Protein 4IB5 (pdb70)

Nearest PDB structures (foldseek):
  4ib5-assembly3_F  TM=1.083E+00  e=2.123E+00  unclassified
  6l22-assembly1_A  TM=9.918E-01  e=4.023E-59  Homo sapiens
  6l23-assembly1_A  TM=9.890E-01  e=5.253E-59  Homo sapiens
  6yzh-assembly1_A  TM=9.953E-01  e=3.400E-58  Homo sapiens
  3u87-assembly1_A  TM=9.968E-01  e=3.586E-58  Homo sapiens

Foldseek 3Di:
DDWAFDAAPPLRCLPVPDDPLLAVLVVDDDDADDPVQKDFDAWDPAPVAQTKGWIARVVVRFIKIKGWGPPDDPSLVSNLVSLLVLCAPAQQAWHFDGKHADPVVRTIMTITHDADPDFQVNVQVVDALVLLLLVLLSVLSVLVSSVNSQKAQQADDRSQWGAPVVVRGIHGDDSSQMHGDHRRDFAQLPTYDLLLRALCSLQVPGNDGNLSNLSSSLQRLLCRLLVPVRQQDAPDSLRSVLSLCQAQWVVQVVVQCVVGVGDGDCVNVVPNDGHDHHQSCVSDDDSRPSNDDPQSSVLSVQRNHNNSNSHDRSVSSSVGPSCVVVVVVVD/DWAFDAAPPLRCVPVPPDPQLAVLQPDDDDADDPVQKDFDAFDPLPDPWTKTWIARNVVRAIKIKTWCPPDDPSLVSNLVSLLVLCAPFQQAWHFDGKHADPPPRTIMTITHDDDADACVPPLLPDALVLLLLVLLSVLSSLVSSVNSQKAQQADDRSQWGAPVVVGGIHGDDSSQMHGDHRRDFAQLPTYDLLQAALCSLQVPGNDGNLSNLSSSLQRLLCRLLVNVRQQDAPDSLRSVLSLCQAQWVVQVVVLCVVGVGDGDCVNVVRNDGHDHHQSCVSDDDSRPSNDDPQSSVLSVQSNHNNSNSHDRSVRSSVGPSCVVVVVVD/DDWAFDAAPPLRCLVVPPDCQLAVLVPDDDDADDPVQKDFDAWDDDPDQKTKTWIARNVVRAIKIKIWHPDPDPSLVSNLVSLLVLCAPFQQAWHFDGKHADPPVRTIMTITHDDDADADVVPLLVDALVLLLQVLLSVLSSLVSSVNNQKAQQADDRVQWGAPPVVGGIHGDDSSQMHGDHRRDFAQLPTYDLLLAAVCSLQVPGNDGNLSNLSSSLQRLLCRLLVNVRQQDAPDSLRSVLSLCQAQWCVQVVVQCVVGVGDGDCVNVVPNDGHDHDQSVVSDDDSRPSNDDPQSSVLSVQRNGNNSNSHQRSVSSSVGPSCVVVVVVVVD/DQADPRDGNPPDD/DLDDPRDGNPPDD/DQDDPRDGDPDDD/DVVVPPDPDPPRD

GO terms:
  GO:0004674 protein serine/threonine kinase activity (F, IDA)
  GO:0016605 PML body (C, IDA)
  GO:0017148 negative regulation of translation (P, IDA)
  GO:0050821 protein stabilization (P, IDA)
  GO:0006974 DNA damage response (P, IDA)
  GO:0075342 symbiont-mediated disruption of host cell PML body (P, IDA)
  GO:0004674 protein serine/threonine kinase activity (F, IMP)
  GO:0004674 protein serine/threonine kinase activity (F, IGI)
  GO:2001234 negative regulation of apoptotic signaling pathway (P, TAS)
  GO:0032435 negative regulation of proteasomal ubiquitin-dependent protein catabolic process (P, IGI)
  GO:0005515 protein binding (F, IPI)
  GO:0016301 kinase activity (F, IDA)
  GO:1901797 negative regulation of signal transduction by p53 class mediator (P, IDA)
  GO:0005634 nucleus (C, IDA)
  GO:0045732 positive regulation of protein catabolic process (P, IDA)
  GO:0031519 PcG protein complex (C, IDA)
  GO:1905337 positive regulation of aggrephagy (P, IDA)
  GO:2000042 negative regulation of double-strand break repair via homologous recombination (P, IDA)
  GO:0030307 positive regulation of cell growth (P, IDA)
  GO:0006302 double-strand break repair (P, IDA)

InterPro domains:
  IPR000719 Protein kinase domain [PF00069] (39-324)
  IPR000719 Protein kinase domain [PS50011] (39-324)
  IPR000719 Protein kinase domain [SM00220] (39-324)
  IPR008271 Serine/threonine-protein kinase, active site [PS00108] (152-164)
  IPR011009 Protein kinase-like domain superfamily [SSF56112] (5-328)
  IPR017441 Protein kinase, ATP binding site [PS00107] (45-68)
  IPR045216 Casein Kinase 2, subunit alpha [PTHR24054] (7-331)
  IPR045216 Casein Kinase 2, subunit alpha [cd14132] (20-325)

Secondary structure (DSSP, 8-state):
--PPP---SSSTTTTTTS-HHHH-GGGPPPPP--GGGEEEEEEEE-BTTBEEEEEEETTTTEEEEEEE--S--HHHHHHHHHHHHHHTTSTTBPPEEEEEE-TTT--EEEEEE-----BHHHHGGG--HHHHHHHHHHHHHHHHHHHHTTEE----SGGGEEEETTTTEEEE---TT-EE--TT----S--S-GGG--HHHHTT-----THHHHHHHHHHHHHHHTT-SSSS--SSHHHHHHHHHHHH-HHHHHHHHHHTT----GGGHHHH---PPPPGGGG--TTTGGG--HHHHHHHHTTS-SSGGGSPPHHHHHTSGGGHHHHHHH-/-PPP---SSSTTTTTTS-HHHH-GGGPPP----GGGEEEEEE---SSS--EEEEEETTTTEEEEEEE--S--HHHHHHHHHHHHHHTTSTTBPPEEEEEE-TTT--EEEEEE--PPPPHHHHGGG--HHHHHHHHHHHHHHHHHHHHTTEE-S--SGGGEEEETTTTEEEE---TT-EE--TT----S--S-GGG--HHHHTT-----THHHHHHHHHHHHHHHHT-SSSS--SSHHHHHHHHHHHH-HHHHHHHHHHTT----GGGTTTS---PPPPGGGG--TTTGGG--HHHHHHHHTTS-S-GGGSPPHHHHHTSGGGHHHHH--/--PPP---SSSTTTTTTS-HHHH-GGGPPP----GGGEEEEEEEE-SSSEEEEEEEETTTTEEEEEEEE--S-HHHHHHHHHHHHHHTTSTTBPPEEEEEE-TTT--EEEEEE------HHHHGGG--HHHHHHHHHHHHHHHHHHHHTTEE----SGGGEEEETTTTEEEE---TT-EE--TT----S--S-GGG--HHHHTT-----THHHHHHHHHHHHHHHHT-SSSS--SSHHHHHHHHHHHH-HHHHHHHHHHTT----GGGTTTS---PPPPGGGG--TTTGGG--HHHHHHHHTTS-S-TTTSPPHHHHHTSGGGHHHHHHHH-/--EETTEEETT--/--EETTEEETT--/--EETTEEESS--/-GGGTT-S-TT--

Radius of gyration: 36.63 Å; Cα contacts (8 Å, |Δi|>4): 1909; chains: 7; bounding box: 92×90×101 Å

Organism: Homo sapiens (NCBI:txid9606)

Structure (mmCIF, N/CA/C/O backbone):
data_4IB5
#
_entry.id   4IB5
#
_cell.length_a   77.380
_cell.length_b   105.420
_cell.length_c   152.110
_cell.angle_alpha   90.00
_cell.angle_beta   90.00
_cell.angle_gamma   90.00
#
_symmetry.space_group_name_H-M   'P 21 21 21'
#
loop_
_entity.id
_entity.type
_entity.pdbx_description
1 polymer 'Casein kinase II subunit alpha'
2 polymer 'CK2beta-derived cyclic peptide'
3 non-polymer GLYCEROL
4 non-polymer 'CHLORIDE ION'
5 water water
#
loop_
_atom_site.group_PDB
_atom_site.id
_atom_site.type_symbol
_atom_site.label_atom_id
_atom_site.label_alt_id
_atom_site.label_comp_id
_atom_site.label_asym_id
_atom_site.label_entity_id
_atom_site.label_seq_id
_atom_site.pdbx_PDB_ins_code
_atom_site.Cartn_x
_atom_site.Cartn_y
_atom_site.Cartn_z
_atom_site.occupancy
_atom_site.B_iso_or_equiv
_atom_site.auth_seq_id
_atom_site.auth_comp_id
_atom_site.auth_asym_id
_atom_site.auth_atom_id
_atom_site.pdbx_PDB_model_num
ATOM 1 N N . SER A 1 2 ? 34.009 -48.997 -18.917 1.00 100.91 2 SER A N 1
ATOM 2 C CA . SER A 1 2 ? 33.357 -48.061 -19.824 1.00 65.09 2 SER A CA 1
ATOM 3 C C . SER A 1 2 ? 32.309 -47.248 -19.071 1.00 68.03 2 SER A C 1
ATOM 4 O O . SER A 1 2 ? 31.141 -47.635 -19.004 1.00 75.13 2 SER A O 1
ATOM 7 N N . GLY A 1 3 ? 32.732 -46.116 -18.514 1.00 60.83 3 GLY A N 1
ATOM 8 C CA . GLY A 1 3 ? 31.847 -45.280 -17.724 1.00 54.82 3 GLY A CA 1
ATOM 9 C C . GLY A 1 3 ? 31.116 -44.245 -18.555 1.00 52.61 3 GLY A C 1
ATOM 10 O O . GLY A 1 3 ? 31.282 -44.193 -19.773 1.00 59.46 3 GLY A O 1
ATOM 11 N N . PRO A 1 4 ? 30.304 -43.407 -17.893 1.00 49.38 4 PRO A N 1
ATOM 12 C CA . PRO A 1 4 ? 29.532 -42.364 -18.576 1.00 50.58 4 PRO A CA 1
ATOM 13 C C . PRO A 1 4 ? 30.366 -41.193 -19.084 1.00 58.22 4 PRO A C 1
ATOM 14 O O . PRO A 1 4 ? 31.397 -40.843 -18.512 1.00 54.04 4 PRO A O 1
ATOM 18 N N . VAL A 1 5 ? 29.892 -40.600 -20.176 1.00 60.19 5 VAL A N 1
ATOM 19 C CA . VAL A 1 5 ? 30.507 -39.427 -20.779 1.00 57.31 5 VAL A CA 1
ATOM 20 C C . VAL A 1 5 ? 30.252 -38.200 -19.911 1.00 53.88 5 VAL A C 1
ATOM 21 O O . VAL A 1 5 ? 29.125 -37.975 -19.467 1.00 48.84 5 VAL A O 1
ATOM 25 N N . PRO A 1 6 ? 31.300 -37.400 -19.654 1.00 45.84 6 PRO A N 1
ATOM 26 C CA . PRO A 1 6 ? 31.129 -36.193 -18.837 1.00 43.50 6 PRO A CA 1
ATOM 27 C C . PRO A 1 6 ? 30.214 -35.170 -19.507 1.00 39.65 6 PRO A C 1
ATOM 28 O O . PRO A 1 6 ? 30.037 -35.199 -20.728 1.00 43.17 6 PRO A O 1
ATOM 32 N N . SER A 1 7 ? 29.638 -34.277 -18.708 1.00 37.35 7 SER A N 1
ATOM 33 C CA . SER A 1 7 ? 28.750 -33.242 -19.226 1.00 37.91 7 SER A CA 1
ATOM 34 C C . SER A 1 7 ? 28.951 -31.939 -18.463 1.00 36.71 7 SER A C 1
ATOM 35 O O . SER A 1 7 ? 29.354 -31.951 -17.302 1.00 36.60 7 SER A O 1
ATOM 38 N N . ARG A 1 8 ? 28.656 -30.822 -19.117 1.00 41.73 8 ARG A N 1
ATOM 39 C CA . ARG A 1 8 ? 28.767 -29.512 -18.489 1.00 43.60 8 ARG A CA 1
ATOM 40 C C . ARG A 1 8 ? 27.534 -28.683 -18.810 1.00 43.35 8 ARG A C 1
ATOM 41 O O . ARG A 1 8 ? 26.927 -28.859 -19.863 1.00 43.50 8 ARG A O 1
ATOM 49 N N . ALA A 1 9 ? 27.165 -27.789 -17.897 1.00 40.70 9 ALA A N 1
ATOM 50 C CA . ALA A 1 9 ? 26.098 -26.832 -18.153 1.00 38.93 9 ALA A CA 1
ATOM 51 C C . ALA A 1 9 ? 26.503 -25.890 -19.284 1.00 44.36 9 ALA A C 1
ATOM 52 O O . ALA A 1 9 ? 27.656 -25.467 -19.358 1.00 40.86 9 ALA A O 1
ATOM 54 N N . ARG A 1 10 ? 25.558 -25.560 -20.160 1.00 40.45 10 ARG A N 1
ATOM 55 C CA . ARG A 1 10 ? 25.822 -24.645 -21.267 1.00 42.35 10 ARG A CA 1
ATOM 56 C C . ARG A 1 10 ? 25.899 -23.197 -20.790 1.00 41.69 10 ARG A C 1
ATOM 57 O O . ARG A 1 10 ? 26.431 -22.333 -21.489 1.00 49.82 10 ARG A O 1
ATOM 65 N N . VAL A 1 11 ? 25.360 -22.931 -19.604 1.00 39.14 11 VAL A N 1
ATOM 66 C CA . VAL A 1 11 ? 25.344 -21.575 -19.065 1.00 46.05 11 VAL A CA 1
ATOM 67 C C . VAL A 1 11 ? 25.805 -21.574 -17.605 1.00 37.59 11 VAL A C 1
ATOM 68 O O . VAL A 1 11 ? 25.643 -22.572 -16.904 1.00 38.46 11 VAL A O 1
ATOM 72 N N . TYR A 1 12 ? 26.388 -20.459 -17.161 1.00 35.36 12 TYR A N 1
ATOM 73 C CA . TYR A 1 12 ? 26.800 -20.277 -15.765 1.00 42.88 12 TYR A CA 1
ATOM 74 C C . TYR A 1 12 ? 27.690 -21.409 -15.258 1.00 41.96 12 TYR A C 1
ATOM 75 O O . TYR A 1 12 ? 27.632 -21.769 -14.083 1.00 35.64 12 TYR A O 1
ATOM 84 N N . THR A 1 13 ? 28.502 -21.969 -16.146 1.00 43.26 13 THR A N 1
ATOM 85 C CA . THR A 1 13 ? 29.287 -23.155 -15.824 1.00 42.61 13 THR A CA 1
ATOM 86 C C . THR A 1 13 ? 30.278 -22.916 -14.681 1.00 40.37 13 THR A C 1
ATOM 87 O O . THR A 1 13 ? 30.489 -23.799 -13.850 1.00 41.50 13 THR A O 1
ATOM 91 N N . ASP A 1 14 ? 30.870 -21.724 -14.624 1.00 44.20 14 ASP A N 1
ATOM 92 C CA . ASP A 1 14 ? 31.968 -21.472 -13.689 1.00 44.12 14 ASP A CA 1
ATOM 93 C C . ASP A 1 14 ? 31.691 -20.358 -12.678 1.00 38.99 14 ASP A C 1
ATOM 94 O O . ASP A 1 14 ? 32.621 -19.741 -12.161 1.00 42.54 14 ASP A O 1
ATOM 99 N N . VAL A 1 15 ? 30.418 -20.102 -12.396 1.00 36.82 15 VAL A N 1
ATOM 100 C CA . VAL A 1 15 ? 30.043 -19.032 -11.475 1.00 42.81 15 VAL A CA 1
ATOM 101 C C . VAL A 1 15 ? 30.542 -19.291 -10.044 1.00 43.80 15 VAL A C 1
ATOM 102 O O . VAL A 1 15 ? 30.911 -18.359 -9.333 1.00 47.20 15 VAL A O 1
ATOM 106 N N . ASN A 1 16 ? 30.535 -20.550 -9.619 1.00 35.37 16 ASN A N 1
ATOM 107 C CA . ASN A 1 16 ? 30.977 -20.898 -8.268 1.00 37.78 16 ASN A CA 1
ATOM 108 C C . ASN A 1 16 ? 32.492 -21.046 -8.125 1.00 41.86 16 ASN A C 1
ATOM 109 O O . ASN A 1 16 ? 33.034 -20.853 -7.039 1.00 42.01 16 ASN A O 1
ATOM 114 N N . THR A 1 17 ? 33.172 -21.396 -9.210 1.00 49.37 17 THR A N 1
ATOM 115 C CA . THR A 1 17 ? 34.627 -21.543 -9.168 1.00 55.25 17 THR A CA 1
ATOM 116 C C . THR A 1 17 ? 35.397 -20.253 -8.858 1.00 51.00 17 THR A C 1
ATOM 117 O O . THR A 1 17 ? 36.447 -20.283 -8.214 1.00 49.24 17 THR A O 1
ATOM 121 N N . HIS A 1 18 ? 34.858 -19.131 -9.317 1.00 50.75 18 HIS A N 1
ATOM 122 C CA . HIS A 1 18 ? 35.443 -17.794 -9.144 1.00 54.02 18 HIS A CA 1
ATOM 123 C C . HIS A 1 18 ? 34.861 -17.035 -7.953 1.00 55.36 18 HIS A C 1
ATOM 124 O O . HIS A 1 18 ? 35.077 -15.832 -7.816 1.00 58.10 18 HIS A O 1
ATOM 131 N N . ARG A 1 19 ? 34.123 -17.729 -7.097 1.00 52.00 19 ARG A N 1
ATOM 132 C CA . ARG A 1 19 ? 33.512 -17.095 -5.937 1.00 46.60 19 ARG A CA 1
ATOM 133 C C . ARG A 1 19 ? 34.292 -17.523 -4.706 1.00 47.82 19 ARG A C 1
ATOM 134 O O . ARG A 1 19 ? 34.967 -18.553 -4.729 1.00 43.40 19 ARG A O 1
ATOM 142 N N . PRO A 1 20 ? 34.236 -16.713 -3.635 1.00 52.09 20 PRO A N 1
ATOM 143 C CA . PRO A 1 20 ? 35.008 -17.182 -2.488 1.00 53.03 20 PRO A CA 1
ATOM 144 C C . PRO A 1 20 ? 34.424 -18.469 -1.949 1.00 47.42 20 PRO A C 1
ATOM 145 O O . PRO A 1 20 ? 33.251 -18.760 -2.170 1.00 44.36 20 PRO A O 1
ATOM 149 N N . ARG A 1 21 ? 35.263 -19.227 -1.257 1.00 45.26 21 ARG A N 1
ATOM 150 C CA . ARG A 1 21 ? 34.892 -20.524 -0.717 1.00 49.45 21 ARG A CA 1
ATOM 151 C C . ARG A 1 21 ? 33.686 -20.464 0.204 1.00 40.64 21 ARG A C 1
ATOM 152 O O . ARG A 1 21 ? 32.831 -21.347 0.178 1.00 42.65 21 ARG A O 1
ATOM 160 N N . GLU A 1 22 ? 33.628 -19.406 1.002 1.00 42.15 22 GLU A N 1
ATOM 161 C CA . GLU A 1 22 ? 32.555 -19.181 1.964 1.00 41.74 22 GLU A CA 1
ATOM 162 C C . GLU A 1 22 ? 31.167 -19.213 1.330 1.00 43.52 22 GLU A C 1
ATOM 163 O O . GLU A 1 22 ? 30.192 -19.544 1.994 1.00 44.10 22 GLU A O 1
ATOM 169 N N . TYR A 1 23 ? 31.089 -18.892 0.043 1.00 39.91 23 TYR A N 1
ATOM 170 C CA . TYR A 1 23 ? 29.816 -18.859 -0.675 1.00 35.63 23 TYR A CA 1
ATOM 171 C C . TYR A 1 23 ? 29.181 -20.239 -0.851 1.00 31.19 23 TYR A C 1
ATOM 172 O O . TYR A 1 23 ? 27.991 -20.413 -0.589 1.00 31.06 23 TYR A O 1
ATOM 181 N N . TRP A 1 24 ? 29.963 -21.216 -1.292 1.00 30.86 24 TRP A N 1
ATOM 182 C CA . TRP A 1 24 ? 29.393 -22.519 -1.632 1.00 28.77 24 TRP A CA 1
ATOM 183 C C . TRP A 1 24 ? 29.715 -23.614 -0.615 1.00 33.66 24 TRP A C 1
ATOM 184 O O . TRP A 1 24 ? 29.084 -24.672 -0.611 1.00 28.61 24 TRP A O 1
ATOM 195 N N . ASP A 1 25 ? 30.696 -23.357 0.245 1.00 29.80 25 ASP A N 1
ATOM 196 C CA . ASP A 1 25 ? 31.112 -24.331 1.249 1.00 29.60 25 ASP A CA 1
ATOM 197 C C . ASP A 1 25 ? 30.220 -24.313 2.491 1.00 36.94 25 ASP A C 1
ATOM 198 O O . ASP A 1 25 ? 30.621 -23.828 3.550 1.00 35.40 25 ASP A O 1
ATOM 203 N N . TYR A 1 26 ? 29.004 -24.832 2.342 1.00 29.48 26 TYR A N 1
ATOM 204 C CA . TYR A 1 26 ? 27.995 -24.744 3.394 1.00 30.52 26 TYR A CA 1
ATOM 205 C C . TYR A 1 26 ? 28.346 -25.534 4.657 1.00 31.16 26 TYR A C 1
ATOM 206 O O . TYR A 1 26 ? 27.848 -25.225 5.740 1.00 32.77 26 TYR A O 1
ATOM 215 N N . GLU A 1 27 ? 29.182 -26.559 4.518 1.00 33.42 27 GLU A N 1
ATOM 216 C CA . GLU A 1 27 ? 29.557 -27.378 5.671 1.00 40.52 27 GLU A CA 1
ATOM 217 C C . GLU A 1 27 ? 30.408 -26.632 6.685 1.00 41.93 27 GLU A C 1
ATOM 218 O O . GLU A 1 27 ? 30.463 -27.019 7.852 1.00 40.27 27 GLU A O 1
ATOM 224 N N . SER A 1 28 ? 31.060 -25.557 6.250 1.00 35.94 28 SER A N 1
ATOM 225 C CA . SER A 1 28 ? 31.898 -24.780 7.155 1.00 33.09 28 SER A CA 1
ATOM 226 C C . SER A 1 28 ? 31.131 -23.584 7.693 1.00 33.39 28 SER A C 1
ATOM 227 O O . SER A 1 28 ? 31.633 -22.841 8.537 1.00 39.02 28 SER A O 1
ATOM 230 N N . HIS A 1 29 ? 29.910 -23.410 7.197 1.00 36.21 29 HIS A N 1
ATOM 231 C CA . HIS A 1 29 ? 29.069 -22.292 7.603 1.00 37.94 29 HIS A CA 1
ATOM 232 C C . HIS A 1 29 ? 28.684 -22.430 9.076 1.00 34.31 29 HIS A C 1
ATOM 233 O O . HIS A 1 29 ? 28.260 -23.501 9.516 1.00 35.73 29 HIS A O 1
ATOM 240 N N . VAL A 1 30 ? 28.835 -21.351 9.835 1.00 39.24 30 VAL A N 1
ATOM 241 C CA . VAL A 1 30 ? 28.403 -21.328 11.229 1.00 39.49 30 VAL A CA 1
ATOM 242 C C . VAL A 1 30 ? 27.029 -20.680 11.376 1.00 37.59 30 VAL A C 1
ATOM 243 O O . VAL A 1 30 ? 26.859 -19.505 11.044 1.00 37.78 30 VAL A O 1
ATOM 247 N N . VAL A 1 31 ? 26.046 -21.429 11.868 1.00 31.55 31 VAL A N 1
ATOM 248 C CA . VAL A 1 31 ? 24.705 -20.864 11.992 1.00 39.68 31 VAL A CA 1
ATOM 249 C C . VAL A 1 31 ? 24.632 -19.929 13.202 1.00 40.16 31 VAL A C 1
ATOM 250 O O . VAL A 1 31 ? 25.086 -20.267 14.297 1.00 48.59 31 VAL A O 1
ATOM 254 N N . GLU A 1 32 ? 24.052 -18.754 12.979 1.00 44.48 32 GLU A N 1
ATOM 255 C CA . GLU A 1 32 ? 23.760 -17.744 14.000 1.00 46.51 32 GLU A CA 1
ATOM 256 C C . GLU A 1 32 ? 22.277 -17.708 14.408 1.00 50.12 32 GLU A C 1
ATOM 257 O O . GLU A 1 32 ? 21.411 -17.414 13.580 1.00 49.69 32 GLU A O 1
ATOM 263 N N . TRP A 1 33 ? 21.984 -18.000 15.674 1.00 46.93 33 TRP A N 1
ATOM 264 C CA . TRP A 1 33 ? 20.598 -18.154 16.125 1.00 42.98 33 TRP A CA 1
ATOM 265 C C . TRP A 1 33 ? 19.917 -16.870 16.594 1.00 41.75 33 TRP A C 1
ATOM 266 O O . TRP A 1 33 ? 20.509 -16.055 17.299 1.00 46.76 33 TRP A O 1
ATOM 277 N N . GLY A 1 34 ? 18.662 -16.700 16.189 1.00 42.93 34 GLY A N 1
ATOM 278 C CA . GLY A 1 34 ? 17.856 -15.582 16.643 1.00 36.37 34 GLY A CA 1
ATOM 279 C C . GLY A 1 34 ? 17.091 -15.933 17.910 1.00 47.27 34 GLY A C 1
ATOM 280 O O . GLY A 1 34 ? 17.406 -16.917 18.579 1.00 40.61 34 GLY A O 1
ATOM 281 N N . ASN A 1 35 ? 16.079 -15.136 18.239 1.00 44.40 35 ASN A N 1
ATOM 282 C CA . ASN A 1 35 ? 15.308 -15.370 19.456 1.00 41.26 35 ASN A CA 1
ATOM 283 C C . ASN A 1 35 ? 13.992 -16.074 19.121 1.00 46.18 35 ASN A C 1
ATOM 284 O O . ASN A 1 35 ? 13.123 -15.500 18.463 1.00 47.42 35 ASN A O 1
ATOM 289 N N . GLN A 1 36 ? 13.850 -17.315 19.579 1.00 48.82 36 GLN A N 1
ATOM 290 C CA . GLN A 1 36 ? 12.664 -18.117 19.274 1.00 51.13 36 GLN A CA 1
ATOM 291 C C . GLN A 1 36 ? 11.398 -17.506 19.874 1.00 50.87 36 GLN A C 1
ATOM 292 O O . GLN A 1 36 ? 10.297 -17.692 19.356 1.00 51.69 36 GLN A O 1
ATOM 298 N N . ASP A 1 37 ? 11.565 -16.768 20.967 1.00 46.94 37 ASP A N 1
ATOM 299 C CA . ASP A 1 37 ? 10.434 -16.133 21.636 1.00 57.66 37 ASP A CA 1
ATOM 300 C C . ASP A 1 37 ? 9.797 -15.031 20.792 1.00 53.45 37 ASP A C 1
ATOM 301 O O . ASP A 1 37 ? 8.713 -14.548 21.116 1.00 51.07 37 ASP A O 1
ATOM 306 N N . ASP A 1 38 ? 10.465 -14.632 19.713 1.00 52.91 38 ASP A N 1
ATOM 307 C CA . ASP A 1 38 ? 9.898 -13.645 18.803 1.00 54.29 38 ASP A CA 1
ATOM 308 C C . ASP A 1 38 ? 8.679 -14.204 18.084 1.00 56.26 38 ASP A C 1
ATOM 309 O O . ASP A 1 38 ? 7.794 -13.459 17.658 1.00 54.79 38 ASP A O 1
ATOM 314 N N . TYR A 1 39 ? 8.641 -15.524 17.947 1.00 56.48 39 TYR A N 1
ATOM 315 C CA . TYR A 1 39 ? 7.661 -16.148 17.072 1.00 52.17 39 TYR A CA 1
ATOM 316 C C . TYR A 1 39 ? 6.713 -17.102 17.783 1.00 56.41 39 TYR A C 1
ATOM 317 O O . TYR A 1 39 ? 7.110 -17.854 18.674 1.00 59.54 39 TYR A O 1
ATOM 326 N N . GLN A 1 40 ? 5.455 -17.062 17.367 1.00 51.95 40 GLN A N 1
ATOM 327 C CA . GLN A 1 40 ? 4.423 -17.941 17.898 1.00 56.61 40 GLN A CA 1
ATOM 328 C C . GLN A 1 40 ? 3.623 -18.509 16.740 1.00 54.67 40 GLN A C 1
ATOM 329 O O . GLN A 1 40 ? 3.270 -17.795 15.802 1.00 54.28 40 GLN A O 1
ATOM 335 N N . LEU A 1 41 ? 3.339 -19.801 16.815 1.00 48.93 41 LEU A N 1
ATOM 336 C CA . LEU A 1 41 ? 2.668 -20.497 15.734 1.00 51.87 41 LEU A CA 1
ATOM 337 C C . LEU A 1 41 ? 1.193 -20.119 15.740 1.00 63.13 41 LEU A C 1
ATOM 338 O O . LEU A 1 41 ? 0.560 -20.049 16.792 1.00 65.34 41 LEU A O 1
ATOM 343 N N . VAL A 1 42 ? 0.651 -19.894 14.549 1.00 62.24 42 VAL A N 1
ATOM 344 C CA . VAL A 1 42 ? -0.737 -19.482 14.389 1.00 68.59 42 VAL A CA 1
ATOM 345 C C . VAL A 1 42 ? -1.553 -20.629 13.823 1.00 73.68 42 VAL A C 1
ATOM 346 O O . VAL A 1 42 ? -2.594 -20.986 14.373 1.00 73.46 42 VAL A O 1
ATOM 350 N N A ARG A 1 43 ? -1.074 -21.209 12.730 0.38 75.64 43 ARG A N 1
ATOM 351 N N B ARG A 1 43 ? -1.081 -21.209 12.722 0.62 75.64 43 ARG A N 1
ATOM 352 C CA A ARG A 1 43 ? -1.737 -22.362 12.147 0.38 77.62 43 ARG A CA 1
ATOM 353 C CA B ARG A 1 43 ? -1.773 -22.333 12.095 0.62 77.41 43 ARG A CA 1
ATOM 354 C C A ARG A 1 43 ? -0.781 -23.165 11.280 0.38 76.76 43 ARG A C 1
ATOM 355 C C B ARG A 1 43 ? -0.864 -23.149 11.177 0.62 76.87 43 ARG A C 1
ATOM 356 O O A ARG A 1 43 ? 0.142 -22.617 10.678 0.38 76.10 43 ARG A O 1
ATOM 357 O O B ARG A 1 43 ? -0.052 -22.591 10.438 0.62 75.87 43 ARG A O 1
ATOM 372 N N . LYS A 1 44 ? -1.015 -24.470 11.225 1.00 77.08 44 LYS A N 1
ATOM 373 C CA . LYS A 1 44 ? -0.183 -25.364 10.436 1.00 70.17 44 LYS A CA 1
ATOM 374 C C . LYS A 1 44 ? -0.581 -25.252 8.976 1.00 70.81 44 LYS A C 1
ATOM 375 O O . LYS A 1 44 ? -1.750 -25.048 8.658 1.00 74.63 44 LYS A O 1
ATOM 381 N N A LEU A 1 45 ? 0.396 -25.385 8.083 0.45 66.01 45 LEU A N 1
ATOM 382 N N B LEU A 1 45 ? 0.397 -25.382 8.091 0.55 65.88 45 LEU A N 1
ATOM 383 C CA A LEU A 1 45 ? 0.152 -25.260 6.649 0.45 65.11 45 LEU A CA 1
ATOM 384 C CA B LEU A 1 45 ? 0.146 -25.282 6.662 0.55 65.39 45 LEU A CA 1
ATOM 385 C C A LEU A 1 45 ? 0.372 -26.573 5.899 0.45 66.35 45 LEU A C 1
ATOM 386 C C B LEU A 1 45 ? 0.269 -26.644 5.995 0.55 66.50 45 LEU A C 1
ATOM 387 O O A LEU A 1 45 ? -0.285 -26.843 4.896 0.45 66.89 45 LEU A O 1
ATOM 388 O O B LEU A 1 45 ? 1.130 -27.448 6.353 0.55 65.86 45 LEU A O 1
ATOM 397 N N A GLY A 1 46 ? 1.308 -27.373 6.400 0.45 65.52 46 GLY A N 1
ATOM 398 N N B GLY A 1 46 ? -0.606 -26.901 5.028 0.55 68.05 46 GLY A N 1
ATOM 399 C CA A GLY A 1 46 ? 1.662 -28.641 5.789 0.45 62.75 46 GLY A CA 1
ATOM 400 C CA B GLY A 1 46 ? -0.571 -28.142 4.280 0.55 66.33 46 GLY A CA 1
ATOM 401 C C A GLY A 1 46 ? 3.073 -28.981 6.227 0.45 59.10 46 GLY A C 1
ATOM 402 C C B GLY A 1 46 ? 0.582 -28.150 3.298 0.55 67.13 46 GLY A C 1
ATOM 403 O O A GLY A 1 46 ? 3.707 -28.180 6.916 0.45 51.15 46 GLY A O 1
ATOM 404 O O B GLY A 1 46 ? 0.393 -27.943 2.099 0.55 68.23 46 GLY A O 1
ATOM 405 N N A ARG A 1 47 ? 3.582 -30.152 5.854 0.45 65.38 47 ARG A N 1
ATOM 406 N N B ARG A 1 47 ? 1.784 -28.380 3.815 0.55 65.17 47 ARG A N 1
ATOM 407 C CA A ARG A 1 47 ? 4.929 -30.526 6.283 0.45 78.18 47 ARG A CA 1
ATOM 408 C CA B ARG A 1 47 ? 2.981 -28.408 2.989 0.55 63.34 47 ARG A CA 1
ATOM 409 C C A ARG A 1 47 ? 5.946 -30.795 5.153 0.45 86.95 47 ARG A C 1
ATOM 410 C C B ARG A 1 47 ? 3.482 -29.836 2.827 0.55 69.78 47 ARG A C 1
ATOM 411 O O A ARG A 1 47 ? 7.137 -30.660 5.360 0.45 89.70 47 ARG A O 1
ATOM 412 O O B ARG A 1 47 ? 2.710 -30.746 2.520 0.55 68.31 47 ARG A O 1
ATOM 427 N N A GLY A 1 48 ? 5.482 -31.055 3.943 0.45 90.34 48 GLY A N 1
ATOM 428 N N B GLY A 1 48 ? 4.779 -30.026 3.045 0.55 83.14 48 GLY A N 1
ATOM 429 C CA A GLY A 1 48 ? 6.412 -31.287 2.858 0.45 88.52 48 GLY A CA 1
ATOM 430 C CA B GLY A 1 48 ? 5.395 -31.333 2.915 0.55 89.91 48 GLY A CA 1
ATOM 431 C C A GLY A 1 48 ? 7.315 -32.520 2.939 0.45 89.05 48 GLY A C 1
ATOM 432 C C B GLY A 1 48 ? 4.793 -32.398 3.813 0.55 96.65 48 GLY A C 1
ATOM 433 O O A GLY A 1 48 ? 7.309 -33.300 1.980 0.45 89.75 48 GLY A O 1
ATOM 434 O O B GLY A 1 48 ? 4.940 -33.590 3.538 0.55 101.46 48 GLY A O 1
ATOM 435 N N A LYS A 1 49 ? 8.043 -32.689 4.058 0.45 88.67 49 LYS A N 1
ATOM 436 N N B LYS A 1 49 ? 4.104 -31.966 4.870 0.55 98.16 49 LYS A N 1
ATOM 437 C CA A LYS A 1 49 ? 9.010 -33.778 4.388 0.45 86.52 49 LYS A CA 1
ATOM 438 C CA B LYS A 1 49 ? 3.565 -32.873 5.884 0.55 98.55 49 LYS A CA 1
ATOM 439 C C A LYS A 1 49 ? 10.315 -33.253 5.016 0.45 78.67 49 LYS A C 1
ATOM 440 C C B LYS A 1 49 ? 4.651 -33.827 6.361 0.55 97.71 49 LYS A C 1
ATOM 441 O O A LYS A 1 49 ? 10.840 -32.227 4.593 0.45 74.18 49 LYS A O 1
ATOM 442 O O B LYS A 1 49 ? 4.490 -35.047 6.328 0.55 101.06 49 LYS A O 1
ATOM 453 N N A TYR A 1 50 ? 10.799 -33.959 6.047 0.45 75.81 50 TYR A N 1
ATOM 454 N N B TYR A 1 50 ? 5.758 -33.244 6.803 0.55 92.91 50 TYR A N 1
ATOM 455 C CA A TYR A 1 50 ? 12.001 -33.584 6.805 0.45 72.38 50 TYR A CA 1
ATOM 456 C CA B TYR A 1 50 ? 6.977 -33.979 7.092 0.55 89.28 50 TYR A CA 1
ATOM 457 C C A TYR A 1 50 ? 11.793 -32.278 7.583 0.45 68.15 50 TYR A C 1
ATOM 458 C C B TYR A 1 50 ? 7.811 -33.076 7.991 0.55 88.29 50 TYR A C 1
ATOM 459 O O A TYR A 1 50 ? 12.668 -31.840 8.330 0.45 64.49 50 TYR A O 1
ATOM 460 O O B TYR A 1 50 ? 7.540 -32.962 9.187 0.55 91.35 50 TYR A O 1
ATOM 477 N N A SER A 1 51 ? 10.620 -31.680 7.399 0.45 69.92 51 SER A N 1
ATOM 478 N N B SER A 1 51 ? 8.826 -32.436 7.417 0.55 82.29 51 SER A N 1
ATOM 479 C CA A SER A 1 51 ? 10.259 -30.405 7.996 0.45 71.88 51 SER A CA 1
ATOM 480 C CA B SER A 1 51 ? 9.499 -31.343 8.100 0.55 75.33 51 SER A CA 1
ATOM 481 C C A SER A 1 51 ? 8.734 -30.284 8.120 0.45 77.09 51 SER A C 1
ATOM 482 C C B SER A 1 51 ? 8.500 -30.199 8.084 0.55 77.92 51 SER A C 1
ATOM 483 O O A SER A 1 51 ? 8.017 -31.072 7.540 0.45 78.42 51 SER A O 1
ATOM 484 O O B SER A 1 51 ? 8.414 -29.449 7.111 0.55 80.72 51 SER A O 1
ATOM 489 N N A GLU A 1 52 ? 8.258 -29.434 9.023 0.45 76.51 52 GLU A N 1
ATOM 490 N N B GLU A 1 52 ? 7.738 -30.076 9.165 0.55 77.16 52 GLU A N 1
ATOM 491 C CA A GLU A 1 52 ? 6.819 -29.219 9.261 0.45 73.78 52 GLU A CA 1
ATOM 492 C CA B GLU A 1 52 ? 6.499 -29.307 9.132 0.55 73.79 52 GLU A CA 1
ATOM 493 C C A GLU A 1 52 ? 6.512 -27.701 9.300 0.45 68.96 52 GLU A C 1
ATOM 494 C C B GLU A 1 52 ? 6.609 -27.782 9.144 0.55 69.49 52 GLU A C 1
ATOM 495 O O A GLU A 1 52 ? 7.037 -26.993 10.159 0.45 69.23 52 GLU A O 1
ATOM 496 O O B GLU A 1 52 ? 7.425 -27.187 9.849 0.55 68.67 52 GLU A O 1
ATOM 507 N N . VAL A 1 53 ? 5.752 -27.185 8.329 1.00 61.97 53 VAL A N 1
ATOM 508 C CA . VAL A 1 53 ? 5.599 -25.740 8.151 1.00 47.67 53 VAL A CA 1
ATOM 509 C C . VAL A 1 53 ? 4.308 -25.097 8.685 1.00 46.29 53 VAL A C 1
ATOM 510 O O . VAL A 1 53 ? 3.209 -25.624 8.513 1.00 54.00 53 VAL A O 1
ATOM 514 N N . PHE A 1 54 ? 4.474 -23.954 9.359 1.00 42.02 54 PHE A N 1
ATOM 515 C CA . PHE A 1 54 ? 3.383 -23.250 10.036 1.00 48.64 54 PHE A CA 1
ATOM 516 C C . PHE A 1 54 ? 3.277 -21.781 9.632 1.00 48.83 54 PHE A C 1
ATOM 517 O O . PHE A 1 54 ? 4.285 -21.134 9.356 1.00 48.93 54 PHE A O 1
ATOM 525 N N . GLU A 1 55 ? 2.050 -21.258 9.603 1.00 47.97 55 GLU A N 1
ATOM 526 C CA . GLU A 1 55 ? 1.853 -19.812 9.572 1.00 53.18 55 GLU A CA 1
ATOM 527 C C . GLU A 1 55 ? 2.092 -19.340 10.997 1.00 47.30 55 GLU A C 1
ATOM 528 O O . GLU A 1 55 ? 1.659 -19.979 11.955 1.00 46.29 55 GLU A O 1
ATOM 534 N N . ALA A 1 56 ? 2.793 -18.225 11.139 1.00 51.42 56 ALA A N 1
ATOM 535 C CA . ALA A 1 56 ? 3.178 -17.752 12.456 1.00 56.53 56 ALA A CA 1
ATOM 536 C C . ALA A 1 56 ? 3.151 -16.235 12.521 1.00 51.20 56 ALA A C 1
ATOM 537 O O . ALA A 1 56 ? 2.960 -15.561 11.508 1.00 46.40 56 ALA A O 1
ATOM 539 N N . ILE A 1 57 ? 3.323 -15.710 13.727 1.00 50.75 57 ILE A N 1
ATOM 540 C CA . ILE A 1 57 ? 3.351 -14.273 13.924 1.00 53.08 57 ILE A CA 1
ATOM 541 C C . ILE A 1 57 ? 4.602 -13.844 14.693 1.00 51.95 57 ILE A C 1
ATOM 542 O O . ILE A 1 57 ? 4.993 -14.473 15.677 1.00 50.34 57 ILE A O 1
ATOM 547 N N . ASN A 1 58 ? 5.251 -12.789 14.212 1.00 48.24 58 ASN A N 1
ATOM 548 C CA . ASN A 1 58 ? 6.314 -12.153 14.973 1.00 52.27 58 ASN A CA 1
ATOM 549 C C . ASN A 1 58 ? 5.654 -11.211 15.970 1.00 56.09 58 ASN A C 1
ATOM 550 O O . ASN A 1 58 ? 5.237 -10.114 15.607 1.00 59.48 58 ASN A O 1
ATOM 555 N N . ILE A 1 59 ? 5.568 -11.630 17.228 1.00 60.45 59 ILE A N 1
ATOM 556 C CA . ILE A 1 59 ? 4.846 -10.858 18.238 1.00 62.57 59 ILE A CA 1
ATOM 557 C C . ILE A 1 59 ? 5.553 -9.572 18.673 1.00 65.92 59 ILE A C 1
ATOM 558 O O . ILE A 1 59 ? 4.985 -8.773 19.418 1.00 77.11 59 ILE A O 1
ATOM 563 N N . THR A 1 60 ? 6.783 -9.368 18.214 1.00 57.94 60 THR A N 1
ATOM 564 C CA . THR A 1 60 ? 7.510 -8.142 18.537 1.00 56.99 60 THR A CA 1
ATOM 565 C C . THR A 1 60 ? 7.098 -6.973 17.641 1.00 58.51 60 THR A C 1
ATOM 566 O O . THR A 1 60 ? 7.325 -5.810 17.982 1.00 61.04 60 THR A O 1
ATOM 570 N N . ASN A 1 61 ? 6.493 -7.281 16.498 1.00 60.34 61 ASN A N 1
ATOM 571 C CA . ASN A 1 61 ? 6.056 -6.246 15.565 1.00 63.91 61 ASN A CA 1
ATOM 572 C C . ASN A 1 61 ? 4.760 -6.608 14.848 1.00 66.22 61 ASN A C 1
ATOM 573 O O . ASN A 1 61 ? 4.327 -5.905 13.935 1.00 71.23 61 ASN A O 1
ATOM 578 N N . ASN A 1 62 ? 4.154 -7.712 15.276 1.00 65.62 62 ASN A N 1
ATOM 579 C CA . ASN A 1 62 ? 2.906 -8.214 14.699 1.00 68.57 62 ASN A CA 1
ATOM 580 C C . ASN A 1 62 ? 2.925 -8.416 13.185 1.00 71.22 62 ASN A C 1
ATOM 581 O O . ASN A 1 62 ? 1.914 -8.217 12.511 1.00 73.52 62 ASN A O 1
ATOM 586 N N . GLU A 1 63 ? 4.077 -8.811 12.657 1.00 67.29 63 GLU A N 1
ATOM 587 C CA . GLU A 1 63 ? 4.177 -9.145 11.246 1.00 68.91 63 GLU A CA 1
ATOM 588 C C . GLU A 1 63 ? 3.945 -10.640 11.093 1.00 64.07 63 GLU A C 1
ATOM 589 O O . GLU A 1 63 ? 4.422 -11.433 11.902 1.00 60.30 63 GLU A O 1
ATOM 595 N N . LYS A 1 64 ? 3.224 -11.021 10.047 1.00 63.80 64 LYS A N 1
ATOM 596 C CA . LYS A 1 64 ? 3.011 -12.430 9.744 1.00 54.39 64 LYS A CA 1
ATOM 597 C C . LYS A 1 64 ? 4.268 -13.037 9.139 1.00 57.24 64 LYS A C 1
ATOM 598 O O . LYS A 1 64 ? 4.937 -12.411 8.320 1.00 59.62 64 LYS A O 1
ATOM 604 N N . VAL A 1 65 ? 4.626 -14.229 9.605 1.00 54.92 65 VAL A N 1
ATOM 605 C CA . VAL A 1 65 ? 5.766 -14.952 9.057 1.00 50.89 65 VAL A CA 1
ATOM 606 C C . VAL A 1 65 ? 5.403 -16.413 8.838 1.00 44.88 65 VAL A C 1
ATOM 607 O O . VAL A 1 65 ? 4.350 -16.877 9.279 1.00 45.85 65 VAL A O 1
ATOM 611 N N . VAL A 1 66 ? 6.285 -17.131 8.154 1.00 41.66 66 VAL A N 1
ATOM 612 C CA . VAL A 1 66 ? 6.152 -18.572 7.980 1.00 41.36 66 VAL A CA 1
ATOM 613 C C . VAL A 1 66 ? 7.305 -19.278 8.691 1.00 41.46 66 VAL A C 1
ATOM 614 O O . VAL A 1 66 ? 8.468 -18.923 8.507 1.00 39.89 66 VAL A O 1
ATOM 618 N N . VAL A 1 67 ? 6.978 -20.272 9.512 1.00 44.14 67 VAL A N 1
ATOM 619 C CA . VAL A 1 67 ? 7.996 -21.025 10.240 1.00 45.84 67 VAL A CA 1
ATOM 620 C C . VAL A 1 67 ? 8.133 -22.463 9.750 1.00 43.87 67 VAL A C 1
ATOM 621 O O . VAL A 1 67 ? 7.151 -23.203 9.699 1.00 45.21 67 VAL A O 1
ATOM 625 N N . LYS A 1 68 ? 9.349 -22.858 9.378 1.00 33.54 68 LYS A N 1
ATOM 626 C CA . LYS A 1 68 ? 9.584 -24.238 8.983 1.00 33.80 68 LYS A CA 1
ATOM 627 C C . LYS A 1 68 ? 10.499 -24.929 9.988 1.00 32.80 68 LYS A C 1
ATOM 628 O O . LYS A 1 68 ? 11.699 -24.674 10.028 1.00 36.58 68 LYS A O 1
ATOM 634 N N . ILE A 1 69 ? 9.907 -25.809 10.788 1.00 38.03 69 ILE A N 1
ATOM 635 C CA . ILE A 1 69 ? 10.622 -26.606 11.779 1.00 46.83 69 ILE A CA 1
ATOM 636 C C . ILE A 1 69 ? 11.348 -27.740 11.082 1.00 47.97 69 ILE A C 1
ATOM 637 O O . ILE A 1 69 ? 10.715 -28.509 10.369 1.00 47.57 69 ILE A O 1
ATOM 642 N N . LEU A 1 70 ? 12.655 -27.872 11.270 1.00 52.08 70 LEU A N 1
ATOM 643 C CA . LEU A 1 70 ? 13.318 -28.939 10.541 1.00 48.37 70 LEU A CA 1
ATOM 644 C C . LEU A 1 70 ? 13.563 -30.176 11.400 1.00 55.54 70 LEU A C 1
ATOM 645 O O . LEU A 1 70 ? 14.611 -30.305 12.031 1.00 55.02 70 LEU A O 1
ATOM 650 N N . LYS A 1 71 ? 12.560 -31.055 11.434 1.00 69.13 71 LYS A N 1
ATOM 651 C CA . LYS A 1 71 ? 12.623 -32.364 12.102 1.00 82.59 71 LYS A CA 1
ATOM 652 C C . LYS A 1 71 ? 12.467 -33.486 11.049 1.00 89.98 71 LYS A C 1
ATOM 653 O O . LYS A 1 71 ? 11.491 -33.483 10.298 1.00 88.44 71 LYS A O 1
ATOM 659 N N . PRO A 1 72 ? 13.407 -34.442 10.981 1.00 96.32 72 PRO A N 1
ATOM 660 C CA . PRO A 1 72 ? 14.515 -34.743 11.891 1.00 99.64 72 PRO A CA 1
ATOM 661 C C . PRO A 1 72 ? 15.652 -33.745 11.745 1.00 102.03 72 PRO A C 1
ATOM 662 O O . PRO A 1 72 ? 15.411 -32.642 11.272 1.00 107.69 72 PRO A O 1
ATOM 666 N N . VAL A 1 73 ? 16.886 -34.123 12.014 1.00 98.76 73 VAL A N 1
ATOM 667 C CA . VAL A 1 73 ? 17.926 -33.124 11.839 1.00 95.32 73 VAL A CA 1
ATOM 668 C C . VAL A 1 73 ? 19.243 -33.653 11.296 1.00 92.01 73 VAL A C 1
ATOM 669 O O . VAL A 1 73 ? 20.126 -34.056 12.051 1.00 99.79 73 VAL A O 1
ATOM 673 N N . LYS A 1 74 ? 19.346 -33.707 9.969 1.00 80.75 74 LYS A N 1
ATOM 674 C CA . LYS A 1 74 ? 20.653 -33.956 9.402 1.00 76.59 74 LYS A CA 1
ATOM 675 C C . LYS A 1 74 ? 21.241 -32.549 9.399 1.00 69.51 74 LYS A C 1
ATOM 676 O O . LYS A 1 74 ? 20.636 -31.638 8.835 1.00 66.23 74 LYS A O 1
ATOM 682 N N . LYS A 1 75 ? 22.401 -32.355 10.011 1.00 62.96 75 LYS A N 1
ATOM 683 C CA . LYS A 1 75 ? 22.939 -31.002 10.086 1.00 58.02 75 LYS A CA 1
ATOM 684 C C . LYS A 1 75 ? 23.478 -30.468 8.761 1.00 50.13 75 LYS A C 1
ATOM 685 O O . LYS A 1 75 ? 23.397 -29.271 8.484 1.00 41.25 75 LYS A O 1
ATOM 691 N N . LYS A 1 76 ? 24.028 -31.361 7.947 1.00 52.36 76 LYS A N 1
ATOM 692 C CA . LYS A 1 76 ? 24.603 -30.962 6.670 1.00 54.51 76 LYS A CA 1
ATOM 693 C C . LYS A 1 76 ? 23.542 -30.436 5.699 1.00 44.11 76 LYS A C 1
ATOM 694 O O . LYS A 1 76 ? 23.769 -29.446 5.003 1.00 44.16 76 LYS A O 1
ATOM 700 N N . LYS A 1 77 ? 22.386 -31.094 5.651 1.00 45.99 77 LYS A N 1
ATOM 701 C CA . LYS A 1 77 ? 21.334 -30.675 4.729 1.00 43.83 77 LYS A CA 1
ATOM 702 C C . LYS A 1 77 ? 20.741 -29.327 5.151 1.00 39.89 77 LYS A C 1
ATOM 703 O O . LYS A 1 77 ? 20.356 -28.503 4.318 1.00 34.77 77 LYS A O 1
ATOM 709 N N . ILE A 1 78 ? 20.693 -29.112 6.460 1.00 33.07 78 ILE A N 1
ATOM 710 C CA . ILE A 1 78 ? 20.208 -27.866 7.044 1.00 31.56 78 ILE A CA 1
ATOM 711 C C . ILE A 1 78 ? 21.095 -26.677 6.680 1.00 32.91 78 ILE A C 1
ATOM 712 O O . ILE A 1 78 ? 20.600 -25.627 6.271 1.00 34.80 78 ILE A O 1
ATOM 717 N N . LYS A 1 79 ? 22.406 -26.844 6.831 1.00 30.98 79 LYS A N 1
ATOM 718 C CA . LYS A 1 79 ? 23.345 -25.772 6.508 1.00 38.17 79 LYS A CA 1
ATOM 719 C C . LYS A 1 79 ? 23.305 -25.438 5.022 1.00 27.72 79 LYS A C 1
ATOM 720 O O . LYS A 1 79 ? 23.460 -24.281 4.635 1.00 27.58 79 LYS A O 1
ATOM 726 N N . ARG A 1 80 ? 23.087 -26.456 4.199 1.00 26.33 80 ARG A N 1
ATOM 727 C CA . ARG A 1 80 ? 22.994 -26.267 2.759 1.00 30.75 80 ARG A CA 1
ATOM 728 C C . ARG A 1 80 ? 21.816 -25.365 2.403 1.00 32.15 80 ARG A C 1
ATOM 729 O O . ARG A 1 80 ? 21.967 -24.398 1.659 1.00 30.60 80 ARG A O 1
ATOM 737 N N . GLU A 1 81 ? 20.642 -25.693 2.935 1.00 31.76 81 GLU A N 1
ATOM 738 C CA . GLU A 1 81 ? 19.441 -24.907 2.678 1.00 29.35 81 GLU A CA 1
ATOM 739 C C . GLU A 1 81 ? 19.621 -23.485 3.196 1.00 30.34 81 GLU A C 1
ATOM 740 O O . GLU A 1 81 ? 19.261 -22.516 2.527 1.00 33.10 81 GLU A O 1
ATOM 746 N N . ILE A 1 82 ? 20.178 -23.368 4.397 1.00 29.46 82 ILE A N 1
ATOM 747 C CA . ILE A 1 82 ? 20.403 -22.065 5.005 1.00 29.19 82 ILE A CA 1
ATOM 748 C C . ILE A 1 82 ? 21.329 -21.219 4.144 1.00 30.88 82 ILE A C 1
ATOM 749 O O . ILE A 1 82 ? 21.016 -20.072 3.826 1.00 24.22 82 ILE A O 1
ATOM 754 N N . LYS A 1 83 ? 22.469 -21.793 3.764 1.00 26.93 83 LYS A N 1
ATOM 755 C CA . LYS A 1 83 ? 23.449 -21.079 2.958 1.00 32.87 83 LYS A CA 1
ATOM 756 C C . LYS A 1 83 ? 22.884 -20.631 1.612 1.00 30.53 83 LYS A C 1
ATOM 757 O O . LYS A 1 83 ? 23.136 -19.515 1.161 1.00 32.67 83 LYS A O 1
ATOM 763 N N . ILE A 1 84 ? 22.116 -21.508 0.980 1.00 31.02 84 ILE A N 1
ATOM 764 C CA . ILE A 1 84 ? 21.498 -21.195 -0.302 1.00 31.61 84 ILE A CA 1
ATOM 765 C C . ILE A 1 84 ? 20.456 -20.082 -0.157 1.00 28.94 84 ILE A C 1
ATOM 766 O O . ILE A 1 84 ? 20.398 -19.162 -0.973 1.00 31.94 84 ILE A O 1
ATOM 771 N N . LEU A 1 85 ? 19.639 -20.170 0.886 1.00 33.44 85 LEU A N 1
ATOM 772 C CA . LEU A 1 85 ? 18.641 -19.142 1.173 1.00 35.87 85 LEU A CA 1
ATOM 773 C C . LEU A 1 85 ? 19.280 -17.778 1.422 1.00 37.18 85 LEU A C 1
ATOM 774 O O . LEU A 1 85 ? 18.758 -16.750 0.992 1.00 38.15 85 LEU A O 1
ATOM 779 N N . GLU A 1 86 ? 20.412 -17.773 2.121 1.00 29.77 86 GLU A N 1
ATOM 780 C CA . GLU A 1 86 ? 21.113 -16.529 2.435 1.00 38.41 86 GLU A CA 1
ATOM 781 C C . GLU A 1 86 ? 21.813 -15.961 1.205 1.00 37.11 86 GLU A C 1
ATOM 782 O O . GLU A 1 86 ? 21.841 -14.747 1.003 1.00 39.70 86 GLU A O 1
ATOM 788 N N . ASN A 1 87 ? 22.379 -16.847 0.392 1.00 34.84 87 ASN A N 1
ATOM 789 C CA . ASN A 1 87 ? 22.999 -16.454 -0.868 1.00 36.41 87 ASN A CA 1
ATOM 790 C C . ASN A 1 87 ? 22.011 -15.791 -1.824 1.00 37.34 87 ASN A C 1
ATOM 791 O O . ASN A 1 87 ? 22.349 -14.823 -2.506 1.00 38.59 87 ASN A O 1
ATOM 796 N N . LEU A 1 88 ? 20.791 -16.317 -1.872 1.00 40.54 88 LEU A N 1
ATOM 797 C CA . LEU A 1 88 ? 19.797 -15.870 -2.846 1.00 42.93 88 LEU A CA 1
ATOM 798 C C . LEU A 1 88 ? 18.876 -14.778 -2.321 1.00 41.19 88 LEU A C 1
ATOM 799 O O . LEU A 1 88 ? 18.067 -14.239 -3.074 1.00 37.94 88 LEU A O 1
ATOM 804 N N . ARG A 1 89 ? 18.997 -14.463 -1.036 1.00 44.27 89 ARG A N 1
ATOM 805 C CA . ARG A 1 89 ? 18.104 -13.500 -0.397 1.00 41.88 89 ARG A CA 1
ATOM 806 C C . ARG A 1 89 ? 18.122 -12.139 -1.095 1.00 44.54 89 ARG A C 1
ATOM 807 O O . ARG A 1 89 ? 19.183 -11.560 -1.322 1.00 51.34 89 ARG A O 1
ATOM 815 N N . GLY A 1 90 ? 16.936 -11.640 -1.431 1.00 46.04 90 GLY A N 1
ATOM 816 C CA . GLY A 1 90 ? 16.791 -10.368 -2.117 1.00 44.58 90 GLY A CA 1
ATOM 817 C C . GLY A 1 90 ? 16.709 -10.524 -3.626 1.00 44.36 90 GLY A C 1
ATOM 818 O O . GLY A 1 90 ? 16.473 -9.557 -4.350 1.00 52.19 90 GLY A O 1
ATOM 819 N N . GLY A 1 91 ? 16.904 -11.748 -4.104 1.00 44.80 91 GLY A N 1
ATOM 820 C CA . GLY A 1 91 ? 16.830 -12.032 -5.526 1.00 47.18 91 GLY A CA 1
ATOM 821 C C . GLY A 1 91 ? 15.402 -12.048 -6.036 1.00 54.72 91 GLY A C 1
ATOM 822 O O . GLY A 1 91 ? 14.465 -12.193 -5.250 1.00 51.25 91 GLY A O 1
ATOM 823 N N . PRO A 1 92 ? 15.224 -11.899 -7.359 1.00 53.59 92 PRO A N 1
ATOM 824 C CA . PRO A 1 92 ? 13.888 -11.824 -7.960 1.00 47.73 92 PRO A CA 1
ATOM 825 C C . PRO A 1 92 ? 13.070 -13.102 -7.753 1.00 44.29 92 PRO A C 1
ATOM 826 O O . PRO A 1 92 ? 13.501 -14.187 -8.145 1.00 42.79 92 PRO A O 1
ATOM 830 N N . ASN A 1 93 ? 11.905 -12.950 -7.131 1.00 47.56 93 ASN A N 1
ATOM 831 C CA . ASN A 1 93 ? 10.951 -14.037 -6.908 1.00 41.47 93 ASN A CA 1
ATOM 832 C C . ASN A 1 93 ? 11.459 -15.185 -6.034 1.00 37.62 93 ASN A C 1
ATOM 833 O O . ASN A 1 93 ? 10.922 -16.290 -6.073 1.00 38.99 93 ASN A O 1
ATOM 838 N N . ILE A 1 94 ? 12.491 -14.915 -5.242 1.00 32.79 94 ILE A N 1
ATOM 839 C CA . ILE A 1 94 ? 12.999 -15.889 -4.280 1.00 34.61 94 ILE A CA 1
ATOM 840 C C . ILE A 1 94 ? 12.410 -15.631 -2.898 1.00 40.51 94 ILE A C 1
ATOM 841 O O . ILE A 1 94 ? 12.368 -14.485 -2.448 1.00 40.53 94 ILE A O 1
ATOM 846 N N . ILE A 1 95 ? 11.942 -16.687 -2.236 1.00 40.12 95 ILE A N 1
ATOM 847 C CA . ILE A 1 95 ? 11.412 -16.565 -0.879 1.00 41.61 95 ILE A CA 1
ATOM 848 C C . ILE A 1 95 ? 12.493 -15.978 0.040 1.00 41.79 95 ILE A C 1
ATOM 849 O O . ILE A 1 95 ? 13.677 -16.291 -0.106 1.00 34.33 95 ILE A O 1
ATOM 854 N N . THR A 1 96 ? 12.090 -15.109 0.963 1.00 36.09 96 THR A N 1
ATOM 855 C CA . THR A 1 96 ? 13.037 -14.424 1.839 1.00 34.81 96 THR A CA 1
ATOM 856 C C . THR A 1 96 ? 13.159 -15.065 3.220 1.00 41.52 96 THR A C 1
ATOM 857 O O . THR A 1 96 ? 12.187 -15.120 3.975 1.00 42.41 96 THR A O 1
ATOM 861 N N . LEU A 1 97 ? 14.355 -15.549 3.544 1.00 39.13 97 LEU A N 1
ATOM 862 C CA . LEU A 1 97 ? 14.633 -16.076 4.878 1.00 38.01 97 LEU A CA 1
ATOM 863 C C . LEU A 1 97 ? 14.817 -14.930 5.864 1.00 43.69 97 LEU A C 1
ATOM 864 O O . LEU A 1 97 ? 15.755 -14.144 5.734 1.00 43.77 97 LEU A O 1
ATOM 869 N N . ALA A 1 98 ? 13.928 -14.838 6.852 1.00 38.92 98 ALA A N 1
ATOM 870 C CA . ALA A 1 98 ? 13.958 -13.726 7.800 1.00 40.31 98 ALA A CA 1
ATOM 871 C C . ALA A 1 98 ? 14.796 -13.970 9.054 1.00 43.09 98 ALA A C 1
ATOM 872 O O . ALA A 1 98 ? 15.397 -13.041 9.589 1.00 46.39 98 ALA A O 1
ATOM 874 N N . ASP A 1 99 ? 14.835 -15.215 9.522 1.00 36.90 99 ASP A N 1
ATOM 875 C CA . ASP A 1 99 ? 15.482 -15.533 10.792 1.00 40.27 99 ASP A CA 1
ATOM 876 C C . ASP A 1 99 ? 15.750 -17.025 10.927 1.00 37.24 99 ASP A C 1
ATOM 877 O O . ASP A 1 99 ? 15.157 -17.834 10.222 1.00 34.66 99 ASP A O 1
ATOM 882 N N . ILE A 1 100 ? 16.656 -17.379 11.835 1.00 34.79 100 ILE A N 1
ATOM 883 C CA . ILE A 1 100 ? 16.923 -18.779 12.154 1.00 33.16 100 ILE A CA 1
ATOM 884 C C . ILE A 1 100 ? 16.948 -18.978 13.666 1.00 36.45 100 ILE A C 1
ATOM 885 O O . ILE A 1 100 ? 17.734 -18.348 14.371 1.00 39.04 100 ILE A O 1
ATOM 890 N N . VAL A 1 101 ? 16.082 -19.856 14.158 1.00 36.90 101 VAL A N 1
ATOM 891 C CA . VAL A 1 101 ? 15.975 -20.095 15.593 1.00 36.94 101 VAL A CA 1
ATOM 892 C C . VAL A 1 101 ? 16.030 -21.585 15.911 1.00 39.22 101 VAL A C 1
ATOM 893 O O . VAL A 1 101 ? 15.970 -22.420 15.012 1.00 40.93 101 VAL A O 1
ATOM 897 N N . LYS A 1 102 ? 16.140 -21.907 17.196 1.00 39.91 102 LYS A N 1
ATOM 898 C CA . LYS A 1 102 ? 16.205 -23.295 17.639 1.00 45.22 102 LYS A CA 1
ATOM 899 C C . LYS A 1 102 ? 15.614 -23.455 19.039 1.00 49.68 102 LYS A C 1
ATOM 900 O O . LYS A 1 102 ? 15.727 -22.566 19.883 1.00 55.56 102 LYS A O 1
ATOM 906 N N . ASP A 1 103 ? 14.974 -24.595 19.266 1.00 48.08 103 ASP A N 1
ATOM 907 C CA . ASP A 1 103 ? 14.434 -24.936 20.573 1.00 44.93 103 ASP A CA 1
ATOM 908 C C . ASP A 1 103 ? 15.593 -25.188 21.531 1.00 47.60 103 ASP A C 1
ATOM 909 O O . ASP A 1 103 ? 16.411 -26.070 21.302 1.00 49.04 103 ASP A O 1
ATOM 914 N N . PRO A 1 104 ? 15.673 -24.396 22.610 1.00 55.01 104 PRO A N 1
ATOM 915 C CA . PRO A 1 104 ? 16.758 -24.525 23.589 1.00 64.23 104 PRO A CA 1
ATOM 916 C C . PRO A 1 104 ? 16.826 -25.925 24.194 1.00 73.38 104 PRO A C 1
ATOM 917 O O . PRO A 1 104 ? 17.914 -26.390 24.532 1.00 78.04 104 PRO A O 1
ATOM 921 N N . VAL A 1 105 ? 15.681 -26.586 24.329 1.00 69.81 105 VAL A N 1
ATOM 922 C CA . VAL A 1 105 ? 15.651 -27.921 24.918 1.00 69.68 105 VAL A CA 1
ATOM 923 C C . VAL A 1 105 ? 16.011 -29.011 23.908 1.00 63.08 105 VAL A C 1
ATOM 924 O O . VAL A 1 105 ? 17.030 -29.686 24.057 1.00 65.46 105 VAL A O 1
ATOM 928 N N . SER A 1 106 ? 15.180 -29.179 22.884 1.00 63.30 106 SER A N 1
ATOM 929 C CA . SER A 1 106 ? 15.359 -30.264 21.921 1.00 61.95 106 SER A CA 1
ATOM 930 C C . SER A 1 106 ? 16.450 -29.977 20.890 1.00 63.40 106 SER A C 1
ATOM 931 O O . SER A 1 106 ? 16.874 -30.880 20.167 1.00 65.49 106 SER A O 1
ATOM 934 N N . ARG A 1 107 ? 16.874 -28.716 20.813 1.00 58.65 107 ARG A N 1
ATOM 935 C CA . ARG A 1 107 ? 17.889 -28.263 19.853 1.00 60.86 107 ARG A CA 1
ATOM 936 C C . ARG A 1 107 ? 17.396 -28.323 18.403 1.00 52.81 107 ARG A C 1
ATOM 937 O O . ARG A 1 107 ? 18.176 -28.169 17.465 1.00 49.15 107 ARG A O 1
ATOM 945 N N . THR A 1 108 ? 16.094 -28.543 18.237 1.00 45.73 108 THR A N 1
ATOM 946 C CA . THR A 1 108 ? 15.468 -28.595 16.920 1.00 49.30 108 THR A CA 1
ATOM 947 C C . THR A 1 108 ? 15.438 -27.195 16.313 1.00 45.03 108 THR A C 1
ATOM 948 O O . THR A 1 108 ? 14.829 -26.284 16.874 1.00 46.71 108 THR A O 1
ATOM 952 N N . PRO A 1 109 ? 16.090 -27.026 15.154 1.00 47.41 109 PRO A N 1
ATOM 953 C CA . PRO A 1 109 ? 16.192 -25.753 14.435 1.00 45.35 109 PRO A CA 1
ATOM 954 C C . PRO A 1 109 ? 14.977 -25.466 13.562 1.00 43.88 109 PRO A C 1
ATOM 955 O O . PRO A 1 109 ? 14.263 -26.376 13.144 1.00 36.29 109 PRO A O 1
ATOM 959 N N . ALA A 1 110 ? 14.745 -24.185 13.303 1.00 37.55 110 ALA A N 1
ATOM 960 C CA . ALA A 1 110 ? 13.626 -23.765 12.476 1.00 37.14 110 ALA A CA 1
ATOM 961 C C . ALA A 1 110 ? 14.010 -22.549 11.640 1.00 35.26 110 ALA A C 1
ATOM 962 O O . ALA A 1 110 ? 14.778 -21.693 12.080 1.00 34.49 110 ALA A O 1
ATOM 964 N N . LEU A 1 111 ? 13.477 -22.490 10.425 1.00 31.76 111 LEU A N 1
ATOM 965 C CA . LEU A 1 111 ? 13.674 -21.332 9.568 1.00 35.75 111 LEU A CA 1
ATOM 966 C C . LEU A 1 111 ? 12.435 -20.451 9.632 1.00 36.85 111 LEU A C 1
ATOM 967 O O . LEU A 1 111 ? 11.313 -20.947 9.716 1.00 34.65 111 LEU A O 1
ATOM 972 N N . VAL A 1 112 ? 12.648 -19.141 9.603 1.00 35.30 112 VAL A N 1
ATOM 973 C CA . VAL A 1 112 ? 11.557 -18.179 9.609 1.00 41.68 112 VAL A CA 1
ATOM 974 C C . VAL A 1 112 ? 11.564 -17.374 8.321 1.00 41.02 112 VAL A C 1
ATOM 975 O O . VAL A 1 112 ? 12.551 -16.712 8.005 1.00 42.79 112 VAL A O 1
ATOM 979 N N . PHE A 1 113 ? 10.467 -17.433 7.576 1.00 43.08 113 PHE A N 1
ATOM 980 C CA . PHE A 1 113 ? 10.410 -16.752 6.295 1.00 39.44 113 PHE A CA 1
ATOM 981 C C . PHE A 1 113 ? 9.469 -15.556 6.400 1.00 42.60 113 PHE A C 1
ATOM 982 O O . PHE A 1 113 ? 8.542 -15.549 7.203 1.00 44.85 113 PHE A O 1
ATOM 990 N N . GLU A 1 114 ? 9.727 -14.557 5.567 1.00 39.24 114 GLU A N 1
ATOM 991 C CA . GLU A 1 114 ? 8.849 -13.410 5.376 1.00 53.06 114 GLU A CA 1
ATOM 992 C C . GLU A 1 114 ? 7.523 -13.983 4.894 1.00 52.10 114 GLU A C 1
ATOM 993 O O . GLU A 1 114 ? 7.508 -14.997 4.195 1.00 52.22 114 GLU A O 1
ATOM 999 N N . HIS A 1 115 ? 6.412 -13.337 5.239 1.00 57.68 115 HIS A N 1
ATOM 1000 C CA . HIS A 1 115 ? 5.112 -13.891 4.877 1.00 65.34 115 HIS A CA 1
ATOM 1001 C C . HIS A 1 115 ? 4.877 -13.784 3.387 1.00 60.79 115 HIS A C 1
ATOM 1002 O O . HIS A 1 115 ? 5.200 -12.809 2.708 1.00 64.65 115 HIS A O 1
ATOM 1009 N N . VAL A 1 116 ? 4.279 -14.872 2.938 1.00 53.13 116 VAL A N 1
ATOM 1010 C CA . VAL A 1 116 ? 3.852 -15.156 1.591 1.00 55.13 116 VAL A CA 1
ATOM 1011 C C . VAL A 1 116 ? 2.450 -15.743 1.571 1.00 62.39 116 VAL A C 1
ATOM 1012 O O . VAL A 1 116 ? 2.087 -16.591 2.389 1.00 61.95 116 VAL A O 1
ATOM 1016 N N . ASN A 1 117 ? 1.669 -15.231 0.629 1.00 69.23 117 ASN A N 1
ATOM 1017 C CA . ASN A 1 117 ? 0.303 -15.655 0.382 1.00 80.70 117 ASN A CA 1
ATOM 1018 C C . ASN A 1 117 ? 0.450 -17.109 0.017 1.00 77.57 117 ASN A C 1
ATOM 1019 O O . ASN A 1 117 ? 1.184 -17.496 -0.890 1.00 79.14 117 ASN A O 1
ATOM 1024 N N . ASN A 1 118 ? -0.287 -17.906 0.781 1.00 68.31 118 ASN A N 1
ATOM 1025 C CA . ASN A 1 118 ? -0.250 -19.344 0.694 1.00 64.25 118 ASN A CA 1
ATOM 1026 C C . ASN A 1 118 ? -1.210 -19.983 -0.296 1.00 61.86 118 ASN A C 1
ATOM 1027 O O . ASN A 1 118 ? -1.902 -20.958 -0.013 1.00 66.39 118 ASN A O 1
ATOM 1032 N N . THR A 1 119 ? -1.262 -19.380 -1.482 1.00 56.08 119 THR A N 1
ATOM 1033 C CA . THR A 1 119 ? -1.836 -20.110 -2.584 1.00 57.44 119 THR A CA 1
ATOM 1034 C C . THR A 1 119 ? -0.703 -20.471 -3.556 1.00 51.79 119 THR A C 1
ATOM 1035 O O . THR A 1 119 ? 0.092 -19.620 -3.959 1.00 47.05 119 THR A O 1
ATOM 1039 N N . ASP A 1 120 ? -0.665 -21.750 -3.908 1.00 46.96 120 ASP A N 1
ATOM 1040 C CA . ASP A 1 120 ? 0.352 -22.389 -4.751 1.00 42.63 120 ASP A CA 1
ATOM 1041 C C . ASP A 1 120 ? -0.147 -22.465 -6.195 1.00 41.15 120 ASP A C 1
ATOM 1042 O O . ASP A 1 120 ? -1.349 -22.385 -6.434 1.00 41.74 120 ASP A O 1
ATOM 1047 N N . PHE A 1 121 ? 0.761 -22.598 -7.152 1.00 39.57 121 PHE A N 1
ATOM 1048 C CA . PHE A 1 121 ? 0.445 -22.494 -8.575 1.00 38.07 121 PHE A CA 1
ATOM 1049 C C . PHE A 1 121 ? -0.578 -23.594 -8.962 1.00 42.09 121 PHE A C 1
ATOM 1050 O O . PHE A 1 121 ? -1.383 -23.426 -9.877 1.00 39.79 121 PHE A O 1
ATOM 1058 N N . LYS A 1 122 ? -0.534 -24.713 -8.240 1.00 39.89 122 LYS A N 1
ATOM 1059 C CA . LYS A 1 122 ? -1.462 -25.839 -8.422 1.00 35.45 122 LYS A CA 1
ATOM 1060 C C . LYS A 1 122 ? -2.927 -25.485 -8.110 1.00 42.56 122 LYS A C 1
ATOM 1061 O O . LYS A 1 122 ? -3.852 -26.015 -8.730 1.00 37.28 122 LYS A O 1
ATOM 1067 N N . GLN A 1 123 ? -3.144 -24.606 -7.139 1.00 34.55 123 GLN A N 1
ATOM 1068 C CA . GLN A 1 123 ? -4.495 -24.198 -6.765 1.00 48.42 123 GLN A CA 1
ATOM 1069 C C . GLN A 1 123 ? -4.981 -23.143 -7.747 1.00 41.99 123 GLN A C 1
ATOM 1070 O O . GLN A 1 123 ? -6.163 -23.094 -8.090 1.00 47.45 123 GLN A O 1
ATOM 1076 N N . LEU A 1 124 ? -4.061 -22.295 -8.183 1.00 41.79 124 LEU A N 1
ATOM 1077 C CA . LEU A 1 124 ? -4.338 -21.133 -9.024 1.00 48.41 124 LEU A CA 1
ATOM 1078 C C . LEU A 1 124 ? -4.598 -21.436 -10.509 1.00 49.68 124 LEU A C 1
ATOM 1079 O O . LEU A 1 124 ? -5.504 -20.859 -11.112 1.00 47.49 124 LEU A O 1
ATOM 1084 N N . TYR A 1 125 ? -3.826 -22.355 -11.086 1.00 43.74 125 TYR A N 1
ATOM 1085 C CA . TYR A 1 125 ? -3.784 -22.556 -12.545 1.00 44.80 125 TYR A CA 1
ATOM 1086 C C . TYR A 1 125 ? -5.092 -22.871 -13.293 1.00 47.15 125 TYR A C 1
ATOM 1087 O O . TYR A 1 125 ? -5.239 -22.446 -14.440 1.00 44.97 125 TYR A O 1
ATOM 1096 N N . GLN A 1 126 ? -6.028 -23.606 -12.701 1.00 44.46 126 GLN A N 1
ATOM 1097 C CA . GLN A 1 126 ? -7.236 -23.944 -13.453 1.00 53.05 126 GLN A CA 1
ATOM 1098 C C . GLN A 1 126 ? -8.118 -22.731 -13.731 1.00 51.56 126 GLN A C 1
ATOM 1099 O O . GLN A 1 126 ? -9.013 -22.813 -14.566 1.00 46.67 126 GLN A O 1
ATOM 1105 N N . THR A 1 127 ? -7.874 -21.609 -13.056 1.00 53.56 127 THR A N 1
ATOM 1106 C CA . THR A 1 127 ? -8.724 -20.431 -13.241 1.00 64.54 127 THR A CA 1
ATOM 1107 C C . THR A 1 127 ? -8.038 -19.354 -14.090 1.00 63.13 127 THR A C 1
ATOM 1108 O O . THR A 1 127 ? -8.644 -18.339 -14.438 1.00 62.90 127 THR A O 1
ATOM 1112 N N . LEU A 1 128 ? -6.774 -19.591 -14.424 1.00 58.51 128 LEU A N 1
ATOM 1113 C CA . LEU A 1 128 ? -5.956 -18.645 -15.184 1.00 57.42 128 LEU A CA 1
ATOM 1114 C C . LEU A 1 128 ? -6.237 -18.660 -16.685 1.00 56.30 128 LEU A C 1
ATOM 1115 O O . LEU A 1 128 ? -6.469 -19.714 -17.275 1.00 56.37 128 LEU A O 1
ATOM 1120 N N . THR A 1 129 ? -6.215 -17.479 -17.294 1.00 50.66 129 THR A N 1
ATOM 1121 C CA . THR A 1 129 ? -6.319 -17.364 -18.742 1.00 55.62 129 THR A CA 1
ATOM 1122 C C . THR A 1 129 ? -4.985 -17.754 -19.371 1.00 49.91 129 THR A C 1
ATOM 1123 O O . THR A 1 129 ? -4.003 -18.006 -18.668 1.00 48.93 129 THR A O 1
ATOM 1127 N N . ASP A 1 130 ? -4.961 -17.815 -20.696 1.00 64.75 130 ASP A N 1
ATOM 1128 C CA . ASP A 1 130 ? -3.742 -18.110 -21.438 1.00 63.75 130 ASP A CA 1
ATOM 1129 C C . ASP A 1 130 ? -2.621 -17.127 -21.101 1.00 62.90 130 ASP A C 1
ATOM 1130 O O . ASP A 1 130 ? -1.481 -17.536 -20.890 1.00 63.98 130 ASP A O 1
ATOM 1135 N N . TYR A 1 131 ? -2.940 -15.839 -21.050 1.00 65.93 131 TYR A N 1
ATOM 1136 C CA . TYR A 1 131 ? -1.934 -14.826 -20.746 1.00 67.66 131 TYR A CA 1
ATOM 1137 C C . TYR A 1 131 ? -1.319 -14.968 -19.347 1.00 66.00 131 TYR A C 1
ATOM 1138 O O . TYR A 1 131 ? -0.104 -14.830 -19.184 1.00 62.00 131 TYR A O 1
ATOM 1147 N N . ASP A 1 132 ? -2.158 -15.232 -18.347 1.00 60.01 132 ASP A N 1
ATOM 1148 C CA . ASP A 1 132 ? -1.703 -15.363 -16.961 1.00 56.33 132 ASP A CA 1
ATOM 1149 C C . ASP A 1 132 ? -0.710 -16.502 -1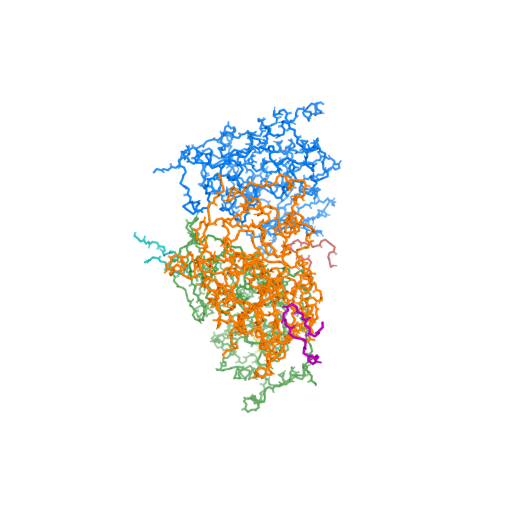6.777 1.00 52.17 132 ASP A C 1
ATOM 1150 O O . ASP A 1 132 ? 0.255 -16.368 -16.025 1.00 51.33 132 ASP A O 1
ATOM 1155 N N . ILE A 1 133 ? -0.948 -17.619 -17.459 1.00 64.46 133 ILE A N 1
ATOM 1156 C CA . ILE A 1 133 ? -0.026 -18.750 -17.411 1.00 53.73 133 ILE A CA 1
ATOM 1157 C C . ILE A 1 133 ? 1.333 -18.316 -17.946 1.00 52.80 133 ILE A C 1
ATOM 1158 O O . ILE A 1 133 ? 2.362 -18.604 -17.338 1.00 53.75 133 ILE A O 1
ATOM 1163 N N . ARG A 1 134 ? 1.330 -17.603 -19.068 1.00 53.51 134 ARG A N 1
ATOM 1164 C CA . ARG A 1 134 ? 2.567 -17.114 -19.668 1.00 57.38 134 ARG A CA 1
ATOM 1165 C C . ARG A 1 134 ? 3.249 -16.129 -18.729 1.00 54.14 134 ARG A C 1
ATOM 1166 O O . ARG A 1 134 ? 4.471 -16.135 -18.589 1.00 55.89 134 ARG A O 1
ATOM 1174 N N . PHE A 1 135 ? 2.451 -15.275 -18.097 1.00 53.52 135 PHE A N 1
ATOM 1175 C CA . PHE A 1 135 ? 2.972 -14.280 -17.167 1.00 53.26 135 PHE A CA 1
ATOM 1176 C C . PHE A 1 135 ? 3.694 -14.951 -16.002 1.00 56.19 135 PHE A C 1
ATOM 1177 O O . PHE A 1 135 ? 4.834 -14.609 -15.687 1.00 53.74 135 PHE A O 1
ATOM 1185 N N . TYR A 1 136 ? 3.024 -15.903 -15.360 1.00 52.05 136 TYR A N 1
ATOM 1186 C CA . TYR A 1 136 ? 3.590 -16.575 -14.196 1.00 53.02 136 TYR A CA 1
ATOM 1187 C C . TYR A 1 136 ? 4.732 -17.523 -14.553 1.00 46.49 136 TYR A C 1
ATOM 1188 O O . TYR A 1 136 ? 5.660 -17.701 -13.766 1.00 47.94 136 TYR A O 1
ATOM 1197 N N . MET A 1 137 ? 4.663 -18.130 -15.735 1.00 44.92 137 MET A N 1
ATOM 1198 C CA . MET A 1 137 ? 5.753 -18.969 -16.222 1.00 46.28 137 MET A CA 1
ATOM 1199 C C . MET A 1 137 ? 6.999 -18.111 -16.417 1.00 45.17 137 MET A C 1
ATOM 1200 O O . MET A 1 137 ? 8.116 -18.537 -16.126 1.00 42.60 137 MET A O 1
ATOM 1205 N N . TYR A 1 138 ? 6.794 -16.898 -16.917 1.00 48.59 138 TYR A N 1
ATOM 1206 C CA . TYR A 1 138 ? 7.882 -15.946 -17.111 1.00 58.09 138 TYR A CA 1
ATOM 1207 C C . TYR A 1 138 ? 8.489 -15.537 -15.770 1.00 56.87 138 TYR A C 1
ATOM 1208 O O . TYR A 1 138 ? 9.707 -15.376 -15.646 1.00 56.08 138 TYR A O 1
ATOM 1217 N N . GLU A 1 139 ? 7.627 -15.359 -14.772 1.00 51.70 139 GLU A N 1
ATOM 1218 C CA . GLU A 1 139 ? 8.059 -14.991 -13.430 1.00 50.01 139 GLU A CA 1
ATOM 1219 C C . GLU A 1 139 ? 8.900 -16.099 -12.809 1.00 46.44 139 GLU A C 1
ATOM 1220 O O . GLU A 1 139 ? 9.885 -15.824 -12.127 1.00 46.00 139 GLU A O 1
ATOM 1226 N N . ILE A 1 140 ? 8.503 -17.349 -13.044 1.00 43.15 140 ILE A N 1
ATOM 1227 C CA . ILE A 1 140 ? 9.265 -18.496 -12.562 1.00 38.44 140 ILE A CA 1
ATOM 1228 C C . ILE A 1 140 ? 10.649 -18.523 -13.207 1.00 44.25 140 ILE A C 1
ATOM 1229 O O . ILE A 1 140 ? 11.650 -18.803 -12.544 1.00 43.93 140 ILE A O 1
ATOM 1234 N N . LEU A 1 141 ? 10.700 -18.211 -14.498 1.00 40.79 141 LEU A N 1
ATOM 1235 C CA . LEU A 1 141 ? 11.966 -18.163 -15.226 1.00 43.58 141 LEU A CA 1
ATOM 1236 C C . LEU A 1 141 ? 12.889 -17.093 -14.653 1.00 45.55 141 LEU A C 1
ATOM 1237 O O . LEU A 1 141 ? 14.108 -17.256 -14.665 1.00 47.92 141 LEU A O 1
ATOM 1242 N N . LYS A 1 142 ? 12.305 -15.995 -14.174 1.00 45.54 142 LYS A N 1
ATOM 1243 C CA . LYS A 1 142 ? 13.076 -14.947 -13.513 1.00 45.90 142 LYS A CA 1
ATOM 1244 C C . LYS A 1 142 ? 13.807 -15.512 -12.303 1.00 44.03 142 LYS A C 1
ATOM 1245 O O . LYS A 1 142 ? 14.989 -15.237 -12.098 1.00 40.93 142 LYS A O 1
ATOM 1251 N N . ALA A 1 143 ? 13.096 -16.307 -11.507 1.00 36.97 143 ALA A N 1
ATOM 1252 C CA . ALA A 1 143 ? 13.670 -16.925 -10.315 1.00 38.77 143 ALA A CA 1
ATOM 1253 C C . ALA A 1 143 ? 14.723 -17.973 -10.654 1.00 44.99 143 ALA A C 1
ATOM 1254 O O . ALA A 1 143 ? 15.755 -18.059 -9.992 1.00 39.67 143 ALA A O 1
ATOM 1256 N N . LEU A 1 144 ? 14.462 -18.766 -11.688 1.00 43.32 144 LEU A N 1
ATOM 1257 C CA . LEU A 1 144 ? 15.379 -19.840 -12.066 1.00 38.23 144 LEU A CA 1
ATOM 1258 C C . LEU A 1 144 ? 16.656 -19.299 -12.687 1.00 45.73 144 LEU A C 1
ATOM 1259 O O . LEU A 1 144 ? 17.749 -19.766 -12.367 1.00 39.67 144 LEU A O 1
ATOM 1264 N N . ASP A 1 145 ? 16.518 -18.319 -13.577 1.00 42.30 145 ASP A N 1
ATOM 1265 C CA . ASP A 1 145 ? 17.681 -17.708 -14.202 1.00 40.67 145 ASP A CA 1
ATOM 1266 C C . ASP A 1 145 ? 18.551 -17.067 -13.132 1.00 42.74 145 ASP A C 1
ATOM 1267 O O . ASP A 1 145 ? 19.777 -17.109 -13.215 1.00 41.86 145 ASP A O 1
ATOM 1272 N N . TYR A 1 146 ? 17.918 -16.469 -12.128 1.00 44.05 146 TYR A N 1
ATOM 1273 C CA . TYR A 1 146 ? 18.672 -15.870 -11.038 1.00 48.28 146 TYR A CA 1
ATOM 1274 C C . TYR A 1 146 ? 19.438 -16.919 -10.233 1.00 43.65 146 TYR A C 1
ATOM 1275 O O . TYR A 1 146 ? 20.648 -16.795 -10.047 1.00 40.72 146 TYR A O 1
ATOM 1284 N N . CYS A 1 147 ? 18.740 -17.949 -9.759 1.00 36.41 147 CYS A N 1
ATOM 1285 C CA . CYS A 1 147 ? 19.383 -18.945 -8.901 1.00 39.09 147 CYS A CA 1
ATOM 1286 C C . CYS A 1 147 ? 20.441 -19.739 -9.661 1.00 41.65 147 CYS A C 1
ATOM 1287 O O . CYS A 1 147 ? 21.479 -20.094 -9.100 1.00 44.62 147 CYS A O 1
ATOM 1290 N N . HIS A 1 148 ? 20.176 -20.013 -10.937 1.00 39.88 148 HIS A N 1
ATOM 1291 C CA . HIS A 1 148 ? 21.173 -20.647 -11.798 1.00 38.24 148 HIS A CA 1
ATOM 1292 C C . HIS A 1 148 ? 22.397 -19.754 -11.965 1.00 38.51 148 HIS A C 1
ATOM 1293 O O . HIS A 1 148 ? 23.528 -20.236 -11.947 1.00 36.39 148 HIS A O 1
ATOM 1300 N N . SER A 1 149 ? 22.170 -18.452 -12.131 1.00 38.36 149 SER A N 1
ATOM 1301 C CA . SER A 1 149 ? 23.272 -17.505 -12.284 1.00 42.41 149 SER A CA 1
ATOM 1302 C C . SER A 1 149 ? 24.050 -17.388 -10.981 1.00 41.12 149 SER A C 1
ATOM 1303 O O . SER A 1 149 ? 25.211 -16.979 -10.968 1.00 34.30 149 SER A O 1
ATOM 1306 N N . MET A 1 150 ? 23.394 -17.753 -9.885 1.00 39.72 150 MET A N 1
ATOM 1307 C CA . MET A 1 150 ? 24.031 -17.755 -8.576 1.00 40.34 150 MET A CA 1
ATOM 1308 C C . MET A 1 150 ? 24.619 -19.130 -8.246 1.00 37.64 150 MET A C 1
ATOM 1309 O O . MET A 1 150 ? 24.935 -19.412 -7.093 1.00 37.09 150 MET A O 1
ATOM 1314 N N . GLY A 1 151 ? 24.745 -19.985 -9.259 1.00 36.14 151 GLY A N 1
ATOM 1315 C CA . GLY A 1 151 ? 25.397 -21.279 -9.114 1.00 27.31 151 GLY A CA 1
ATOM 1316 C C . GLY A 1 151 ? 24.603 -22.308 -8.341 1.00 32.34 151 GLY A C 1
ATOM 1317 O O . GLY A 1 151 ? 25.175 -23.201 -7.715 1.00 29.49 151 GLY A O 1
ATOM 1318 N N . ILE A 1 152 ? 23.283 -22.194 -8.390 1.00 29.06 152 ILE A N 1
ATOM 1319 C CA . ILE A 1 152 ? 22.410 -23.060 -7.607 1.00 26.64 152 ILE A CA 1
ATOM 1320 C C . ILE A 1 152 ? 21.325 -23.708 -8.464 1.00 28.65 152 ILE A C 1
ATOM 1321 O O . ILE A 1 152 ? 20.650 -23.023 -9.234 1.00 34.60 152 ILE A O 1
ATOM 1326 N N . MET A 1 153 ? 21.162 -25.023 -8.342 1.00 31.22 153 MET A N 1
ATOM 1327 C CA . MET A 1 153 ? 20.026 -25.693 -8.966 1.00 28.59 153 MET A CA 1
ATOM 1328 C C . MET A 1 153 ? 18.980 -25.972 -7.897 1.00 28.88 153 MET A C 1
ATOM 1329 O O . MET A 1 153 ? 19.314 -26.403 -6.796 1.00 29.80 153 MET A O 1
ATOM 1334 N N . HIS A 1 154 ? 17.717 -25.721 -8.220 1.00 28.37 154 HIS A N 1
ATOM 1335 C CA . HIS A 1 154 ? 16.640 -25.883 -7.244 1.00 24.46 154 HIS A CA 1
ATOM 1336 C C . HIS A 1 154 ? 16.347 -27.355 -6.969 1.00 25.37 154 HIS A C 1
ATOM 1337 O O . HIS A 1 154 ? 16.200 -27.759 -5.814 1.00 28.25 154 HIS A O 1
ATOM 1344 N N . ARG A 1 155 ? 16.234 -28.139 -8.040 1.00 24.55 155 ARG A N 1
ATOM 1345 C CA . ARG A 1 155 ? 16.038 -29.591 -7.952 1.00 25.87 155 ARG A CA 1
ATOM 1346 C C . ARG A 1 155 ? 14.714 -30.052 -7.330 1.00 30.17 155 ARG A C 1
ATOM 1347 O O . ARG A 1 155 ? 14.582 -31.213 -6.950 1.00 29.66 155 ARG A O 1
ATOM 1355 N N . ASP A 1 156 ? 13.734 -29.162 -7.231 1.00 28.07 156 ASP A N 1
ATOM 1356 C CA . ASP A 1 156 ? 12.426 -29.569 -6.734 1.00 27.97 156 ASP A CA 1
ATOM 1357 C C . ASP A 1 156 ? 11.328 -28.646 -7.263 1.00 28.63 156 ASP A C 1
ATOM 1358 O O . ASP A 1 156 ? 10.401 -28.265 -6.545 1.00 29.88 156 ASP A O 1
ATOM 1363 N N . VAL A 1 157 ? 11.451 -28.297 -8.539 1.00 26.48 157 VAL A N 1
ATOM 1364 C CA . VAL A 1 157 ? 10.483 -27.443 -9.206 1.00 28.41 157 VAL A CA 1
ATOM 1365 C C . VAL A 1 157 ? 9.186 -28.204 -9.456 1.00 32.20 157 VAL A C 1
ATOM 1366 O O . VAL A 1 157 ? 9.184 -29.254 -10.099 1.00 31.27 157 VAL A O 1
ATOM 1370 N N . LYS A 1 158 ? 8.091 -27.656 -8.939 1.00 28.25 158 LYS A N 1
ATOM 1371 C CA . LYS A 1 158 ? 6.762 -28.237 -9.089 1.00 29.93 158 LYS A CA 1
ATOM 1372 C C . LYS A 1 158 ? 5.744 -27.183 -8.649 1.00 34.32 158 LYS A C 1
ATOM 1373 O O . LYS A 1 158 ? 6.114 -26.221 -7.974 1.00 32.73 158 LYS A O 1
ATOM 1379 N N . PRO A 1 159 ? 4.464 -27.342 -9.037 1.00 37.27 159 PRO A N 1
ATOM 1380 C CA . PRO A 1 159 ? 3.441 -26.338 -8.710 1.00 35.18 159 PRO A CA 1
ATOM 1381 C C . PRO A 1 159 ? 3.329 -26.013 -7.217 1.00 36.22 159 PRO A C 1
ATOM 1382 O O . PRO A 1 159 ? 3.057 -24.867 -6.858 1.00 36.83 159 PRO A O 1
ATOM 1386 N N . HIS A 1 160 ? 3.531 -27.012 -6.363 1.00 34.33 160 HIS A N 1
ATOM 1387 C CA . HIS A 1 160 ? 3.451 -26.830 -4.914 1.00 35.94 160 HIS A CA 1
ATOM 1388 C C . HIS A 1 160 ? 4.515 -25.874 -4.380 1.00 31.65 160 HIS A C 1
ATOM 1389 O O . HIS A 1 160 ? 4.338 -25.255 -3.331 1.00 29.49 160 HIS A O 1
ATOM 1396 N N . ASN A 1 161 ? 5.618 -25.753 -5.109 1.00 25.86 161 ASN A N 1
ATOM 1397 C CA . ASN A 1 161 ? 6.726 -24.908 -4.674 1.00 34.03 161 ASN A CA 1
ATOM 1398 C C . ASN A 1 161 ? 6.754 -23.542 -5.343 1.00 31.10 161 ASN A C 1
ATOM 1399 O O . ASN A 1 161 ? 7.763 -22.836 -5.302 1.00 30.60 161 ASN A O 1
ATOM 1404 N N . VAL A 1 162 ? 5.638 -23.175 -5.962 1.00 33.53 162 VAL A N 1
ATOM 1405 C CA . VAL A 1 162 ? 5.505 -21.852 -6.552 1.00 33.03 162 VAL A CA 1
ATOM 1406 C C . VAL A 1 162 ? 4.326 -21.146 -5.893 1.00 41.53 162 VAL A C 1
ATOM 1407 O O . VAL A 1 162 ? 3.166 -21.432 -6.193 1.00 47.14 162 VAL A O 1
ATOM 1411 N N . MET A 1 163 ? 4.637 -20.226 -4.987 1.00 38.66 163 MET A N 1
ATOM 1412 C CA . MET A 1 163 ? 3.616 -19.469 -4.277 1.00 42.11 163 MET A CA 1
ATOM 1413 C C . MET A 1 163 ? 3.225 -18.229 -5.069 1.00 42.37 163 MET A C 1
ATOM 1414 O O . MET A 1 163 ? 4.085 -17.458 -5.488 1.00 43.52 163 MET A O 1
ATOM 1419 N N . ILE A 1 164 ? 1.926 -18.037 -5.266 1.00 40.74 164 ILE A N 1
ATOM 1420 C CA . ILE A 1 164 ? 1.441 -16.908 -6.051 1.00 43.20 164 ILE A CA 1
ATOM 1421 C C . ILE A 1 164 ? 0.365 -16.100 -5.331 1.00 52.19 164 ILE A C 1
ATOM 1422 O O . ILE A 1 164 ? -0.687 -16.629 -4.977 1.00 45.33 164 ILE A O 1
ATOM 1427 N N . ASP A 1 165 ? 0.638 -14.818 -5.109 1.00 59.11 165 ASP A N 1
ATOM 1428 C CA . ASP A 1 165 ? -0.390 -13.889 -4.660 1.00 62.53 165 ASP A CA 1
ATOM 1429 C C . ASP A 1 165 ? -0.994 -13.241 -5.905 1.00 62.00 165 ASP A C 1
ATOM 1430 O O . ASP A 1 165 ? -0.474 -12.247 -6.413 1.00 65.62 165 ASP A O 1
ATOM 1435 N N . HIS A 1 166 ? -2.091 -13.813 -6.393 1.00 54.73 166 HIS A N 1
ATOM 1436 C CA . HIS A 1 166 ? -2.675 -13.419 -7.675 1.00 60.86 166 HIS A CA 1
ATOM 1437 C C . HIS A 1 166 ? -3.238 -12.003 -7.632 1.00 68.92 166 HIS A C 1
ATOM 1438 O O . HIS A 1 166 ? -3.298 -11.315 -8.653 1.00 69.86 166 HIS A O 1
ATOM 1445 N N . GLU A 1 167 ? -3.656 -11.581 -6.445 1.00 71.18 167 GLU A N 1
ATOM 1446 C CA . GLU A 1 167 ? -4.180 -10.238 -6.236 1.00 78.47 167 GLU A CA 1
ATOM 1447 C C . GLU A 1 167 ? -3.126 -9.177 -6.553 1.00 79.03 167 GLU A C 1
ATOM 1448 O O . GLU A 1 167 ? -3.412 -8.183 -7.222 1.00 78.35 167 GLU A O 1
ATOM 1454 N N . HIS A 1 168 ? -1.910 -9.398 -6.067 1.00 75.78 168 HIS A N 1
ATOM 1455 C CA . HIS A 1 168 ? -0.805 -8.469 -6.281 1.00 72.76 168 HIS A CA 1
ATOM 1456 C C . HIS A 1 168 ? 0.120 -8.965 -7.387 1.00 64.99 168 HIS A C 1
ATOM 1457 O O . HIS A 1 168 ? 1.161 -8.361 -7.645 1.00 67.19 168 HIS A O 1
ATOM 1464 N N . ARG A 1 169 ? -0.275 -10.057 -8.038 1.00 61.35 169 ARG A N 1
ATOM 1465 C CA . ARG A 1 169 ? 0.483 -10.628 -9.152 1.00 58.71 169 ARG A CA 1
ATOM 1466 C C . ARG A 1 169 ? 1.941 -10.865 -8.778 1.00 61.37 169 ARG A C 1
ATOM 1467 O O . ARG A 1 169 ? 2.847 -10.626 -9.579 1.00 64.27 169 ARG A O 1
ATOM 1475 N N . LYS A 1 170 ? 2.161 -11.339 -7.555 1.00 58.39 170 LYS A N 1
ATOM 1476 C CA . LYS A 1 170 ? 3.511 -11.615 -7.088 1.00 63.95 170 LYS A CA 1
ATOM 1477 C C . LYS A 1 170 ? 3.746 -13.118 -6.929 1.00 55.00 170 LYS A C 1
ATOM 1478 O O . LYS A 1 170 ? 2.836 -13.867 -6.571 1.00 53.04 170 LYS A O 1
ATOM 1484 N N . LEU A 1 171 ? 4.974 -13.548 -7.197 1.00 44.47 171 LEU A N 1
ATOM 1485 C CA . LEU A 1 171 ? 5.289 -14.968 -7.217 1.00 45.78 171 LEU A CA 1
ATOM 1486 C C . LEU A 1 171 ? 6.577 -15.230 -6.446 1.00 44.31 171 LEU A C 1
ATOM 1487 O O . LEU A 1 171 ? 7.519 -14.445 -6.521 1.00 44.15 171 LEU A O 1
ATOM 1492 N N . ARG A 1 172 ? 6.611 -16.332 -5.704 1.00 42.29 172 ARG A N 1
ATOM 1493 C CA . ARG A 1 172 ? 7.808 -16.732 -4.975 1.00 35.71 172 ARG A CA 1
ATOM 1494 C C . ARG A 1 172 ? 8.094 -18.216 -5.174 1.00 33.16 172 ARG A C 1
ATOM 1495 O O . ARG A 1 172 ? 7.202 -19.054 -5.057 1.00 37.79 172 ARG A O 1
ATOM 1503 N N . LEU A 1 173 ? 9.347 -18.526 -5.482 1.00 33.39 173 LEU A N 1
ATOM 1504 C CA . LEU A 1 173 ? 9.816 -19.900 -5.557 1.00 32.51 173 LEU A CA 1
ATOM 1505 C C . LEU A 1 173 ? 10.298 -20.315 -4.174 1.00 34.95 173 LEU A C 1
ATOM 1506 O O . LEU A 1 173 ? 11.175 -19.669 -3.605 1.00 33.63 173 LEU A O 1
ATOM 1511 N N . ILE A 1 174 ? 9.716 -21.380 -3.631 1.00 34.89 174 ILE A N 1
ATOM 1512 C CA . ILE A 1 174 ? 9.985 -21.774 -2.253 1.00 31.98 174 ILE A CA 1
ATOM 1513 C C . ILE A 1 174 ? 10.581 -23.176 -2.131 1.00 31.15 174 ILE A C 1
ATOM 1514 O O . ILE A 1 174 ? 10.809 -23.856 -3.129 1.00 28.88 174 ILE A O 1
ATOM 1519 N N . ASP A 1 175 ? 10.813 -23.591 -0.888 1.00 30.64 175 ASP A N 1
ATOM 1520 C CA . ASP A 1 175 ? 11.372 -24.902 -0.557 1.00 30.12 175 ASP A CA 1
ATOM 1521 C C . ASP A 1 175 ? 12.683 -25.219 -1.270 1.00 34.39 175 ASP A C 1
ATOM 1522 O O . ASP A 1 175 ? 12.710 -25.928 -2.276 1.00 29.32 175 ASP A O 1
ATOM 1527 N N . TRP A 1 176 ? 13.767 -24.685 -0.725 1.00 28.73 176 TRP A N 1
ATOM 1528 C CA . TRP A 1 176 ? 15.089 -24.869 -1.292 1.00 25.81 176 TRP A CA 1
ATOM 1529 C C . TRP A 1 176 ? 15.833 -25.977 -0.549 1.00 31.07 176 TRP A C 1
ATOM 1530 O O . TRP A 1 176 ? 17.061 -26.013 -0.555 1.00 34.87 176 TRP A O 1
ATOM 1541 N N . GLY A 1 177 ? 15.079 -26.869 0.092 1.00 30.39 177 GLY A N 1
ATOM 1542 C CA . GLY A 1 177 ? 15.646 -27.950 0.882 1.00 32.42 177 GLY A CA 1
ATOM 1543 C C . GLY A 1 177 ? 16.354 -29.022 0.072 1.00 30.58 177 GLY A C 1
ATOM 1544 O O . GLY A 1 177 ? 17.114 -29.813 0.624 1.00 32.25 177 GLY A O 1
ATOM 1545 N N . LEU A 1 178 ? 16.107 -29.063 -1.235 1.00 29.03 178 LEU A N 1
ATOM 1546 C CA . LEU A 1 178 ? 16.786 -30.028 -2.102 1.00 29.90 178 LEU A CA 1
ATOM 1547 C C . LEU A 1 178 ? 17.799 -29.339 -3.015 1.00 27.21 178 LEU A C 1
ATOM 1548 O O . LEU A 1 178 ? 18.513 -29.991 -3.781 1.00 33.68 178 LEU A O 1
ATOM 1553 N N . ALA A 1 179 ? 17.843 -28.014 -2.934 1.00 25.95 179 ALA A N 1
ATOM 1554 C CA . ALA A 1 179 ? 18.714 -27.226 -3.794 1.00 29.40 179 ALA A CA 1
ATOM 1555 C C . ALA A 1 179 ? 20.196 -27.510 -3.521 1.00 32.00 179 ALA A C 1
ATOM 1556 O O . ALA A 1 179 ? 20.576 -27.910 -2.417 1.00 28.80 179 ALA A O 1
ATOM 1558 N N . GLU A 1 180 ? 21.029 -27.299 -4.534 1.00 29.79 180 GLU A N 1
ATOM 1559 C CA . GLU A 1 180 ? 22.439 -27.662 -4.461 1.00 33.04 180 GLU A CA 1
ATOM 1560 C C . GLU A 1 180 ? 23.277 -26.724 -5.323 1.00 31.44 180 GLU A C 1
ATOM 1561 O O . GLU A 1 180 ? 22.789 -26.183 -6.316 1.00 29.02 180 GLU A O 1
ATOM 1567 N N . PHE A 1 181 ? 24.535 -26.533 -4.941 1.00 29.52 181 PHE A N 1
ATOM 1568 C CA . PHE A 1 181 ? 25.453 -25.726 -5.730 1.00 32.46 181 PHE A CA 1
ATOM 1569 C C . PHE A 1 181 ? 25.970 -26.525 -6.914 1.00 33.45 181 PHE A C 1
ATOM 1570 O O . PHE A 1 181 ? 26.353 -27.687 -6.769 1.00 32.67 181 PHE A O 1
ATOM 1578 N N . TYR A 1 182 ? 25.976 -25.902 -8.086 1.00 31.13 182 TYR A N 1
ATOM 1579 C CA . TYR A 1 182 ? 26.523 -26.548 -9.266 1.00 28.03 182 TYR A CA 1
ATOM 1580 C C . TYR A 1 182 ? 28.023 -26.321 -9.389 1.00 30.54 182 TYR A C 1
ATOM 1581 O O . TYR A 1 182 ? 28.493 -25.184 -9.410 1.00 31.64 182 TYR A O 1
ATOM 1590 N N . HIS A 1 183 ? 28.767 -27.417 -9.475 1.00 28.57 183 HIS A N 1
ATOM 1591 C CA . HIS A 1 183 ? 30.193 -27.355 -9.746 1.00 31.57 183 HIS A CA 1
ATOM 1592 C C . HIS A 1 183 ? 30.479 -28.217 -10.966 1.00 37.66 183 HIS A C 1
ATOM 1593 O O . HIS A 1 183 ? 30.155 -29.403 -10.975 1.00 37.71 183 HIS A O 1
ATOM 1600 N N . PRO A 1 184 ? 31.071 -27.619 -12.011 1.00 41.75 184 PRO A N 1
ATOM 1601 C CA . PRO A 1 184 ? 31.291 -28.337 -13.272 1.00 36.21 184 PRO A CA 1
ATOM 1602 C C . PRO A 1 184 ? 32.087 -29.621 -13.058 1.00 38.66 184 PRO A C 1
ATOM 1603 O O . PRO A 1 184 ? 33.191 -29.556 -12.538 1.00 37.75 184 PRO A O 1
ATOM 1607 N N . GLY A 1 185 ? 31.529 -30.760 -13.454 1.00 41.41 185 GLY A N 1
ATOM 1608 C CA . GLY A 1 185 ? 32.212 -32.036 -13.335 1.00 31.68 185 GLY A CA 1
ATOM 1609 C C . GLY A 1 185 ? 31.826 -32.845 -12.108 1.00 42.71 185 GLY A C 1
ATOM 1610 O O . GLY A 1 185 ? 32.224 -34.001 -11.973 1.00 45.38 185 GLY A O 1
ATOM 1611 N N A GLN A 1 186 ? 31.041 -32.240 -11.221 0.54 36.15 186 GLN A N 1
ATOM 1612 N N B GLN A 1 186 ? 31.052 -32.239 -11.213 0.46 36.50 186 GLN A N 1
ATOM 1613 C CA A GLN A 1 186 ? 30.632 -32.898 -9.983 0.54 36.53 186 GLN A CA 1
ATOM 1614 C CA B GLN A 1 186 ? 30.632 -32.913 -9.987 0.46 36.54 186 GLN A CA 1
ATOM 1615 C C A GLN A 1 186 ? 29.478 -33.872 -10.232 0.54 38.56 186 GLN A C 1
ATOM 1616 C C B GLN A 1 186 ? 29.497 -33.891 -10.263 0.46 38.40 186 GLN A C 1
ATOM 1617 O O A GLN A 1 186 ? 28.549 -33.566 -10.979 0.54 37.13 186 GLN A O 1
ATOM 1618 O O B GLN A 1 186 ? 28.607 -33.614 -11.070 0.46 37.04 186 GLN A O 1
ATOM 1629 N N . GLU A 1 187 ? 29.539 -35.042 -9.601 1.00 37.86 187 GLU A N 1
ATOM 1630 C CA . GLU A 1 187 ? 28.458 -36.016 -9.695 1.00 38.94 187 GLU A CA 1
ATOM 1631 C C . GLU A 1 187 ? 27.496 -35.875 -8.521 1.00 42.00 187 GLU A C 1
ATOM 1632 O O . GLU A 1 187 ? 27.913 -35.863 -7.362 1.00 43.40 187 GLU A O 1
ATOM 1638 N N . TYR A 1 188 ? 26.207 -35.764 -8.823 1.00 37.32 188 TYR A N 1
ATOM 1639 C CA . TYR A 1 188 ? 25.227 -35.514 -7.777 1.00 36.27 188 TYR A CA 1
ATOM 1640 C C . TYR A 1 188 ? 24.311 -36.708 -7.539 1.00 31.29 188 TYR A C 1
ATOM 1641 O O . TYR A 1 188 ? 24.183 -37.588 -8.390 1.00 35.48 188 TYR A O 1
ATOM 1650 N N . ASN A 1 189 ? 23.684 -36.731 -6.368 1.00 34.55 189 ASN A N 1
ATOM 1651 C CA . ASN A 1 189 ? 22.672 -37.723 -6.037 1.00 34.36 189 ASN A CA 1
ATOM 1652 C C . ASN A 1 189 ? 21.465 -37.530 -6.957 1.00 25.38 189 ASN A C 1
ATOM 1653 O O . ASN A 1 189 ? 20.988 -36.408 -7.127 1.00 30.46 189 ASN A O 1
ATOM 1658 N N . VAL A 1 190 ? 20.970 -38.609 -7.553 1.00 29.14 190 VAL A N 1
ATOM 1659 C CA . VAL A 1 190 ? 19.816 -38.497 -8.450 1.00 32.40 190 VAL A CA 1
ATOM 1660 C C . VAL A 1 190 ? 18.473 -38.628 -7.732 1.00 34.31 190 VAL A C 1
ATOM 1661 O O . VAL A 1 190 ? 17.416 -38.448 -8.335 1.00 33.74 190 VAL A O 1
ATOM 1665 N N . ARG A 1 191 ? 18.517 -38.942 -6.443 1.00 34.25 191 ARG A N 1
ATOM 1666 C CA . ARG A 1 191 ? 17.299 -39.037 -5.648 1.00 38.25 191 ARG A CA 1
ATOM 1667 C C . ARG A 1 191 ? 16.839 -37.668 -5.168 1.00 37.05 191 ARG A C 1
ATOM 1668 O O . ARG A 1 191 ? 16.835 -37.383 -3.973 1.00 37.89 191 ARG A O 1
ATOM 1676 N N . VAL A 1 192 ? 16.452 -36.832 -6.127 1.00 34.65 192 VAL A N 1
ATOM 1677 C CA . VAL A 1 192 ? 15.935 -35.494 -5.870 1.00 33.22 192 VAL A CA 1
ATOM 1678 C C . VAL A 1 192 ? 14.665 -35.268 -6.682 1.00 32.01 192 VAL A C 1
ATOM 1679 O O . VAL A 1 192 ? 14.276 -36.129 -7.478 1.00 31.71 192 VAL A O 1
ATOM 1683 N N . ALA A 1 193 ? 14.022 -34.121 -6.464 1.00 35.05 193 ALA A N 1
ATOM 1684 C CA . ALA A 1 193 ? 12.751 -33.773 -7.108 1.00 38.36 193 ALA A CA 1
ATOM 1685 C C . ALA A 1 193 ? 11.595 -34.714 -6.768 1.00 36.81 193 ALA A C 1
ATOM 1686 O O . ALA A 1 193 ? 11.790 -35.771 -6.168 1.00 41.56 193 ALA A O 1
ATOM 1688 N N . SER A 1 194 ? 10.390 -34.310 -7.153 1.00 34.37 194 SER A N 1
ATOM 1689 C CA . SER A 1 194 ? 9.224 -35.165 -7.008 1.00 35.73 194 SER A CA 1
ATOM 1690 C C . SER A 1 194 ? 9.134 -36.060 -8.228 1.00 31.78 194 SER A C 1
ATOM 1691 O O . SER A 1 194 ? 9.542 -35.659 -9.315 1.00 35.68 194 SER A O 1
ATOM 1694 N N . ARG A 1 195 ? 8.616 -37.273 -8.030 1.00 30.93 195 ARG A N 1
ATOM 1695 C CA . ARG A 1 195 ? 8.609 -38.315 -9.057 1.00 36.05 195 ARG A CA 1
ATOM 1696 C C . ARG A 1 195 ? 8.134 -37.802 -10.410 1.00 33.05 195 ARG A C 1
ATOM 1697 O O . ARG A 1 195 ? 8.761 -38.053 -11.437 1.00 33.70 195 ARG A O 1
ATOM 1705 N N . TYR A 1 196 ? 7.025 -37.068 -10.395 1.00 31.08 196 TYR A N 1
ATOM 1706 C CA . TYR A 1 196 ? 6.381 -36.599 -11.619 1.00 32.26 196 TYR A CA 1
ATOM 1707 C C . TYR A 1 196 ? 7.208 -35.551 -12.354 1.00 39.41 196 TYR A C 1
ATOM 1708 O O . TYR A 1 196 ? 6.962 -35.261 -13.524 1.00 34.25 196 TYR A O 1
ATOM 1717 N N . PHE A 1 197 ? 8.191 -34.987 -11.661 1.00 36.84 197 PHE A N 1
ATOM 1718 C CA . PHE A 1 197 ? 8.986 -33.898 -12.218 1.00 37.86 197 PHE A CA 1
ATOM 1719 C C . PHE A 1 197 ? 10.459 -34.254 -12.360 1.00 35.56 197 PHE A C 1
ATOM 1720 O O . PHE A 1 197 ? 11.279 -33.395 -12.674 1.00 35.27 197 PHE A O 1
ATOM 1728 N N . LYS A 1 198 ? 10.786 -35.520 -12.126 1.00 31.84 198 LYS A N 1
ATOM 1729 C CA . LYS A 1 198 ? 12.152 -36.000 -12.281 1.00 34.90 198 LYS A CA 1
ATOM 1730 C C . LYS A 1 198 ? 12.542 -36.033 -13.748 1.00 34.52 198 LYS A C 1
ATOM 1731 O O . LYS A 1 198 ? 11.809 -36.560 -14.580 1.00 34.89 198 LYS A O 1
ATOM 1737 N N . GLY A 1 199 ? 13.701 -35.467 -14.062 1.00 36.03 199 GLY A N 1
ATOM 1738 C CA . GLY A 1 199 ? 14.231 -35.512 -15.410 1.00 32.79 199 GLY A CA 1
ATOM 1739 C C . GLY A 1 199 ? 14.707 -36.912 -15.744 1.00 38.04 199 GLY A C 1
ATOM 1740 O O . GLY A 1 199 ? 14.999 -37.695 -14.839 1.00 34.01 199 GLY A O 1
ATOM 1741 N N . PRO A 1 200 ? 14.771 -37.239 -17.045 1.00 39.37 200 PRO A N 1
ATOM 1742 C CA . PRO A 1 200 ? 15.269 -38.542 -17.489 1.00 42.31 200 PRO A CA 1
ATOM 1743 C C . PRO A 1 200 ? 16.663 -38.848 -16.927 1.00 38.35 200 PRO A C 1
ATOM 1744 O O . PRO A 1 200 ? 16.962 -40.011 -16.656 1.00 35.87 200 PRO A O 1
ATOM 1748 N N . GLU A 1 201 ? 17.492 -37.820 -16.751 1.00 36.85 201 GLU A N 1
ATOM 1749 C CA . GLU A 1 201 ? 18.832 -38.008 -16.205 1.00 38.72 201 GLU A CA 1
ATOM 1750 C C . GLU A 1 201 ? 18.781 -38.620 -14.804 1.00 38.86 201 GLU A C 1
ATOM 1751 O O . GLU A 1 201 ? 19.645 -39.412 -14.438 1.00 40.57 201 GLU A O 1
ATOM 1757 N N . LEU A 1 202 ? 17.771 -38.246 -14.023 1.00 37.84 202 LEU A N 1
ATOM 1758 C CA . LEU A 1 202 ? 17.595 -38.803 -12.687 1.00 35.90 202 LEU A CA 1
ATOM 1759 C C . LEU A 1 202 ? 17.101 -40.242 -12.773 1.00 39.20 202 LEU A C 1
ATOM 1760 O O . LEU A 1 202 ? 17.529 -41.104 -12.003 1.00 38.95 202 LEU A O 1
ATOM 1765 N N . LEU A 1 203 ? 16.202 -40.490 -13.721 1.00 36.16 203 LEU A N 1
ATOM 1766 C CA . LEU A 1 203 ? 15.559 -41.791 -13.852 1.00 38.16 203 LEU A CA 1
ATOM 1767 C C . LEU A 1 203 ? 16.481 -42.865 -14.415 1.00 42.48 203 LEU A C 1
ATOM 1768 O O . LEU A 1 203 ? 16.335 -44.040 -14.081 1.00 41.83 203 LEU A O 1
ATOM 1773 N N . VAL A 1 204 ? 17.431 -42.468 -15.261 1.00 37.95 204 VAL A N 1
ATOM 1774 C CA . VAL A 1 204 ? 18.406 -43.412 -15.798 1.00 41.71 204 VAL A CA 1
ATOM 1775 C C . VAL A 1 204 ? 19.712 -43.385 -15.009 1.00 43.32 204 VAL A C 1
ATOM 1776 O O . VAL A 1 204 ? 20.687 -44.028 -15.395 1.00 48.17 204 VAL A O 1
ATOM 1780 N N . ASP A 1 205 ? 19.722 -42.628 -13.914 1.00 43.22 205 ASP A N 1
ATOM 1781 C CA . ASP A 1 205 ? 20.872 -42.553 -13.009 1.00 48.97 205 ASP A CA 1
ATOM 1782 C C . ASP A 1 205 ? 22.125 -41.949 -13.654 1.00 46.93 205 ASP A C 1
ATOM 1783 O O . ASP A 1 205 ? 23.209 -42.533 -13.602 1.00 40.07 205 ASP A O 1
ATOM 1788 N N . TYR A 1 206 ? 21.965 -40.786 -14.278 1.00 38.37 206 TYR A N 1
ATOM 1789 C CA . TYR A 1 206 ? 23.104 -40.025 -14.782 1.00 42.54 206 TYR A CA 1
ATOM 1790 C C . TYR A 1 206 ? 23.414 -38.885 -13.819 1.00 40.80 206 TYR A C 1
ATOM 1791 O O . TYR A 1 206 ? 22.635 -37.939 -13.706 1.00 36.30 206 TYR A O 1
ATOM 1800 N N . GLN A 1 207 ? 24.554 -38.969 -13.136 1.00 36.34 207 GLN A N 1
ATOM 1801 C CA . GLN A 1 207 ? 24.829 -38.103 -11.989 1.00 36.51 207 GLN A CA 1
ATOM 1802 C C . GLN A 1 207 ? 25.413 -36.729 -12.317 1.00 36.02 207 GLN A C 1
ATOM 1803 O O . GLN A 1 207 ? 25.313 -35.810 -11.502 1.00 33.21 207 GLN A O 1
ATOM 1809 N N . MET A 1 208 ? 26.016 -36.575 -13.493 1.00 34.64 208 MET A N 1
ATOM 1810 C CA . MET A 1 208 ? 26.679 -35.314 -13.813 1.00 34.11 208 MET A CA 1
ATOM 1811 C C . MET A 1 208 ? 25.704 -34.331 -14.454 1.00 38.96 208 MET A C 1
ATOM 1812 O O . MET A 1 208 ? 25.952 -33.807 -15.542 1.00 33.94 208 MET A O 1
ATOM 1817 N N . TYR A 1 209 ? 24.590 -34.087 -13.768 1.00 34.27 209 TYR A N 1
ATOM 1818 C CA . TYR A 1 209 ? 23.559 -33.203 -14.296 1.00 33.68 209 TYR A CA 1
ATOM 1819 C C . TYR A 1 209 ? 23.773 -31.763 -13.819 1.00 36.66 209 TYR A C 1
ATOM 1820 O O . TYR A 1 209 ? 24.713 -31.481 -13.072 1.00 36.61 209 TYR A O 1
ATOM 1829 N N . ASP A 1 210 ? 22.905 -30.854 -14.252 1.00 34.55 210 ASP A N 1
ATOM 1830 C CA . ASP A 1 210 ? 23.086 -29.432 -13.966 1.00 31.35 210 ASP A CA 1
ATOM 1831 C C . ASP A 1 210 ? 21.768 -28.671 -13.869 1.00 32.42 210 ASP A C 1
ATOM 1832 O O . ASP A 1 210 ? 20.724 -29.261 -13.597 1.00 34.37 210 ASP A O 1
ATOM 1837 N N . TYR A 1 211 ? 21.830 -27.358 -14.093 1.00 33.29 211 TYR A N 1
ATOM 1838 C CA . TYR A 1 211 ? 20.657 -26.491 -13.985 1.00 33.50 211 TYR A CA 1
ATOM 1839 C C . TYR A 1 211 ? 19.520 -26.958 -14.892 1.00 33.82 211 TYR A C 1
ATOM 1840 O O . TYR A 1 211 ? 18.348 -26.708 -14.604 1.00 31.11 211 TYR A O 1
ATOM 1849 N N . SER A 1 212 ? 19.873 -27.629 -15.987 1.00 32.16 212 SER A N 1
ATOM 1850 C CA . SER A 1 212 ? 18.891 -28.061 -16.982 1.00 32.95 212 SER A CA 1
ATOM 1851 C C . SER A 1 212 ? 17.855 -29.026 -16.413 1.00 37.16 212 SER A C 1
ATOM 1852 O O . SER A 1 212 ? 16.811 -29.250 -17.022 1.00 35.08 212 SER A O 1
ATOM 1855 N N . LEU A 1 213 ? 18.155 -29.599 -15.249 1.00 34.70 213 LEU A N 1
ATOM 1856 C CA . LEU A 1 213 ? 17.199 -30.434 -14.530 1.00 29.81 213 LEU A CA 1
ATOM 1857 C C . LEU A 1 213 ? 15.940 -29.638 -14.190 1.00 38.95 213 LEU A C 1
ATOM 1858 O O . LEU A 1 213 ? 14.822 -30.135 -14.334 1.00 31.80 213 LEU A O 1
ATOM 1863 N N . ASP A 1 214 ? 16.127 -28.396 -13.753 1.00 37.53 214 ASP A N 1
ATOM 1864 C CA . ASP A 1 214 ? 15.005 -27.536 -13.395 1.00 32.61 214 ASP A CA 1
ATOM 1865 C C . ASP A 1 214 ? 14.154 -27.218 -14.616 1.00 38.14 214 ASP A C 1
ATOM 1866 O O . ASP A 1 214 ? 12.949 -26.997 -14.501 1.00 33.44 214 ASP A O 1
ATOM 1871 N N . MET A 1 215 ? 14.786 -27.183 -15.786 1.00 33.48 215 MET A N 1
ATOM 1872 C CA . MET A 1 215 ? 14.073 -26.834 -17.005 1.00 33.95 215 MET A CA 1
ATOM 1873 C C . MET A 1 215 ? 13.159 -27.964 -17.466 1.00 37.55 215 MET A C 1
ATOM 1874 O O . MET A 1 215 ? 12.110 -27.704 -18.053 1.00 40.82 215 MET A O 1
ATOM 1879 N N . TRP A 1 216 ? 13.559 -29.210 -17.216 1.00 34.03 216 TRP A N 1
ATOM 1880 C CA . TRP A 1 216 ? 12.676 -30.342 -17.474 1.00 36.81 216 TRP A CA 1
ATOM 1881 C C . TRP A 1 216 ? 11.451 -30.257 -16.573 1.00 38.10 216 TRP A C 1
ATOM 1882 O O . TRP A 1 216 ? 10.320 -30.422 -17.029 1.00 35.70 216 TRP A O 1
ATOM 1893 N N . SER A 1 217 ? 11.694 -30.011 -15.291 1.00 36.22 217 SER A N 1
ATOM 1894 C CA . SER A 1 217 ? 10.632 -29.919 -14.297 1.00 32.28 217 SER A CA 1
ATOM 1895 C C . SER A 1 217 ? 9.648 -28.820 -14.672 1.00 33.77 217 SER A C 1
ATOM 1896 O O . SER A 1 217 ? 8.433 -28.984 -14.537 1.00 32.40 217 SER A O 1
ATOM 1899 N N . LEU A 1 218 ? 10.181 -27.699 -15.146 1.00 34.89 218 LEU A N 1
ATOM 1900 C CA . LEU A 1 218 ? 9.351 -26.593 -15.595 1.00 34.06 218 LEU A CA 1
ATOM 1901 C C . LEU A 1 218 ? 8.503 -27.012 -16.792 1.00 37.57 218 LEU A C 1
ATOM 1902 O O . LEU A 1 218 ? 7.349 -26.602 -16.918 1.00 42.20 218 LEU A O 1
ATOM 1907 N N . GLY A 1 219 ? 9.088 -27.820 -17.672 1.00 40.37 219 GLY A N 1
ATOM 1908 C CA . GLY A 1 219 ? 8.377 -28.338 -18.826 1.00 39.28 219 GLY A CA 1
ATOM 1909 C C . GLY A 1 219 ? 7.208 -29.222 -18.436 1.00 39.04 219 GLY A C 1
ATOM 1910 O O . GLY A 1 219 ? 6.155 -29.185 -19.072 1.00 45.41 219 GLY A O 1
ATOM 1911 N N . CYS A 1 220 ? 7.400 -30.020 -17.389 1.00 38.90 220 CYS A N 1
ATOM 1912 C CA . CYS A 1 220 ? 6.339 -30.875 -16.865 1.00 41.74 220 CYS A CA 1
ATOM 1913 C C . CYS A 1 220 ? 5.184 -30.042 -16.322 1.00 36.24 220 CYS A C 1
ATOM 1914 O O . CYS A 1 220 ? 4.019 -30.387 -16.508 1.00 35.83 220 CYS A O 1
ATOM 1917 N N . MET A 1 221 ? 5.515 -28.946 -15.646 1.00 37.34 221 MET A N 1
ATOM 1918 C CA . MET A 1 221 ? 4.510 -28.034 -15.120 1.00 42.46 221 MET A CA 1
ATOM 1919 C C . MET A 1 221 ? 3.698 -27.396 -16.231 1.00 38.84 221 MET A C 1
ATOM 1920 O O . MET A 1 221 ? 2.469 -27.357 -16.173 1.00 43.28 221 MET A O 1
ATOM 1925 N N . LEU A 1 222 ? 4.398 -26.889 -17.241 1.00 40.39 222 LEU A N 1
ATOM 1926 C CA . LEU A 1 222 ? 3.752 -26.234 -18.372 1.00 41.21 222 LEU A CA 1
ATOM 1927 C C . LEU A 1 222 ? 2.809 -27.176 -19.106 1.00 47.86 222 LEU A C 1
ATOM 1928 O O . LEU A 1 222 ? 1.686 -26.807 -19.443 1.00 52.47 222 LEU A O 1
ATOM 1933 N N . ALA A 1 223 ? 3.286 -28.392 -19.356 1.00 47.81 223 ALA A N 1
ATOM 1934 C CA . ALA A 1 223 ? 2.495 -29.401 -20.051 1.00 43.13 223 ALA A CA 1
ATOM 1935 C C . ALA A 1 223 ? 1.199 -29.703 -19.311 1.00 39.03 223 ALA A C 1
ATOM 1936 O O . ALA A 1 223 ? 0.142 -29.828 -19.927 1.00 52.05 223 ALA A O 1
ATOM 1938 N N . SER A 1 224 ? 1.282 -29.830 -17.990 1.00 43.11 224 SER A N 1
ATOM 1939 C CA . SER A 1 224 ? 0.111 -30.153 -17.185 1.00 45.24 224 SER A CA 1
ATOM 1940 C C . SER A 1 224 ? -0.923 -29.030 -17.218 1.00 45.18 224 SER A C 1
ATOM 1941 O O . SER A 1 224 ? -2.123 -29.277 -17.134 1.00 51.29 224 SER A O 1
ATOM 1944 N N . MET A 1 225 ? -0.444 -27.796 -17.338 1.00 41.86 225 MET A N 1
ATOM 1945 C CA . MET A 1 225 ? -1.312 -26.621 -17.313 1.00 47.15 225 MET A CA 1
ATOM 1946 C C . MET A 1 225 ? -1.980 -26.316 -18.652 1.00 51.62 225 MET A C 1
ATOM 1947 O O . MET A 1 225 ? -3.170 -26.005 -18.692 1.00 52.19 225 MET A O 1
ATOM 1952 N N . ILE A 1 226 ? -1.234 -26.405 -19.749 1.00 45.05 226 ILE A N 1
ATOM 1953 C CA . ILE A 1 226 ? -1.821 -26.084 -21.049 1.00 49.54 226 ILE A CA 1
ATOM 1954 C C . ILE A 1 226 ? -2.665 -27.245 -21.573 1.00 50.56 226 ILE A C 1
ATOM 1955 O O . ILE A 1 226 ? -3.533 -27.050 -22.423 1.00 53.99 226 ILE A O 1
ATOM 1960 N N . PHE A 1 227 ? -2.418 -28.449 -21.065 1.00 48.18 227 PHE A N 1
ATOM 1961 C CA . PHE A 1 227 ? -3.171 -29.615 -21.517 1.00 54.56 227 PHE A CA 1
ATOM 1962 C C . PHE A 1 227 ? -4.230 -30.027 -20.502 1.00 55.93 227 PHE A C 1
ATOM 1963 O O . PHE A 1 227 ? -5.065 -30.891 -20.783 1.00 59.95 227 PHE A O 1
ATOM 1971 N N . ARG A 1 228 ? -4.185 -29.400 -19.330 1.00 50.01 228 ARG A N 1
ATOM 1972 C CA . ARG A 1 228 ? -5.086 -29.718 -18.223 1.00 52.81 228 ARG A CA 1
ATOM 1973 C C . ARG A 1 228 ? -5.008 -31.201 -17.852 1.00 49.20 228 ARG A C 1
ATOM 1974 O O . ARG A 1 228 ? -6.018 -31.897 -17.771 1.00 48.66 228 ARG A O 1
ATOM 1982 N N . LYS A 1 229 ? -3.783 -31.673 -17.644 1.00 50.82 229 LYS A N 1
ATOM 1983 C CA A LYS A 1 229 ? -3.554 -33.043 -17.198 0.61 50.67 229 LYS A CA 1
ATOM 1984 C CA B LYS A 1 229 ? -3.519 -33.050 -17.251 0.39 51.61 229 LYS A CA 1
ATOM 1985 C C . LYS A 1 229 ? -2.460 -33.042 -16.151 1.00 47.78 229 LYS A C 1
ATOM 1986 O O . LYS A 1 229 ? -1.272 -32.975 -16.456 1.00 47.29 229 LYS A O 1
ATOM 1997 N N . GLU A 1 230 ? -2.885 -33.122 -14.895 1.00 42.35 230 GLU A N 1
ATOM 1998 C CA . GLU A 1 230 ? -1.972 -32.950 -13.772 1.00 45.39 230 GLU A CA 1
ATOM 1999 C C . GLU A 1 230 ? -1.876 -34.182 -12.882 1.00 47.59 230 GLU A C 1
ATOM 2000 O O . GLU A 1 230 ? -2.877 -34.637 -12.332 1.00 47.61 230 GLU A O 1
ATOM 2006 N N . PRO A 1 231 ? -0.660 -34.733 -12.736 1.00 42.32 231 PRO A N 1
ATOM 2007 C CA . PRO A 1 231 ? 0.559 -34.321 -13.441 1.00 38.95 231 PRO A CA 1
ATOM 2008 C C . PRO A 1 231 ? 0.589 -34.898 -14.855 1.00 44.44 231 PRO A C 1
ATOM 2009 O O . PRO A 1 231 ? -0.138 -35.852 -15.138 1.00 45.40 231 PRO A O 1
ATOM 2013 N N . PHE A 1 232 ? 1.417 -34.335 -15.729 1.00 43.75 232 PHE A N 1
ATOM 2014 C CA . PHE A 1 232 ? 1.441 -34.763 -17.127 1.00 43.64 232 PHE A CA 1
ATOM 2015 C C . PHE A 1 232 ? 2.026 -36.167 -17.294 1.00 43.46 232 PHE A C 1
ATOM 2016 O O . PHE A 1 232 ? 1.427 -37.019 -17.952 1.00 45.10 232 PHE A O 1
ATOM 2024 N N . PHE A 1 233 ? 3.191 -36.403 -16.699 1.00 39.61 233 PHE A N 1
ATOM 2025 C CA . PHE A 1 233 ? 3.773 -37.740 -16.688 1.00 40.49 233 PHE A CA 1
ATOM 2026 C C . PHE A 1 233 ? 3.475 -38.344 -15.325 1.00 39.03 233 PHE A C 1
ATOM 2027 O O . PHE A 1 233 ? 4.059 -37.943 -14.319 1.00 37.94 233 PHE A O 1
ATOM 2035 N N . HIS A 1 234 ? 2.565 -39.313 -15.309 1.00 39.66 234 HIS A N 1
ATOM 2036 C CA . HIS A 1 234 ? 1.973 -39.809 -14.069 1.00 43.56 234 HIS A CA 1
ATOM 2037 C C . HIS A 1 234 ? 2.392 -41.248 -13.773 1.00 41.88 234 HIS A C 1
ATOM 2038 O O . HIS A 1 234 ? 1.591 -42.171 -13.900 1.00 48.68 234 HIS A O 1
ATOM 2045 N N . GLY A 1 235 ? 3.646 -41.437 -13.375 1.00 41.39 235 GLY A N 1
ATOM 2046 C CA . GLY A 1 235 ? 4.149 -42.765 -13.075 1.00 43.87 235 GLY A CA 1
ATOM 2047 C C . GLY A 1 235 ? 3.814 -43.214 -11.666 1.00 40.44 235 GLY A C 1
ATOM 2048 O O . GLY A 1 235 ? 3.665 -42.389 -10.767 1.00 42.17 235 GLY A O 1
ATOM 2049 N N . HIS A 1 236 ? 3.697 -44.524 -11.472 1.00 45.57 236 HIS A N 1
ATOM 2050 C CA . HIS A 1 236 ? 3.405 -45.072 -10.152 1.00 46.94 236 HIS A CA 1
ATOM 2051 C C . HIS A 1 236 ? 4.668 -45.315 -9.324 1.00 49.58 236 HIS A C 1
ATOM 2052 O O . HIS A 1 236 ? 4.611 -45.410 -8.097 1.00 49.22 236 HIS A O 1
ATOM 2059 N N . ASP A 1 237 ? 5.802 -45.419 -10.009 1.00 48.22 237 ASP A N 1
ATOM 2060 C CA . ASP A 1 237 ? 7.109 -45.417 -9.355 1.00 42.42 237 ASP A CA 1
ATOM 2061 C C . ASP A 1 237 ? 8.181 -44.864 -10.291 1.00 40.43 237 ASP A C 1
ATOM 2062 O O . ASP A 1 237 ? 7.881 -44.481 -11.421 1.00 42.54 237 ASP A O 1
ATOM 2067 N N . ASN A 1 238 ? 9.421 -44.810 -9.815 1.00 42.44 238 ASN A N 1
ATOM 2068 C CA . ASN A 1 238 ? 10.513 -44.238 -10.599 1.00 44.58 238 ASN A CA 1
ATOM 2069 C C . ASN A 1 238 ? 10.717 -44.957 -11.937 1.00 42.30 238 ASN A C 1
ATOM 2070 O O . ASN A 1 238 ? 11.017 -44.322 -12.947 1.00 37.80 238 ASN A O 1
ATOM 2075 N N . TYR A 1 239 ? 10.553 -46.279 -11.938 1.00 43.06 239 TYR A N 1
ATOM 2076 C CA . TYR A 1 239 ? 10.680 -47.055 -13.171 1.00 45.34 239 TYR A CA 1
ATOM 2077 C C . TYR A 1 239 ? 9.568 -46.741 -14.157 1.00 47.15 239 TYR A C 1
ATOM 2078 O O . TYR A 1 239 ? 9.820 -46.481 -15.334 1.00 46.21 239 TYR A O 1
ATOM 2087 N N . ASP A 1 240 ? 8.334 -46.774 -13.664 1.00 45.93 240 ASP A N 1
ATOM 2088 C CA . ASP A 1 240 ? 7.157 -46.497 -14.484 1.00 47.78 240 ASP A CA 1
ATOM 2089 C C . ASP A 1 240 ? 7.164 -45.059 -14.983 1.00 40.12 240 ASP A C 1
ATOM 2090 O O . ASP A 1 240 ? 6.617 -44.752 -16.045 1.00 40.60 240 ASP A O 1
ATOM 2095 N N . GLN A 1 241 ? 7.781 -44.181 -14.203 1.00 35.63 241 GLN A N 1
ATOM 2096 C CA . GLN A 1 241 ? 7.867 -42.773 -14.561 1.00 41.03 241 GLN A CA 1
ATOM 2097 C C . GLN A 1 241 ? 8.585 -42.594 -15.896 1.00 46.69 241 GLN A C 1
ATOM 2098 O O . GLN A 1 241 ? 8.158 -41.801 -16.736 1.00 44.62 241 GLN A O 1
ATOM 2104 N N . LEU A 1 242 ? 9.674 -43.333 -16.090 1.00 42.75 242 LEU A N 1
ATOM 2105 C CA . LEU A 1 242 ? 10.411 -43.280 -17.346 1.00 37.86 242 LEU A CA 1
ATOM 2106 C C . LEU A 1 242 ? 9.578 -43.878 -18.477 1.00 40.79 242 LEU A C 1
ATOM 2107 O O . LEU A 1 242 ? 9.629 -43.408 -19.615 1.00 42.21 242 LEU A O 1
ATOM 2112 N N . VAL A 1 243 ? 8.817 -44.923 -18.159 1.00 39.83 243 VAL A N 1
ATOM 2113 C CA . VAL A 1 243 ? 7.902 -45.521 -19.125 1.00 46.22 243 VAL A CA 1
ATOM 2114 C C . VAL A 1 243 ? 6.864 -44.507 -19.609 1.00 45.30 243 VAL A C 1
ATOM 2115 O O . VAL A 1 243 ? 6.572 -44.436 -20.804 1.00 53.53 243 VAL A O 1
ATOM 2119 N N . ARG A 1 244 ? 6.319 -43.723 -18.679 1.00 45.77 244 ARG A N 1
ATOM 2120 C CA . ARG A 1 244 ? 5.315 -42.714 -19.017 1.00 49.88 244 ARG A CA 1
ATOM 2121 C C . ARG A 1 244 ? 5.906 -41.672 -19.961 1.00 47.26 244 ARG A C 1
ATOM 2122 O O . ARG A 1 244 ? 5.249 -41.220 -20.898 1.00 45.60 244 ARG A O 1
ATOM 2130 N N . ILE A 1 245 ? 7.155 -41.301 -19.709 1.00 47.51 245 ILE A N 1
ATOM 2131 C CA . ILE A 1 245 ? 7.862 -40.359 -20.570 1.00 45.19 245 ILE A CA 1
ATOM 2132 C C . ILE A 1 245 ? 8.125 -40.968 -21.946 1.00 48.22 245 ILE A C 1
ATOM 2133 O O . ILE A 1 245 ? 7.918 -40.320 -22.974 1.00 46.38 245 ILE A O 1
ATOM 2138 N N . ALA A 1 246 ? 8.579 -42.216 -21.958 1.00 42.90 246 ALA A N 1
ATOM 2139 C CA . ALA A 1 246 ? 8.917 -42.897 -23.204 1.00 46.14 246 ALA A CA 1
ATOM 2140 C C . ALA A 1 246 ? 7.703 -43.098 -24.113 1.00 56.68 246 ALA A C 1
ATOM 2141 O O . ALA A 1 246 ? 7.839 -43.185 -25.334 1.00 55.80 246 ALA A O 1
ATOM 2143 N N . LYS A 1 247 ? 6.517 -43.178 -23.518 1.00 53.91 247 LYS A N 1
ATOM 2144 C CA . LYS A 1 247 ? 5.293 -43.325 -24.297 1.00 59.36 247 LYS A CA 1
ATOM 2145 C C . LYS A 1 247 ? 4.930 -42.033 -25.027 1.00 58.15 247 LYS A C 1
ATOM 2146 O O . LYS A 1 247 ? 4.101 -42.036 -25.934 1.00 60.94 247 LYS A O 1
ATOM 2152 N N . VAL A 1 248 ? 5.554 -40.931 -24.619 1.00 55.65 248 VAL A N 1
ATOM 2153 C CA . VAL A 1 248 ? 5.334 -39.640 -25.270 1.00 57.88 248 VAL A CA 1
ATOM 2154 C C . VAL A 1 248 ? 6.502 -39.225 -26.171 1.00 51.01 248 VAL A C 1
ATOM 2155 O O . VAL A 1 248 ? 6.309 -38.912 -27.349 1.00 54.06 248 VAL A O 1
ATOM 2159 N N . LEU A 1 249 ? 7.709 -39.228 -25.610 1.00 48.72 249 LEU A N 1
ATOM 2160 C CA . LEU A 1 249 ? 8.903 -38.799 -26.342 1.00 49.51 249 LEU A CA 1
ATOM 2161 C C . LEU A 1 249 ? 9.461 -39.875 -27.265 1.00 52.47 249 LEU A C 1
ATOM 2162 O O . LEU A 1 249 ? 10.266 -39.582 -28.144 1.00 62.11 249 LEU A O 1
ATOM 2167 N N . GLY A 1 250 ? 9.031 -41.116 -27.065 1.00 56.82 250 GLY A N 1
ATOM 2168 C CA . GLY A 1 250 ? 9.495 -42.222 -27.884 1.00 56.43 250 GLY A CA 1
ATOM 2169 C C . GLY A 1 250 ? 10.732 -42.884 -27.309 1.00 57.21 250 GLY A C 1
ATOM 2170 O O . GLY A 1 250 ? 11.493 -42.256 -26.571 1.00 55.14 250 GLY A O 1
ATOM 2171 N N . THR A 1 251 ? 10.937 -44.155 -27.645 1.00 59.03 251 THR A N 1
ATOM 2172 C CA . THR A 1 251 ? 12.072 -44.903 -27.113 1.00 58.51 251 THR A CA 1
ATOM 2173 C C . THR A 1 251 ? 13.347 -44.740 -27.937 1.00 63.69 251 THR A C 1
ATOM 2174 O O . THR A 1 251 ? 14.444 -44.965 -27.431 1.00 59.33 251 THR A O 1
ATOM 2178 N N . GLU A 1 252 ? 13.204 -44.348 -29.201 1.00 61.40 252 GLU A N 1
ATOM 2179 C CA . GLU A 1 252 ? 14.365 -44.149 -30.066 1.00 63.39 252 GLU A CA 1
ATOM 2180 C C . GLU A 1 252 ? 15.294 -43.050 -29.551 1.00 60.35 252 GLU A C 1
ATOM 2181 O O . GLU A 1 252 ? 16.504 -43.247 -29.449 1.00 61.79 252 GLU A O 1
ATOM 2187 N N . ASP A 1 253 ? 14.722 -41.895 -29.225 1.00 58.11 253 ASP A N 1
ATOM 2188 C CA . ASP A 1 253 ? 15.504 -40.782 -28.699 1.00 64.05 253 ASP A CA 1
ATOM 2189 C C . ASP A 1 253 ? 16.023 -41.072 -27.297 1.00 62.10 253 ASP A C 1
ATOM 2190 O O . ASP A 1 253 ? 17.044 -40.525 -26.875 1.00 56.56 253 ASP A O 1
ATOM 2195 N N . LEU A 1 254 ? 15.311 -41.932 -26.574 1.00 56.89 254 LEU A N 1
ATOM 2196 C CA . LEU A 1 254 ? 15.754 -42.336 -25.250 1.00 53.68 254 LEU A CA 1
ATOM 2197 C C . LEU A 1 254 ? 17.052 -43.120 -25.351 1.00 50.83 254 LEU A C 1
ATOM 2198 O O . LEU A 1 254 ? 18.010 -42.849 -24.628 1.00 50.20 254 LEU A O 1
ATOM 2203 N N . TYR A 1 255 ? 17.075 -44.097 -26.250 1.00 53.10 255 TYR A N 1
ATOM 2204 C CA . TYR A 1 255 ? 18.259 -44.924 -26.428 1.00 56.05 255 TYR A CA 1
ATOM 2205 C C . TYR A 1 255 ? 19.406 -44.175 -27.112 1.00 59.83 255 TYR A C 1
ATOM 2206 O O . TYR A 1 255 ? 20.573 -44.517 -26.927 1.00 58.59 255 TYR A O 1
ATOM 2215 N N . ASP A 1 256 ? 19.066 -43.163 -27.910 1.00 62.32 256 ASP A N 1
ATOM 2216 C CA . ASP A 1 256 ? 20.061 -42.244 -28.462 1.00 63.66 256 ASP A CA 1
ATOM 2217 C C . ASP A 1 256 ? 20.745 -41.499 -27.320 1.00 57.98 256 ASP A C 1
ATOM 2218 O O . ASP A 1 256 ? 21.966 -41.330 -27.308 1.00 57.38 256 ASP A O 1
ATOM 2223 N N . TYR A 1 257 ? 19.933 -41.057 -26.365 1.00 52.58 257 TYR A N 1
ATOM 2224 C CA . TYR A 1 257 ? 20.395 -40.328 -25.189 1.00 49.21 257 TYR A CA 1
ATOM 2225 C C . TYR A 1 257 ? 21.314 -41.190 -24.335 1.00 50.47 257 TYR A C 1
ATOM 2226 O O . TYR A 1 257 ? 22.397 -40.756 -23.940 1.00 50.43 257 TYR A O 1
ATOM 2235 N N . ILE A 1 258 ? 20.871 -42.409 -24.048 1.00 48.29 258 ILE A N 1
ATOM 2236 C CA . ILE A 1 258 ? 21.664 -43.361 -23.281 1.00 51.10 258 ILE A CA 1
ATOM 2237 C C . ILE A 1 258 ? 22.999 -43.660 -23.963 1.00 55.10 258 ILE A C 1
ATOM 2238 O O . ILE A 1 258 ? 24.040 -43.720 -23.308 1.00 52.10 258 ILE A O 1
ATOM 2243 N N . ASP A 1 259 ? 22.963 -43.835 -25.281 1.00 53.83 259 ASP A N 1
ATOM 2244 C CA . ASP A 1 259 ? 24.176 -44.075 -26.057 1.00 59.68 259 ASP A CA 1
ATOM 2245 C C . ASP A 1 259 ? 25.116 -42.874 -26.030 1.00 58.49 259 ASP A C 1
ATOM 2246 O O . ASP A 1 259 ? 26.324 -43.031 -25.856 1.00 54.93 259 ASP A O 1
ATOM 2251 N N . LYS A 1 260 ? 24.561 -41.678 -26.216 1.00 55.06 260 LYS A N 1
ATOM 2252 C CA . LYS A 1 260 ? 25.365 -40.457 -26.285 1.00 53.55 260 LYS A CA 1
ATOM 2253 C C . LYS A 1 260 ? 26.214 -40.239 -25.034 1.00 55.29 260 LYS A C 1
ATOM 2254 O O . LYS A 1 260 ? 27.366 -39.816 -25.121 1.00 51.56 260 LYS A O 1
ATOM 2260 N N . TYR A 1 261 ? 25.645 -40.530 -23.871 1.00 48.66 261 TYR A N 1
ATOM 2261 C CA . TYR A 1 261 ? 26.368 -40.324 -22.623 1.00 52.22 261 TYR A CA 1
ATOM 2262 C C . TYR A 1 261 ? 26.923 -41.617 -22.045 1.00 50.49 261 TYR A C 1
ATOM 2263 O O . TYR A 1 261 ? 27.420 -41.635 -20.918 1.00 51.38 261 TYR A O 1
ATOM 2272 N N . ASN A 1 262 ? 26.848 -42.690 -22.829 1.00 52.96 262 ASN A N 1
ATOM 2273 C CA . ASN A 1 262 ? 27.311 -44.009 -22.399 1.00 50.12 262 ASN A CA 1
ATOM 2274 C C . ASN A 1 262 ? 26.747 -44.404 -21.031 1.00 47.82 262 ASN A C 1
ATOM 2275 O O . ASN A 1 262 ? 27.471 -44.850 -20.143 1.00 58.23 262 ASN A O 1
ATOM 2280 N N . ILE A 1 263 ? 25.442 -44.227 -20.877 1.00 46.45 263 ILE A N 1
ATOM 2281 C CA . ILE A 1 263 ? 24.763 -44.545 -19.629 1.00 46.16 263 ILE A CA 1
ATOM 2282 C C . ILE A 1 263 ? 24.449 -46.031 -19.500 1.00 51.08 263 ILE A C 1
ATOM 2283 O O . ILE A 1 263 ? 23.974 -46.649 -20.452 1.00 50.62 263 ILE A O 1
ATOM 2288 N N . GLU A 1 264 ? 24.718 -46.611 -18.333 1.00 48.83 264 GLU A N 1
ATOM 2289 C CA . GLU A 1 264 ? 24.331 -47.997 -18.095 1.00 52.85 264 GLU A CA 1
ATOM 2290 C C . GLU A 1 264 ? 22.946 -48.044 -17.451 1.00 55.80 264 GLU A C 1
ATOM 2291 O O . GLU A 1 264 ? 22.776 -47.737 -16.271 1.00 52.04 264 GLU A O 1
ATOM 2297 N N . LEU A 1 265 ? 21.963 -48.433 -18.253 1.00 59.21 265 LEU A N 1
ATOM 2298 C CA . LEU A 1 265 ? 20.563 -48.507 -17.845 1.00 56.85 265 LEU A CA 1
ATOM 2299 C C . LEU A 1 265 ? 20.299 -49.685 -16.911 1.00 58.05 265 LEU A C 1
ATOM 2300 O O . LEU A 1 265 ? 20.782 -50.789 -17.162 1.00 58.99 265 LEU A O 1
ATOM 2305 N N . ASP A 1 266 ? 19.577 -49.439 -15.818 1.00 55.05 266 ASP A N 1
ATOM 2306 C CA . ASP A 1 266 ? 19.161 -50.517 -14.922 1.00 62.21 266 ASP A CA 1
ATOM 2307 C C . ASP A 1 266 ? 18.488 -51.592 -15.766 1.00 66.58 266 ASP A C 1
ATOM 2308 O O . ASP A 1 266 ? 17.543 -51.305 -16.500 1.00 59.56 266 ASP A O 1
ATOM 2313 N N . PRO A 1 267 ? 18.978 -52.839 -15.667 1.00 74.90 267 PRO A N 1
ATOM 2314 C CA . PRO A 1 267 ? 18.424 -53.932 -16.477 1.00 77.35 267 PRO A CA 1
ATOM 2315 C C . PRO A 1 267 ? 16.934 -54.190 -16.250 1.00 75.63 267 PRO A C 1
ATOM 2316 O O . PRO A 1 267 ? 16.317 -54.848 -17.086 1.00 81.27 267 PRO A O 1
ATOM 2320 N N . ARG A 1 268 ? 16.368 -53.690 -15.155 1.00 72.76 268 ARG A N 1
ATOM 2321 C CA . ARG A 1 268 ? 14.932 -53.832 -14.928 1.00 70.97 268 ARG A CA 1
ATOM 2322 C C . ARG A 1 268 ? 14.101 -53.024 -15.916 1.00 64.79 268 ARG A C 1
ATOM 2323 O O . ARG A 1 268 ? 12.893 -53.233 -16.024 1.00 65.61 268 ARG A O 1
ATOM 2331 N N . PHE A 1 269 ? 14.731 -52.105 -16.640 1.00 58.59 269 PHE A N 1
ATOM 2332 C CA . PHE A 1 269 ? 13.989 -51.331 -17.625 1.00 60.09 269 PHE A CA 1
ATOM 2333 C C . PHE A 1 269 ? 13.748 -52.134 -18.899 1.00 65.87 269 PHE A C 1
ATOM 2334 O O . PHE A 1 269 ? 12.862 -51.803 -19.687 1.00 64.09 269 PHE A O 1
ATOM 2342 N N . ASN A 1 270 ? 14.544 -53.181 -19.096 1.00 68.05 270 ASN A N 1
ATOM 2343 C CA . ASN A 1 270 ? 14.485 -53.989 -20.311 1.00 69.45 270 ASN A CA 1
ATOM 2344 C C . ASN A 1 270 ? 13.086 -54.546 -20.598 1.00 69.57 270 ASN A C 1
ATOM 2345 O O . ASN A 1 270 ? 12.631 -54.539 -21.738 1.00 69.28 270 ASN A O 1
ATOM 2350 N N . ASP A 1 271 ? 12.408 -55.042 -19.567 1.00 69.64 271 ASP A N 1
ATOM 2351 C CA . ASP A 1 271 ? 11.111 -55.681 -19.779 1.00 73.86 271 ASP A CA 1
ATOM 2352 C C . ASP A 1 271 ? 9.896 -54.768 -19.608 1.00 68.02 271 ASP A C 1
ATOM 2353 O O . ASP A 1 271 ? 8.757 -55.230 -19.682 1.00 71.96 271 ASP A O 1
ATOM 2358 N N . ILE A 1 272 ? 10.128 -53.480 -19.384 1.00 66.59 272 ILE A N 1
ATOM 2359 C CA . ILE A 1 272 ? 9.021 -52.560 -19.122 1.00 66.46 272 ILE A CA 1
ATOM 2360 C C . ILE A 1 272 ? 9.000 -51.427 -20.143 1.00 60.89 272 ILE A C 1
ATOM 2361 O O . ILE A 1 272 ? 7.940 -50.893 -20.464 1.00 58.58 272 ILE A O 1
ATOM 2366 N N . LEU A 1 273 ? 10.173 -51.063 -20.655 1.00 59.40 273 LEU A N 1
ATOM 2367 C CA . LEU A 1 273 ? 10.262 -49.914 -21.545 1.00 54.19 273 LEU A CA 1
ATOM 2368 C C . LEU A 1 273 ? 9.586 -50.169 -22.888 1.00 57.55 273 LEU A C 1
ATOM 2369 O O . LEU A 1 273 ? 8.915 -49.283 -23.411 1.00 61.97 273 LEU A O 1
ATOM 2374 N N . GLY A 1 274 ? 9.757 -51.357 -23.459 1.00 68.42 274 GLY A N 1
ATOM 2375 C CA . GLY A 1 274 ? 9.125 -51.619 -24.737 1.00 68.32 274 GLY A CA 1
ATOM 2376 C C . GLY A 1 274 ? 9.640 -50.749 -25.867 1.00 71.51 274 GLY A C 1
ATOM 2377 O O . GLY A 1 274 ? 10.766 -50.249 -25.841 1.00 68.57 274 GLY A O 1
ATOM 2378 N N . ARG A 1 275 ? 8.802 -50.596 -26.885 1.00 67.79 275 ARG A N 1
ATOM 2379 C CA . ARG A 1 275 ? 9.124 -49.754 -28.025 1.00 74.68 275 ARG A CA 1
ATOM 2380 C C . ARG A 1 275 ? 7.943 -48.836 -28.293 1.00 71.17 275 ARG A C 1
ATOM 2381 O O . ARG A 1 275 ? 6.810 -49.288 -28.449 1.00 70.32 275 ARG A O 1
ATOM 2389 N N . HIS A 1 276 ? 8.218 -47.537 -28.339 1.00 66.23 276 HIS A N 1
ATOM 2390 C CA . HIS A 1 276 ? 7.166 -46.539 -28.484 1.00 65.78 276 HIS A CA 1
ATOM 2391 C C . HIS A 1 276 ? 7.599 -45.448 -29.453 1.00 66.94 276 HIS A C 1
ATOM 2392 O O . HIS A 1 276 ? 8.723 -44.959 -29.384 1.00 64.52 276 HIS A O 1
ATOM 2399 N N . SER A 1 277 ? 6.698 -45.075 -30.356 1.00 68.85 277 SER A N 1
ATOM 2400 C CA . SER A 1 277 ? 6.944 -43.969 -31.272 1.00 78.66 277 SER A CA 1
ATOM 2401 C C . SER A 1 277 ? 6.814 -42.634 -30.555 1.00 66.31 277 SER A C 1
ATOM 2402 O O . SER A 1 277 ? 6.136 -42.534 -29.532 1.00 71.16 277 SER A O 1
ATOM 2405 N N . ARG A 1 278 ? 7.471 -41.609 -31.085 1.00 79.64 278 ARG A N 1
ATOM 2406 C CA . ARG A 1 278 ? 7.319 -40.272 -30.533 1.00 75.27 278 ARG A CA 1
ATOM 2407 C C . ARG A 1 278 ? 5.934 -39.743 -30.876 1.00 74.51 278 ARG A C 1
ATOM 2408 O O . ARG A 1 278 ? 5.520 -39.7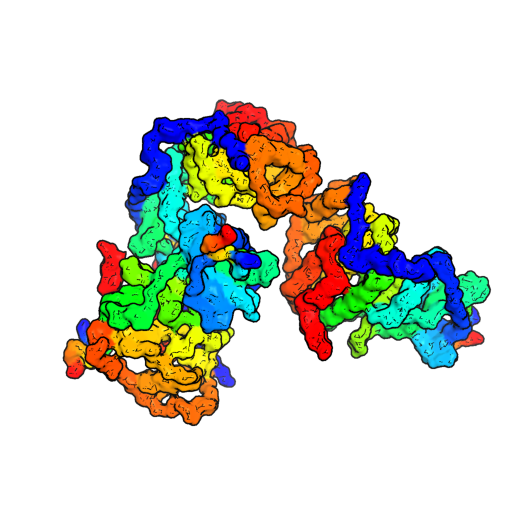83 -32.034 1.00 79.28 278 ARG A O 1
ATOM 2416 N N . LYS A 1 279 ? 5.219 -39.257 -29.867 1.00 69.77 279 LYS A N 1
ATOM 2417 C CA . LYS A 1 279 ? 3.886 -38.709 -30.077 1.00 66.32 279 LYS A CA 1
ATOM 2418 C C . LYS A 1 279 ? 3.944 -37.212 -30.361 1.00 68.50 279 LYS A C 1
ATOM 2419 O O . LYS A 1 279 ? 4.647 -36.470 -29.676 1.00 70.22 279 LYS A O 1
ATOM 2425 N N . ARG A 1 280 ? 3.203 -36.772 -31.373 1.00 70.40 280 ARG A N 1
ATOM 2426 C CA . ARG A 1 280 ? 3.101 -35.350 -31.682 1.00 74.45 280 ARG A CA 1
ATOM 2427 C C . ARG A 1 280 ? 2.351 -34.678 -30.537 1.00 71.94 280 ARG A C 1
ATOM 2428 O O . ARG A 1 280 ? 1.423 -35.258 -29.975 1.00 66.56 280 ARG A O 1
ATOM 2436 N N . TRP A 1 281 ? 2.759 -33.461 -30.190 1.00 72.52 281 TRP A N 1
ATOM 2437 C CA . TRP A 1 281 ? 2.158 -32.739 -29.070 1.00 67.85 281 TRP A CA 1
ATOM 2438 C C . TRP A 1 281 ? 0.685 -32.416 -29.293 1.00 68.22 281 TRP A C 1
ATOM 2439 O O . TRP A 1 281 ? -0.067 -32.224 -28.338 1.00 68.24 281 TRP A O 1
ATOM 2450 N N . GLU A 1 282 ? 0.284 -32.349 -30.557 1.00 69.32 282 GLU A N 1
ATOM 2451 C CA . GLU A 1 282 ? -1.101 -32.062 -30.910 1.00 73.67 282 GLU A CA 1
ATOM 2452 C C . GLU A 1 282 ? -2.066 -33.143 -30.414 1.00 72.51 282 GLU A C 1
ATOM 2453 O O . GLU A 1 282 ? -3.259 -32.886 -30.257 1.00 73.20 282 GLU A O 1
ATOM 2459 N N . ARG A 1 283 ? -1.552 -34.348 -30.173 1.00 70.12 283 ARG A N 1
ATOM 2460 C CA . ARG A 1 283 ? -2.388 -35.456 -29.705 1.00 78.58 283 ARG A CA 1
ATOM 2461 C C . ARG A 1 283 ? -3.038 -35.197 -28.347 1.00 75.48 283 ARG A C 1
ATOM 2462 O O . ARG A 1 283 ? -4.076 -35.773 -28.024 1.00 72.84 283 ARG A O 1
ATOM 2470 N N . PHE A 1 284 ? -2.422 -34.328 -27.554 1.00 70.52 284 PHE A N 1
ATOM 2471 C CA . PHE A 1 284 ? -2.902 -34.041 -26.205 1.00 65.30 284 PHE A CA 1
ATOM 2472 C C . PHE A 1 284 ? -3.852 -32.845 -26.151 1.00 63.56 284 PHE A C 1
ATOM 2473 O O . PHE A 1 284 ? -4.332 -32.468 -25.082 1.00 64.23 284 PHE A O 1
ATOM 2481 N N . VAL A 1 285 ? -4.113 -32.255 -27.311 1.00 65.27 285 VAL A N 1
ATOM 2482 C CA . VAL A 1 285 ? -5.003 -31.105 -27.420 1.00 70.16 285 VAL A CA 1
ATOM 2483 C C . VAL A 1 285 ? -6.459 -31.531 -27.562 1.00 70.38 285 VAL A C 1
ATOM 2484 O O . VAL A 1 285 ? -6.779 -32.398 -28.373 1.00 73.17 285 VAL A O 1
ATOM 2488 N N . HIS A 1 286 ? -7.338 -30.920 -26.774 1.00 69.97 286 HIS A N 1
ATOM 2489 C CA . HIS A 1 286 ? -8.769 -31.171 -26.909 1.00 83.08 286 HIS A CA 1
ATOM 2490 C C . HIS A 1 286 ? -9.609 -29.933 -26.613 1.00 85.49 286 HIS A C 1
ATOM 2491 O O . HIS A 1 286 ? -9.070 -28.852 -26.379 1.00 73.44 286 HIS A O 1
ATOM 2498 N N . SER A 1 287 ? -10.929 -30.107 -26.628 1.00 77.41 287 SER A N 1
ATOM 2499 C CA . SER A 1 287 ? -11.873 -28.998 -26.507 1.00 86.99 287 SER A CA 1
ATOM 2500 C C . SER A 1 287 ? -11.743 -28.234 -25.190 1.00 76.38 287 SER A C 1
ATOM 2501 O O . SER A 1 287 ? -11.961 -27.024 -25.138 1.00 81.79 287 SER A O 1
ATOM 2504 N N . GLU A 1 288 ? -11.377 -28.948 -24.130 1.00 72.17 288 GLU A N 1
ATOM 2505 C CA . GLU A 1 288 ? -11.293 -28.353 -22.799 1.00 78.20 288 GLU A CA 1
ATOM 2506 C C . GLU A 1 288 ? -10.003 -27.566 -22.572 1.00 78.29 288 GLU A C 1
ATOM 2507 O O . GLU A 1 288 ? -9.939 -26.724 -21.676 1.00 79.47 288 GLU A O 1
ATOM 2513 N N . ASN A 1 289 ? -8.975 -27.839 -23.369 1.00 76.45 289 ASN A N 1
ATOM 2514 C CA . ASN A 1 289 ? -7.678 -27.200 -23.156 1.00 74.63 289 ASN A CA 1
ATOM 2515 C C . ASN A 1 289 ? -7.211 -26.326 -24.320 1.00 75.65 289 ASN A C 1
ATOM 2516 O O . ASN A 1 289 ? -6.178 -25.663 -24.228 1.00 71.29 289 ASN A O 1
ATOM 2521 N N . GLN A 1 290 ? -7.972 -26.337 -25.411 1.00 83.45 290 GLN A N 1
ATOM 2522 C CA . GLN A 1 290 ? -7.542 -25.713 -26.663 1.00 87.13 290 GLN A CA 1
ATOM 2523 C C . GLN A 1 290 ? -7.270 -24.208 -26.569 1.00 85.09 290 GLN A C 1
ATOM 2524 O O . GLN A 1 290 ? -6.459 -23.672 -27.325 1.00 81.58 290 GLN A O 1
ATOM 2530 N N . HIS A 1 291 ? -7.949 -23.532 -25.647 1.00 80.98 291 HIS A N 1
ATOM 2531 C CA . HIS A 1 291 ? -7.757 -22.094 -25.468 1.00 81.18 291 HIS A CA 1
ATOM 2532 C C . HIS A 1 291 ? -6.422 -21.756 -24.807 1.00 77.44 291 HIS A C 1
ATOM 2533 O O . HIS A 1 291 ? -6.011 -20.597 -24.778 1.00 81.19 291 HIS A O 1
ATOM 2540 N N . LEU A 1 292 ? -5.749 -22.773 -24.280 1.00 71.88 292 LEU A N 1
ATOM 2541 C CA . LEU A 1 292 ? -4.467 -22.586 -23.610 1.00 71.11 292 LEU A CA 1
ATOM 2542 C C . LEU A 1 292 ? -3.313 -22.996 -24.517 1.00 71.92 292 LEU A C 1
ATOM 2543 O O . LEU A 1 292 ? -2.148 -22.773 -24.190 1.00 69.93 292 LEU A O 1
ATOM 2548 N N . VAL A 1 293 ? -3.641 -23.594 -25.658 1.00 75.07 293 VAL A N 1
ATOM 2549 C CA . VAL A 1 293 ? -2.615 -24.103 -26.559 1.00 79.40 293 VAL A CA 1
ATOM 2550 C C . VAL A 1 293 ? -2.454 -23.233 -27.802 1.00 84.11 293 VAL A C 1
ATOM 2551 O O . VAL A 1 293 ? -3.434 -22.770 -28.388 1.00 88.12 293 VAL A O 1
ATOM 2555 N N . SER A 1 294 ? -1.202 -23.018 -28.193 1.00 85.21 294 SER A N 1
ATOM 2556 C CA . SER A 1 294 ? -0.870 -22.254 -29.384 1.00 74.61 294 SER A CA 1
ATOM 2557 C C . SER A 1 294 ? 0.352 -22.897 -30.023 1.00 73.98 294 SER A C 1
ATOM 2558 O O . SER A 1 294 ? 1.005 -23.729 -29.392 1.00 69.93 294 SER A O 1
ATOM 2561 N N . PRO A 1 295 ? 0.659 -22.535 -31.282 1.00 78.30 295 PRO A N 1
ATOM 2562 C CA . PRO A 1 295 ? 1.893 -23.028 -31.904 1.00 78.07 295 PRO A CA 1
ATOM 2563 C C . PRO A 1 295 ? 3.135 -22.659 -31.098 1.00 74.13 295 PRO A C 1
ATOM 2564 O O . PRO A 1 295 ? 4.080 -23.446 -31.043 1.00 71.78 295 PRO A O 1
ATOM 2568 N N . GLU A 1 296 ? 3.125 -21.481 -30.479 1.00 73.71 296 GLU A N 1
ATOM 2569 C CA . GLU A 1 296 ? 4.251 -21.033 -29.666 1.00 72.31 296 GLU A CA 1
ATOM 2570 C C . GLU A 1 296 ? 4.411 -21.880 -28.408 1.00 68.02 296 GLU A C 1
ATOM 2571 O O . GLU A 1 296 ? 5.528 -22.229 -28.026 1.00 62.92 296 GLU A O 1
ATOM 2577 N N . ALA A 1 297 ? 3.290 -22.207 -27.770 1.00 63.83 297 ALA A N 1
ATOM 2578 C CA . ALA A 1 297 ? 3.308 -23.008 -26.550 1.00 60.33 297 ALA A CA 1
ATOM 2579 C C . ALA A 1 297 ? 3.846 -24.407 -26.819 1.00 57.70 297 ALA A C 1
ATOM 2580 O O . ALA A 1 297 ? 4.626 -24.941 -26.034 1.00 56.61 297 ALA A O 1
ATOM 2582 N N . LEU A 1 298 ? 3.427 -24.993 -27.934 1.00 60.85 298 LEU A N 1
ATOM 2583 C CA . LEU A 1 298 ? 3.869 -26.334 -28.298 1.00 60.17 298 LEU A CA 1
ATOM 2584 C C . LEU A 1 298 ? 5.349 -26.361 -28.677 1.00 61.89 298 LEU A C 1
ATOM 2585 O O . LEU A 1 298 ? 6.065 -27.305 -28.340 1.00 57.24 298 LEU A O 1
ATOM 2590 N N . ASP A 1 299 ? 5.802 -25.329 -29.384 1.00 65.23 299 ASP A N 1
ATOM 2591 C CA . ASP A 1 299 ? 7.207 -25.230 -29.766 1.00 63.89 299 ASP A CA 1
ATOM 2592 C C . ASP A 1 299 ? 8.074 -25.018 -28.529 1.00 61.06 299 ASP A C 1
ATOM 2593 O O . ASP A 1 299 ? 9.153 -25.596 -28.408 1.00 56.21 299 ASP A O 1
ATOM 2598 N N . PHE A 1 300 ? 7.592 -24.176 -27.620 1.00 62.07 300 PHE A N 1
ATOM 2599 C CA . PHE A 1 300 ? 8.282 -23.905 -26.364 1.00 60.55 300 PHE A CA 1
ATOM 2600 C C . PHE A 1 300 ? 8.383 -25.175 -25.529 1.00 59.13 300 PHE A C 1
ATOM 2601 O O . PHE A 1 300 ? 9.438 -25.488 -24.976 1.00 56.39 300 PHE A O 1
ATOM 2609 N N . LEU A 1 301 ? 7.269 -25.895 -25.436 1.00 58.69 301 LEU A N 1
ATOM 2610 C CA . LEU A 1 301 ? 7.210 -27.141 -24.682 1.00 50.05 301 LEU A CA 1
ATOM 2611 C C . LEU A 1 301 ? 8.155 -28.176 -25.286 1.00 51.12 301 LEU A C 1
ATOM 2612 O O . LEU A 1 301 ? 8.834 -28.908 -24.564 1.00 50.69 301 LEU A O 1
ATOM 2617 N N . ASP A 1 302 ? 8.188 -28.232 -26.615 1.00 54.02 302 ASP A N 1
ATOM 2618 C CA . ASP A 1 302 ? 9.017 -29.190 -27.339 1.00 59.12 302 ASP A CA 1
ATOM 2619 C C . ASP A 1 302 ? 10.502 -28.998 -27.053 1.00 58.41 302 ASP A C 1
ATOM 2620 O O . ASP A 1 302 ? 11.279 -29.952 -27.088 1.00 54.85 302 ASP A O 1
ATOM 2625 N N . LYS A 1 303 ? 10.889 -27.758 -26.772 1.00 55.16 303 LYS A N 1
ATOM 2626 C CA . LYS A 1 303 ? 12.289 -27.420 -26.538 1.00 56.31 303 LYS A CA 1
ATOM 2627 C C . LYS A 1 303 ? 12.681 -27.536 -25.068 1.00 56.23 303 LYS A C 1
ATOM 2628 O O . LYS A 1 303 ? 13.841 -27.334 -24.710 1.00 54.87 303 LYS A O 1
ATOM 2634 N N . LEU A 1 304 ? 11.712 -27.864 -24.220 1.00 54.37 304 LEU A N 1
ATOM 2635 C CA . LEU A 1 304 ? 11.986 -28.099 -22.808 1.00 50.60 304 LEU A CA 1
ATOM 2636 C C . LEU A 1 304 ? 12.028 -29.591 -22.493 1.00 51.65 304 LEU A C 1
ATOM 2637 O O . LEU A 1 304 ? 12.942 -30.069 -21.820 1.00 47.77 304 LEU A O 1
ATOM 2642 N N . LEU A 1 305 ? 11.033 -30.320 -22.985 1.00 48.44 305 LEU A N 1
ATOM 2643 C CA . LEU A 1 305 ? 10.909 -31.743 -22.689 1.00 47.90 305 LEU A CA 1
ATOM 2644 C C . LEU A 1 305 ? 11.716 -32.597 -23.659 1.00 51.83 305 LEU A C 1
ATOM 2645 O O . LEU A 1 305 ? 11.166 -33.201 -24.580 1.00 48.86 305 LEU A O 1
ATOM 2650 N N . ARG A 1 306 ? 13.025 -32.639 -23.439 1.00 52.03 306 ARG A N 1
ATOM 2651 C CA . ARG A 1 306 ? 13.926 -33.454 -24.241 1.00 46.57 306 ARG A CA 1
ATOM 2652 C C . ARG A 1 306 ? 14.776 -34.333 -23.329 1.00 43.53 306 ARG A C 1
ATOM 2653 O O . ARG A 1 306 ? 15.181 -33.899 -22.250 1.00 41.15 306 ARG A O 1
ATOM 2661 N N . TYR A 1 307 ? 15.023 -35.572 -23.749 1.00 40.70 307 TYR A N 1
ATOM 2662 C CA . TYR A 1 307 ? 15.859 -36.485 -22.976 1.00 47.24 307 TYR A CA 1
ATOM 2663 C C . TYR A 1 307 ? 17.220 -35.862 -22.688 1.00 43.31 307 TYR A C 1
ATOM 2664 O O . TYR A 1 307 ? 17.657 -35.797 -21.538 1.00 41.83 307 TYR A O 1
ATOM 2673 N N . ASP A 1 308 ? 17.874 -35.396 -23.748 1.00 46.32 308 ASP A N 1
ATOM 2674 C CA . ASP A 1 308 ? 19.206 -34.809 -23.650 1.00 45.03 308 ASP A CA 1
ATOM 2675 C C . ASP A 1 308 ? 19.140 -33.470 -22.925 1.00 41.09 308 ASP A C 1
ATOM 2676 O O . ASP A 1 308 ? 18.672 -32.477 -23.485 1.00 47.05 308 ASP A O 1
ATOM 2681 N N . HIS A 1 309 ? 19.608 -33.458 -21.681 1.00 36.37 309 HIS A N 1
ATOM 2682 C CA . HIS A 1 309 ? 19.591 -32.260 -20.845 1.00 36.46 309 HIS A CA 1
ATOM 2683 C C . HIS A 1 309 ? 20.326 -31.067 -21.457 1.00 40.38 309 HIS A C 1
ATOM 2684 O O . HIS A 1 309 ? 19.946 -29.919 -21.236 1.00 43.43 309 HIS A O 1
ATOM 2691 N N . GLN A 1 310 ? 21.372 -31.342 -22.229 1.00 40.19 310 GLN A N 1
ATOM 2692 C CA . GLN A 1 310 ? 22.135 -30.289 -22.888 1.00 45.84 310 GLN A CA 1
ATOM 2693 C C . GLN A 1 310 ? 21.338 -29.567 -23.979 1.00 46.98 310 GLN A C 1
ATOM 2694 O O . GLN A 1 310 ? 21.589 -28.397 -24.265 1.00 42.76 310 GLN A O 1
ATOM 2700 N N . SER A 1 311 ? 20.378 -30.261 -24.584 1.00 47.72 311 SER A N 1
ATOM 2701 C CA . SER A 1 311 ? 19.627 -29.691 -25.701 1.00 49.34 311 SER A CA 1
ATOM 2702 C C . SER A 1 311 ? 18.431 -28.853 -25.251 1.00 48.39 311 SER A C 1
ATOM 2703 O O . SER A 1 311 ? 17.858 -28.107 -26.043 1.00 53.38 311 SER A O 1
ATOM 2706 N N . ARG A 1 312 ? 18.051 -28.977 -23.985 1.00 45.56 312 ARG A N 1
ATOM 2707 C CA . ARG A 1 312 ? 16.934 -28.205 -23.455 1.00 43.04 312 ARG A CA 1
ATOM 2708 C C . ARG A 1 312 ? 17.282 -26.720 -23.426 1.00 47.21 312 ARG A C 1
ATOM 2709 O O . ARG A 1 312 ? 18.452 -26.358 -23.289 1.00 51.11 312 ARG A O 1
ATOM 2717 N N . LEU A 1 313 ? 16.275 -25.863 -23.567 1.00 45.84 313 LEU A N 1
ATOM 2718 C CA . LEU A 1 313 ? 16.485 -24.429 -23.411 1.00 47.37 313 LEU A CA 1
ATOM 2719 C C . LEU A 1 313 ? 16.982 -24.131 -22.002 1.00 48.60 313 LEU A C 1
ATOM 2720 O O . LEU A 1 313 ? 16.534 -24.747 -21.033 1.00 46.11 313 LEU A O 1
ATOM 2725 N N . THR A 1 314 ? 17.903 -23.181 -21.889 1.00 38.92 314 THR A N 1
ATOM 2726 C CA . THR A 1 314 ? 18.271 -22.648 -20.589 1.00 44.72 314 THR A CA 1
ATOM 2727 C C . THR A 1 314 ? 17.172 -21.683 -20.164 1.00 41.49 314 THR A C 1
ATOM 2728 O O . THR A 1 314 ? 16.304 -21.336 -20.965 1.00 47.17 314 THR A O 1
ATOM 2732 N N . ALA A 1 315 ? 17.202 -21.262 -18.904 1.00 43.56 315 ALA A N 1
ATOM 2733 C CA . ALA A 1 315 ? 16.213 -20.317 -18.391 1.00 43.38 315 ALA A CA 1
ATOM 2734 C C . ALA A 1 315 ? 16.216 -19.025 -19.213 1.00 49.22 315 ALA A C 1
ATOM 2735 O O . ALA A 1 315 ? 15.160 -18.478 -19.545 1.00 50.45 315 ALA A O 1
ATOM 2737 N N . ARG A 1 316 ? 17.413 -18.544 -19.537 1.00 52.34 316 ARG A N 1
ATOM 2738 C CA . ARG A 1 316 ? 17.564 -17.303 -20.287 1.00 48.94 316 ARG A CA 1
ATOM 2739 C C . ARG A 1 316 ? 17.069 -17.443 -21.727 1.00 54.55 316 ARG A C 1
ATOM 2740 O O . ARG A 1 316 ? 16.396 -16.553 -22.247 1.00 56.43 316 ARG A O 1
ATOM 2748 N N . GLU A 1 317 ? 17.405 -18.558 -22.368 1.00 52.69 317 GLU A N 1
ATOM 2749 C CA . GLU A 1 317 ? 16.914 -18.837 -23.714 1.00 52.26 317 GLU A CA 1
ATOM 2750 C C . GLU A 1 317 ? 15.393 -18.951 -23.712 1.00 54.50 317 GLU A C 1
ATOM 2751 O O . GLU A 1 317 ? 14.728 -18.551 -24.668 1.00 61.89 317 GLU A O 1
ATOM 2757 N N . ALA A 1 318 ? 14.852 -19.510 -22.636 1.00 51.21 318 ALA A N 1
ATOM 2758 C CA . ALA A 1 318 ? 13.410 -19.683 -22.501 1.00 50.77 318 ALA A CA 1
ATOM 2759 C C . ALA A 1 318 ? 12.685 -18.341 -22.451 1.00 55.89 318 ALA A C 1
ATOM 2760 O O . ALA A 1 318 ? 11.601 -18.193 -23.013 1.00 53.71 318 ALA A O 1
ATOM 2762 N N . MET A 1 319 ? 13.280 -17.367 -21.770 1.00 55.79 319 MET A N 1
ATOM 2763 C CA . MET A 1 319 ? 12.669 -16.049 -21.652 1.00 54.97 319 MET A CA 1
ATOM 2764 C C . MET A 1 319 ? 12.654 -15.291 -22.981 1.00 59.47 319 MET A C 1
ATOM 2765 O O . MET A 1 319 ? 11.945 -14.295 -23.123 1.00 63.13 319 MET A O 1
ATOM 2770 N N . GLU A 1 320 ? 13.437 -15.759 -23.948 1.00 61.74 320 GLU A N 1
ATOM 2771 C CA . GLU A 1 320 ? 13.505 -15.110 -25.255 1.00 67.29 320 GLU A CA 1
ATOM 2772 C C . GLU A 1 320 ? 12.617 -15.807 -26.278 1.00 65.14 320 GLU A C 1
ATOM 2773 O O . GLU A 1 320 ? 12.577 -15.409 -27.441 1.00 68.00 320 GLU A O 1
ATOM 2779 N N . HIS A 1 321 ? 11.913 -16.850 -25.849 1.00 62.14 321 HIS A N 1
ATOM 2780 C CA . HIS A 1 321 ? 11.038 -17.596 -26.747 1.00 63.97 321 HIS A CA 1
ATOM 2781 C C . HIS A 1 321 ? 9.801 -16.770 -27.099 1.00 64.26 321 HIS A C 1
ATOM 2782 O O . HIS A 1 321 ? 9.289 -16.035 -26.256 1.00 63.72 321 HIS A O 1
ATOM 2789 N N . PRO A 1 322 ? 9.320 -16.889 -28.349 1.00 68.19 322 PRO A N 1
ATOM 2790 C CA . PRO A 1 322 ? 8.120 -16.194 -28.832 1.00 72.14 322 PRO A CA 1
ATOM 2791 C C . PRO A 1 322 ? 6.885 -16.386 -27.949 1.00 70.17 322 PRO A C 1
ATOM 2792 O O . PRO A 1 322 ? 5.979 -15.554 -27.998 1.00 73.00 322 PRO A O 1
ATOM 2796 N N . TYR A 1 323 ? 6.851 -17.464 -27.169 1.00 75.24 323 TYR A N 1
ATOM 2797 C CA . TYR A 1 323 ? 5.759 -17.726 -26.233 1.00 63.65 323 TYR A CA 1
ATOM 2798 C C . TYR A 1 323 ? 5.552 -16.563 -25.261 1.00 65.61 323 TYR A C 1
ATOM 2799 O O . TYR A 1 323 ? 4.436 -16.311 -24.809 1.00 63.87 323 TYR A O 1
ATOM 2808 N N . PHE A 1 324 ? 6.635 -15.853 -24.950 1.00 62.80 324 PHE A N 1
ATOM 2809 C CA . PHE A 1 324 ? 6.589 -14.753 -23.989 1.00 64.61 324 PHE A CA 1
ATOM 2810 C C . PHE A 1 324 ? 6.616 -13.351 -24.609 1.00 67.37 324 PHE A C 1
ATOM 2811 O O . PHE A 1 324 ? 6.778 -12.365 -23.888 1.00 74.29 324 PHE A O 1
ATOM 2819 N N . TYR A 1 325 ? 6.477 -13.257 -25.929 1.00 71.44 325 TYR A N 1
ATOM 2820 C CA . TYR A 1 325 ? 6.598 -11.966 -26.617 1.00 76.49 325 TYR A CA 1
ATOM 2821 C C . TYR A 1 325 ? 5.668 -10.874 -26.084 1.00 85.33 325 TYR A C 1
ATOM 2822 O O . TYR A 1 325 ? 6.094 -9.737 -25.873 1.00 80.79 325 TYR A O 1
ATOM 2831 N N . THR A 1 326 ? 4.403 -11.219 -25.869 1.00 78.75 326 THR A N 1
ATOM 2832 C CA . THR A 1 326 ? 3.429 -10.253 -25.373 1.00 81.17 326 THR A CA 1
ATOM 2833 C C . THR A 1 326 ? 3.688 -9.881 -23.915 1.00 77.78 326 THR A C 1
ATOM 2834 O O . THR A 1 326 ? 3.512 -8.728 -23.522 1.00 80.24 326 THR A O 1
ATOM 2838 N N . VAL A 1 327 ? 4.117 -10.857 -23.119 1.00 72.48 327 VAL A N 1
ATOM 2839 C CA . VAL A 1 327 ? 4.459 -10.602 -21.723 1.00 73.18 327 VAL A CA 1
ATOM 2840 C C . VAL A 1 327 ? 5.623 -9.620 -21.602 1.00 70.26 327 VAL A C 1
ATOM 2841 O O . VAL A 1 327 ? 5.558 -8.660 -20.832 1.00 71.65 327 VAL A O 1
ATOM 2845 N N . VAL A 1 328 ? 6.682 -9.860 -22.371 1.00 70.34 328 VAL A N 1
ATOM 2846 C CA . VAL A 1 328 ? 7.852 -8.987 -22.361 1.00 79.16 328 VAL A CA 1
ATOM 2847 C C . VAL A 1 328 ? 7.500 -7.577 -22.833 1.00 83.70 328 VAL A C 1
ATOM 2848 O O . VAL A 1 328 ? 7.931 -6.583 -22.244 1.00 78.33 328 VAL A O 1
ATOM 2852 N N . LYS A 1 329 ? 6.696 -7.503 -23.889 1.00 81.06 329 LYS A N 1
ATOM 2853 C CA . LYS A 1 329 ? 6.261 -6.229 -24.457 1.00 87.08 329 LYS A CA 1
ATOM 2854 C C . LYS A 1 329 ? 5.413 -5.416 -23.483 1.00 94.41 329 LYS A C 1
ATOM 2855 O O . LYS A 1 329 ? 5.500 -4.189 -23.445 1.00 99.57 329 LYS A O 1
ATOM 2861 N N . ASP A 1 330 ? 4.589 -6.103 -22.697 1.00 90.47 330 ASP A N 1
ATOM 2862 C CA . ASP A 1 330 ? 3.767 -5.437 -21.692 1.00 90.94 330 ASP A CA 1
ATOM 2863 C C . ASP A 1 330 ? 4.591 -5.009 -20.482 1.00 87.77 330 ASP A C 1
ATOM 2864 O O . ASP A 1 330 ? 4.236 -4.057 -19.788 1.00 88.65 330 ASP A O 1
ATOM 2869 N N . GLN A 1 331 ? 5.694 -5.710 -20.235 1.00 80.37 331 GLN A N 1
ATOM 2870 C CA . GLN A 1 331 ? 6.543 -5.413 -19.086 1.00 84.71 331 GLN A CA 1
ATOM 2871 C C . GLN A 1 331 ? 7.286 -4.094 -19.277 1.00 95.14 331 GLN A C 1
ATOM 2872 O O . GLN A 1 331 ? 7.592 -3.396 -18.311 1.00 99.69 331 GLN A O 1
ATOM 2878 N N . ALA A 1 332 ? 7.552 -3.750 -20.533 1.00 96.97 332 ALA A N 1
ATOM 2879 C CA . ALA A 1 332 ? 8.241 -2.508 -20.860 1.00 103.17 332 ALA A CA 1
ATOM 2880 C C . ALA A 1 332 ? 7.297 -1.314 -20.767 1.00 111.18 332 ALA A C 1
ATOM 2881 O O . ALA A 1 332 ? 6.094 -1.473 -20.564 1.00 113.59 332 ALA A O 1
ATOM 2883 N N . GLY B 1 3 ? -1.085 -54.069 -38.225 1.00 92.61 3 GLY B N 1
ATOM 2884 C CA . GLY B 1 3 ? -2.240 -54.737 -37.653 1.00 89.17 3 GLY B CA 1
ATOM 2885 C C . GLY B 1 3 ? -2.164 -54.837 -36.142 1.00 88.11 3 GLY B C 1
ATOM 2886 O O . GLY B 1 3 ? -1.211 -54.353 -35.533 1.00 90.68 3 GLY B O 1
ATOM 2887 N N . PRO B 1 4 ? -3.172 -55.474 -35.527 1.00 85.24 4 PRO B N 1
ATOM 2888 C CA . PRO B 1 4 ? -3.223 -55.648 -34.071 1.00 80.04 4 PRO B CA 1
ATOM 2889 C C . PRO B 1 4 ? -2.199 -56.671 -33.590 1.00 81.03 4 PRO B C 1
ATOM 2890 O O . PRO B 1 4 ? -1.868 -57.602 -34.326 1.00 83.71 4 PRO B O 1
ATOM 2894 N N . VAL B 1 5 ? -1.704 -56.498 -32.369 1.00 79.59 5 VAL B N 1
ATOM 2895 C CA . VAL B 1 5 ? -0.765 -57.447 -31.787 1.00 81.08 5 VAL B CA 1
ATOM 2896 C C . VAL B 1 5 ? -1.489 -58.737 -31.416 1.00 80.04 5 VAL B C 1
ATOM 2897 O O . VAL B 1 5 ? -2.557 -58.696 -30.807 1.00 84.76 5 VAL B O 1
ATOM 2901 N N . PRO B 1 6 ? -0.909 -59.890 -31.788 1.00 87.55 6 PRO B N 1
ATOM 2902 C CA . PRO B 1 6 ? -1.508 -61.192 -31.470 1.00 86.01 6 PRO B CA 1
ATOM 2903 C C . PRO B 1 6 ? -1.556 -61.453 -29.967 1.00 80.47 6 PRO B C 1
ATOM 2904 O O . PRO B 1 6 ? -0.795 -60.846 -29.214 1.00 80.43 6 PRO B O 1
ATOM 2908 N N . SER B 1 7 ? -2.444 -62.347 -29.542 1.00 79.04 7 SER B N 1
ATOM 2909 C CA . SER B 1 7 ? -2.576 -62.679 -28.126 1.00 80.87 7 SER B CA 1
ATOM 2910 C C . SER B 1 7 ? -2.866 -64.159 -27.908 1.00 78.58 7 SER B C 1
ATOM 2911 O O . SER B 1 7 ? -3.425 -64.828 -28.776 1.00 79.48 7 SER B O 1
ATOM 2914 N N . ARG B 1 8 ? -2.480 -64.661 -26.740 1.00 82.97 8 ARG B N 1
ATOM 2915 C CA . ARG B 1 8 ? -2.728 -66.050 -26.376 1.00 80.34 8 ARG B CA 1
ATOM 2916 C C . ARG B 1 8 ? -3.245 -66.123 -24.944 1.00 83.01 8 ARG B C 1
ATOM 2917 O O . ARG B 1 8 ? -2.908 -65.280 -24.113 1.00 77.25 8 ARG B O 1
ATOM 2925 N N . ALA B 1 9 ? -4.069 -67.127 -24.660 1.00 83.77 9 ALA B N 1
ATOM 2926 C CA . ALA B 1 9 ? -4.505 -67.388 -23.293 1.00 81.16 9 ALA B CA 1
ATOM 2927 C C . ALA B 1 9 ? -3.309 -67.778 -22.435 1.00 83.69 9 ALA B C 1
ATOM 2928 O O . ALA B 1 9 ? -2.430 -68.509 -22.888 1.00 83.55 9 ALA B O 1
ATOM 2930 N N . ARG B 1 10 ? -3.276 -67.292 -21.197 1.00 81.79 10 ARG B N 1
ATOM 2931 C CA . ARG B 1 10 ? -2.185 -67.624 -20.282 1.00 85.81 10 ARG B CA 1
ATOM 2932 C C . ARG B 1 10 ? -2.308 -69.041 -19.733 1.00 84.69 10 ARG B C 1
ATOM 2933 O O . ARG B 1 10 ? -1.333 -69.616 -19.246 1.00 88.40 10 ARG B O 1
ATOM 2941 N N . VAL B 1 11 ? -3.510 -69.601 -19.811 1.00 85.87 11 VAL B N 1
ATOM 2942 C CA . VAL B 1 11 ? -3.765 -70.936 -19.293 1.00 85.32 11 VAL B CA 1
ATOM 2943 C C . VAL B 1 11 ? -4.554 -71.732 -20.331 1.00 84.97 11 VAL B C 1
ATOM 2944 O O . VAL B 1 11 ? -5.291 -71.152 -21.131 1.00 81.93 11 VAL B O 1
ATOM 2948 N N . TYR B 1 12 ? -4.389 -73.054 -20.312 1.00 88.35 12 TYR B N 1
ATOM 2949 C CA . TYR B 1 12 ? -5.135 -73.967 -21.175 1.00 88.53 12 TYR B CA 1
ATOM 2950 C C . TYR B 1 12 ? -5.016 -73.572 -22.643 1.00 97.24 12 TYR B C 1
ATOM 2951 O O . TYR B 1 12 ? -5.948 -73.767 -23.422 1.00 97.02 12 TYR B O 1
ATOM 2960 N N . THR B 1 13 ? -3.867 -73.012 -23.011 1.00 96.71 13 THR B N 1
ATOM 2961 C CA . THR B 1 13 ? -3.680 -72.449 -24.343 1.00 95.65 13 THR B CA 1
ATOM 2962 C C . THR B 1 13 ? -3.813 -73.490 -25.451 1.00 97.22 13 THR B C 1
ATOM 2963 O O . THR B 1 13 ? -4.356 -73.208 -26.519 1.00 90.21 13 THR B O 1
ATOM 2967 N N . ASP B 1 14 ? -3.328 -74.698 -25.188 1.00 103.40 14 ASP B N 1
ATOM 2968 C CA . ASP B 1 14 ? -3.231 -75.703 -26.238 1.00 108.95 14 ASP B CA 1
ATOM 2969 C C . ASP B 1 14 ? -4.027 -76.974 -25.961 1.00 110.30 14 ASP B C 1
ATOM 2970 O O . ASP B 1 14 ? -3.687 -78.040 -26.471 1.00 116.69 14 ASP B O 1
ATOM 2975 N N . VAL B 1 15 ? -5.066 -76.876 -25.140 1.00 102.40 15 VAL B N 1
ATOM 2976 C CA . VAL B 1 15 ? -5.839 -78.065 -24.803 1.00 107.77 15 VAL B CA 1
ATOM 2977 C C . VAL B 1 15 ? -6.571 -78.681 -26.001 1.00 110.04 15 VAL B C 1
ATOM 2978 O O . VAL B 1 15 ? -6.659 -79.903 -26.106 1.00 115.89 15 VAL B O 1
ATOM 2982 N N . ASN B 1 16 ? -7.090 -77.848 -26.902 1.00 105.23 16 ASN B N 1
ATOM 2983 C CA . ASN B 1 16 ? -7.814 -78.379 -28.055 1.00 105.07 16 ASN B CA 1
ATOM 2984 C C . ASN B 1 16 ? -6.956 -78.806 -29.250 1.00 115.86 16 ASN B C 1
ATOM 2985 O O . ASN B 1 16 ? -7.348 -79.693 -30.010 1.00 118.00 16 ASN B O 1
ATOM 2990 N N . THR B 1 17 ? -5.799 -78.172 -29.423 1.00 117.87 17 THR B N 1
ATOM 2991 C CA . THR B 1 17 ? -4.891 -78.530 -30.513 1.00 119.88 17 THR B CA 1
ATOM 2992 C C . THR B 1 17 ? -4.350 -79.951 -30.337 1.00 123.75 17 THR B C 1
ATOM 2993 O O . THR B 1 17 ? -4.083 -80.651 -31.314 1.00 129.95 17 THR B O 1
ATOM 2997 N N . HIS B 1 18 ? -4.191 -80.360 -29.081 1.00 123.74 18 HIS B N 1
ATOM 2998 C CA . HIS B 1 18 ? -3.659 -81.674 -28.728 1.00 131.70 18 HIS B CA 1
ATOM 2999 C C . HIS B 1 18 ? -4.782 -82.676 -28.472 1.00 131.76 18 HIS B C 1
ATOM 3000 O O . HIS B 1 18 ? -4.549 -83.773 -27.966 1.00 135.22 18 HIS B O 1
ATOM 3007 N N . ARG B 1 19 ? -6.000 -82.284 -28.825 1.00 126.96 19 ARG B N 1
ATOM 3008 C CA . ARG B 1 19 ? -7.177 -83.125 -28.647 1.00 122.82 19 ARG B CA 1
ATOM 3009 C C . ARG B 1 19 ? -7.614 -83.616 -30.019 1.00 120.16 19 ARG B C 1
ATOM 3010 O O . ARG B 1 19 ? -7.304 -82.979 -31.025 1.00 118.20 19 ARG B O 1
ATOM 3018 N N . PRO B 1 20 ? -8.329 -84.753 -30.069 1.00 118.89 20 PRO B N 1
ATOM 3019 C CA . PRO B 1 20 ? -8.752 -85.218 -31.393 1.00 118.79 20 PRO B CA 1
ATOM 3020 C C . PRO B 1 20 ? -9.750 -84.274 -32.056 1.00 114.61 20 PRO B C 1
ATOM 3021 O O . PRO B 1 20 ? -10.439 -83.509 -31.379 1.00 112.38 20 PRO B O 1
ATOM 3025 N N . ARG B 1 21 ? -9.808 -84.339 -33.384 1.00 114.91 21 ARG B N 1
ATOM 3026 C CA . ARG B 1 21 ? -10.666 -83.474 -34.188 1.00 115.70 21 ARG B CA 1
ATOM 3027 C C . ARG B 1 21 ? -12.151 -83.563 -33.838 1.00 115.88 21 ARG B C 1
ATOM 3028 O O . ARG B 1 21 ? -12.848 -82.550 -33.819 1.00 113.53 21 ARG B O 1
ATOM 3036 N N . GLU B 1 22 ? -12.622 -84.773 -33.552 1.00 118.06 22 GLU B N 1
ATOM 3037 C CA . GLU B 1 22 ? -14.027 -85.009 -33.214 1.00 115.49 22 GLU B CA 1
ATOM 3038 C C . GLU B 1 22 ? -14.526 -84.160 -32.047 1.00 111.02 22 GLU B C 1
ATOM 3039 O O . GLU B 1 22 ? -15.714 -83.856 -31.952 1.00 105.13 22 GLU B O 1
ATOM 3045 N N . TYR B 1 23 ? -13.607 -83.777 -31.169 1.00 110.73 23 TYR B N 1
ATOM 3046 C CA . TYR B 1 23 ? -13.939 -82.988 -29.989 1.00 104.37 23 TYR B CA 1
ATOM 3047 C C . TYR B 1 23 ? -14.378 -81.566 -30.335 1.00 100.39 23 TYR B C 1
ATOM 3048 O O . TYR B 1 23 ? -15.393 -81.090 -29.826 1.00 98.56 23 TYR B O 1
ATOM 3057 N N . TRP B 1 24 ? -13.625 -80.886 -31.195 1.00 98.17 24 TRP B N 1
ATOM 3058 C CA . TRP B 1 24 ? -13.898 -79.473 -31.446 1.00 92.53 24 TRP B CA 1
ATOM 3059 C C . TRP B 1 24 ? -14.536 -79.186 -32.805 1.00 88.11 24 TRP B C 1
ATOM 3060 O O . TRP B 1 24 ? -15.070 -78.098 -33.021 1.00 82.03 24 TRP B O 1
ATOM 3071 N N . ASP B 1 25 ? -14.481 -80.149 -33.719 1.00 93.42 25 ASP B N 1
ATOM 3072 C CA . ASP B 1 25 ? -15.063 -79.948 -35.042 1.00 97.01 25 ASP B CA 1
ATOM 3073 C C . ASP B 1 25 ? -16.560 -80.229 -34.961 1.00 96.00 25 ASP B C 1
ATOM 3074 O O . ASP B 1 25 ? -17.036 -81.254 -35.450 1.00 101.25 25 ASP B O 1
ATOM 3079 N N . TYR B 1 26 ? -17.298 -79.316 -34.335 1.00 89.52 26 TYR B N 1
ATOM 3080 C CA . TYR B 1 26 ? -18.714 -79.535 -34.043 1.00 87.85 26 TYR B CA 1
ATOM 3081 C C . TYR B 1 26 ? -19.598 -79.626 -35.283 1.00 92.67 26 TYR B C 1
ATOM 3082 O O . TYR B 1 26 ? -20.674 -80.221 -35.245 1.00 94.49 26 TYR B O 1
ATOM 3091 N N . GLU B 1 27 ? -19.145 -79.021 -36.375 1.00 96.26 27 GLU B N 1
ATOM 3092 C CA . GLU B 1 27 ? -19.907 -79.017 -37.618 1.00 97.59 27 GLU B CA 1
ATOM 3093 C C . GLU B 1 27 ? -19.995 -80.407 -38.240 1.00 97.74 27 GLU B C 1
ATOM 3094 O O . GLU B 1 27 ? -20.880 -80.675 -39.051 1.00 101.04 27 GLU B O 1
ATOM 3100 N N . SER B 1 28 ? -19.078 -81.288 -37.855 1.00 96.66 28 SER B N 1
ATOM 3101 C CA . SER B 1 28 ? -19.060 -82.649 -38.378 1.00 98.10 28 SER B CA 1
ATOM 3102 C C . SER B 1 28 ? -19.770 -83.609 -37.429 1.00 97.51 28 SER B C 1
ATOM 3103 O O . SER B 1 28 ? -19.922 -84.793 -37.729 1.00 100.80 28 SER B O 1
ATOM 3106 N N . HIS B 1 29 ? -20.204 -83.090 -36.285 1.00 95.55 29 HIS B N 1
ATOM 3107 C CA . HIS B 1 29 ? -20.879 -83.901 -35.276 1.00 93.51 29 HIS B CA 1
ATOM 3108 C C . HIS B 1 29 ? -22.224 -84.429 -35.758 1.00 87.46 29 HIS B C 1
ATOM 3109 O O . HIS B 1 29 ? -23.040 -83.685 -36.305 1.00 83.65 29 HIS B O 1
ATOM 3116 N N . VAL B 1 30 ? -22.449 -85.721 -35.546 1.00 90.02 30 VAL B N 1
ATOM 3117 C CA . VAL B 1 30 ? -23.733 -86.332 -35.852 1.00 91.96 30 VAL B CA 1
ATOM 3118 C C . VAL B 1 30 ? -24.554 -86.400 -34.570 1.00 91.02 30 VAL B C 1
ATOM 3119 O O . VAL B 1 30 ? -24.164 -87.050 -33.600 1.00 84.60 30 VAL B O 1
ATOM 3123 N N . VAL B 1 31 ? -25.696 -85.723 -34.580 1.00 80.30 31 VAL B N 1
ATOM 3124 C CA . VAL B 1 31 ? -26.577 -85.646 -33.421 1.00 85.79 31 VAL B CA 1
ATOM 3125 C C . VAL B 1 31 ? -27.362 -86.941 -33.245 1.00 90.01 31 VAL B C 1
ATOM 3126 O O . VAL B 1 31 ? -27.905 -87.479 -34.209 1.00 95.35 31 VAL B O 1
ATOM 3130 N N . GLU B 1 32 ? -27.433 -87.436 -32.012 1.00 88.36 32 GLU B N 1
ATOM 3131 C CA . GLU B 1 32 ? -28.268 -88.596 -31.745 1.00 91.04 32 GLU B CA 1
ATOM 3132 C C . GLU B 1 32 ? -29.574 -88.141 -31.103 1.00 84.06 32 GLU B C 1
ATOM 3133 O O . GLU B 1 32 ? -29.598 -87.590 -30.005 1.00 82.77 32 GLU B O 1
ATOM 3139 N N . TRP B 1 33 ? -30.651 -88.381 -31.841 1.00 84.20 33 TRP B N 1
ATOM 3140 C CA . TRP B 1 33 ? -31.989 -87.907 -31.503 1.00 80.15 33 TRP B CA 1
ATOM 3141 C C . TRP B 1 33 ? -32.805 -88.858 -30.632 1.00 78.15 33 TRP B C 1
ATOM 3142 O O . TRP B 1 33 ? -32.800 -90.067 -30.851 1.00 83.18 33 TRP B O 1
ATOM 3153 N N . GLY B 1 34 ? -33.496 -88.308 -29.639 1.00 74.89 34 GLY B N 1
ATOM 3154 C CA . GLY B 1 34 ? -34.392 -89.109 -28.822 1.00 75.37 34 GLY B CA 1
ATOM 3155 C C . GLY B 1 34 ? -35.796 -89.132 -29.400 1.00 72.13 34 GLY B C 1
ATOM 3156 O O . GLY B 1 34 ? -36.008 -88.795 -30.566 1.00 76.00 34 GLY B O 1
ATOM 3157 N N . ASN B 1 35 ? -36.755 -89.543 -28.581 1.00 71.88 35 ASN B N 1
ATOM 3158 C CA . ASN B 1 35 ? -38.147 -89.651 -28.997 1.00 71.26 35 ASN B CA 1
ATOM 3159 C C . ASN B 1 35 ? -38.937 -88.446 -28.493 1.00 71.08 35 ASN B C 1
ATOM 3160 O O . ASN B 1 35 ? -39.087 -88.271 -27.287 1.00 70.02 35 ASN B O 1
ATOM 3165 N N . GLN B 1 36 ? -39.429 -87.610 -29.404 1.00 67.38 36 GLN B N 1
ATOM 3166 C CA . GLN B 1 36 ? -40.140 -86.400 -28.994 1.00 65.38 36 GLN B CA 1
ATOM 3167 C C . GLN B 1 36 ? -41.430 -86.721 -28.234 1.00 67.97 36 GLN B C 1
ATOM 3168 O O . GLN B 1 36 ? -41.876 -85.930 -27.401 1.00 70.11 36 GLN B O 1
ATOM 3174 N N . ASP B 1 37 ? -42.023 -87.879 -28.512 1.00 67.09 37 ASP B N 1
ATOM 3175 C CA . ASP B 1 37 ? -43.259 -88.279 -27.839 1.00 67.58 37 ASP B CA 1
ATOM 3176 C C . ASP B 1 37 ? -43.061 -88.559 -26.348 1.00 71.09 37 ASP B C 1
ATOM 3177 O O . ASP B 1 37 ? -44.032 -88.687 -25.603 1.00 71.79 37 ASP B O 1
ATOM 3182 N N . ASP B 1 38 ? -41.806 -88.644 -25.917 1.00 68.59 38 ASP B N 1
ATOM 3183 C CA . ASP B 1 38 ? -41.480 -88.828 -24.505 1.00 71.75 38 ASP B CA 1
ATOM 3184 C C . ASP B 1 38 ? -41.863 -87.610 -23.673 1.00 70.33 38 ASP B C 1
ATOM 3185 O O . ASP B 1 38 ? -42.103 -87.720 -22.469 1.00 72.33 38 ASP B O 1
ATOM 3190 N N . TYR B 1 39 ? -41.915 -86.448 -24.313 1.00 67.57 39 TYR B N 1
ATOM 3191 C CA . TYR B 1 39 ? -42.032 -85.193 -23.582 1.00 67.97 39 TYR B CA 1
ATOM 3192 C C . TYR B 1 39 ? -43.309 -84.448 -23.931 1.00 66.00 39 TYR B C 1
ATOM 3193 O O . TYR B 1 39 ? -43.733 -84.414 -25.087 1.00 65.50 39 TYR B O 1
ATOM 3202 N N . GLN B 1 40 ? -43.915 -83.845 -22.914 1.00 67.91 40 GLN B N 1
ATOM 3203 C CA . GLN B 1 40 ? -45.124 -83.063 -23.105 1.00 69.81 40 GLN B CA 1
ATOM 3204 C C . GLN B 1 40 ? -45.021 -81.732 -22.366 1.00 69.36 40 GLN B C 1
ATOM 3205 O O . GLN B 1 40 ? -44.586 -81.684 -21.216 1.00 73.18 40 GLN B O 1
ATOM 3211 N N . LEU B 1 41 ? -45.431 -80.656 -23.032 1.00 67.17 41 LEU B N 1
ATOM 3212 C CA . LEU B 1 41 ? -45.299 -79.310 -22.483 1.00 64.70 41 LEU B CA 1
ATOM 3213 C C . LEU B 1 41 ? -46.338 -79.017 -21.406 1.00 70.74 41 LEU B C 1
ATOM 3214 O O . LEU B 1 41 ? -47.508 -79.374 -21.547 1.00 76.48 41 LEU B O 1
ATOM 3219 N N . VAL B 1 42 ? -45.906 -78.369 -20.329 1.00 71.19 42 VAL B N 1
ATOM 3220 C CA . VAL B 1 42 ? -46.809 -78.056 -19.228 1.00 74.48 42 VAL B CA 1
ATOM 3221 C C . VAL B 1 42 ? -47.113 -76.562 -19.163 1.00 76.29 42 VAL B C 1
ATOM 3222 O O . VAL B 1 42 ? -48.275 -76.156 -19.133 1.00 81.66 42 VAL B O 1
ATOM 3226 N N . ARG B 1 43 ? -46.060 -75.751 -19.147 1.00 69.30 43 ARG B N 1
ATOM 3227 C CA . ARG B 1 43 ? -46.197 -74.297 -19.153 1.00 74.54 43 ARG B CA 1
ATOM 3228 C C . ARG B 1 43 ? -44.919 -73.627 -19.642 1.00 69.23 43 ARG B C 1
ATOM 3229 O O . ARG B 1 43 ? -43.822 -74.152 -19.448 1.00 68.11 43 ARG B O 1
ATOM 3237 N N . LYS B 1 44 ? -45.060 -72.467 -20.271 1.00 70.61 44 LYS B N 1
ATOM 3238 C CA . LYS B 1 44 ? -43.907 -71.734 -20.777 1.00 70.12 44 LYS B CA 1
ATOM 3239 C C . LYS B 1 44 ? -43.250 -71.026 -19.595 1.00 71.29 44 LYS B C 1
ATOM 3240 O O . LYS B 1 44 ? -43.936 -70.598 -18.667 1.00 69.42 44 LYS B O 1
ATOM 3246 N N . LEU B 1 45 ? -41.929 -70.893 -19.636 1.00 69.12 45 LEU B N 1
ATOM 3247 C CA . LEU B 1 45 ? -41.207 -70.280 -18.527 1.00 71.30 45 LEU B CA 1
ATOM 3248 C C . LEU B 1 45 ? -40.565 -68.945 -18.854 1.00 72.77 45 LEU B C 1
ATOM 3249 O O . LEU B 1 45 ? -40.039 -68.740 -19.948 1.00 67.81 45 LEU B O 1
ATOM 3254 N N . GLY B 1 46 ? -40.613 -68.042 -17.880 1.00 77.19 46 GLY B N 1
ATOM 3255 C CA . GLY B 1 46 ? -40.053 -66.717 -18.047 1.00 82.49 46 GLY B CA 1
ATOM 3256 C C . GLY B 1 46 ? -38.550 -66.871 -18.176 1.00 89.88 46 GLY B C 1
ATOM 3257 O O . GLY B 1 46 ? -37.849 -67.077 -17.187 1.00 92.89 46 GLY B O 1
ATOM 3258 N N . ARG B 1 47 ? -38.057 -66.780 -19.404 1.00 93.48 47 ARG B N 1
ATOM 3259 C CA . ARG B 1 47 ? -36.642 -66.934 -19.677 1.00 98.73 47 ARG B CA 1
ATOM 3260 C C . ARG B 1 47 ? -36.177 -65.613 -20.294 1.00 105.71 47 ARG B C 1
ATOM 3261 O O . ARG B 1 47 ? -35.495 -65.568 -21.311 1.00 107.73 47 ARG B O 1
ATOM 3269 N N . GLY B 1 48 ? -36.642 -64.556 -19.639 1.00 112.86 48 GLY B N 1
ATOM 3270 C CA . GLY B 1 48 ? -36.379 -63.158 -19.930 1.00 117.99 48 GLY B CA 1
ATOM 3271 C C . GLY B 1 48 ? -36.801 -62.375 -21.165 1.00 121.38 48 GLY B C 1
ATOM 3272 O O . GLY B 1 48 ? -36.904 -61.159 -21.003 1.00 127.78 48 GLY B O 1
ATOM 3273 N N . LYS B 1 49 ? -37.158 -63.020 -22.288 1.00 115.47 49 LYS B N 1
ATOM 3274 C CA . LYS B 1 49 ? -37.583 -62.401 -23.580 1.00 110.76 49 LYS B CA 1
ATOM 3275 C C . LYS B 1 49 ? -36.930 -63.026 -24.818 1.00 101.55 49 LYS B C 1
ATOM 3276 O O . LYS B 1 49 ? -35.733 -63.312 -24.809 1.00 97.21 49 LYS B O 1
ATOM 3282 N N . TYR B 1 50 ? -37.709 -63.214 -25.885 1.00 97.46 50 TYR B N 1
ATOM 3283 C CA . TYR B 1 50 ? -37.203 -63.823 -27.108 1.00 93.79 50 TYR B CA 1
ATOM 3284 C C . TYR B 1 50 ? -36.486 -65.142 -26.856 1.00 85.60 50 TYR B C 1
ATOM 3285 O O . TYR B 1 50 ? -35.296 -65.297 -27.143 1.00 81.66 50 TYR B O 1
ATOM 3294 N N . SER B 1 51 ? -37.239 -66.078 -26.294 1.00 79.69 51 SER B N 1
ATOM 3295 C CA . SER B 1 51 ? -36.754 -67.387 -25.902 1.00 82.29 51 SER B CA 1
ATOM 3296 C C . SER B 1 51 ? -37.950 -68.326 -25.929 1.00 82.33 51 SER B C 1
ATOM 3297 O O . SER B 1 51 ? -39.089 -67.873 -25.846 1.00 83.10 51 SER B O 1
ATOM 3300 N N . GLU B 1 52 ? -37.705 -69.624 -26.064 1.00 75.49 52 GLU B N 1
ATOM 3301 C CA . GLU B 1 52 ? -38.811 -70.573 -26.129 1.00 68.21 52 GLU B CA 1
ATOM 3302 C C . GLU B 1 52 ? -38.658 -71.757 -25.181 1.00 60.27 52 GLU B C 1
ATOM 3303 O O . GLU B 1 52 ? -38.575 -72.910 -25.604 1.00 65.28 52 GLU B O 1
ATOM 3309 N N . VAL B 1 53 ? -38.614 -71.442 -23.890 1.00 57.08 53 VAL B N 1
ATOM 3310 C CA . VAL B 1 53 ? -38.294 -72.422 -22.874 1.00 56.69 53 VAL B CA 1
ATOM 3311 C C . VAL B 1 53 ? -39.562 -72.841 -22.134 1.00 61.73 53 VAL B C 1
ATOM 3312 O O . VAL B 1 53 ? -40.360 -71.993 -21.740 1.00 63.44 53 VAL B O 1
ATOM 3316 N N . PHE B 1 54 ? -39.746 -74.146 -21.947 1.00 61.34 54 PHE B N 1
ATOM 3317 C CA . PHE B 1 54 ? -40.964 -74.652 -21.333 1.00 62.08 54 PHE B CA 1
ATOM 3318 C C . PHE B 1 54 ? -40.650 -75.602 -20.188 1.00 67.97 54 PHE B C 1
ATOM 3319 O O . PHE B 1 54 ? -39.657 -76.330 -20.230 1.00 58.31 54 PHE B O 1
ATOM 3327 N N . GLU B 1 55 ? -41.492 -75.598 -19.160 1.00 67.89 55 GLU B N 1
ATOM 3328 C CA . GLU B 1 55 ? -41.474 -76.686 -18.203 1.00 71.48 55 GLU B CA 1
ATOM 3329 C C . GLU B 1 55 ? -42.201 -77.865 -18.827 1.00 70.24 55 GLU B C 1
ATOM 3330 O O . GLU B 1 55 ? -43.258 -77.693 -19.435 1.00 71.40 55 GLU B O 1
ATOM 3336 N N . ALA B 1 56 ? -41.648 -79.061 -18.677 1.00 67.67 56 ALA B N 1
ATOM 3337 C CA . ALA B 1 56 ? -42.232 -80.221 -19.327 1.00 67.48 56 ALA B CA 1
ATOM 3338 C C . ALA B 1 56 ? -42.069 -81.458 -18.459 1.00 68.23 56 ALA B C 1
ATOM 3339 O O . ALA B 1 56 ? -41.361 -81.432 -17.452 1.00 67.27 56 ALA B O 1
ATOM 3341 N N . ILE B 1 57 ? -42.726 -82.541 -18.853 1.00 70.06 57 ILE B N 1
ATOM 3342 C CA . ILE B 1 57 ? -42.617 -83.801 -18.133 1.00 78.22 57 ILE B CA 1
ATOM 3343 C C . ILE B 1 57 ? -42.269 -84.923 -19.104 1.00 75.62 57 ILE B C 1
ATOM 3344 O O . ILE B 1 57 ? -42.829 -85.023 -20.197 1.00 67.40 57 ILE B O 1
ATOM 3349 N N . ASN B 1 58 ? -41.325 -85.755 -18.686 1.00 72.42 58 ASN B N 1
ATOM 3350 C CA . ASN B 1 58 ? -41.003 -86.997 -19.369 1.00 70.82 58 ASN B CA 1
ATOM 3351 C C . ASN B 1 58 ? -42.017 -88.049 -18.946 1.00 77.46 58 ASN B C 1
ATOM 3352 O O . ASN B 1 58 ? -41.930 -88.599 -17.849 1.00 82.69 58 ASN B O 1
ATOM 3357 N N . ILE B 1 59 ? -42.972 -88.333 -19.829 1.00 75.77 59 ILE B N 1
ATOM 3358 C CA . ILE B 1 59 ? -44.086 -89.225 -19.513 1.00 75.15 59 ILE B CA 1
ATOM 3359 C C . ILE B 1 59 ? -43.675 -90.688 -19.386 1.00 77.45 59 ILE B C 1
ATOM 3360 O O . ILE B 1 59 ? -44.481 -91.530 -18.991 1.00 82.85 59 ILE B O 1
ATOM 3365 N N . THR B 1 60 ? -42.423 -90.990 -19.714 1.00 77.17 60 THR B N 1
ATOM 3366 C CA . THR B 1 60 ? -41.923 -92.349 -19.567 1.00 80.08 60 THR B CA 1
ATOM 3367 C C . THR B 1 60 ? -41.521 -92.617 -18.116 1.00 82.88 60 THR B C 1
ATOM 3368 O O . THR B 1 60 ? -41.419 -93.771 -17.698 1.00 85.81 60 THR B O 1
ATOM 3372 N N . ASN B 1 61 ? -41.297 -91.551 -17.350 1.00 83.98 61 ASN B N 1
ATOM 3373 C CA . ASN B 1 61 ? -40.910 -91.687 -15.945 1.00 90.86 61 ASN B CA 1
ATOM 3374 C C . ASN B 1 61 ? -41.467 -90.591 -15.032 1.00 91.09 61 ASN B C 1
ATOM 3375 O O . ASN B 1 61 ? -41.112 -90.519 -13.855 1.00 94.89 61 ASN B O 1
ATOM 3380 N N . ASN B 1 62 ? -42.339 -89.749 -15.582 1.00 87.22 62 ASN B N 1
ATOM 3381 C CA . ASN B 1 62 ? -42.952 -88.639 -14.844 1.00 87.90 62 ASN B CA 1
ATOM 3382 C C . ASN B 1 62 ? -41.955 -87.700 -14.162 1.00 85.26 62 ASN B C 1
ATOM 3383 O O . ASN B 1 62 ? -42.227 -87.164 -13.088 1.00 88.23 62 ASN B O 1
ATOM 3388 N N . GLU B 1 63 ? -40.803 -87.507 -14.796 1.00 85.90 63 GLU B N 1
ATOM 3389 C CA . GLU B 1 63 ? -39.806 -86.556 -14.318 1.00 84.31 63 GLU B CA 1
ATOM 3390 C C . GLU B 1 63 ? -39.991 -85.195 -14.978 1.00 80.07 63 GLU B C 1
ATOM 3391 O O . GLU B 1 63 ? -40.287 -85.109 -16.169 1.00 73.68 63 GLU B O 1
ATOM 3397 N N . LYS B 1 64 ? -39.813 -84.133 -14.200 1.00 80.49 64 LYS B N 1
ATOM 3398 C CA . LYS B 1 64 ? -39.869 -82.780 -14.739 1.00 76.51 64 LYS B CA 1
ATOM 3399 C C . LYS B 1 64 ? -38.593 -82.480 -15.511 1.00 73.26 64 LYS B C 1
ATOM 3400 O O . LYS B 1 64 ? -37.491 -82.784 -15.055 1.00 74.29 64 LYS B O 1
ATOM 3406 N N . VAL B 1 65 ? -38.751 -81.885 -16.687 1.00 68.41 65 VAL B N 1
ATOM 3407 C CA . VAL B 1 65 ? -37.612 -81.481 -17.499 1.00 67.46 65 VAL B CA 1
ATOM 3408 C C . VAL B 1 65 ? -37.830 -80.077 -18.035 1.00 70.06 65 VAL B C 1
ATOM 3409 O O . VAL B 1 65 ? -38.919 -79.514 -17.918 1.00 74.57 65 VAL B O 1
ATOM 3413 N N . VAL B 1 66 ? -36.782 -79.514 -18.621 1.00 63.99 66 VAL B N 1
ATOM 3414 C CA . VAL B 1 66 ? -36.885 -78.231 -19.297 1.00 59.66 66 VAL B CA 1
ATOM 3415 C C . VAL B 1 66 ? -36.636 -78.414 -20.787 1.00 61.89 66 VAL B C 1
ATOM 3416 O O . VAL B 1 66 ? -35.642 -79.016 -21.193 1.00 58.90 66 VAL B O 1
ATOM 3420 N N . VAL B 1 67 ? -37.541 -77.880 -21.599 1.00 64.33 67 VAL B N 1
ATOM 3421 C CA . VAL B 1 67 ? -37.420 -77.973 -23.047 1.00 61.87 67 VAL B CA 1
ATOM 3422 C C . VAL B 1 67 ? -37.121 -76.606 -23.651 1.00 60.30 67 VAL B C 1
ATOM 3423 O O . VAL B 1 67 ? -37.846 -75.639 -23.417 1.00 60.24 67 VAL B O 1
ATOM 3427 N N . LYS B 1 68 ? -36.047 -76.531 -24.428 1.00 59.44 68 LYS B N 1
ATOM 3428 C CA . LYS B 1 68 ? -35.697 -75.301 -25.125 1.00 60.43 68 LYS B CA 1
ATOM 3429 C C . LYS B 1 68 ? -35.840 -75.473 -26.629 1.00 61.08 68 LYS B C 1
ATOM 3430 O O . LYS B 1 68 ? -35.033 -76.148 -27.272 1.00 63.53 68 LYS B O 1
ATOM 3436 N N . ILE B 1 69 ? -36.878 -74.856 -27.183 1.00 61.75 69 ILE B N 1
ATOM 3437 C CA . ILE B 1 69 ? -37.121 -74.893 -28.618 1.00 65.42 69 ILE B CA 1
ATOM 3438 C C . ILE B 1 69 ? -36.177 -73.948 -29.345 1.00 69.87 69 ILE B C 1
ATOM 3439 O O . ILE B 1 69 ? -36.120 -72.758 -29.042 1.00 71.27 69 ILE B O 1
ATOM 3444 N N . LEU B 1 70 ? -35.436 -74.488 -30.306 1.00 69.73 70 LEU B N 1
ATOM 3445 C CA . LEU B 1 70 ? -34.472 -73.696 -31.048 1.00 75.68 70 LEU B CA 1
ATOM 3446 C C . LEU B 1 70 ? -35.105 -73.328 -32.383 1.00 83.57 70 LEU B C 1
ATOM 3447 O O . LEU B 1 70 ? -34.945 -74.043 -33.375 1.00 83.93 70 LEU B O 1
ATOM 3452 N N . LYS B 1 71 ? -35.813 -72.202 -32.402 1.00 89.22 71 LYS B N 1
ATOM 3453 C CA . LYS B 1 71 ? -36.412 -71.681 -33.630 1.00 96.92 71 LYS B CA 1
ATOM 3454 C C . LYS B 1 71 ? -36.813 -70.208 -33.484 1.00 105.19 71 LYS B C 1
ATOM 3455 O O . LYS B 1 71 ? -37.472 -69.831 -32.514 1.00 106.21 71 LYS B O 1
ATOM 3461 N N . PRO B 1 72 ? -36.338 -69.349 -34.402 1.00 111.53 72 PRO B N 1
ATOM 3462 C CA . PRO B 1 72 ? -35.404 -69.627 -35.501 1.00 114.63 72 PRO B CA 1
ATOM 3463 C C . PRO B 1 72 ? -33.962 -69.761 -35.040 1.00 115.03 72 PRO B C 1
ATOM 3464 O O . PRO B 1 72 ? -33.471 -68.886 -34.324 1.00 113.53 72 PRO B O 1
ATOM 3468 N N . VAL B 1 73 ? -33.279 -70.825 -35.454 1.00 115.83 73 VAL B N 1
ATOM 3469 C CA . VAL B 1 73 ? -31.872 -71.002 -35.101 1.00 116.42 73 VAL B CA 1
ATOM 3470 C C . VAL B 1 73 ? -31.019 -71.655 -36.186 1.00 117.08 73 VAL B C 1
ATOM 3471 O O . VAL B 1 73 ? -31.249 -72.800 -36.585 1.00 117.26 73 VAL B O 1
ATOM 3475 N N . LYS B 1 74 ? -30.059 -70.869 -36.662 1.00 115.46 74 LYS B N 1
ATOM 3476 C CA . LYS B 1 74 ? -28.954 -71.298 -37.516 1.00 115.17 74 LYS B CA 1
ATOM 3477 C C . LYS B 1 74 ? -28.495 -72.708 -37.159 1.00 110.47 74 LYS B C 1
ATOM 3478 O O . LYS B 1 74 ? -28.232 -73.011 -35.997 1.00 110.42 74 LYS B O 1
ATOM 3484 N N . LYS B 1 75 ? -28.403 -73.565 -38.170 1.00 107.59 75 LYS B N 1
ATOM 3485 C CA . LYS B 1 75 ? -28.081 -74.978 -37.985 1.00 103.80 75 LYS B CA 1
ATOM 3486 C C . LYS B 1 75 ? -26.641 -75.185 -37.518 1.00 99.80 75 LYS B C 1
ATOM 3487 O O . LYS B 1 75 ? -26.353 -76.149 -36.806 1.00 97.57 75 LYS B O 1
ATOM 3493 N N . LYS B 1 76 ? -25.735 -74.305 -37.932 1.00 98.52 76 LYS B N 1
ATOM 3494 C CA . LYS B 1 76 ? -24.336 -74.424 -37.543 1.00 97.15 76 LYS B CA 1
ATOM 3495 C C . LYS B 1 76 ? -24.214 -74.235 -36.031 1.00 87.24 76 LYS B C 1
ATOM 3496 O O . LYS B 1 76 ? -23.470 -74.946 -35.358 1.00 85.10 76 LYS B O 1
ATOM 3502 N N . LYS B 1 77 ? -24.967 -73.269 -35.514 1.00 82.55 77 LYS B N 1
ATOM 3503 C CA . LYS B 1 77 ? -24.967 -72.919 -34.094 1.00 81.19 77 LYS B CA 1
ATOM 3504 C C . LYS B 1 77 ? -25.578 -74.015 -33.219 1.00 73.67 77 LYS B C 1
ATOM 3505 O O . LYS B 1 77 ? -25.177 -74.200 -32.068 1.00 61.37 77 LYS B O 1
ATOM 3511 N N . ILE B 1 78 ? -26.548 -74.737 -33.772 1.00 72.88 78 ILE B N 1
ATOM 3512 C CA . ILE B 1 78 ? -27.200 -75.833 -33.061 1.00 70.21 78 ILE B CA 1
ATOM 3513 C C . ILE B 1 78 ? -26.205 -76.938 -32.728 1.00 71.32 78 ILE B C 1
ATOM 3514 O O . ILE B 1 78 ? -26.156 -77.413 -31.594 1.00 74.53 78 ILE B O 1
ATOM 3519 N N . LYS B 1 79 ? -25.413 -77.343 -33.713 1.00 72.58 79 LYS B N 1
ATOM 3520 C CA . LYS B 1 79 ? -24.417 -78.385 -33.500 1.00 75.59 79 LYS B CA 1
ATOM 3521 C C . LYS B 1 79 ? -23.347 -77.940 -32.504 1.00 77.10 79 LYS B C 1
ATOM 3522 O O . LYS B 1 79 ? -22.828 -78.749 -31.734 1.00 78.99 79 LYS B O 1
ATOM 3528 N N . ARG B 1 80 ? -23.019 -76.650 -32.533 1.00 75.69 80 ARG B N 1
ATOM 3529 C CA . ARG B 1 80 ? -22.031 -76.085 -31.619 1.00 72.38 80 ARG B CA 1
ATOM 3530 C C . ARG B 1 80 ? -22.463 -76.206 -30.163 1.00 64.21 80 ARG B C 1
ATOM 3531 O O . ARG B 1 80 ? -21.698 -76.676 -29.321 1.00 70.76 80 ARG B O 1
ATOM 3539 N N . GLU B 1 81 ? -23.685 -75.774 -29.866 1.00 62.05 81 GLU B N 1
ATOM 3540 C CA . GLU B 1 81 ? -24.212 -75.846 -28.507 1.00 61.49 81 GLU B CA 1
ATOM 3541 C C . GLU B 1 81 ? -24.291 -77.295 -28.035 1.00 62.35 81 GLU B C 1
ATOM 3542 O O . GLU B 1 81 ? -23.928 -77.606 -26.901 1.00 74.17 81 GLU B O 1
ATOM 3548 N N . ILE B 1 82 ? -24.772 -78.175 -28.910 1.00 63.54 82 ILE B N 1
ATOM 3549 C CA . ILE B 1 82 ? -24.903 -79.593 -28.584 1.00 66.22 82 ILE B CA 1
ATOM 3550 C C . ILE B 1 82 ? -23.561 -80.241 -28.242 1.00 71.66 82 ILE B C 1
ATOM 3551 O O . ILE B 1 82 ? -23.429 -80.890 -27.205 1.00 70.70 82 ILE B O 1
ATOM 3556 N N . LYS B 1 83 ? -22.570 -80.055 -29.110 1.00 72.72 83 LYS B N 1
ATOM 3557 C CA . LYS B 1 83 ? -21.247 -80.642 -28.901 1.00 74.61 83 LYS B CA 1
ATOM 3558 C C . LYS B 1 83 ? -20.609 -80.151 -27.608 1.00 76.44 83 LYS B C 1
ATOM 3559 O O . LYS B 1 83 ? -19.994 -80.924 -26.871 1.00 81.21 83 LYS B O 1
ATOM 3565 N N . ILE B 1 84 ? -20.761 -78.860 -27.340 1.00 70.67 84 ILE B N 1
ATOM 3566 C CA . ILE B 1 84 ? -20.222 -78.258 -26.128 1.00 70.18 84 ILE B CA 1
ATOM 3567 C C . ILE B 1 84 ? -20.920 -78.812 -24.889 1.00 69.83 84 ILE B C 1
ATOM 3568 O O . ILE B 1 84 ? -20.271 -79.127 -23.890 1.00 71.49 84 ILE B O 1
ATOM 3573 N N . LEU B 1 85 ? -22.242 -78.929 -24.961 1.00 66.56 85 LEU B N 1
ATOM 3574 C CA . LEU B 1 85 ? -23.017 -79.501 -23.865 1.00 66.63 85 LEU B CA 1
ATOM 3575 C C . LEU B 1 85 ? -22.598 -80.939 -23.580 1.00 69.92 85 LEU B C 1
ATOM 3576 O O . LEU B 1 85 ? -22.517 -81.351 -22.425 1.00 78.52 85 LEU B O 1
ATOM 3581 N N . GLU B 1 86 ? -22.333 -81.698 -24.639 1.00 71.68 86 GLU B N 1
ATOM 3582 C CA . GLU B 1 86 ? -21.930 -83.092 -24.492 1.00 82.99 86 GLU B CA 1
ATOM 3583 C C . GLU B 1 86 ? -20.488 -83.217 -23.999 1.00 87.11 86 GLU B C 1
ATOM 3584 O O . GLU B 1 86 ? -20.175 -84.097 -23.196 1.00 80.70 86 GLU B O 1
ATOM 3590 N N . ASN B 1 87 ? -19.613 -82.344 -24.491 1.00 86.79 87 ASN B N 1
ATOM 3591 C CA . ASN B 1 87 ? -18.229 -82.300 -24.023 1.00 88.87 87 ASN B CA 1
ATOM 3592 C C . ASN B 1 87 ? -18.130 -81.992 -22.534 1.00 87.62 87 ASN B C 1
ATOM 3593 O O . ASN B 1 87 ? -17.307 -82.568 -21.822 1.00 86.22 87 ASN B O 1
ATOM 3598 N N . LEU B 1 88 ? -18.975 -81.074 -22.074 1.00 84.12 88 LEU B N 1
ATOM 3599 C CA . LEU B 1 88 ? -18.909 -80.572 -20.706 1.00 80.73 88 LEU B CA 1
ATOM 3600 C C . LEU B 1 88 ? -19.833 -81.329 -19.759 1.00 82.75 88 LEU B C 1
ATOM 3601 O O . LEU B 1 88 ? -19.818 -81.091 -18.551 1.00 83.93 88 LEU B O 1
ATOM 3606 N N . ARG B 1 89 ? -20.642 -82.229 -20.314 1.00 83.13 89 ARG B N 1
ATOM 3607 C CA . ARG B 1 89 ? -21.643 -82.958 -19.539 1.00 82.46 89 ARG B CA 1
ATOM 3608 C C . ARG B 1 89 ? -21.013 -83.719 -18.374 1.00 86.95 89 ARG B C 1
ATOM 3609 O O . ARG B 1 89 ? -20.050 -84.465 -18.556 1.00 88.55 89 ARG B O 1
ATOM 3617 N N . GLY B 1 90 ? -21.561 -83.522 -17.179 1.00 90.51 90 GLY B N 1
ATOM 3618 C CA . GLY B 1 90 ? -21.046 -84.167 -15.984 1.00 91.55 90 GLY B CA 1
ATOM 3619 C C . GLY B 1 90 ? -20.055 -83.313 -15.215 1.00 91.91 90 GLY B C 1
ATOM 3620 O O . GLY B 1 90 ? -19.612 -83.686 -14.129 1.00 93.18 90 GLY B O 1
ATOM 3621 N N . GLY B 1 91 ? -19.700 -82.163 -15.780 1.00 89.85 91 GLY B N 1
ATOM 3622 C CA . GLY B 1 91 ? -18.776 -81.248 -15.135 1.00 93.73 91 GLY B CA 1
ATOM 3623 C C . GLY B 1 91 ? -19.430 -80.507 -13.984 1.00 94.93 91 GLY B C 1
ATOM 3624 O O . GLY B 1 91 ? -20.656 -80.439 -13.909 1.00 95.37 91 GLY B O 1
ATOM 3625 N N . PRO B 1 92 ? -18.613 -79.951 -13.073 1.00 93.03 92 PRO B N 1
ATOM 3626 C CA . PRO B 1 92 ? -19.124 -79.276 -11.874 1.00 87.62 92 PRO B CA 1
ATOM 3627 C C . PRO B 1 92 ? -19.979 -78.058 -12.213 1.00 81.18 92 PRO B C 1
ATOM 3628 O O . PRO B 1 92 ? -19.510 -77.147 -12.900 1.00 75.27 92 PRO B O 1
ATOM 3632 N N . ASN B 1 93 ? -21.224 -78.062 -11.744 1.00 82.24 93 ASN B N 1
ATOM 3633 C CA . ASN B 1 93 ? -22.141 -76.936 -11.923 1.00 77.66 93 ASN B CA 1
ATOM 3634 C C . ASN B 1 93 ? -22.472 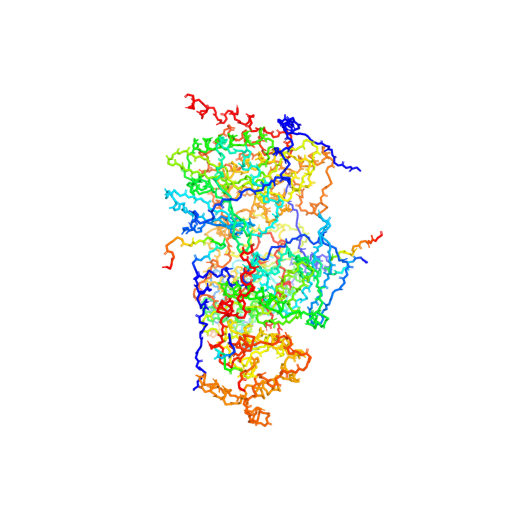-76.625 -13.381 1.00 75.15 93 ASN B C 1
ATOM 3635 O O . ASN B 1 93 ? -22.895 -75.515 -13.705 1.00 72.52 93 ASN B O 1
ATOM 3640 N N . ILE B 1 94 ? -22.280 -77.605 -14.257 1.00 75.64 94 ILE B N 1
ATOM 3641 C CA . ILE B 1 94 ? -22.668 -77.454 -15.651 1.00 74.60 94 ILE B CA 1
ATOM 3642 C C . ILE B 1 94 ? -24.045 -78.069 -15.842 1.00 75.89 94 ILE B C 1
ATOM 3643 O O . ILE B 1 94 ? -24.302 -79.176 -15.369 1.00 79.30 94 ILE B O 1
ATOM 3648 N N . ILE B 1 95 ? -24.934 -77.348 -16.518 1.00 73.80 95 ILE B N 1
ATOM 3649 C CA . ILE B 1 95 ? -26.264 -77.873 -16.805 1.00 72.02 95 ILE B CA 1
ATOM 3650 C C . ILE B 1 95 ? -26.150 -79.175 -17.598 1.00 70.28 95 ILE B C 1
ATOM 3651 O O . ILE B 1 95 ? -25.276 -79.319 -18.454 1.00 69.28 95 ILE B O 1
ATOM 3656 N N . THR B 1 96 ? -27.020 -80.130 -17.289 1.00 72.66 96 THR B N 1
ATOM 3657 C CA . THR B 1 96 ? -26.968 -81.444 -17.915 1.00 69.30 96 THR B CA 1
ATOM 3658 C C . THR B 1 96 ? -27.969 -81.573 -19.058 1.00 79.56 96 THR B C 1
ATOM 3659 O O . THR B 1 96 ? -29.178 -81.469 -18.850 1.00 66.63 96 THR B O 1
ATOM 3663 N N . LEU B 1 97 ? -27.456 -81.798 -20.264 1.00 67.49 97 LEU B N 1
ATOM 3664 C CA . LEU B 1 97 ? -28.305 -82.059 -21.417 1.00 66.46 97 LEU B CA 1
ATOM 3665 C C . LEU B 1 97 ? -28.817 -83.490 -21.311 1.00 77.61 97 LEU B C 1
ATOM 3666 O O . LEU B 1 97 ? -28.038 -84.440 -21.350 1.00 77.29 97 LEU B O 1
ATOM 3671 N N . ALA B 1 98 ? -30.132 -83.638 -21.177 1.00 67.92 98 ALA B N 1
ATOM 3672 C CA . ALA B 1 98 ? -30.732 -84.951 -20.971 1.00 72.91 98 ALA B CA 1
ATOM 3673 C C . ALA B 1 98 ? -31.103 -85.629 -22.281 1.00 71.70 98 ALA B C 1
ATOM 3674 O O . ALA B 1 98 ? -31.032 -86.852 -22.396 1.00 73.74 98 ALA B O 1
ATOM 3676 N N . ASP B 1 99 ? -31.493 -84.831 -23.268 1.00 70.69 99 ASP B N 1
ATOM 3677 C CA . ASP B 1 99 ? -31.995 -85.376 -24.519 1.00 70.54 99 ASP B CA 1
ATOM 3678 C C . ASP B 1 99 ? -31.994 -84.316 -25.608 1.00 70.17 99 ASP B C 1
ATOM 3679 O O . ASP B 1 99 ? -31.952 -83.1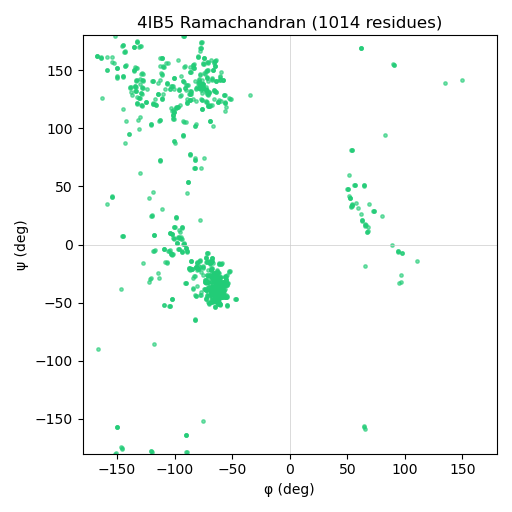17 -25.331 1.00 69.47 99 ASP B O 1
ATOM 3684 N N . ILE B 1 100 ? -32.046 -84.780 -26.850 1.00 69.61 100 ILE B N 1
ATOM 3685 C CA . ILE B 1 100 ? -32.169 -83.918 -28.016 1.00 71.86 100 ILE B CA 1
ATOM 3686 C C . ILE B 1 100 ? -33.257 -84.503 -28.902 1.00 69.55 100 ILE B C 1
ATOM 3687 O O . ILE B 1 100 ? -33.162 -85.653 -29.330 1.00 72.61 100 ILE B O 1
ATOM 3692 N N . VAL B 1 101 ? -34.291 -83.720 -29.184 1.00 67.63 101 VAL B N 1
ATOM 3693 C CA . VAL B 1 101 ? -35.406 -84.220 -29.979 1.00 66.59 101 VAL B CA 1
ATOM 3694 C C . VAL B 1 101 ? -35.743 -83.279 -31.125 1.00 70.16 101 VAL B C 1
ATOM 3695 O O . VAL B 1 101 ? -35.228 -82.164 -31.202 1.00 68.75 101 VAL B O 1
ATOM 3699 N N . LYS B 1 102 ? -36.612 -83.744 -32.014 1.00 74.21 102 LYS B N 1
ATOM 3700 C CA . LYS B 1 102 ? -37.020 -82.957 -33.166 1.00 74.33 102 LYS B CA 1
ATOM 3701 C C . LYS B 1 102 ? -38.443 -83.296 -33.595 1.00 71.01 102 LYS B C 1
ATOM 3702 O O . LYS B 1 102 ? -38.868 -84.449 -33.512 1.00 69.48 102 LYS B O 1
ATOM 3708 N N . ASP B 1 103 ? -39.178 -82.287 -34.049 1.00 73.32 103 ASP B N 1
ATOM 3709 C CA . ASP B 1 103 ? -40.517 -82.496 -34.578 1.00 76.59 103 ASP B CA 1
ATOM 3710 C C . ASP B 1 103 ? -40.394 -83.227 -35.907 1.00 72.40 103 ASP B C 1
ATOM 3711 O O . ASP B 1 103 ? -39.770 -82.721 -36.833 1.00 69.67 103 ASP B O 1
ATOM 3716 N N . PRO B 1 104 ? -40.974 -84.431 -36.004 1.00 75.11 104 PRO B N 1
ATOM 3717 C CA . PRO B 1 104 ? -40.874 -85.197 -37.252 1.00 79.42 104 PRO B CA 1
ATOM 3718 C C . PRO B 1 104 ? -41.444 -84.449 -38.461 1.00 84.93 104 PRO B C 1
ATOM 3719 O O . PRO B 1 104 ? -40.941 -84.617 -39.570 1.00 90.14 104 PRO B O 1
ATOM 3723 N N . VAL B 1 105 ? -42.474 -83.636 -38.245 1.00 84.04 105 VAL B N 1
ATOM 3724 C CA . VAL B 1 105 ? -43.098 -82.895 -39.338 1.00 83.76 105 VAL B CA 1
ATOM 3725 C C . VAL B 1 105 ? -42.352 -81.606 -39.685 1.00 83.18 105 VAL B C 1
ATOM 3726 O O . VAL B 1 105 ? -41.810 -81.465 -40.781 1.00 86.38 105 VAL B O 1
ATOM 3730 N N . SER B 1 106 ? -42.330 -80.671 -38.738 1.00 81.93 106 SER B N 1
ATOM 3731 C CA . SER B 1 106 ? -41.758 -79.343 -38.962 1.00 78.21 106 SER B CA 1
ATOM 3732 C C . SER B 1 106 ? -40.232 -79.325 -38.897 1.00 75.33 106 SER B C 1
ATOM 3733 O O . SER B 1 106 ? -39.606 -78.337 -39.285 1.00 74.60 106 SER B O 1
ATOM 3736 N N . ARG B 1 107 ? -39.647 -80.404 -38.379 1.00 73.16 107 ARG B N 1
ATOM 3737 C CA . ARG B 1 107 ? -38.193 -80.528 -38.215 1.00 73.82 107 ARG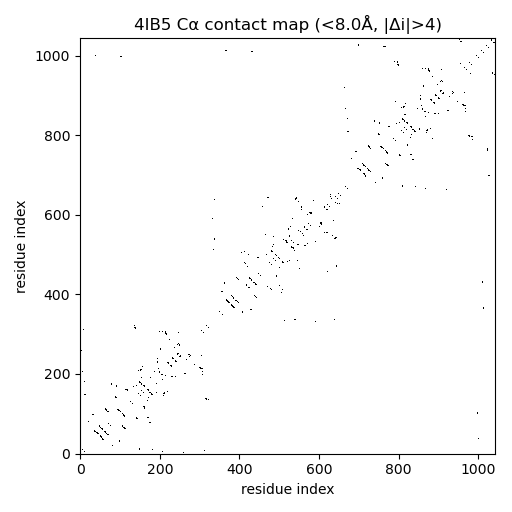 B CA 1
ATOM 3738 C C . ARG B 1 107 ? -37.594 -79.579 -37.174 1.00 74.04 107 ARG B C 1
ATOM 3739 O O . ARG B 1 107 ? -36.375 -79.440 -37.089 1.00 75.67 107 ARG B O 1
ATOM 3747 N N . THR B 1 108 ? -38.446 -78.931 -36.384 1.00 71.72 108 THR B N 1
ATOM 3748 C CA . THR B 1 108 ? -37.969 -78.024 -35.342 1.00 73.95 108 THR B CA 1
ATOM 3749 C C . THR B 1 108 ? -37.303 -78.793 -34.202 1.00 70.73 108 THR B C 1
ATOM 3750 O O . THR B 1 108 ? -37.943 -79.615 -33.545 1.00 69.96 108 THR B O 1
ATOM 3754 N N . PRO B 1 109 ? -36.011 -78.519 -33.962 1.00 70.24 109 PRO B N 1
ATOM 3755 C CA . PRO B 1 109 ? -35.240 -79.192 -32.912 1.00 60.61 109 PRO B CA 1
ATOM 3756 C C . PRO B 1 109 ? -35.420 -78.567 -31.531 1.00 68.13 109 PRO B C 1
ATOM 3757 O O . PRO B 1 109 ? -35.741 -77.384 -31.411 1.00 67.85 109 PRO B O 1
ATOM 3761 N N . ALA B 1 110 ? -35.210 -79.375 -30.497 1.00 64.74 110 ALA B N 1
ATOM 3762 C CA . ALA B 1 110 ? -35.328 -78.919 -29.118 1.00 61.25 110 ALA B CA 1
ATOM 3763 C C . ALA B 1 110 ? -34.303 -79.619 -28.234 1.00 60.70 110 ALA B C 1
ATOM 3764 O O . ALA B 1 110 ? -33.991 -80.792 -28.441 1.00 62.07 110 ALA B O 1
ATOM 3766 N N . LEU B 1 111 ? -33.782 -78.899 -27.246 1.00 57.66 111 LEU B N 1
ATOM 3767 C CA . LEU B 1 111 ? -32.884 -79.498 -26.268 1.00 58.51 111 LEU B CA 1
ATOM 3768 C C . LEU B 1 111 ? -33.682 -79.787 -25.006 1.00 58.61 111 LEU B C 1
ATOM 3769 O O . LEU B 1 111 ? -34.566 -79.017 -24.636 1.00 61.99 111 LEU B O 1
ATOM 3774 N N . VAL B 1 112 ? -33.374 -80.898 -24.347 1.00 60.22 112 VAL B N 1
ATOM 3775 C CA . VAL B 1 112 ? -34.049 -81.231 -23.100 1.00 65.20 112 VAL B CA 1
ATOM 3776 C C . VAL B 1 112 ? -33.049 -81.250 -21.950 1.00 61.79 112 VAL B C 1
ATOM 3777 O O . VAL B 1 112 ? -32.086 -82.016 -21.961 1.00 71.27 112 VAL B O 1
ATOM 3781 N N . PHE B 1 113 ? -33.292 -80.401 -20.957 1.00 62.00 113 PHE B N 1
ATOM 3782 C CA . PHE B 1 113 ? -32.385 -80.256 -19.827 1.00 66.63 113 PHE B CA 1
ATOM 3783 C C . PHE B 1 113 ? -32.984 -80.816 -18.548 1.00 69.87 113 PHE B C 1
ATOM 3784 O O . PHE B 1 113 ? -34.204 -80.869 -18.399 1.00 68.94 113 PHE B O 1
ATOM 3792 N N . GLU B 1 114 ? -32.121 -81.246 -17.632 1.00 75.50 114 GLU B N 1
ATOM 3793 C CA . GLU B 1 114 ? -32.564 -81.627 -16.300 1.00 79.29 114 GLU B CA 1
ATOM 3794 C C . GLU B 1 114 ? -33.224 -80.442 -15.607 1.00 75.90 114 GLU B C 1
ATOM 3795 O O . GLU B 1 114 ? -32.823 -79.297 -15.816 1.00 74.62 114 GLU B O 1
ATOM 3801 N N . HIS B 1 115 ? -34.251 -80.702 -14.807 1.00 78.70 115 HIS B N 1
ATOM 3802 C CA . HIS B 1 115 ? -34.936 -79.606 -14.138 1.00 84.14 115 HIS B CA 1
ATOM 3803 C C . HIS B 1 115 ? -34.104 -79.063 -12.973 1.00 92.13 115 HIS B C 1
ATOM 3804 O O . HIS B 1 115 ? -33.513 -79.844 -12.227 1.00 96.05 115 HIS B O 1
ATOM 3811 N N . VAL B 1 116 ? -34.048 -77.745 -12.807 1.00 94.26 116 VAL B N 1
ATOM 3812 C CA . VAL B 1 116 ? -33.374 -77.174 -11.643 1.00 101.01 116 VAL B CA 1
ATOM 3813 C C . VAL B 1 116 ? -34.239 -76.023 -11.112 1.00 103.33 116 VAL B C 1
ATOM 3814 O O . VAL B 1 116 ? -34.675 -75.170 -11.886 1.00 100.35 116 VAL B O 1
ATOM 3818 N N . ASN B 1 117 ? -34.506 -76.001 -9.806 1.00 108.69 117 ASN B N 1
ATOM 3819 C CA . ASN B 1 117 ? -35.280 -74.900 -9.224 1.00 109.86 117 ASN B CA 1
ATOM 3820 C C . ASN B 1 117 ? -34.604 -73.522 -9.218 1.00 109.64 117 ASN B C 1
ATOM 3821 O O . ASN B 1 117 ? -33.549 -73.331 -8.619 1.00 111.21 117 ASN B O 1
ATOM 3826 N N . ASN B 1 118 ? -35.244 -72.573 -9.884 1.00 109.25 118 ASN B N 1
ATOM 3827 C CA . ASN B 1 118 ? -34.793 -71.182 -10.022 1.00 107.70 118 ASN B CA 1
ATOM 3828 C C . ASN B 1 118 ? -35.400 -70.204 -9.000 1.00 105.62 118 ASN B C 1
ATOM 3829 O O . ASN B 1 118 ? -36.619 -70.147 -8.845 1.00 106.96 118 ASN B O 1
ATOM 3834 N N . THR B 1 119 ? -34.558 -69.567 -8.209 1.00 104.09 119 THR B N 1
ATOM 3835 C CA . THR B 1 119 ? -35.026 -68.398 -7.463 1.00 108.01 119 THR B CA 1
ATOM 3836 C C . THR B 1 119 ? -34.379 -67.331 -8.323 1.00 113.03 119 THR B C 1
ATOM 3837 O O . THR B 1 119 ? -33.212 -67.461 -8.682 1.00 113.76 119 THR B O 1
ATOM 3841 N N . ASP B 1 120 ? -35.106 -66.270 -8.689 1.00 115.40 120 ASP B N 1
ATOM 3842 C CA . ASP B 1 120 ? -34.468 -65.388 -9.653 1.00 113.54 120 ASP B CA 1
ATOM 3843 C C . ASP B 1 120 ? -33.685 -64.277 -8.997 1.00 103.69 120 ASP B C 1
ATOM 3844 O O . ASP B 1 120 ? -33.976 -63.846 -7.884 1.00 104.53 120 ASP B O 1
ATOM 3849 N N . PHE B 1 121 ? -32.687 -63.815 -9.744 1.00 92.81 121 PHE B N 1
ATOM 3850 C CA . PHE B 1 121 ? -31.681 -62.914 -9.204 1.00 88.66 121 PHE B CA 1
ATOM 3851 C C . PHE B 1 121 ? -32.180 -61.558 -8.746 1.00 96.52 121 PHE B C 1
ATOM 3852 O O . PHE B 1 121 ? -31.601 -60.975 -7.832 1.00 97.91 121 PHE B O 1
ATOM 3860 N N . LYS B 1 122 ? -33.229 -61.038 -9.372 1.00 103.45 122 LYS B N 1
ATOM 3861 C CA . LYS B 1 122 ? -33.751 -59.771 -8.897 1.00 114.07 122 LYS B CA 1
ATOM 3862 C C . LYS B 1 122 ? -34.303 -59.966 -7.488 1.00 119.02 122 LYS B C 1
ATOM 3863 O O . LYS B 1 122 ? -34.174 -59.090 -6.632 1.00 122.54 122 LYS B O 1
ATOM 3869 N N . GLN B 1 123 ? -34.917 -61.124 -7.254 1.00 118.69 123 GLN B N 1
ATOM 3870 C CA . GLN B 1 123 ? -35.456 -61.446 -5.937 1.00 121.18 123 GLN B CA 1
ATOM 3871 C C . GLN B 1 123 ? -34.425 -62.036 -4.973 1.00 118.78 123 GLN B C 1
ATOM 3872 O O . GLN B 1 123 ? -34.431 -61.728 -3.781 1.00 125.21 123 GLN B O 1
ATOM 3878 N N . LEU B 1 124 ? -33.534 -62.877 -5.497 1.00 110.25 124 LEU B N 1
ATOM 3879 C CA . LEU B 1 124 ? -32.600 -63.616 -4.644 1.00 107.63 124 LEU B CA 1
ATOM 3880 C C . LEU B 1 124 ? -31.421 -62.794 -4.144 1.00 104.73 124 LEU B C 1
ATOM 3881 O O . LEU B 1 124 ? -31.045 -62.886 -2.975 1.00 109.86 124 LEU B O 1
ATOM 3886 N N . TYR B 1 125 ? -30.837 -62.005 -5.040 1.00 98.93 125 TYR B N 1
ATOM 3887 C CA . TYR B 1 125 ? -29.573 -61.324 -4.765 1.00 99.36 125 TYR B CA 1
ATOM 3888 C C . TYR B 1 125 ? -29.696 -60.399 -3.561 1.00 107.07 125 TYR B C 1
ATOM 3889 O O . TYR B 1 125 ? -28.759 -60.242 -2.779 1.00 106.87 125 TYR B O 1
ATOM 3898 N N . GLN B 1 126 ? -30.871 -59.793 -3.428 1.00 114.83 126 GLN B N 1
ATOM 3899 C CA . GLN B 1 126 ? -31.138 -58.836 -2.364 1.00 122.60 126 GLN B CA 1
ATOM 3900 C C . GLN B 1 126 ? -31.199 -59.473 -0.976 1.00 120.83 126 GLN B C 1
ATOM 3901 O O . GLN B 1 126 ? -31.143 -58.777 0.039 1.00 121.83 126 GLN B O 1
ATOM 3907 N N . THR B 1 127 ? -31.311 -60.798 -0.938 1.00 116.11 127 THR B N 1
ATOM 3908 C CA . THR B 1 127 ? -31.435 -61.524 0.323 1.00 113.74 127 THR B CA 1
ATOM 3909 C C . THR B 1 127 ? -30.164 -62.265 0.732 1.00 113.82 127 THR B C 1
ATOM 3910 O O . THR B 1 127 ? -30.100 -62.836 1.820 1.00 119.35 127 THR B O 1
ATOM 3914 N N . LEU B 1 128 ? -29.152 -62.257 -0.131 1.00 106.56 128 LEU B N 1
ATOM 3915 C CA . LEU B 1 128 ? -27.930 -63.002 0.155 1.00 102.62 128 LEU B CA 1
ATOM 3916 C C . LEU B 1 128 ? -27.008 -62.294 1.142 1.00 103.17 128 LEU B C 1
ATOM 3917 O O . LEU B 1 128 ? -26.838 -61.077 1.093 1.00 105.74 128 LEU B O 1
ATOM 3922 N N . THR B 1 129 ? -26.414 -63.079 2.036 1.00 101.63 129 THR B N 1
ATOM 3923 C CA . THR B 1 129 ? -25.392 -62.590 2.951 1.00 99.61 129 THR B CA 1
ATOM 3924 C C . THR B 1 129 ? -24.049 -62.427 2.250 1.00 94.80 129 THR B C 1
ATOM 3925 O O . THR B 1 129 ? -23.899 -62.794 1.084 1.00 87.13 129 THR B O 1
ATOM 3929 N N . ASP B 1 130 ? -23.083 -61.859 2.967 1.00 81.39 130 ASP B N 1
ATOM 3930 C CA . ASP B 1 130 ? -21.724 -61.721 2.459 1.00 83.61 130 ASP B CA 1
ATOM 3931 C C . ASP B 1 130 ? -21.176 -63.097 2.094 1.00 85.70 130 ASP B C 1
ATOM 3932 O O . ASP B 1 130 ? -20.575 -63.284 1.038 1.00 83.86 130 ASP B O 1
ATOM 3937 N N . TYR B 1 131 ? -21.398 -64.052 2.993 1.00 87.02 131 TYR B N 1
ATOM 3938 C CA . TYR B 1 131 ? -20.944 -65.426 2.820 1.00 87.89 131 TYR B CA 1
ATOM 3939 C C . TYR B 1 131 ? -21.600 -66.082 1.611 1.00 86.51 131 TYR B C 1
ATOM 3940 O O . TYR B 1 131 ? -20.942 -66.787 0.846 1.00 84.52 131 TYR B O 1
ATOM 3949 N N . ASP B 1 132 ? -22.900 -65.851 1.453 1.00 86.52 132 ASP B N 1
ATOM 3950 C CA . ASP B 1 132 ? -23.659 -66.443 0.357 1.00 84.61 132 ASP B CA 1
ATOM 3951 C C . ASP B 1 132 ? -23.122 -66.009 -1.002 1.00 78.24 132 ASP B C 1
ATOM 3952 O O . ASP B 1 132 ? -23.045 -66.810 -1.933 1.00 76.54 132 ASP B O 1
ATOM 3957 N N . ILE B 1 133 ? -22.754 -64.738 -1.107 1.00 74.22 133 ILE B N 1
ATOM 3958 C CA . ILE B 1 133 ? -22.156 -64.215 -2.328 1.00 71.50 133 ILE B CA 1
ATOM 3959 C C . ILE B 1 133 ? -20.835 -64.917 -2.642 1.00 73.32 133 ILE B C 1
ATOM 3960 O O . ILE B 1 133 ? -20.599 -65.327 -3.777 1.00 73.76 133 ILE B O 1
ATOM 3965 N N . ARG B 1 134 ? -19.987 -65.069 -1.628 1.00 75.83 134 ARG B N 1
ATOM 3966 C CA . ARG B 1 134 ? -18.698 -65.732 -1.801 1.00 77.16 134 ARG B CA 1
ATOM 3967 C C . ARG B 1 134 ? -18.864 -67.197 -2.183 1.00 77.28 134 ARG B C 1
ATOM 3968 O O . ARG B 1 134 ? -18.140 -67.709 -3.035 1.00 81.22 134 ARG B O 1
ATOM 3976 N N . PHE B 1 135 ? -19.819 -67.867 -1.546 1.00 76.18 135 PHE B N 1
ATOM 3977 C CA . PHE B 1 135 ? -20.087 -69.275 -1.819 1.00 77.11 135 PHE B CA 1
ATOM 3978 C C . PHE B 1 135 ? -20.503 -69.502 -3.270 1.00 71.91 135 PHE B C 1
ATOM 3979 O O . PHE B 1 135 ? -19.944 -70.358 -3.957 1.00 71.45 135 PHE B O 1
ATOM 3987 N N . TYR B 1 136 ? -21.484 -68.735 -3.732 1.00 70.38 136 TYR B N 1
ATOM 3988 C CA . TYR B 1 136 ? -22.012 -68.911 -5.082 1.00 67.34 136 TYR B CA 1
ATOM 3989 C C . TYR B 1 136 ? -21.029 -68.462 -6.159 1.00 69.23 136 TYR B C 1
ATOM 3990 O O . TYR B 1 136 ? -20.999 -69.029 -7.251 1.00 70.35 136 TYR B O 1
ATOM 3999 N N . MET B 1 137 ? -20.230 -67.444 -5.851 1.00 69.70 137 MET B N 1
ATOM 4000 C CA . MET B 1 137 ? -19.173 -67.003 -6.757 1.00 70.17 137 MET B CA 1
ATOM 4001 C C . MET B 1 137 ? -18.125 -68.094 -6.940 1.00 72.02 137 MET B C 1
ATOM 4002 O O . MET B 1 137 ? -17.616 -68.301 -8.041 1.00 70.98 137 MET B O 1
ATOM 4007 N N . TYR B 1 138 ? -17.808 -68.786 -5.849 1.00 73.40 138 TYR B N 1
ATOM 4008 C CA . TYR B 1 138 ? -16.857 -69.888 -5.883 1.00 73.62 138 TYR B CA 1
ATOM 4009 C C . TYR B 1 138 ? -17.403 -71.032 -6.731 1.00 75.88 138 TYR B C 1
ATOM 4010 O O . TYR B 1 138 ? -16.663 -71.675 -7.477 1.00 74.92 138 TYR B O 1
ATOM 4019 N N . GLU B 1 139 ? -18.703 -71.283 -6.608 1.00 77.73 139 GLU B N 1
ATOM 4020 C CA . GLU B 1 139 ? -19.358 -72.334 -7.380 1.00 82.23 139 GLU B CA 1
ATOM 4021 C C . GLU B 1 139 ? -19.338 -72.038 -8.878 1.00 77.58 139 GLU B C 1
ATOM 4022 O O . GLU B 1 139 ? -19.140 -72.938 -9.695 1.00 80.90 139 GLU B O 1
ATOM 4028 N N . ILE B 1 140 ? -19.550 -70.774 -9.231 1.00 70.03 140 ILE B N 1
ATOM 4029 C CA . ILE B 1 140 ? -19.484 -70.347 -10.625 1.00 67.41 140 ILE B CA 1
ATOM 4030 C C . ILE B 1 140 ? -18.070 -70.542 -11.166 1.00 68.11 140 ILE B C 1
ATOM 4031 O O . ILE B 1 140 ? -17.883 -70.971 -12.306 1.00 65.89 140 ILE B O 1
ATOM 4036 N N . LEU B 1 141 ? -17.077 -70.230 -10.338 1.00 65.62 141 LEU B N 1
ATOM 4037 C CA . LEU B 1 141 ? -15.678 -70.403 -10.715 1.00 67.26 141 LEU B CA 1
ATOM 4038 C C . LEU B 1 141 ? -15.341 -71.868 -10.985 1.00 71.91 141 LEU B C 1
ATOM 4039 O O . LEU B 1 141 ? -14.507 -72.164 -11.840 1.00 76.00 141 LEU B O 1
ATOM 4044 N N . LYS B 1 142 ? -15.979 -72.777 -10.252 1.00 76.72 142 LYS B N 1
ATOM 4045 C CA . LYS B 1 142 ? -15.811 -74.209 -10.492 1.00 79.49 142 LYS B CA 1
ATOM 4046 C C . LYS B 1 142 ? -16.215 -74.575 -11.915 1.00 80.45 142 LYS B C 1
ATOM 4047 O O . LYS B 1 142 ? -15.516 -75.321 -12.602 1.00 84.13 142 LYS B O 1
ATOM 4053 N N . ALA B 1 143 ? -17.350 -74.036 -12.346 1.00 74.05 143 ALA B N 1
ATOM 4054 C CA . ALA B 1 143 ? -17.870 -74.282 -13.686 1.00 73.14 143 ALA B CA 1
ATOM 4055 C C . ALA B 1 143 ? -16.982 -73.662 -14.756 1.00 72.78 143 ALA B C 1
ATOM 4056 O O . ALA B 1 143 ? -16.757 -74.261 -15.807 1.00 76.76 143 ALA B O 1
ATOM 4058 N N . LEU B 1 144 ? -16.478 -72.463 -14.485 1.00 70.78 144 LEU B N 1
ATOM 4059 C CA . LEU B 1 144 ? -15.658 -71.751 -15.458 1.00 66.00 144 LEU B CA 1
ATOM 4060 C C . LEU B 1 144 ? -14.288 -72.399 -15.621 1.00 69.39 144 LEU B C 1
ATOM 4061 O O . LEU B 1 144 ? -13.806 -72.564 -16.741 1.00 70.69 144 LEU B O 1
ATOM 4066 N N . ASP B 1 145 ? -13.665 -72.769 -14.506 1.00 70.38 145 ASP B N 1
ATOM 4067 C CA . ASP B 1 145 ? -12.366 -73.433 -14.549 1.00 78.81 145 ASP B CA 1
ATOM 4068 C C . ASP B 1 145 ? -12.445 -74.759 -15.294 1.00 81.11 145 ASP B C 1
ATOM 4069 O O . ASP B 1 145 ? -11.522 -75.125 -16.022 1.00 84.85 145 ASP B O 1
ATOM 4074 N N . TYR B 1 146 ? -13.546 -75.479 -15.103 1.00 80.70 146 TYR B N 1
ATOM 4075 C CA . TYR B 1 146 ? -13.744 -76.745 -15.796 1.00 80.58 146 TYR B CA 1
ATOM 4076 C C . TYR B 1 146 ? -13.870 -76.545 -17.301 1.00 79.41 146 TYR B C 1
ATOM 4077 O O . TYR B 1 146 ? -13.150 -77.170 -18.078 1.00 81.94 146 TYR B O 1
ATOM 4086 N N . CYS B 1 147 ? -14.783 -75.669 -17.709 1.00 77.40 147 CYS B N 1
ATOM 4087 C CA . CYS B 1 147 ? -15.045 -75.468 -19.130 1.00 77.39 147 CYS B CA 1
ATOM 4088 C C . CYS B 1 147 ? -13.856 -74.850 -19.867 1.00 74.15 147 CYS B C 1
ATOM 4089 O O . CYS B 1 147 ? -13.597 -75.183 -21.023 1.00 75.20 147 CYS B O 1
ATOM 4092 N N . HIS B 1 148 ? -13.142 -73.946 -19.199 1.00 70.77 148 HIS B N 1
ATOM 4093 C CA . HIS B 1 148 ? -11.911 -73.392 -19.759 1.00 70.59 148 HIS B CA 1
ATOM 4094 C C . HIS B 1 148 ? -10.846 -74.467 -19.952 1.00 76.42 148 HIS B C 1
ATOM 4095 O O . HIS B 1 148 ? -10.146 -74.479 -20.964 1.00 79.55 148 HIS B O 1
ATOM 4102 N N . SER B 1 149 ? -10.726 -75.365 -18.977 1.00 80.73 149 SER B N 1
ATOM 4103 C CA . SER B 1 149 ? -9.753 -76.452 -19.056 1.00 85.79 149 SER B CA 1
ATOM 4104 C C . SER B 1 149 ? -10.141 -77.439 -20.149 1.00 86.89 149 SER B C 1
ATOM 4105 O O . SER B 1 149 ? -9.303 -78.181 -20.659 1.00 94.97 149 SER B O 1
ATOM 4108 N N . MET B 1 150 ? -11.421 -77.435 -20.503 1.00 82.86 150 MET B N 1
ATOM 4109 C CA . MET B 1 150 ? -11.936 -78.269 -21.580 1.00 84.02 150 MET B CA 1
ATOM 4110 C C . MET B 1 150 ? -11.939 -77.501 -22.899 1.00 83.42 150 MET B C 1
ATOM 4111 O O . MET B 1 150 ? -12.578 -77.910 -23.869 1.00 82.62 150 MET B O 1
ATOM 4116 N N . GLY B 1 151 ? -11.221 -76.382 -22.922 1.00 81.14 151 GLY B N 1
ATOM 4117 C CA . GLY B 1 151 ? -11.042 -75.610 -24.137 1.00 77.21 151 GLY B CA 1
ATOM 4118 C C . GLY B 1 151 ? -12.270 -74.840 -24.581 1.00 73.40 151 GLY B C 1
ATOM 4119 O O . GLY B 1 151 ? -12.459 -74.604 -25.774 1.00 74.78 151 GLY B O 1
ATOM 4120 N N . ILE B 1 152 ? -13.111 -74.451 -23.625 1.00 73.16 152 ILE B N 1
ATOM 4121 C CA . ILE B 1 152 ? -14.369 -73.787 -23.947 1.00 69.59 152 ILE B CA 1
ATOM 4122 C C . ILE B 1 152 ? -14.547 -72.485 -23.176 1.00 65.38 152 ILE B C 1
ATOM 4123 O O . ILE B 1 152 ? -14.381 -72.448 -21.956 1.00 66.90 152 ILE B O 1
ATOM 4128 N N . MET B 1 153 ? -14.876 -71.416 -23.892 1.00 65.67 153 MET B N 1
ATOM 4129 C CA . MET B 1 153 ? -15.273 -70.165 -23.261 1.00 64.16 153 MET B CA 1
ATOM 4130 C C . MET B 1 153 ? -16.789 -70.025 -23.349 1.00 63.49 153 MET B C 1
ATOM 4131 O O . MET B 1 153 ? -17.382 -70.296 -24.393 1.00 58.33 153 MET B O 1
ATOM 4136 N N . HIS B 1 154 ? -17.409 -69.599 -22.255 1.00 63.62 154 HIS B N 1
ATOM 4137 C CA . HIS B 1 154 ? -18.862 -69.494 -22.193 1.00 61.37 154 HIS B CA 1
ATOM 4138 C C . HIS B 1 154 ? -19.373 -68.315 -23.018 1.00 55.46 154 HIS B C 1
ATOM 4139 O O . HIS B 1 154 ? -20.338 -68.445 -23.771 1.00 61.29 154 HIS B O 1
ATOM 4146 N N . ARG B 1 155 ? -18.727 -67.164 -22.848 1.00 53.20 155 ARG B N 1
ATOM 4147 C CA . ARG B 1 155 ? -19.022 -65.946 -23.606 1.00 54.83 155 ARG B CA 1
ATOM 4148 C C . ARG B 1 155 ? -20.405 -65.353 -23.347 1.00 56.06 155 ARG B C 1
ATOM 4149 O O . ARG B 1 155 ? -20.882 -64.542 -24.135 1.00 57.29 155 ARG B O 1
ATOM 4157 N N . ASP B 1 156 ? -21.052 -65.764 -22.262 1.00 53.31 156 ASP B N 1
ATOM 4158 C CA . ASP B 1 156 ? -22.335 -65.176 -21.887 1.00 53.93 156 ASP B CA 1
ATOM 4159 C C . ASP B 1 156 ? -22.603 -65.302 -20.385 1.00 52.40 156 ASP B C 1
ATOM 4160 O O . ASP B 1 156 ? -23.723 -65.597 -19.965 1.00 49.46 156 ASP B O 1
ATOM 4165 N N . VAL B 1 157 ? -21.569 -65.079 -19.579 1.00 54.45 157 VAL B N 1
ATOM 4166 C CA . VAL B 1 157 ? -21.718 -65.152 -18.132 1.00 56.66 157 VAL B CA 1
ATOM 4167 C C . VAL B 1 157 ? -22.503 -63.941 -17.633 1.00 57.05 157 VAL B C 1
ATOM 4168 O O . VAL B 1 157 ? -22.103 -62.797 -17.853 1.00 54.50 157 VAL B O 1
ATOM 4172 N N . LYS B 1 158 ? -23.613 -64.210 -16.952 1.00 53.09 158 LYS B N 1
ATOM 4173 C CA . LYS B 1 158 ? -24.467 -63.168 -16.395 1.00 50.25 158 LYS B CA 1
ATOM 4174 C C . LYS B 1 158 ? -25.466 -63.812 -15.429 1.00 51.09 158 LYS B C 1
ATOM 4175 O O . LYS B 1 158 ? -25.666 -65.026 -15.476 1.00 51.01 158 LYS B O 1
ATOM 4181 N N . PRO B 1 159 ? -26.086 -63.011 -14.541 1.00 53.43 159 PRO B N 1
ATOM 4182 C CA . PRO B 1 159 ? -27.018 -63.551 -13.542 1.00 53.82 159 PRO B CA 1
ATOM 4183 C C . PRO B 1 159 ? -28.148 -64.373 -14.153 1.00 51.53 159 PRO B C 1
ATOM 4184 O O . PRO B 1 159 ? -28.589 -65.349 -13.549 1.00 57.32 159 PRO B O 1
ATOM 4188 N N . HIS B 1 160 ? -28.608 -63.974 -15.334 1.00 55.67 160 HIS B N 1
ATOM 4189 C CA . HIS B 1 160 ? -29.690 -64.675 -16.017 1.00 59.56 160 HIS B CA 1
ATOM 4190 C C . HIS B 1 160 ? -29.296 -66.106 -16.388 1.00 62.09 160 HIS B C 1
ATOM 4191 O O . HIS B 1 160 ? -30.154 -66.979 -16.525 1.00 61.57 160 HIS B O 1
ATOM 4198 N N . ASN B 1 161 ? -27.996 -66.335 -16.548 1.00 59.68 161 ASN B N 1
ATOM 4199 C CA . ASN B 1 161 ? -27.484 -67.645 -16.942 1.00 55.68 161 ASN B CA 1
ATOM 4200 C C . ASN B 1 161 ? -26.932 -68.464 -15.777 1.00 58.87 161 ASN B C 1
ATOM 4201 O O . ASN B 1 161 ? -26.225 -69.449 -15.982 1.00 55.69 161 ASN B O 1
ATOM 4206 N N . VAL B 1 162 ? -27.259 -68.048 -14.559 1.00 60.14 162 VAL B N 1
ATOM 4207 C CA . VAL B 1 162 ? -26.874 -68.786 -13.362 1.00 62.09 162 VAL B CA 1
ATOM 4208 C C . VAL B 1 162 ? -28.099 -69.210 -12.560 1.00 65.50 162 VAL B C 1
ATOM 4209 O O . VAL B 1 162 ? -28.720 -68.394 -11.878 1.00 69.02 162 VAL B O 1
ATOM 4213 N N . MET B 1 163 ? -28.448 -70.488 -12.649 1.00 65.60 163 MET B N 1
ATOM 4214 C CA . MET B 1 163 ? -29.599 -71.005 -11.925 1.00 68.21 163 MET B CA 1
ATOM 4215 C C . MET B 1 163 ? -29.186 -71.421 -10.522 1.00 73.54 163 MET B C 1
ATOM 4216 O O . MET B 1 163 ? -28.219 -72.160 -10.342 1.00 73.22 163 MET B O 1
ATOM 4221 N N . ILE B 1 164 ? -29.928 -70.943 -9.529 1.00 76.20 164 ILE B N 1
ATOM 4222 C CA . ILE B 1 164 ? -29.604 -71.229 -8.139 1.00 81.36 164 ILE B CA 1
ATOM 4223 C C . ILE B 1 164 ? -30.803 -71.769 -7.369 1.00 84.87 164 ILE B C 1
ATOM 4224 O O . ILE B 1 164 ? -31.831 -71.103 -7.252 1.00 85.49 164 ILE B O 1
ATOM 4229 N N . ASP B 1 165 ? -30.663 -72.984 -6.849 1.00 87.74 165 ASP B N 1
ATOM 4230 C CA . ASP B 1 165 ? -31.619 -73.515 -5.893 1.00 93.72 165 ASP B CA 1
ATOM 4231 C C . ASP B 1 165 ? -31.093 -73.186 -4.503 1.00 94.61 165 ASP B C 1
ATOM 4232 O O . ASP B 1 165 ? -30.290 -73.934 -3.946 1.00 94.66 165 ASP B O 1
ATOM 4237 N N . HIS B 1 166 ? -31.541 -72.065 -3.949 1.00 95.65 166 HIS B N 1
ATOM 4238 C CA . HIS B 1 166 ? -30.974 -71.557 -2.704 1.00 97.94 166 HIS B CA 1
ATOM 4239 C C . HIS B 1 166 ? -31.290 -72.465 -1.521 1.00 101.19 166 HIS B C 1
ATOM 4240 O O . HIS B 1 166 ? -30.533 -72.522 -0.552 1.00 102.96 166 HIS B O 1
ATOM 4247 N N . GLU B 1 167 ? -32.416 -73.165 -1.607 1.00 103.61 167 GLU B N 1
ATOM 4248 C CA . GLU B 1 167 ? -32.820 -74.102 -0.566 1.00 106.28 167 GLU B CA 1
ATOM 4249 C C . GLU B 1 167 ? -31.800 -75.227 -0.415 1.00 105.80 167 GLU B C 1
ATOM 4250 O O . GLU B 1 167 ? -31.429 -75.592 0.701 1.00 107.45 167 GLU B O 1
ATOM 4256 N N . HIS B 1 168 ? -31.349 -75.775 -1.539 1.00 103.62 168 HIS B N 1
ATOM 4257 C CA . HIS B 1 168 ? -30.385 -76.869 -1.509 1.00 105.44 168 HIS B CA 1
ATOM 4258 C C . HIS B 1 168 ? -28.972 -76.364 -1.794 1.00 104.61 168 HIS B C 1
ATOM 4259 O O . HIS B 1 168 ? -28.030 -77.151 -1.898 1.00 104.69 168 HIS B O 1
ATOM 4266 N N . ARG B 1 169 ? -28.844 -75.044 -1.909 1.00 105.00 169 ARG B N 1
ATOM 4267 C CA . ARG B 1 169 ? -27.563 -74.367 -2.127 1.00 106.28 169 ARG B CA 1
ATOM 4268 C C . ARG B 1 169 ? -26.774 -74.934 -3.311 1.00 105.27 169 ARG B C 1
ATOM 4269 O O . ARG B 1 169 ? -25.552 -75.069 -3.248 1.00 105.23 169 ARG B O 1
ATOM 4277 N N . LYS B 1 170 ? -27.487 -75.260 -4.384 1.00 102.22 170 LYS B N 1
ATOM 4278 C CA . LYS B 1 170 ? -26.877 -75.797 -5.599 1.00 98.56 170 LYS B CA 1
ATOM 4279 C C . LYS B 1 170 ? -26.967 -74.805 -6.759 1.00 91.54 170 LYS B C 1
ATOM 4280 O O . LYS B 1 170 ? -27.924 -74.039 -6.863 1.00 87.95 170 LYS B O 1
ATOM 4286 N N . LEU B 1 171 ? -25.961 -74.831 -7.629 1.00 89.13 171 LEU B N 1
ATOM 4287 C CA . LEU B 1 171 ? -25.838 -73.848 -8.700 1.00 82.44 171 LEU B CA 1
ATOM 4288 C C . LEU B 1 171 ? -25.533 -74.508 -10.045 1.00 77.11 171 LEU B C 1
ATOM 4289 O O . LEU B 1 171 ? -24.777 -75.475 -10.118 1.00 75.04 171 LEU B O 1
ATOM 4294 N N . ARG B 1 172 ? -26.134 -73.972 -11.106 1.00 70.23 172 ARG B N 1
ATOM 4295 C CA . ARG B 1 172 ? -25.891 -74.450 -12.465 1.00 68.59 172 ARG B CA 1
ATOM 4296 C C . ARG B 1 172 ? -25.642 -73.300 -13.439 1.00 68.02 172 ARG B C 1
ATOM 4297 O O . ARG B 1 172 ? -26.389 -72.321 -13.463 1.00 65.61 172 ARG B O 1
ATOM 4305 N N . LEU B 1 173 ? -24.586 -73.425 -14.240 1.00 69.11 173 LEU B N 1
ATOM 4306 C CA . LEU B 1 173 ? -24.330 -72.479 -15.321 1.00 62.67 173 LEU B CA 1
ATOM 4307 C C . LEU B 1 173 ? -25.040 -72.976 -16.582 1.00 63.68 173 LEU B C 1
ATOM 4308 O O . LEU B 1 173 ? -24.783 -74.086 -17.048 1.00 60.08 173 LEU B O 1
ATOM 4313 N N . ILE B 1 174 ? -25.931 -72.156 -17.134 1.00 59.80 174 ILE B N 1
ATOM 4314 C CA . ILE B 1 174 ? -26.773 -72.593 -18.247 1.00 61.04 174 ILE B CA 1
ATOM 4315 C C . ILE B 1 174 ? -26.591 -71.748 -19.508 1.00 58.68 174 ILE B C 1
ATOM 4316 O O . ILE B 1 174 ? -25.776 -70.826 -19.539 1.00 62.99 174 ILE B O 1
ATOM 4321 N N . ASP B 1 175 ? -27.367 -72.079 -20.538 1.00 58.16 175 ASP B N 1
ATOM 4322 C CA . ASP B 1 175 ? -27.346 -71.386 -21.830 1.00 60.21 175 ASP B CA 1
ATOM 4323 C C . ASP B 1 175 ? -25.963 -71.292 -22.472 1.00 58.07 175 ASP B C 1
ATOM 4324 O O . ASP B 1 175 ? -25.287 -70.266 -22.383 1.00 58.71 175 ASP B O 1
ATOM 4329 N N . TRP B 1 176 ? -25.558 -72.379 -23.121 1.00 59.05 176 TRP B N 1
ATOM 4330 C CA . TRP B 1 176 ? -24.256 -72.464 -23.767 1.00 61.57 176 TRP B CA 1
ATOM 4331 C C . TRP B 1 176 ? -24.366 -72.198 -25.265 1.00 64.48 176 TRP B C 1
ATOM 4332 O O . TRP B 1 176 ? -23.517 -72.629 -26.046 1.00 68.11 176 TRP B O 1
ATOM 4343 N N . GLY B 1 177 ? -25.420 -71.491 -25.658 1.00 59.35 177 GLY B N 1
ATOM 4344 C CA . GLY B 1 177 ? -25.684 -71.202 -27.056 1.00 60.02 177 GLY B CA 1
ATOM 4345 C C . GLY B 1 177 ? -24.694 -70.240 -27.685 1.00 59.78 177 GLY B C 1
ATOM 4346 O O . GLY B 1 177 ? -24.614 -70.137 -28.908 1.00 62.91 177 GLY B O 1
ATOM 4347 N N . LEU B 1 178 ? -23.938 -69.533 -26.853 1.00 58.46 178 LEU B N 1
ATOM 4348 C CA . LEU B 1 178 ? -22.919 -68.615 -27.351 1.00 57.94 178 LEU B CA 1
ATOM 4349 C C . LEU B 1 178 ? -21.505 -69.129 -27.096 1.00 60.44 178 LEU B C 1
ATOM 4350 O O . LEU B 1 178 ? -20.527 -68.505 -27.511 1.00 61.00 178 LEU B O 1
ATOM 4355 N N . ALA B 1 179 ? -21.400 -70.262 -26.409 1.00 60.93 179 ALA B N 1
ATOM 4356 C CA . ALA B 1 179 ? -20.100 -70.816 -26.044 1.00 61.95 179 ALA B CA 1
ATOM 4357 C C . ALA B 1 179 ? -19.300 -71.225 -27.280 1.00 67.34 179 ALA B C 1
ATOM 4358 O O . ALA B 1 179 ? -19.875 -71.532 -28.325 1.00 67.06 179 ALA B O 1
ATOM 4360 N N . GLU B 1 180 ? -17.974 -71.225 -27.162 1.00 73.04 180 GLU B N 1
ATOM 4361 C CA . GLU B 1 180 ? -17.113 -71.459 -28.316 1.00 72.79 180 GLU B CA 1
ATOM 4362 C C . GLU B 1 180 ? -15.798 -72.125 -27.897 1.00 73.34 180 GLU B C 1
ATOM 4363 O O . GLU B 1 180 ? -15.334 -71.949 -26.770 1.00 77.33 180 GLU B O 1
ATOM 4369 N N . PHE B 1 181 ? -15.207 -72.890 -28.812 1.00 73.49 181 PHE B N 1
ATOM 4370 C CA . PHE B 1 181 ? -13.913 -73.530 -28.592 1.00 73.14 181 PHE B CA 1
ATOM 4371 C C . PHE B 1 181 ? -12.770 -72.537 -28.771 1.00 73.23 181 PHE B C 1
ATOM 4372 O O . PHE B 1 181 ? -12.761 -71.763 -29.728 1.00 73.42 181 PHE B O 1
ATOM 4380 N N . TYR B 1 182 ? -11.809 -72.551 -27.850 1.00 74.81 182 TYR B N 1
ATOM 4381 C CA . TYR B 1 182 ? -10.640 -71.690 -27.985 1.00 75.64 182 TYR B CA 1
ATOM 4382 C C . TYR B 1 182 ? -9.551 -72.352 -28.815 1.00 78.63 182 TYR B C 1
ATOM 4383 O O . TYR B 1 182 ? -9.101 -73.454 -28.502 1.00 85.11 182 TYR B O 1
ATOM 4392 N N . HIS B 1 183 ? -9.130 -71.672 -29.873 1.00 78.56 183 HIS B N 1
ATOM 4393 C CA . HIS B 1 183 ? -7.994 -72.116 -30.664 1.00 84.79 183 HIS B CA 1
ATOM 4394 C C . HIS B 1 183 ? -6.995 -70.971 -30.712 1.00 84.62 183 HIS B C 1
ATOM 4395 O O . HIS B 1 183 ? -7.339 -69.867 -31.134 1.00 82.53 183 HIS B O 1
ATOM 4402 N N . PRO B 1 184 ? -5.758 -71.225 -30.257 1.00 88.42 184 PRO B N 1
ATOM 4403 C CA . PRO B 1 184 ? -4.746 -70.168 -30.156 1.00 89.28 184 PRO B CA 1
ATOM 4404 C C . PRO B 1 184 ? -4.503 -69.459 -31.485 1.00 91.39 184 PRO B C 1
ATOM 4405 O O . PRO B 1 184 ? -4.146 -70.099 -32.474 1.00 97.20 184 PRO B O 1
ATOM 4409 N N . GLY B 1 185 ? -4.700 -68.144 -31.498 1.00 87.51 185 GLY B N 1
ATOM 4410 C CA . GLY B 1 185 ? -4.460 -67.345 -32.685 1.00 88.03 185 GLY B CA 1
ATOM 4411 C C . GLY B 1 185 ? -5.701 -67.058 -33.509 1.00 87.62 185 GLY B C 1
ATOM 4412 O O . GLY B 1 185 ? -5.652 -66.275 -34.457 1.00 91.34 185 GLY B O 1
ATOM 4413 N N . GLN B 1 186 ? -6.819 -67.683 -33.149 1.00 84.83 186 GLN B N 1
ATOM 4414 C CA . GLN B 1 186 ? -8.054 -67.508 -33.905 1.00 79.66 186 GLN B CA 1
ATOM 4415 C C . GLN B 1 186 ? -8.756 -66.200 -33.552 1.00 76.50 186 GLN B C 1
ATOM 4416 O O . GLN B 1 186 ? -8.831 -65.813 -32.385 1.00 67.86 186 GLN B O 1
ATOM 4422 N N . GLU B 1 187 ? -9.274 -65.526 -34.575 1.00 73.90 187 GLU B N 1
ATOM 4423 C CA . GLU B 1 187 ? -10.044 -64.307 -34.383 1.00 75.18 187 GLU B CA 1
ATOM 4424 C C . GLU B 1 187 ? -11.528 -64.639 -34.333 1.00 76.70 187 GLU B C 1
ATOM 4425 O O . GLU B 1 187 ? -12.057 -65.320 -35.211 1.00 81.43 187 GLU B O 1
ATOM 4431 N N . TYR B 1 188 ? -12.190 -64.150 -33.290 1.00 73.04 188 TYR B N 1
ATOM 4432 C CA . TYR B 1 188 ? -13.587 -64.472 -33.038 1.00 73.63 188 TYR B CA 1
ATOM 4433 C C . TYR B 1 188 ? -14.513 -63.283 -33.242 1.00 68.16 188 TYR B C 1
ATOM 4434 O O . TYR B 1 188 ? -14.079 -62.130 -33.251 1.00 66.72 188 TYR B O 1
ATOM 4443 N N . ASN B 1 189 ? -15.795 -63.583 -33.418 1.00 62.11 189 ASN B N 1
ATOM 4444 C CA . ASN B 1 189 ? -16.823 -62.561 -33.495 1.00 61.69 189 ASN B CA 1
ATOM 4445 C C . ASN B 1 189 ? -16.904 -61.828 -32.160 1.00 55.26 189 ASN B C 1
ATOM 4446 O O . ASN B 1 189 ? -16.963 -62.463 -31.107 1.00 58.60 189 ASN B O 1
ATOM 4451 N N . VAL B 1 190 ? -16.904 -60.498 -32.194 1.00 50.45 190 VAL B N 1
ATOM 4452 C CA . VAL B 1 190 ? -16.979 -59.738 -30.949 1.00 50.32 190 VAL B CA 1
ATOM 4453 C C . VAL B 1 190 ? -18.418 -59.451 -30.530 1.00 50.97 190 VAL B C 1
ATOM 4454 O O . VAL B 1 190 ? -18.659 -58.924 -29.443 1.00 47.54 190 VAL B O 1
ATOM 4458 N N . ARG B 1 191 ? -19.373 -59.799 -31.389 1.00 49.76 191 ARG B N 1
ATOM 4459 C CA . ARG B 1 191 ? -20.782 -59.632 -31.054 1.00 59.78 191 ARG B CA 1
ATOM 4460 C C . ARG B 1 191 ? -21.262 -60.816 -30.220 1.00 66.06 191 ARG B C 1
ATOM 4461 O O . ARG B 1 191 ? -22.113 -61.586 -30.666 1.00 64.52 191 ARG B O 1
ATOM 4469 N N . VAL B 1 192 ? -20.730 -60.962 -29.012 1.00 72.62 192 VAL B N 1
ATOM 4470 C CA . VAL B 1 192 ? -21.172 -62.035 -28.129 1.00 76.87 192 VAL B CA 1
ATOM 4471 C C . VAL B 1 192 ? -21.436 -61.446 -26.755 1.00 75.23 192 VAL B C 1
ATOM 4472 O O . VAL B 1 192 ? -21.166 -60.267 -26.527 1.00 72.43 192 VAL B O 1
ATOM 4476 N N . ALA B 1 193 ? -21.966 -62.266 -25.851 1.00 74.94 193 ALA B N 1
ATOM 4477 C CA . ALA B 1 193 ? -22.344 -61.822 -24.510 1.00 74.08 193 ALA B CA 1
ATOM 4478 C C . ALA B 1 193 ? -23.430 -60.742 -24.535 1.00 73.57 193 ALA B C 1
ATOM 4479 O O . ALA B 1 193 ? -23.773 -60.203 -25.589 1.00 72.61 193 ALA B O 1
ATOM 4481 N N . SER B 1 194 ? -23.982 -60.443 -23.367 1.00 67.45 194 SER B N 1
ATOM 4482 C CA . SER B 1 194 ? -24.920 -59.342 -23.246 1.00 59.94 194 SER B CA 1
ATOM 4483 C C . SER B 1 194 ? -24.110 -58.076 -23.013 1.00 51.99 194 SER B C 1
ATOM 4484 O O . SER B 1 194 ? -23.034 -58.131 -22.419 1.00 54.58 194 SER B O 1
ATOM 4487 N N . ARG B 1 195 ? -24.618 -56.949 -23.505 1.00 44.12 195 ARG B N 1
ATOM 4488 C CA . ARG B 1 195 ? -23.890 -55.680 -23.511 1.00 49.07 195 ARG B CA 1
ATOM 4489 C C . ARG B 1 195 ? -23.224 -55.336 -22.183 1.00 45.77 195 ARG B C 1
ATOM 4490 O O . ARG B 1 195 ? -22.057 -54.945 -22.142 1.00 45.22 195 ARG B O 1
ATOM 4498 N N . TYR B 1 196 ? -23.980 -55.483 -21.100 1.00 38.61 196 TYR B N 1
ATOM 4499 C CA . TYR B 1 196 ? -23.517 -55.079 -19.779 1.00 44.67 196 TYR B CA 1
ATOM 4500 C C . TYR B 1 196 ? -22.372 -55.939 -19.256 1.00 42.14 196 TYR B C 1
ATOM 4501 O O . TYR B 1 196 ? -21.697 -55.560 -18.303 1.00 40.40 196 TYR B O 1
ATOM 4510 N N . PHE B 1 197 ? -22.154 -57.094 -19.877 1.00 46.76 197 PHE B N 1
ATOM 4511 C CA . PHE B 1 197 ? -21.139 -58.030 -19.398 1.00 45.01 197 PHE B CA 1
ATOM 4512 C C . PHE B 1 197 ? -20.033 -58.259 -20.430 1.00 46.37 197 PHE B C 1
ATOM 4513 O O . PHE B 1 197 ? -19.169 -59.118 -20.248 1.00 41.64 197 PHE B O 1
ATOM 4521 N N . LYS B 1 198 ? -20.065 -57.475 -21.504 1.00 45.49 198 LYS B N 1
ATOM 4522 C CA . LYS B 1 198 ? -19.043 -57.532 -22.545 1.00 47.91 198 LYS B CA 1
ATOM 4523 C C . LYS B 1 198 ? -17.713 -56.979 -22.049 1.00 50.68 198 LYS B C 1
ATOM 4524 O O . LYS B 1 198 ? -17.656 -55.898 -21.464 1.00 45.73 198 LYS B O 1
ATOM 4530 N N . GLY B 1 199 ? -16.642 -57.725 -22.281 1.00 52.25 199 GLY B N 1
ATOM 4531 C CA . GLY B 1 199 ? -15.318 -57.251 -21.932 1.00 54.41 199 GLY B CA 1
ATOM 4532 C C . GLY B 1 199 ? -14.917 -56.136 -22.879 1.00 50.88 199 GLY B C 1
ATOM 4533 O O . GLY B 1 199 ? -15.439 -56.050 -23.991 1.00 46.61 199 GLY B O 1
ATOM 4534 N N . PRO B 1 200 ? -13.984 -55.277 -22.442 1.00 51.38 200 PRO B N 1
ATOM 4535 C CA . PRO B 1 200 ? -13.455 -54.177 -23.256 1.00 53.83 200 PRO B CA 1
ATOM 4536 C C . PRO B 1 200 ? -12.911 -54.633 -24.612 1.00 52.92 200 PRO B C 1
ATOM 4537 O O . PRO B 1 200 ? -13.009 -53.880 -25.583 1.00 51.81 200 PRO B O 1
ATOM 4541 N N . GLU B 1 201 ? -12.349 -55.837 -24.676 1.00 57.41 201 GLU B N 1
ATOM 4542 C CA . GLU B 1 201 ? -11.811 -56.367 -25.927 1.00 58.75 201 GLU B CA 1
ATOM 4543 C C . GLU B 1 201 ? -12.881 -56.475 -27.012 1.00 55.90 201 GLU B C 1
ATOM 4544 O O . GLU B 1 201 ? -12.604 -56.257 -28.192 1.00 54.90 201 GLU B O 1
ATOM 4550 N N . LEU B 1 202 ? -14.103 -56.804 -26.602 1.00 50.59 202 LEU B N 1
ATOM 4551 C CA . LEU B 1 202 ? -15.231 -56.902 -27.524 1.00 48.71 202 LEU B CA 1
ATOM 4552 C C . LEU B 1 202 ? -15.679 -55.523 -27.983 1.00 45.27 202 LEU B C 1
ATOM 4553 O O . LEU B 1 202 ? -16.027 -55.326 -29.145 1.00 45.47 202 LEU B O 1
ATOM 4558 N N . LEU B 1 203 ? -15.662 -54.571 -27.057 1.00 44.02 203 LEU B N 1
ATOM 4559 C CA . LEU B 1 203 ? -16.171 -53.230 -27.318 1.00 45.50 203 LEU B CA 1
ATOM 4560 C C . LEU B 1 203 ? -15.247 -52.419 -28.226 1.00 51.27 203 LEU B C 1
ATOM 4561 O O . LEU B 1 203 ? -15.705 -51.557 -28.975 1.00 52.31 203 LEU B O 1
ATOM 4566 N N . VAL B 1 204 ? -13.948 -52.695 -28.155 1.00 49.39 204 VAL B N 1
ATOM 4567 C CA . VAL B 1 204 ? -12.981 -52.035 -29.027 1.00 49.37 204 VAL B CA 1
ATOM 4568 C C . VAL B 1 204 ? -12.659 -52.893 -30.245 1.00 52.97 204 VAL B C 1
ATOM 4569 O O . VAL B 1 204 ? -11.769 -52.562 -31.028 1.00 53.76 204 VAL B O 1
ATOM 4573 N N . ASP B 1 205 ? -13.383 -54.002 -30.379 1.00 53.02 205 ASP B N 1
ATOM 4574 C CA . ASP B 1 205 ? -13.258 -54.901 -31.526 1.00 52.66 205 ASP B CA 1
ATOM 4575 C C . ASP B 1 205 ? -11.886 -55.566 -31.625 1.00 57.85 205 ASP B C 1
ATOM 4576 O O . ASP B 1 205 ? -11.240 -55.528 -32.673 1.00 59.94 205 ASP B O 1
ATOM 4581 N N . TYR B 1 206 ? -11.437 -56.165 -30.527 1.00 59.29 206 TYR B N 1
ATOM 4582 C CA . TYR B 1 206 ? -10.228 -56.975 -30.562 1.00 61.64 206 TYR B CA 1
ATOM 4583 C C . TYR B 1 206 ? -10.640 -58.442 -30.604 1.00 59.33 206 TYR B C 1
ATOM 4584 O O . TYR B 1 206 ? -11.170 -58.977 -29.630 1.00 59.91 206 TYR B O 1
ATOM 4593 N N . GLN B 1 207 ? -10.389 -59.082 -31.740 1.00 56.72 207 GLN B N 1
ATOM 4594 C CA . GLN B 1 207 ? -10.973 -60.386 -32.039 1.00 64.61 207 GLN B CA 1
ATOM 4595 C C . GLN B 1 207 ? -10.207 -61.582 -31.477 1.00 66.25 207 GLN B C 1
ATOM 4596 O O . GLN B 1 207 ? -10.779 -62.659 -31.313 1.00 62.74 207 GLN B O 1
ATOM 4602 N N . MET B 1 208 ? -8.926 -61.401 -31.174 1.00 65.78 208 MET B N 1
ATOM 4603 C CA . MET B 1 208 ? -8.105 -62.522 -30.725 1.00 62.70 208 MET B CA 1
ATOM 4604 C C . MET B 1 208 ? -8.180 -62.690 -29.207 1.00 67.36 208 MET B C 1
ATOM 4605 O O . MET B 1 208 ? -7.159 -62.707 -28.517 1.00 66.29 208 MET B O 1
ATOM 4610 N N . TYR B 1 209 ? -9.401 -62.804 -28.695 1.00 58.60 209 TYR B N 1
ATOM 4611 C CA . TYR B 1 209 ? -9.633 -62.922 -27.257 1.00 62.69 209 TYR B CA 1
ATOM 4612 C C . TYR B 1 209 ? -9.692 -64.380 -26.797 1.00 62.96 209 TYR B C 1
ATOM 4613 O O . TYR B 1 209 ? -9.561 -65.299 -27.605 1.00 60.66 209 TYR B O 1
ATOM 4622 N N . ASP B 1 210 ? -9.885 -64.589 -25.498 1.00 59.53 210 ASP B N 1
ATOM 4623 C CA . ASP B 1 210 ? -9.840 -65.935 -24.935 1.00 61.16 210 ASP B CA 1
ATOM 4624 C C . ASP B 1 210 ? -10.747 -66.095 -23.714 1.00 59.44 210 ASP B C 1
ATOM 4625 O O . ASP B 1 210 ? -11.711 -65.348 -23.545 1.00 56.33 210 ASP B O 1
ATOM 4630 N N . TYR B 1 211 ? -10.428 -67.081 -22.876 1.00 61.20 211 TYR B N 1
ATOM 4631 C CA . TYR B 1 211 ? -11.221 -67.410 -21.693 1.00 62.69 211 TYR B CA 1
ATOM 4632 C C . TYR B 1 211 ? -11.393 -66.218 -20.757 1.00 63.48 211 TYR B C 1
ATOM 4633 O O . TYR B 1 211 ? -12.375 -66.135 -20.020 1.00 59.37 211 TYR B O 1
ATOM 4642 N N . SER B 1 212 ? -10.430 -65.301 -20.787 1.00 60.25 212 SER B N 1
ATOM 4643 C CA . SER B 1 212 ? -10.424 -64.149 -19.889 1.00 63.40 212 SER B CA 1
ATOM 4644 C C . SER B 1 212 ? -11.644 -63.249 -20.076 1.00 58.31 212 SER B C 1
ATOM 4645 O O . SER B 1 212 ? -11.944 -62.412 -19.224 1.00 56.02 212 SER B O 1
ATOM 4648 N N . LEU B 1 213 ? -12.335 -63.422 -21.198 1.00 54.86 213 LEU B N 1
ATOM 4649 C CA . LEU B 1 213 ? -13.588 -62.725 -21.441 1.00 52.78 213 LEU B CA 1
ATOM 4650 C C . LEU B 1 213 ? -14.624 -63.056 -20.372 1.00 53.58 213 LEU B C 1
ATOM 4651 O O . LEU B 1 213 ? -15.336 -62.174 -19.889 1.00 49.10 213 LEU B O 1
ATOM 4656 N N . ASP B 1 214 ? -14.705 -64.333 -20.008 1.00 53.75 214 ASP B N 1
ATOM 4657 C CA . ASP B 1 214 ? -15.653 -64.785 -18.996 1.00 54.94 214 ASP B CA 1
ATOM 4658 C C . ASP B 1 214 ? -15.328 -64.203 -17.628 1.00 57.94 214 ASP B C 1
ATOM 4659 O O . ASP B 1 214 ? -16.221 -63.991 -16.809 1.00 59.14 214 ASP B O 1
ATOM 4664 N N . MET B 1 215 ? -14.046 -63.950 -17.385 1.00 59.24 215 MET B N 1
ATOM 4665 C CA . MET B 1 215 ? -13.608 -63.444 -16.090 1.00 56.36 215 MET B CA 1
ATOM 4666 C C . MET B 1 215 ? -13.995 -61.983 -15.903 1.00 55.17 215 MET B C 1
ATOM 4667 O O . MET B 1 215 ? -14.263 -61.546 -14.785 1.00 53.71 215 MET B O 1
ATOM 4672 N N . TRP B 1 216 ? -14.015 -61.228 -16.997 1.00 54.24 216 TRP B N 1
ATOM 4673 C CA . TRP B 1 216 ? -14.523 -59.865 -16.954 1.00 52.01 216 TRP B CA 1
ATOM 4674 C C . TRP B 1 216 ? -16.005 -59.872 -16.600 1.00 49.62 216 TRP B C 1
ATOM 4675 O O . TRP B 1 216 ? -16.452 -59.109 -15.742 1.00 51.40 216 TRP B O 1
ATOM 4686 N N . SER B 1 217 ? -16.758 -60.731 -17.282 1.00 44.60 217 SER B N 1
ATOM 4687 C CA . SER B 1 217 ? -18.197 -60.847 -17.077 1.00 50.41 217 SER B CA 1
ATOM 4688 C C . SER B 1 217 ? -18.515 -61.208 -15.633 1.00 51.06 217 SER B C 1
ATOM 4689 O O . SER B 1 217 ? -19.458 -60.678 -15.045 1.00 52.68 217 SER B O 1
ATOM 4692 N N . LEU B 1 218 ? -17.722 -62.112 -15.070 1.00 52.06 218 LEU B N 1
ATOM 4693 C CA . LEU B 1 218 ? -17.874 -62.510 -13.678 1.00 57.30 218 LEU B CA 1
ATOM 4694 C C . LEU B 1 218 ? -17.621 -61.331 -12.749 1.00 57.32 218 LEU B C 1
ATOM 4695 O O . LEU B 1 218 ? -18.285 -61.182 -11.722 1.00 58.96 218 LEU B O 1
ATOM 4700 N N . GLY B 1 219 ? -16.650 -60.499 -13.111 1.00 59.56 219 GLY B N 1
ATOM 4701 C CA . GLY B 1 219 ? -16.340 -59.304 -12.348 1.00 55.19 219 GLY B CA 1
ATOM 4702 C C . GLY B 1 219 ? -17.510 -58.342 -12.333 1.00 54.23 219 GLY B C 1
ATOM 4703 O O . GLY B 1 219 ? -17.782 -57.694 -11.324 1.00 56.37 219 GLY B O 1
ATOM 4704 N N . CYS B 1 220 ? -18.203 -58.248 -13.464 1.00 51.07 220 CYS B N 1
ATOM 4705 C CA . CYS B 1 220 ? -19.390 -57.408 -13.571 1.00 50.31 220 CYS B CA 1
ATOM 4706 C C . CYS B 1 220 ? -20.512 -57.892 -12.649 1.00 55.43 220 CYS B C 1
ATOM 4707 O O . CYS B 1 220 ? -21.206 -57.083 -12.034 1.00 60.22 220 CYS B O 1
ATOM 4710 N N . MET B 1 221 ? -20.688 -59.208 -12.562 1.00 52.91 221 MET B N 1
ATOM 4711 C CA . MET B 1 221 ? -21.690 -59.787 -11.672 1.00 59.13 221 MET B CA 1
ATOM 4712 C C . MET B 1 221 ? -21.365 -59.476 -10.217 1.00 58.62 221 MET B C 1
ATOM 4713 O O . MET B 1 221 ? -22.231 -59.050 -9.452 1.00 57.66 221 MET B O 1
ATOM 4718 N N . LEU B 1 222 ? -20.107 -59.695 -9.846 1.00 51.14 222 LEU B N 1
ATOM 4719 C CA . LEU B 1 222 ? -19.645 -59.462 -8.482 1.00 53.89 222 LEU B CA 1
ATOM 4720 C C . LEU B 1 222 ? -19.833 -58.013 -8.061 1.00 52.63 222 LEU B C 1
ATOM 4721 O O . LEU B 1 222 ? -20.293 -57.738 -6.952 1.00 53.62 222 LEU B O 1
ATOM 4726 N N . ALA B 1 223 ? -19.460 -57.089 -8.940 1.00 55.21 223 ALA B N 1
ATOM 4727 C CA . ALA B 1 223 ? -19.599 -55.669 -8.650 1.00 54.75 223 ALA B CA 1
ATOM 4728 C C . ALA B 1 223 ? -21.059 -55.323 -8.366 1.00 56.08 223 ALA B C 1
ATOM 4729 O O . ALA B 1 223 ? -21.359 -54.583 -7.433 1.00 55.37 223 ALA B O 1
ATOM 4731 N N . SER B 1 224 ? -21.960 -55.869 -9.175 1.00 50.71 224 SER B N 1
ATOM 4732 C CA . SER B 1 224 ? -23.384 -55.596 -9.030 1.00 52.01 224 SER B CA 1
ATOM 4733 C C . SER B 1 224 ? -23.947 -56.147 -7.721 1.00 52.27 224 SER B C 1
ATOM 4734 O O . SER B 1 224 ? -24.872 -55.577 -7.144 1.00 55.25 224 SER B O 1
ATOM 4737 N N . MET B 1 225 ? -23.381 -57.256 -7.254 1.00 54.10 225 MET B N 1
ATOM 4738 C CA . MET B 1 225 ? -23.885 -57.920 -6.053 1.00 58.62 225 MET B CA 1
ATOM 4739 C C . MET B 1 225 ? -23.395 -57.307 -4.739 1.00 62.27 225 MET B C 1
ATOM 4740 O O . MET B 1 225 ? -24.180 -57.127 -3.809 1.00 63.94 225 MET B O 1
ATOM 4745 N N . ILE B 1 226 ? -22.106 -56.988 -4.658 1.00 56.15 226 ILE B N 1
ATOM 4746 C CA . ILE B 1 226 ? -21.556 -56.430 -3.426 1.00 60.17 226 ILE B CA 1
ATOM 4747 C C . ILE B 1 226 ? -21.853 -54.938 -3.283 1.00 61.10 226 ILE B C 1
ATOM 4748 O O . ILE B 1 226 ? -21.820 -54.395 -2.181 1.00 61.88 226 ILE B O 1
ATOM 4753 N N . PHE B 1 227 ? -22.147 -54.283 -4.403 1.00 56.04 227 PHE B N 1
ATOM 4754 C CA . PHE B 1 227 ? -22.430 -52.850 -4.401 1.00 54.74 227 PHE B CA 1
ATOM 4755 C C . PHE B 1 227 ? -23.917 -52.540 -4.524 1.00 58.45 227 PHE B C 1
ATOM 4756 O O . PHE B 1 227 ? -24.323 -51.384 -4.398 1.00 55.94 227 PHE B O 1
ATOM 4764 N N . ARG B 1 228 ? -24.716 -53.575 -4.777 1.00 64.43 228 ARG B N 1
ATOM 4765 C CA . ARG B 1 228 ? -26.155 -53.421 -4.990 1.00 65.43 228 ARG B CA 1
ATOM 4766 C C . ARG B 1 228 ? -26.430 -52.443 -6.132 1.00 59.87 228 ARG B C 1
ATOM 4767 O O . ARG B 1 228 ? -27.209 -51.500 -5.985 1.00 58.28 228 ARG B O 1
ATOM 4775 N N . LYS B 1 229 ? -25.782 -52.679 -7.269 1.00 60.91 229 LYS B N 1
ATOM 4776 C CA . LYS B 1 229 ? -25.937 -51.826 -8.440 1.00 59.43 229 LYS B CA 1
ATOM 4777 C C . LYS B 1 229 ? -25.996 -52.693 -9.692 1.00 56.73 229 LYS B C 1
ATOM 4778 O O . LYS B 1 229 ? -24.967 -53.058 -10.259 1.00 55.91 229 LYS B O 1
ATOM 4784 N N . GLU B 1 230 ? -27.214 -53.005 -10.124 1.00 58.14 230 GLU B N 1
ATOM 4785 C CA . GLU B 1 230 ? -27.427 -53.951 -11.213 1.00 58.40 230 GLU B CA 1
ATOM 4786 C C . GLU B 1 230 ? -28.140 -53.300 -12.397 1.00 56.51 230 GLU B C 1
ATOM 4787 O O . GLU B 1 230 ? -29.244 -52.780 -12.241 1.00 57.09 230 GLU B O 1
ATOM 4793 N N . PRO B 1 231 ? -27.509 -53.315 -13.584 1.00 53.84 231 PRO B N 1
ATOM 4794 C CA . PRO B 1 231 ? -26.146 -53.806 -13.816 1.00 52.98 231 PRO B CA 1
ATOM 4795 C C . PRO B 1 231 ? -25.117 -52.757 -13.403 1.00 48.54 231 PRO B C 1
ATOM 4796 O O . PRO B 1 231 ? -25.468 -51.585 -13.271 1.00 52.82 231 PRO B O 1
ATOM 4800 N N . PHE B 1 232 ? -23.871 -53.166 -13.192 1.00 48.66 232 PHE B N 1
ATOM 4801 C CA . PHE B 1 232 ? -22.858 -52.232 -12.711 1.00 49.94 232 PHE B CA 1
ATOM 4802 C C . PHE B 1 232 ? -22.451 -51.198 -13.772 1.00 52.17 232 PHE B C 1
ATOM 4803 O O . PHE B 1 232 ? -22.435 -49.997 -13.509 1.00 45.23 232 PHE B O 1
ATOM 4811 N N . PHE B 1 233 ? -22.116 -51.681 -14.965 1.00 43.26 233 PHE B N 1
ATOM 4812 C CA . PHE B 1 233 ? -21.826 -50.823 -16.112 1.00 46.05 233 PHE B CA 1
ATOM 4813 C C . PHE B 1 233 ? -23.039 -50.784 -17.039 1.00 43.92 233 PHE B C 1
ATOM 4814 O O . PHE B 1 233 ? -23.343 -51.770 -17.712 1.00 45.68 233 PHE B O 1
ATOM 4822 N N . HIS B 1 234 ? -23.731 -49.648 -17.071 1.00 46.70 234 HIS B N 1
ATOM 4823 C CA . HIS B 1 234 ? -25.047 -49.582 -17.698 1.00 41.97 234 HIS B CA 1
ATOM 4824 C C . HIS B 1 234 ? -25.095 -48.725 -18.969 1.00 42.72 234 HIS B C 1
ATOM 4825 O O . HIS B 1 234 ? -25.649 -47.628 -18.962 1.00 45.84 234 HIS B O 1
ATOM 4832 N N . GLY B 1 235 ? -24.511 -49.226 -20.054 1.00 38.81 235 GLY B N 1
ATOM 4833 C CA . GLY B 1 235 ? -24.490 -48.508 -21.320 1.00 40.83 235 GLY B CA 1
ATOM 4834 C C . GLY B 1 235 ? -25.758 -48.721 -22.130 1.00 43.15 235 GLY B C 1
ATOM 4835 O O . GLY B 1 235 ? -26.401 -49.761 -21.998 1.00 41.47 235 GLY B O 1
ATOM 4836 N N . HIS B 1 236 ? -26.131 -47.750 -22.963 1.00 42.69 236 HIS B N 1
ATOM 4837 C CA . HIS B 1 236 ? -27.326 -47.910 -23.795 1.00 45.33 236 HIS B CA 1
ATOM 4838 C C . HIS B 1 236 ? -27.011 -48.601 -25.129 1.00 47.13 236 HIS B C 1
ATOM 4839 O O . HIS B 1 236 ? -27.907 -49.140 -25.775 1.00 48.78 236 HIS B O 1
ATOM 4846 N N . ASP B 1 237 ? -25.742 -48.577 -25.532 1.00 44.80 237 ASP B N 1
ATOM 4847 C CA . ASP B 1 237 ? -25.255 -49.380 -26.660 1.00 44.06 237 ASP B CA 1
ATOM 4848 C C . ASP B 1 237 ? -23.774 -49.726 -26.477 1.00 40.55 237 ASP B C 1
ATOM 4849 O O . ASP B 1 237 ? -23.181 -49.343 -25.469 1.00 37.84 237 ASP B O 1
ATOM 4854 N N . ASN B 1 238 ? -23.183 -50.446 -27.431 1.00 44.33 238 ASN B N 1
ATOM 4855 C CA . ASN B 1 238 ? -21.794 -50.891 -27.286 1.00 43.74 238 ASN B CA 1
ATOM 4856 C C . ASN B 1 238 ? -20.771 -49.780 -27.094 1.00 40.46 238 ASN B C 1
ATOM 4857 O O . ASN B 1 238 ? -19.829 -49.927 -26.320 1.00 44.41 238 ASN B O 1
ATOM 4862 N N . TYR B 1 239 ? -20.961 -48.674 -27.800 1.00 41.13 239 TYR B N 1
ATOM 4863 C CA . TYR B 1 239 ? -20.082 -47.519 -27.677 1.00 40.59 239 TYR B CA 1
ATOM 4864 C C . TYR B 1 239 ? -20.222 -46.856 -26.311 1.00 50.24 239 TYR B C 1
ATOM 4865 O O . TYR B 1 239 ? -19.222 -46.572 -25.650 1.00 44.25 239 TYR B O 1
ATOM 4874 N N . ASP B 1 240 ? -21.459 -46.598 -25.898 1.00 48.77 240 ASP B N 1
ATOM 4875 C CA . ASP B 1 240 ? -21.709 -45.975 -24.602 1.00 42.20 240 ASP B CA 1
ATOM 4876 C C . ASP B 1 240 ? -21.254 -46.876 -23.455 1.00 39.81 240 ASP B C 1
ATOM 4877 O O . ASP B 1 240 ? -20.872 -46.393 -22.389 1.00 42.98 240 ASP B O 1
ATOM 4882 N N . GLN B 1 241 ? -21.298 -48.185 -23.685 1.00 37.56 241 GLN B N 1
ATOM 4883 C CA . GLN B 1 241 ? -20.891 -49.174 -22.691 1.00 41.02 241 GLN B CA 1
ATOM 4884 C C . GLN B 1 241 ? -19.434 -49.014 -22.260 1.00 46.74 241 GLN B C 1
ATOM 4885 O O . GLN B 1 241 ? -19.113 -49.111 -21.073 1.00 48.64 241 GLN B O 1
ATOM 4891 N N . LEU B 1 242 ? -18.553 -48.771 -23.227 1.00 41.37 242 LEU B N 1
ATOM 4892 C CA . LEU B 1 242 ? -17.142 -48.561 -22.929 1.00 43.36 242 LEU B CA 1
ATOM 4893 C C . LEU B 1 242 ? -16.942 -47.258 -22.165 1.00 40.63 242 LEU B C 1
ATOM 4894 O O . LEU B 1 242 ? -16.080 -47.171 -21.291 1.00 45.27 242 LEU B O 1
ATOM 4899 N N . VAL B 1 243 ? -17.737 -46.246 -22.501 1.00 40.88 243 VAL B N 1
ATOM 4900 C CA . VAL B 1 243 ? -17.705 -44.978 -21.776 1.00 44.47 243 VAL B CA 1
ATOM 4901 C C . VAL B 1 243 ? -18.044 -45.187 -20.299 1.00 48.79 243 VAL B C 1
ATOM 4902 O O . VAL B 1 243 ? -17.399 -44.620 -19.415 1.00 47.81 243 VAL B O 1
ATOM 4906 N N . ARG B 1 244 ? -19.058 -46.009 -20.039 1.00 48.70 244 ARG B N 1
ATOM 4907 C CA . ARG B 1 244 ? -19.480 -46.294 -18.670 1.00 46.39 244 ARG B CA 1
ATOM 4908 C C . ARG B 1 244 ? -18.343 -46.969 -17.906 1.00 41.74 244 ARG B C 1
ATOM 4909 O O . ARG B 1 244 ? -18.118 -46.690 -16.730 1.00 42.05 244 ARG B O 1
ATOM 4917 N N . ILE B 1 245 ? -17.637 -47.864 -18.589 1.00 38.32 245 ILE B N 1
ATOM 4918 C CA . ILE B 1 245 ? -16.480 -48.552 -18.024 1.00 49.50 245 ILE B CA 1
ATOM 4919 C C . ILE B 1 245 ? -15.320 -47.592 -17.776 1.00 48.77 245 ILE B C 1
ATOM 4920 O O . ILE B 1 245 ? -14.690 -47.628 -16.721 1.00 49.86 245 ILE B O 1
ATOM 4925 N N . ALA B 1 246 ? -15.050 -46.731 -18.751 1.00 42.79 246 ALA B N 1
ATOM 4926 C CA . ALA B 1 246 ? -13.935 -45.788 -18.668 1.00 44.96 246 ALA B CA 1
ATOM 4927 C C . ALA B 1 246 ? -14.093 -44.778 -17.527 1.00 47.18 246 ALA B C 1
ATOM 4928 O O . ALA B 1 246 ? -13.108 -44.262 -17.004 1.00 49.17 246 ALA B O 1
ATOM 4930 N N . LYS B 1 247 ? -15.332 -44.497 -17.146 1.00 43.98 247 LYS B N 1
ATOM 4931 C CA . LYS B 1 247 ? -15.590 -43.581 -16.041 1.00 46.81 247 LYS B CA 1
ATOM 4932 C C . LYS B 1 247 ? -15.226 -44.214 -14.699 1.00 43.69 247 LYS B C 1
ATOM 4933 O O . LYS B 1 247 ? -15.119 -43.523 -13.686 1.00 43.33 247 LYS B O 1
ATOM 4939 N N . VAL B 1 248 ? -15.042 -45.532 -14.699 1.00 41.87 248 VAL B N 1
ATOM 4940 C CA . VAL B 1 248 ? -14.646 -46.250 -13.490 1.00 44.95 248 VAL B CA 1
ATOM 4941 C C . VAL B 1 248 ? -13.166 -46.649 -13.512 1.00 46.00 248 VAL B C 1
ATOM 4942 O O . VAL B 1 248 ? -12.422 -46.345 -12.580 1.00 45.07 248 VAL B O 1
ATOM 4946 N N . LEU B 1 249 ? -12.742 -47.324 -14.577 1.00 48.33 249 LEU B N 1
ATOM 4947 C CA . LEU B 1 249 ? -11.366 -47.805 -14.685 1.00 49.03 249 LEU B CA 1
ATOM 4948 C C . LEU B 1 249 ? -10.396 -46.704 -15.127 1.00 47.82 249 LEU B C 1
ATOM 4949 O O . LEU B 1 249 ? -9.183 -46.850 -15.004 1.00 50.74 249 LEU B O 1
ATOM 4954 N N . GLY B 1 250 ? -10.941 -45.609 -15.645 1.00 48.29 250 GLY B N 1
ATOM 4955 C CA . GLY B 1 250 ? -10.142 -44.486 -16.111 1.00 46.10 250 GLY B CA 1
ATOM 4956 C C . GLY B 1 250 ? -9.780 -44.632 -17.577 1.00 50.51 250 GLY B C 1
ATOM 4957 O O . GLY B 1 250 ? -9.721 -45.747 -18.102 1.00 48.58 250 GLY B O 1
ATOM 4958 N N . THR B 1 251 ? -9.528 -43.509 -18.244 1.00 46.83 251 THR B N 1
ATOM 4959 C CA . THR B 1 251 ? -9.217 -43.537 -19.670 1.00 48.32 251 THR B CA 1
ATOM 4960 C C . THR B 1 251 ? -7.739 -43.749 -19.982 1.00 50.73 251 THR B C 1
ATOM 4961 O O . THR B 1 251 ? -7.392 -44.185 -21.078 1.00 53.05 251 THR B O 1
ATOM 4965 N N . GLU B 1 252 ? -6.877 -43.442 -19.018 1.00 51.99 252 GLU B N 1
ATOM 4966 C CA . GLU B 1 252 ? -5.437 -43.617 -19.189 1.00 52.56 252 GLU B CA 1
ATOM 4967 C C . GLU B 1 252 ? -5.072 -45.079 -19.415 1.00 52.68 252 GLU B C 1
ATOM 4968 O O . GLU B 1 252 ? -4.331 -45.401 -20.343 1.00 54.02 252 GLU B O 1
ATOM 4974 N N . ASP B 1 253 ? -5.597 -45.960 -18.567 1.00 51.57 253 ASP B N 1
ATOM 4975 C CA . ASP B 1 253 ? -5.332 -47.388 -18.700 1.00 53.74 253 ASP B CA 1
ATOM 4976 C C . ASP B 1 253 ? -5.999 -47.964 -19.941 1.00 53.75 253 ASP B C 1
ATOM 4977 O O . ASP B 1 253 ? -5.543 -48.969 -20.488 1.00 55.76 253 ASP B O 1
ATOM 4982 N N . LEU B 1 254 ? -7.083 -47.329 -20.377 1.00 53.82 254 LEU B N 1
ATOM 4983 C CA . LEU B 1 254 ? -7.765 -47.737 -21.600 1.00 55.18 254 LEU B CA 1
ATOM 4984 C C . LEU B 1 254 ? -6.866 -47.510 -22.807 1.00 50.21 254 LEU B C 1
ATOM 4985 O O . LEU B 1 254 ? -6.707 -48.392 -23.649 1.00 52.31 254 LEU B O 1
ATOM 4990 N N . TYR B 1 255 ? -6.280 -46.320 -22.885 1.00 51.37 255 TYR B N 1
ATOM 4991 C CA . TYR B 1 255 ? -5.410 -45.978 -24.004 1.00 60.99 255 TYR B CA 1
ATOM 4992 C C . TYR B 1 255 ? -4.076 -46.725 -23.961 1.00 61.22 255 TYR B C 1
ATOM 4993 O O . TYR B 1 255 ? -3.448 -46.943 -24.995 1.00 65.26 255 TYR B O 1
ATOM 5002 N N . ASP B 1 256 ? -3.645 -47.105 -22.760 1.00 59.28 256 ASP B N 1
ATOM 5003 C CA . ASP B 1 256 ? -2.497 -47.992 -22.594 1.00 61.62 256 ASP B CA 1
ATOM 5004 C C . ASP B 1 256 ? -2.780 -49.353 -23.217 1.00 60.04 256 ASP B C 1
ATOM 5005 O O . ASP B 1 256 ? -1.936 -49.927 -23.905 1.00 62.70 256 ASP B O 1
ATOM 5010 N N . TYR B 1 257 ? -3.984 -49.854 -22.961 1.00 60.07 257 TYR B N 1
ATOM 5011 C CA . TYR B 1 257 ? -4.440 -51.142 -23.469 1.00 62.49 257 TYR B CA 1
ATOM 5012 C C . TYR B 1 257 ? -4.508 -51.135 -24.992 1.00 55.80 257 TYR B C 1
ATOM 5013 O O . TYR B 1 257 ? -4.003 -52.043 -25.650 1.00 57.52 257 TYR B O 1
ATOM 5022 N N . ILE B 1 258 ? -5.141 -50.103 -25.539 1.00 56.06 258 ILE B N 1
ATOM 5023 C CA . ILE B 1 258 ? -5.255 -49.918 -26.980 1.00 57.41 258 ILE B CA 1
ATOM 5024 C C . ILE B 1 258 ? -3.883 -49.820 -27.650 1.00 60.81 258 ILE B C 1
ATOM 5025 O O . ILE B 1 258 ? -3.651 -50.409 -28.707 1.00 60.65 258 ILE B O 1
ATOM 5030 N N . ASP B 1 259 ? -2.974 -49.081 -27.023 1.00 61.60 259 ASP B N 1
ATOM 5031 C CA . ASP B 1 259 ? -1.612 -48.953 -27.534 1.00 63.47 259 ASP B CA 1
ATOM 5032 C C . ASP B 1 259 ? -0.877 -50.291 -27.501 1.00 69.50 259 ASP B C 1
ATOM 5033 O O . ASP B 1 259 ? -0.209 -50.665 -28.464 1.00 67.91 259 ASP B O 1
ATOM 5038 N N . LYS B 1 260 ? -1.006 -51.002 -26.384 1.00 66.24 260 LYS B N 1
ATOM 5039 C CA . LYS B 1 260 ? -0.303 -52.265 -26.178 1.00 68.99 260 LYS B CA 1
ATOM 5040 C C . LYS B 1 260 ? -0.611 -53.308 -27.254 1.00 66.71 260 LYS B C 1
ATOM 5041 O O . LYS B 1 260 ? 0.279 -54.032 -27.701 1.00 69.67 260 LYS B O 1
ATOM 5047 N N . TYR B 1 261 ? -1.869 -53.386 -27.674 1.00 64.30 261 TYR B N 1
ATOM 5048 C CA . TYR B 1 261 ? -2.266 -54.373 -28.675 1.00 71.04 261 TYR B CA 1
ATOM 5049 C C . TYR B 1 261 ? -2.433 -53.795 -30.076 1.00 72.19 261 TYR B C 1
ATOM 5050 O O . TYR B 1 261 ? -2.923 -54.478 -30.977 1.00 66.40 261 TYR B O 1
ATOM 5059 N N . ASN B 1 262 ? -2.015 -52.543 -30.248 1.00 70.98 262 ASN B N 1
ATOM 5060 C CA . ASN B 1 262 ? -2.141 -51.838 -31.520 1.00 73.68 262 ASN B CA 1
ATOM 5061 C C . ASN B 1 262 ? -3.556 -51.929 -32.077 1.00 71.77 262 ASN B C 1
ATOM 5062 O O . ASN B 1 262 ? -3.768 -52.234 -33.250 1.00 74.41 262 ASN B O 1
ATOM 5067 N N . ILE B 1 263 ? -4.517 -51.656 -31.206 1.00 67.29 263 ILE B N 1
ATOM 5068 C CA . ILE B 1 263 ? -5.927 -51.700 -31.551 1.00 66.05 263 ILE B CA 1
ATOM 5069 C C . ILE B 1 263 ? -6.286 -50.402 -32.254 1.00 67.82 263 ILE B C 1
ATOM 5070 O O . ILE B 1 263 ? -5.885 -49.321 -31.826 1.00 71.48 263 ILE B O 1
ATOM 5075 N N . GLU B 1 264 ? -7.040 -50.515 -33.340 1.00 63.29 264 GLU B N 1
ATOM 5076 C CA . GLU B 1 264 ? -7.525 -49.338 -34.032 1.00 70.13 264 GLU B CA 1
ATOM 5077 C C . GLU B 1 264 ? -8.871 -48.959 -33.451 1.00 68.74 264 GLU B C 1
ATOM 5078 O O . GLU B 1 264 ? -9.882 -49.612 -33.717 1.00 61.39 264 GLU B O 1
ATOM 5084 N N . LEU B 1 265 ? -8.883 -47.895 -32.653 1.00 64.60 265 LEU B N 1
ATOM 5085 C CA . LEU B 1 265 ? -10.126 -47.502 -32.025 1.00 58.19 265 LEU B CA 1
ATOM 5086 C C . LEU B 1 265 ? -11.046 -46.882 -33.054 1.00 56.19 265 LEU B C 1
ATOM 5087 O O . LEU B 1 265 ? -10.641 -46.016 -33.833 1.00 60.79 265 LEU B O 1
ATOM 5092 N N . ASP B 1 266 ? -12.285 -47.357 -33.054 1.00 55.87 266 ASP B N 1
ATOM 5093 C CA . ASP B 1 266 ? -13.352 -46.811 -33.871 1.00 54.03 266 ASP B CA 1
ATOM 5094 C C . ASP B 1 266 ? -13.433 -45.307 -33.613 1.00 60.03 266 ASP B C 1
ATOM 5095 O O . ASP B 1 266 ? -13.554 -44.889 -32.464 1.00 58.95 266 ASP B O 1
ATOM 5100 N N . PRO B 1 267 ? -13.363 -44.489 -34.673 1.00 60.57 267 PRO B N 1
ATOM 5101 C CA . PRO B 1 267 ? -13.400 -43.024 -34.549 1.00 60.58 267 PRO B CA 1
ATOM 5102 C C . PRO B 1 267 ? -14.688 -42.539 -33.868 1.00 57.02 267 PRO B C 1
ATOM 5103 O O . PRO B 1 267 ? -14.773 -41.393 -33.429 1.00 56.30 267 PRO B O 1
ATOM 5107 N N . ARG B 1 268 ? -15.680 -43.422 -33.793 1.00 57.53 268 ARG B N 1
ATOM 5108 C CA . ARG B 1 268 ? -16.942 -43.133 -33.121 1.00 55.13 268 ARG B CA 1
ATOM 5109 C C . ARG B 1 268 ? -16.770 -42.960 -31.608 1.00 58.43 268 ARG B C 1
ATOM 5110 O O . ARG B 1 268 ? -17.645 -42.432 -30.920 1.00 59.70 268 ARG B O 1
ATOM 5118 N N . PHE B 1 269 ? -15.628 -43.417 -31.104 1.00 59.66 269 PHE B N 1
ATOM 5119 C CA . PHE B 1 269 ? -15.252 -43.275 -29.698 1.00 56.22 269 PHE B CA 1
ATOM 5120 C C . PHE B 1 269 ? -14.663 -41.907 -29.335 1.00 54.13 269 PHE B C 1
ATOM 5121 O O . PHE B 1 269 ? -14.624 -41.532 -28.164 1.00 57.94 269 PHE B O 1
ATOM 5129 N N . ASN B 1 270 ? -14.195 -41.181 -30.347 1.00 56.78 270 ASN B N 1
ATOM 5130 C CA . ASN B 1 270 ? -13.477 -39.916 -30.147 1.00 65.03 270 ASN B CA 1
ATOM 5131 C C . ASN B 1 270 ? -14.140 -38.804 -29.326 1.00 71.40 270 ASN B C 1
ATOM 5132 O O . ASN B 1 270 ? -13.499 -38.181 -28.481 1.00 76.66 270 ASN B O 1
ATOM 5137 N N . ASP B 1 271 ? -15.417 -38.556 -29.588 1.00 73.14 271 ASP B N 1
ATOM 5138 C CA . ASP B 1 271 ? -16.156 -37.469 -28.946 1.00 80.03 271 ASP B CA 1
ATOM 5139 C C . ASP B 1 271 ? -16.958 -37.898 -27.718 1.00 74.34 271 ASP B C 1
ATOM 5140 O O . ASP B 1 271 ? -17.704 -37.098 -27.151 1.00 80.06 271 ASP B O 1
ATOM 5145 N N . ILE B 1 272 ? -16.801 -39.150 -27.304 1.00 63.59 272 ILE B N 1
ATOM 5146 C CA . ILE B 1 272 ? -17.611 -39.700 -26.218 1.00 58.72 272 ILE B CA 1
ATOM 5147 C C . ILE B 1 272 ? -16.814 -40.189 -25.011 1.00 53.50 272 ILE B C 1
ATOM 5148 O O . ILE B 1 272 ? -17.324 -40.168 -23.891 1.00 50.05 272 ILE B O 1
ATOM 5153 N N . LEU B 1 273 ? -15.578 -40.631 -25.220 1.00 52.40 273 LEU B N 1
ATOM 5154 C CA . LEU B 1 273 ? -14.807 -41.217 -24.127 1.00 51.32 273 LEU B CA 1
ATOM 5155 C C . LEU B 1 273 ? -14.438 -40.176 -23.076 1.00 47.98 273 LEU B C 1
ATOM 5156 O O . LEU B 1 273 ? -14.505 -40.451 -21.879 1.00 50.72 273 LEU B O 1
ATOM 5161 N N . GLY B 1 274 ? -14.059 -38.981 -23.516 1.00 47.90 274 GLY B N 1
ATOM 5162 C CA . GLY B 1 274 ? -13.678 -37.938 -22.581 1.00 48.73 274 GLY B CA 1
ATOM 5163 C C . GLY B 1 274 ? -12.427 -38.306 -21.807 1.00 55.21 274 GLY B C 1
ATOM 5164 O O . GLY B 1 274 ? -11.630 -39.132 -22.254 1.00 54.09 274 GLY B O 1
ATOM 5165 N N . ARG B 1 275 ? -12.252 -37.697 -20.640 1.00 52.72 275 ARG B N 1
ATOM 5166 C CA . ARG B 1 275 ? -11.106 -38.009 -19.801 1.00 50.66 275 ARG B CA 1
ATOM 5167 C C . ARG B 1 275 ? -11.565 -38.269 -18.377 1.00 50.14 275 ARG B C 1
ATOM 5168 O O . ARG B 1 275 ? -12.246 -37.444 -17.766 1.00 50.91 275 ARG B O 1
ATOM 5176 N N . HIS B 1 276 ? -11.180 -39.426 -17.852 1.00 50.11 276 HIS B N 1
ATOM 5177 C CA . HIS B 1 276 ? -11.634 -39.851 -16.539 1.00 48.62 276 HIS B CA 1
ATOM 5178 C C . HIS B 1 276 ? -10.487 -40.483 -15.766 1.00 48.89 276 HIS B C 1
ATOM 5179 O O . HIS B 1 276 ? -9.734 -41.292 -16.309 1.00 48.20 276 HIS B O 1
ATOM 5186 N N . SER B 1 277 ? -10.360 -40.106 -14.499 1.00 49.05 277 SER B N 1
ATOM 5187 C CA . SER B 1 277 ? -9.379 -40.704 -13.605 1.00 57.66 277 SER B CA 1
ATOM 5188 C C . SER B 1 277 ? -9.838 -42.092 -13.184 1.00 57.95 277 SER B C 1
ATOM 5189 O O . SER B 1 277 ? -11.033 -42.395 -13.207 1.00 55.41 277 SER B O 1
ATOM 5192 N N . ARG B 1 278 ? -8.885 -42.935 -12.800 1.00 55.68 278 ARG B N 1
ATOM 5193 C CA . ARG B 1 278 ? -9.228 -44.247 -12.283 1.00 52.13 278 ARG B CA 1
ATOM 5194 C C . ARG B 1 278 ? -9.854 -44.036 -10.906 1.00 57.30 278 ARG B C 1
ATOM 5195 O O . ARG B 1 278 ? -9.287 -43.353 -10.051 1.00 51.49 278 ARG B O 1
ATOM 5203 N N . LYS B 1 279 ? -11.025 -44.629 -10.706 1.00 59.00 279 LYS B N 1
ATOM 5204 C CA . LYS B 1 279 ? -11.760 -44.532 -9.447 1.00 57.43 279 LYS B CA 1
ATOM 5205 C C . LYS B 1 279 ? -11.441 -45.628 -8.442 1.00 55.23 279 LYS B C 1
ATOM 5206 O O . LYS B 1 279 ? -11.373 -46.803 -8.797 1.00 61.61 279 LYS B O 1
ATOM 5212 N N . ARG B 1 280 ? -11.242 -45.239 -7.187 1.00 59.55 280 ARG B N 1
ATOM 5213 C CA . ARG B 1 280 ? -11.036 -46.221 -6.134 1.00 59.78 280 ARG B CA 1
ATOM 5214 C C . ARG B 1 280 ? -12.350 -46.983 -5.963 1.00 57.59 280 ARG B C 1
ATOM 5215 O O . ARG B 1 280 ? -13.427 -46.391 -6.043 1.00 57.76 280 ARG B O 1
ATOM 5223 N N . TRP B 1 281 ? -12.266 -48.288 -5.729 1.00 54.47 281 TRP B N 1
ATOM 5224 C CA . TRP B 1 281 ? -13.462 -49.120 -5.593 1.00 56.51 281 TRP B CA 1
ATOM 5225 C C . TRP B 1 281 ? -14.308 -48.761 -4.372 1.00 60.86 281 TRP B C 1
ATOM 5226 O O . TRP B 1 281 ? -15.510 -49.022 -4.341 1.00 57.34 281 TRP B O 1
ATOM 5237 N N . GLU B 1 282 ? -13.670 -48.167 -3.369 1.00 61.96 282 GLU B N 1
ATOM 5238 C CA . GLU B 1 282 ? -14.353 -47.756 -2.144 1.00 67.23 282 GLU B CA 1
ATOM 5239 C C . GLU B 1 282 ? -15.421 -46.692 -2.396 1.00 71.22 282 GLU B C 1
ATOM 5240 O O . GLU B 1 282 ? -16.331 -46.522 -1.586 1.00 71.09 282 GLU B O 1
ATOM 5246 N N . ARG B 1 283 ? -15.305 -45.970 -3.507 1.00 70.44 283 ARG B N 1
ATOM 5247 C CA . ARG B 1 283 ? -16.264 -44.917 -3.841 1.00 67.55 283 ARG B CA 1
ATOM 5248 C C . ARG B 1 283 ? -17.686 -45.460 -4.019 1.00 61.97 283 ARG B C 1
ATOM 5249 O O . ARG B 1 283 ? -18.664 -44.731 -3.841 1.00 63.67 283 ARG B O 1
ATOM 5257 N N . PHE B 1 284 ? -17.799 -46.744 -4.347 1.00 60.71 284 PHE B N 1
ATOM 5258 C CA . PHE B 1 284 ? -19.103 -47.351 -4.602 1.00 57.91 284 PHE B CA 1
ATOM 5259 C C . PHE B 1 284 ? -19.700 -47.977 -3.341 1.00 56.28 284 PHE B C 1
ATOM 5260 O O . PHE B 1 284 ? -20.789 -48.550 -3.372 1.00 56.66 284 PHE B O 1
ATOM 5268 N N . VAL B 1 285 ? -18.968 -47.867 -2.238 1.00 55.33 285 VAL B N 1
ATOM 5269 C CA . VAL B 1 285 ? -19.391 -48.398 -0.946 1.00 64.86 285 VAL B CA 1
ATOM 5270 C C . VAL B 1 285 ? -20.263 -47.401 -0.187 1.00 67.29 285 VAL B C 1
ATOM 5271 O O . VAL B 1 285 ? -19.915 -46.227 -0.081 1.00 71.66 285 VAL B O 1
ATOM 5275 N N . HIS B 1 286 ? -21.393 -47.867 0.338 1.00 60.68 286 HIS B N 1
ATOM 5276 C CA . HIS B 1 286 ? -22.236 -47.025 1.182 1.00 70.91 286 HIS B CA 1
ATOM 5277 C C . HIS B 1 286 ? -22.913 -47.841 2.285 1.00 75.01 286 HIS B C 1
ATOM 5278 O O . HIS B 1 286 ? -22.646 -49.033 2.431 1.00 76.60 286 HIS B O 1
ATOM 5285 N N . SER B 1 287 ? -23.780 -47.195 3.060 1.00 79.24 287 SER B N 1
ATOM 5286 C CA . SER B 1 287 ? -24.375 -47.818 4.244 1.00 85.72 287 SER B CA 1
ATOM 5287 C C . SER B 1 287 ? -25.202 -49.072 3.963 1.00 84.47 287 SER B C 1
ATOM 5288 O O . SER B 1 287 ? -25.244 -49.994 4.778 1.00 83.78 287 SER B O 1
ATOM 5291 N N . GLU B 1 288 ? -25.851 -49.104 2.806 1.00 77.90 288 GLU B N 1
ATOM 5292 C CA . GLU B 1 288 ? -26.735 -50.209 2.448 1.00 77.14 288 GLU B CA 1
ATOM 5293 C C . GLU B 1 288 ? -25.989 -51.437 1.924 1.00 78.32 288 GLU B C 1
ATOM 5294 O O . GLU B 1 288 ? -26.530 -52.542 1.930 1.00 77.73 288 GLU B O 1
ATOM 5300 N N . ASN B 1 289 ? -24.754 -51.250 1.469 1.00 77.24 289 ASN B N 1
ATOM 5301 C CA . ASN B 1 289 ? -24.008 -52.348 0.860 1.00 73.86 289 ASN B CA 1
ATOM 5302 C C . ASN B 1 289 ? -22.735 -52.737 1.610 1.00 76.74 289 ASN B C 1
ATOM 5303 O O . ASN B 1 289 ? -22.064 -53.699 1.239 1.00 79.86 289 ASN B O 1
ATOM 5308 N N . GLN B 1 290 ? -22.403 -51.976 2.651 1.00 79.67 290 GLN B N 1
ATOM 5309 C CA . GLN B 1 290 ? -21.116 -52.111 3.334 1.00 82.39 290 GLN B CA 1
ATOM 5310 C C . GLN B 1 290 ? -20.878 -53.497 3.938 1.00 78.20 290 GLN B C 1
ATOM 5311 O O . GLN B 1 290 ? -19.737 -53.927 4.088 1.00 79.80 290 GLN B O 1
ATOM 5317 N N . HIS B 1 291 ? -21.957 -54.186 4.297 1.00 78.24 291 HIS B N 1
ATOM 5318 C CA . HIS B 1 291 ? -21.839 -55.519 4.878 1.00 80.24 291 HIS B CA 1
ATOM 5319 C C . HIS B 1 291 ? -21.437 -56.578 3.851 1.00 81.74 291 HIS B C 1
ATOM 5320 O O . HIS B 1 291 ? -21.093 -57.703 4.214 1.00 86.75 291 HIS B O 1
ATOM 5327 N N . LEU B 1 292 ? -21.481 -56.220 2.572 1.00 78.50 292 LEU B N 1
ATOM 5328 C CA . LEU B 1 292 ? -21.125 -57.161 1.519 1.00 76.10 292 LEU B CA 1
ATOM 5329 C C . LEU B 1 292 ? -19.719 -56.889 0.991 1.00 78.67 292 LEU B C 1
ATOM 5330 O O . LEU B 1 292 ? -19.173 -57.673 0.213 1.00 83.12 292 LEU B O 1
ATOM 5335 N N . VAL B 1 293 ? -19.137 -55.774 1.424 1.00 76.30 293 VAL B N 1
ATOM 5336 C CA . VAL B 1 293 ? -17.828 -55.353 0.939 1.00 77.14 293 VAL B CA 1
ATOM 5337 C C . VAL B 1 293 ? -16.727 -55.551 1.988 1.00 84.25 293 VAL B C 1
ATOM 5338 O O . VAL B 1 293 ? -16.932 -55.315 3.180 1.00 87.37 293 VAL B O 1
ATOM 5342 N N . SER B 1 294 ? -15.569 -56.016 1.532 1.00 83.37 294 SER B N 1
ATOM 5343 C CA . SER B 1 294 ? -14.413 -56.206 2.397 1.00 83.13 294 SER B CA 1
ATOM 5344 C C . SER B 1 294 ? -13.174 -55.841 1.578 1.00 83.40 294 SER B C 1
ATOM 5345 O O . SER B 1 294 ? -13.266 -55.713 0.358 1.00 83.47 294 SER B O 1
ATOM 5348 N N . PRO B 1 295 ? -12.016 -55.657 2.237 1.00 87.42 295 PRO B N 1
ATOM 5349 C CA . PRO B 1 295 ? -10.776 -55.419 1.487 1.00 84.71 295 PRO B CA 1
ATOM 5350 C C . PRO B 1 295 ? -10.473 -56.547 0.505 1.00 83.41 295 PRO B C 1
ATOM 5351 O O . PRO B 1 295 ? -9.953 -56.295 -0.582 1.00 80.55 295 PRO B O 1
ATOM 5355 N N . GLU B 1 296 ? -10.801 -57.775 0.889 1.00 82.28 296 GLU B N 1
ATOM 5356 C CA . GLU B 1 296 ? -10.583 -58.934 0.033 1.00 76.03 296 GLU B CA 1
ATOM 5357 C C . GLU B 1 296 ? -11.491 -58.882 -1.191 1.00 77.11 296 GLU B C 1
ATOM 5358 O O . GLU B 1 296 ? -11.068 -59.199 -2.302 1.00 77.67 296 GLU B O 1
ATOM 5364 N N . ALA B 1 297 ? -12.743 -58.486 -0.977 1.00 74.10 297 ALA B N 1
ATOM 5365 C CA . ALA B 1 297 ? -13.717 -58.396 -2.058 1.00 67.79 297 ALA B CA 1
ATOM 5366 C C . ALA B 1 297 ? -13.313 -57.344 -3.087 1.00 67.73 297 ALA B C 1
ATOM 5367 O O . ALA B 1 297 ? -13.443 -57.559 -4.292 1.00 68.41 297 ALA B O 1
ATOM 5369 N N . LEU B 1 298 ? -12.830 -56.206 -2.602 1.00 69.66 298 LEU B N 1
ATOM 5370 C CA . LEU B 1 298 ? -12.409 -55.115 -3.475 1.00 69.57 298 LEU B CA 1
ATOM 5371 C C . LEU B 1 298 ? -11.147 -55.465 -4.257 1.00 69.79 298 LEU B C 1
ATOM 5372 O O . LEU B 1 298 ? -11.017 -55.118 -5.431 1.00 64.29 298 LEU B O 1
ATOM 5377 N N . ASP B 1 299 ? -10.220 -56.151 -3.596 1.00 70.45 299 ASP B N 1
ATOM 5378 C CA . ASP B 1 299 ? -8.984 -56.584 -4.235 1.00 72.11 299 ASP B CA 1
ATOM 5379 C C . ASP B 1 299 ? -9.261 -57.633 -5.302 1.00 70.81 299 ASP B C 1
ATOM 5380 O O . ASP B 1 299 ? -8.658 -57.613 -6.376 1.00 73.88 299 ASP B O 1
ATOM 5385 N N . PHE B 1 300 ? -10.169 -58.553 -4.994 1.00 66.66 300 PHE B N 1
ATOM 5386 C CA . PHE B 1 300 ? -10.561 -59.592 -5.937 1.00 71.15 300 PHE B CA 1
ATOM 5387 C C . PHE B 1 300 ? -11.196 -58.947 -7.162 1.00 64.70 300 PHE B C 1
ATOM 5388 O O . PHE B 1 300 ? -10.890 -59.309 -8.298 1.00 63.23 300 PHE B O 1
ATOM 5396 N N . LEU B 1 301 ? -12.090 -57.993 -6.918 1.00 64.30 301 LEU B N 1
ATOM 5397 C CA . LEU B 1 301 ? -12.770 -57.280 -7.990 1.00 60.26 301 LEU B CA 1
ATOM 5398 C C . LEU B 1 301 ? -11.770 -56.503 -8.844 1.00 58.34 301 LEU B C 1
ATOM 5399 O O . LEU B 1 301 ? -11.886 -56.462 -10.070 1.00 58.89 301 LEU B O 1
ATOM 5404 N N . ASP B 1 302 ? -10.798 -55.879 -8.187 1.00 55.56 302 ASP B N 1
ATOM 5405 C CA . ASP B 1 302 ? -9.793 -55.074 -8.876 1.00 56.39 302 ASP B CA 1
ATOM 5406 C C . ASP B 1 302 ? -8.969 -55.914 -9.846 1.00 59.57 302 ASP B C 1
ATOM 5407 O O . ASP B 1 302 ? -8.494 -55.416 -10.867 1.00 62.27 302 ASP B O 1
ATOM 5412 N N . LYS B 1 303 ? -8.801 -57.190 -9.514 1.00 57.56 303 LYS B N 1
ATOM 5413 C CA . LYS B 1 303 ? -7.987 -58.091 -10.320 1.00 59.13 303 LYS B CA 1
ATOM 5414 C C . LYS B 1 303 ? -8.797 -58.808 -11.394 1.00 59.34 303 LYS B C 1
ATOM 5415 O O . LYS B 1 303 ? -8.245 -59.566 -12.191 1.00 62.69 303 LYS B O 1
ATOM 5421 N N . LEU B 1 304 ? -10.104 -58.573 -11.413 1.00 61.30 304 LEU B N 1
ATOM 5422 C CA . LEU B 1 304 ? -10.951 -59.129 -12.460 1.00 59.49 304 LEU B CA 1
ATOM 5423 C C . LEU B 1 304 ? -11.284 -58.065 -13.496 1.00 59.71 304 LEU B C 1
ATOM 5424 O O . LEU B 1 304 ? -11.174 -58.299 -14.700 1.00 62.30 304 LEU B O 1
ATOM 5429 N N . LEU B 1 305 ? -11.688 -56.892 -13.020 1.00 58.65 305 LEU B N 1
ATOM 5430 C CA . LEU B 1 305 ? -12.111 -55.820 -13.912 1.00 56.78 305 LEU B CA 1
ATOM 5431 C C . LEU B 1 305 ? -10.931 -54.974 -14.375 1.00 57.15 305 LEU B C 1
ATOM 5432 O O . LEU B 1 305 ? -10.711 -53.868 -13.881 1.00 54.11 305 LEU B O 1
ATOM 5437 N N . ARG B 1 306 ? -10.172 -55.511 -15.326 1.00 61.84 306 ARG B N 1
ATOM 5438 C CA . ARG B 1 306 ? -9.040 -54.812 -15.923 1.00 59.35 306 ARG B CA 1
ATOM 5439 C C . ARG B 1 306 ? -9.153 -54.823 -17.442 1.00 54.59 306 ARG B C 1
ATOM 5440 O O . ARG B 1 306 ? -9.592 -55.814 -18.029 1.00 51.73 306 ARG B O 1
ATOM 5448 N N . TYR B 1 307 ? -8.777 -53.712 -18.069 1.00 51.75 307 TYR B N 1
ATOM 5449 C CA . TYR B 1 307 ? -8.800 -53.604 -19.524 1.00 56.57 307 TYR B CA 1
ATOM 5450 C C . TYR B 1 307 ? -8.004 -54.727 -20.173 1.00 54.43 307 TYR B C 1
ATOM 5451 O O . TYR B 1 307 ? -8.507 -55.426 -21.051 1.00 52.53 307 TYR B O 1
ATOM 5460 N N . ASP B 1 308 ? -6.760 -54.893 -19.737 1.00 57.48 308 ASP B N 1
ATOM 5461 C CA . ASP B 1 308 ? -5.881 -55.906 -20.306 1.00 59.43 308 ASP B CA 1
ATOM 5462 C C . ASP B 1 308 ? -6.374 -57.298 -19.923 1.00 60.67 308 ASP B C 1
ATOM 5463 O O . ASP B 1 308 ? -6.235 -57.719 -18.773 1.00 61.61 308 ASP B O 1
ATOM 5468 N N . HIS B 1 309 ? -6.959 -57.998 -20.892 1.00 62.31 309 HIS B N 1
ATOM 5469 C CA . HIS B 1 309 ? -7.501 -59.336 -20.667 1.00 60.71 309 HIS B CA 1
ATOM 5470 C C . HIS B 1 309 ? -6.452 -60.316 -20.142 1.00 62.08 309 HIS B C 1
ATOM 5471 O O . HIS B 1 309 ? -6.772 -61.227 -19.380 1.00 66.23 309 HIS B O 1
ATOM 5478 N N . GLN B 1 310 ? -5.202 -60.123 -20.551 1.00 62.28 310 GLN B N 1
ATOM 5479 C CA . GLN B 1 310 ? -4.110 -60.978 -20.098 1.00 67.27 310 GLN B CA 1
ATOM 5480 C C . GLN B 1 310 ? -3.802 -60.821 -18.610 1.00 66.43 310 GLN B C 1
ATOM 5481 O O . GLN B 1 310 ? -3.328 -61.758 -17.966 1.00 65.57 310 GLN B O 1
ATOM 5487 N N . SER B 1 311 ? -4.075 -59.639 -18.068 1.00 64.26 311 SER B N 1
ATOM 5488 C CA . SER B 1 311 ? -3.735 -59.346 -16.678 1.00 69.01 311 SER B CA 1
ATOM 5489 C C . SER B 1 311 ? -4.809 -59.789 -15.688 1.00 72.50 311 SER B C 1
ATOM 5490 O O . SER B 1 311 ? -4.560 -59.851 -14.483 1.00 73.25 311 SER B O 1
ATOM 5493 N N . ARG B 1 312 ? -6.000 -60.096 -16.195 1.00 69.22 312 ARG B N 1
ATOM 5494 C CA . ARG B 1 312 ? -7.094 -60.547 -15.341 1.00 62.28 312 ARG B CA 1
ATOM 5495 C C . ARG B 1 312 ? -6.760 -61.903 -14.734 1.00 66.82 312 ARG B C 1
ATOM 5496 O O . ARG B 1 312 ? -6.028 -62.696 -15.330 1.00 69.09 312 ARG B O 1
ATOM 5504 N N . LEU B 1 313 ? -7.295 -62.159 -13.544 1.00 67.03 313 LEU B N 1
ATOM 5505 C CA . LEU B 1 313 ? -7.158 -63.466 -12.918 1.00 68.67 313 LEU B CA 1
ATOM 5506 C C . LEU B 1 313 ? -7.786 -64.536 -13.794 1.00 67.87 313 LEU B C 1
ATOM 5507 O O . LEU B 1 313 ? -8.829 -64.315 -14.409 1.00 62.34 313 LEU B O 1
ATOM 5512 N N . THR B 1 314 ? -7.146 -65.698 -13.850 1.00 72.58 314 THR B N 1
ATOM 5513 C CA . THR B 1 314 ? -7.762 -66.868 -14.452 1.00 74.81 314 THR B CA 1
ATOM 5514 C C . THR B 1 314 ? -8.755 -67.427 -13.447 1.00 77.93 314 THR B C 1
ATOM 5515 O O . THR B 1 314 ? -8.778 -66.999 -12.293 1.00 80.95 314 THR B O 1
ATOM 5519 N N . ALA B 1 315 ? -9.588 -68.362 -13.890 1.00 76.50 315 ALA B N 1
ATOM 5520 C CA . ALA B 1 315 ? -10.563 -68.987 -13.007 1.00 74.60 315 ALA B CA 1
ATOM 5521 C C . ALA B 1 315 ? -9.863 -69.638 -11.817 1.00 80.49 315 ALA B C 1
ATOM 5522 O O . ALA B 1 315 ? -10.317 -69.530 -10.676 1.00 82.01 315 ALA B O 1
ATOM 5524 N N . ARG B 1 316 ? -8.753 -70.315 -12.096 1.00 80.97 316 ARG B N 1
ATOM 5525 C CA . ARG B 1 316 ? -8.002 -71.018 -11.062 1.00 87.56 316 ARG B CA 1
ATOM 5526 C C . ARG B 1 316 ? -7.336 -70.059 -10.080 1.00 86.13 316 ARG B C 1
ATOM 5527 O O . ARG B 1 316 ? -7.358 -70.286 -8.870 1.00 88.64 316 ARG B O 1
ATOM 5535 N N . GLU B 1 317 ? -6.742 -68.990 -10.604 1.00 81.67 317 GLU B N 1
ATOM 5536 C CA . GLU B 1 317 ? -6.145 -67.959 -9.760 1.00 85.40 317 GLU B CA 1
ATOM 5537 C C . GLU B 1 317 ? -7.198 -67.283 -8.889 1.00 84.19 317 GLU B C 1
ATOM 5538 O O . GLU B 1 317 ? -6.930 -66.922 -7.743 1.00 82.21 317 GLU B O 1
ATOM 5544 N N . ALA B 1 318 ? -8.395 -67.107 -9.441 1.00 86.02 318 ALA B N 1
ATOM 5545 C CA . ALA B 1 318 ? -9.488 -66.473 -8.712 1.00 85.18 318 ALA B CA 1
ATOM 5546 C C . ALA B 1 318 ? -9.918 -67.301 -7.505 1.00 84.61 318 ALA B C 1
ATOM 5547 O O . ALA B 1 318 ? -10.222 -66.758 -6.443 1.00 87.85 318 ALA B O 1
ATOM 5549 N N . MET B 1 319 ? -9.943 -68.618 -7.678 1.00 80.23 319 MET B N 1
ATOM 5550 C CA . MET B 1 319 ? -10.340 -69.529 -6.609 1.00 81.80 319 MET B CA 1
ATOM 5551 C C . MET B 1 319 ? -9.315 -69.582 -5.477 1.00 85.79 319 MET B C 1
ATOM 5552 O O . MET B 1 319 ? -9.603 -70.083 -4.389 1.00 88.90 319 MET B O 1
ATOM 5557 N N . GLU B 1 320 ? -8.119 -69.067 -5.740 1.00 87.78 320 GLU B N 1
ATOM 5558 C CA . GLU B 1 320 ? -7.051 -69.070 -4.748 1.00 89.87 320 GLU B CA 1
ATOM 5559 C C . GLU B 1 320 ? -6.945 -67.735 -4.013 1.00 88.55 320 GLU B C 1
ATOM 5560 O O . GLU B 1 320 ? -6.079 -67.557 -3.158 1.00 95.66 320 GLU B O 1
ATOM 5566 N N . HIS B 1 321 ? -7.828 -66.801 -4.354 1.00 87.27 321 HIS B N 1
ATOM 5567 C CA . HIS B 1 321 ? -7.833 -65.481 -3.730 1.00 86.26 321 HIS B CA 1
ATOM 5568 C C . HIS B 1 321 ? -8.339 -65.559 -2.289 1.00 91.47 321 HIS B C 1
ATOM 5569 O O . HIS B 1 321 ? -9.235 -66.347 -1.990 1.00 96.94 321 HIS B O 1
ATOM 5576 N N . PRO B 1 322 ? -7.757 -64.742 -1.392 1.00 90.61 322 PRO B N 1
ATOM 5577 C CA . PRO B 1 322 ? -8.153 -64.662 0.021 1.00 93.38 322 PRO B CA 1
ATOM 5578 C C . PRO B 1 322 ? -9.649 -64.427 0.240 1.00 88.88 322 PRO B C 1
ATOM 5579 O O . PRO B 1 322 ? -10.163 -64.749 1.311 1.00 88.60 322 PRO B O 1
ATOM 5583 N N . TYR B 1 323 ? -10.326 -63.864 -0.756 1.00 86.87 323 TYR B N 1
ATOM 5584 C CA . TYR B 1 323 ? -11.769 -63.641 -0.700 1.00 85.41 323 TYR B CA 1
ATOM 5585 C C . TYR B 1 323 ? -12.550 -64.925 -0.419 1.00 86.43 323 TYR B C 1
ATOM 5586 O O . TYR B 1 323 ? -13.613 -64.886 0.198 1.00 87.02 323 TYR B O 1
ATOM 5595 N N . PHE B 1 324 ? -12.018 -66.059 -0.867 1.00 86.84 324 PHE B N 1
ATOM 5596 C CA . PHE B 1 324 ? -12.702 -67.340 -0.705 1.00 88.00 324 PHE B CA 1
ATOM 5597 C C . PHE B 1 324 ? -12.124 -68.227 0.397 1.00 93.28 324 PHE B C 1
ATOM 5598 O O . PHE B 1 324 ? -12.503 -69.392 0.505 1.00 97.57 324 PHE B O 1
ATOM 5606 N N . TYR B 1 325 ? -11.217 -67.688 1.207 1.00 93.76 325 TYR B N 1
ATOM 5607 C CA . TYR B 1 325 ? -10.526 -68.490 2.221 1.00 103.59 325 TYR B CA 1
ATOM 5608 C C . TYR B 1 325 ? -11.461 -69.233 3.175 1.00 102.09 325 TYR B C 1
ATOM 5609 O O . TYR B 1 325 ? -11.261 -70.416 3.442 1.00 96.83 325 TYR B O 1
ATOM 5618 N N . THR B 1 326 ? -12.486 -68.551 3.674 1.00 98.82 326 THR B N 1
ATOM 5619 C CA . THR B 1 326 ? -13.424 -69.173 4.603 1.00 103.08 326 THR B CA 1
ATOM 5620 C C . THR B 1 326 ? -14.296 -70.212 3.895 1.00 106.75 326 THR B C 1
ATOM 5621 O O . THR B 1 326 ? -14.623 -71.254 4.464 1.00 113.82 326 THR B O 1
ATOM 5625 N N . VAL B 1 327 ? -14.665 -69.920 2.651 1.00 100.79 327 VAL B N 1
ATOM 5626 C CA . VAL B 1 327 ? -15.436 -70.847 1.824 1.00 96.46 327 VAL B CA 1
ATOM 5627 C C . VAL B 1 327 ? -14.641 -72.133 1.582 1.00 100.84 327 VAL B C 1
ATOM 5628 O O . VAL B 1 327 ? -15.160 -73.240 1.727 1.00 104.31 327 VAL B O 1
ATOM 5632 N N . VAL B 1 328 ? -13.374 -71.959 1.216 1.00 102.58 328 VAL B N 1
ATOM 5633 C CA . VAL B 1 328 ? -12.443 -73.057 0.949 1.00 105.13 328 VAL B CA 1
ATOM 5634 C C . VAL B 1 328 ? -12.223 -73.919 2.195 1.00 111.88 328 VAL B C 1
ATOM 5635 O O . VAL B 1 328 ? -12.186 -75.148 2.115 1.00 110.96 328 VAL B O 1
ATOM 5639 N N . LYS B 1 329 ? -12.097 -73.263 3.343 1.00 118.70 329 LYS B N 1
ATOM 5640 C CA . LYS B 1 329 ? -11.885 -73.941 4.620 1.00 132.17 329 LYS B CA 1
ATOM 5641 C C . LYS B 1 329 ? -13.062 -74.846 4.967 1.00 136.28 329 LYS B C 1
ATOM 5642 O O . LYS B 1 329 ? -12.875 -75.913 5.552 1.00 140.71 329 LYS B O 1
ATOM 5648 N N . ASP B 1 330 ? -14.270 -74.427 4.609 1.00 133.88 330 ASP B N 1
ATOM 5649 C CA . ASP B 1 330 ? -15.447 -75.250 4.856 1.00 136.08 330 ASP B CA 1
ATOM 5650 C C . ASP B 1 330 ? -15.513 -76.424 3.885 1.00 137.84 330 ASP B C 1
ATOM 5651 O O . ASP B 1 330 ? -16.315 -76.436 2.951 1.00 133.43 330 ASP B O 1
ATOM 5656 N N . GLN B 1 331 ? -14.657 -77.414 4.129 1.00 145.81 331 GLN B N 1
ATOM 5657 C CA . GLN B 1 331 ? -14.556 -78.604 3.289 1.00 146.56 331 GLN B CA 1
ATOM 5658 C C . GLN B 1 331 ? -14.025 -79.796 4.080 1.00 147.32 331 GLN B C 1
ATOM 5659 O O . GLN B 1 331 ? -14.211 -79.881 5.294 1.00 147.41 331 GLN B O 1
ATOM 5665 N N . SER C 1 2 ? -23.543 -56.658 35.872 1.00 90.87 2 SER C N 1
ATOM 5666 C CA . SER C 1 2 ? -22.588 -55.837 36.607 1.00 85.97 2 SER C CA 1
ATOM 5667 C C . SER C 1 2 ? -21.193 -55.923 36.007 1.00 81.19 2 SER C C 1
ATOM 5668 O O . SER C 1 2 ? -20.391 -56.768 36.401 1.00 84.04 2 SER C O 1
ATOM 5671 N N . GLY C 1 3 ? -20.909 -55.047 35.049 1.00 75.30 3 GLY C N 1
ATOM 5672 C CA . GLY C 1 3 ? -19.626 -55.056 34.370 1.00 69.39 3 GLY C CA 1
ATOM 5673 C C . GLY C 1 3 ? -18.595 -54.171 35.046 1.00 63.88 3 GLY C C 1
ATOM 5674 O O . GLY C 1 3 ? -18.874 -53.568 36.084 1.00 62.53 3 GLY C O 1
ATOM 5675 N N . PRO C 1 4 ? -17.389 -54.094 34.463 1.00 57.83 4 PRO C N 1
ATOM 5676 C CA . PRO C 1 4 ? -16.322 -53.259 35.022 1.00 57.08 4 PRO C CA 1
ATOM 5677 C C . PRO C 1 4 ? -16.610 -51.776 34.801 1.00 56.61 4 PRO C C 1
ATOM 5678 O O . PRO C 1 4 ? -17.257 -51.424 33.816 1.00 59.60 4 PRO C O 1
ATOM 5682 N N . VAL C 1 5 ? -16.146 -50.925 35.709 1.00 55.09 5 VAL C N 1
ATOM 5683 C CA . VAL C 1 5 ? -16.311 -49.483 35.564 1.00 53.48 5 VAL C CA 1
ATOM 5684 C C . VAL C 1 5 ? -15.381 -48.959 34.466 1.00 46.33 5 VAL C C 1
ATOM 5685 O O . VAL C 1 5 ? -14.201 -49.304 34.439 1.00 44.52 5 VAL C O 1
ATOM 5689 N N . PRO C 1 6 ? -15.910 -48.119 33.559 1.00 45.44 6 PRO C N 1
ATOM 5690 C CA . PRO C 1 6 ? -15.119 -47.540 32.466 1.00 43.56 6 PRO C CA 1
ATOM 5691 C C . PRO C 1 6 ? -14.010 -46.619 32.971 1.00 43.61 6 PRO C C 1
ATOM 5692 O O . PRO C 1 6 ? -14.087 -46.114 34.092 1.00 47.68 6 PRO C O 1
ATOM 5696 N N . SER C 1 7 ? -12.993 -46.406 32.141 1.00 39.76 7 SER C N 1
ATOM 5697 C CA . SER C 1 7 ? -11.867 -45.545 32.505 1.00 44.31 7 SER C CA 1
ATOM 5698 C C . SER C 1 7 ? -11.352 -44.720 31.329 1.00 41.57 7 SER C C 1
ATOM 5699 O O . SER C 1 7 ? -11.505 -45.104 30.168 1.00 38.19 7 SER C O 1
ATOM 5702 N N . ARG C 1 8 ? -10.745 -43.581 31.646 1.00 43.80 8 ARG C N 1
ATOM 5703 C CA . ARG C 1 8 ? -10.161 -42.699 30.641 1.00 43.31 8 ARG C CA 1
ATOM 5704 C C . ARG C 1 8 ? -8.778 -42.226 31.072 1.00 40.41 8 ARG C C 1
ATOM 5705 O O . ARG C 1 8 ? -8.503 -42.102 32.264 1.00 41.70 8 ARG C O 1
ATOM 5713 N N . ALA C 1 9 ? -7.906 -41.972 30.099 1.00 40.31 9 ALA C N 1
ATOM 5714 C CA . ALA C 1 9 ? -6.603 -41.368 30.367 1.00 38.62 9 ALA C CA 1
ATOM 5715 C C . ALA C 1 9 ? -6.789 -39.957 30.914 1.00 39.54 9 ALA C C 1
ATOM 5716 O O . ALA C 1 9 ? -7.656 -39.219 30.449 1.00 34.91 9 ALA C O 1
ATOM 5718 N N . ARG C 1 10 ? -5.976 -39.574 31.894 1.00 37.25 10 ARG C N 1
ATOM 5719 C CA . ARG C 1 10 ? -6.065 -38.232 32.465 1.00 45.05 10 ARG C CA 1
ATOM 5720 C C . ARG C 1 10 ? -5.471 -37.159 31.553 1.00 43.11 10 ARG C C 1
ATOM 5721 O O . ARG C 1 10 ? -5.778 -35.974 31.687 1.00 46.77 10 ARG C O 1
ATOM 5729 N N . VAL C 1 11 ? -4.626 -37.584 30.622 1.00 42.01 11 VAL C N 1
ATOM 5730 C CA . VAL C 1 11 ? -3.955 -36.676 29.697 1.00 44.98 11 VAL C CA 1
ATOM 5731 C C . VAL C 1 11 ? -4.045 -37.236 28.289 1.00 44.84 11 VAL C C 1
ATOM 5732 O O . VAL C 1 11 ? -4.132 -38.453 28.113 1.00 48.89 11 VAL C O 1
ATOM 5736 N N . TYR C 1 12 ? -4.012 -36.351 27.297 1.00 43.20 12 TYR C N 1
ATOM 5737 C CA . TYR C 1 12 ? -3.994 -36.745 25.891 1.00 41.73 12 TYR C CA 1
ATOM 5738 C C . TYR C 1 12 ? -5.156 -37.679 25.567 1.00 38.43 12 TYR C C 1
ATOM 5739 O O . TYR C 1 12 ? -5.034 -38.573 24.731 1.00 38.95 12 TYR C O 1
ATOM 5748 N N . THR C 1 13 ? -6.276 -37.463 26.251 1.00 37.91 13 THR C N 1
ATOM 5749 C CA . THR C 1 13 ? -7.431 -38.353 26.183 1.00 37.32 13 THR C CA 1
ATOM 5750 C C . THR C 1 13 ? -8.036 -38.452 24.783 1.00 39.65 13 THR C C 1
ATOM 5751 O O . THR C 1 13 ? -8.478 -39.520 24.361 1.00 41.28 13 THR C O 1
ATOM 5755 N N . ASP C 1 14 ? -8.035 -37.332 24.070 1.00 41.13 14 ASP C N 1
ATOM 5756 C CA . ASP C 1 14 ? -8.742 -37.208 22.800 1.00 44.74 14 ASP C CA 1
ATOM 5757 C C . ASP C 1 14 ? -7.820 -36.875 21.624 1.00 42.43 14 ASP C C 1
ATOM 5758 O O . ASP C 1 14 ? -8.264 -36.291 20.639 1.00 46.06 14 ASP C O 1
ATOM 5763 N N . VAL C 1 15 ? -6.545 -37.238 21.727 1.00 42.84 15 VAL C N 1
ATOM 5764 C CA . VAL C 1 15 ? -5.580 -36.909 20.675 1.00 46.58 15 VAL C CA 1
ATOM 5765 C C . VAL C 1 15 ? -5.900 -37.577 19.339 1.00 45.18 15 VAL C C 1
ATOM 5766 O O . VAL C 1 15 ? -5.757 -36.967 18.278 1.00 39.62 15 VAL C O 1
ATOM 5770 N N . ASN C 1 16 ? -6.390 -38.809 19.392 1.00 38.17 16 ASN C N 1
ATOM 5771 C CA . ASN C 1 16 ? -6.719 -39.534 18.175 1.00 49.61 16 ASN C CA 1
ATOM 5772 C C . ASN C 1 16 ? -8.096 -39.088 17.733 1.00 50.83 16 ASN C C 1
ATOM 5773 O O . ASN C 1 16 ? -8.440 -39.140 16.551 1.00 52.85 16 ASN C O 1
ATOM 5778 N N . THR C 1 17 ? -8.883 -38.661 18.713 1.00 48.12 17 THR C N 1
ATOM 5779 C CA . THR C 1 17 ? -10.221 -38.150 18.468 1.00 48.48 17 THR C CA 1
ATOM 5780 C C . THR C 1 17 ? -10.090 -36.887 17.622 1.00 50.16 17 THR C C 1
ATOM 5781 O O . THR C 1 17 ? -10.971 -36.595 16.813 1.00 49.28 17 THR C O 1
ATOM 5785 N N . HIS C 1 18 ? -8.998 -36.133 17.780 1.00 46.49 18 HIS C N 1
ATOM 5786 C CA . HIS C 1 18 ? -8.926 -34.931 16.972 1.00 46.98 18 HIS C CA 1
ATOM 5787 C C . HIS C 1 18 ? -8.153 -35.188 15.687 1.00 47.62 18 HIS C C 1
ATOM 5788 O O . HIS C 1 18 ? -7.870 -34.259 14.933 1.00 46.19 18 HIS C O 1
ATOM 5795 N N . ARG C 1 19 ? -7.797 -36.445 15.439 1.00 46.64 19 ARG C N 1
ATOM 5796 C CA . ARG C 1 19 ? -7.082 -36.769 14.214 1.00 50.64 19 ARG C CA 1
ATOM 5797 C C . ARG C 1 19 ? -7.919 -37.629 13.244 1.00 47.22 19 ARG C C 1
ATOM 5798 O O . ARG C 1 19 ? -8.809 -38.358 13.674 1.00 53.83 19 ARG C O 1
ATOM 5806 N N . PRO C 1 20 ? -7.622 -37.542 11.936 1.00 49.17 20 PRO C N 1
ATOM 5807 C CA . PRO C 1 20 ? -8.190 -38.249 10.778 1.00 51.41 20 PRO C CA 1
ATOM 5808 C C . PRO C 1 20 ? -7.853 -39.733 10.774 1.00 51.06 20 PRO C C 1
ATOM 5809 O O . PRO C 1 20 ? -6.893 -40.141 11.433 1.00 49.25 20 PRO C O 1
ATOM 5813 N N . ARG C 1 21 ? -8.641 -40.526 10.055 1.00 62.26 21 ARG C N 1
ATOM 5814 C CA . ARG C 1 21 ? -8.418 -41.960 10.013 1.00 58.85 21 ARG C CA 1
ATOM 5815 C C . ARG C 1 21 ? -6.991 -42.217 9.538 1.00 53.08 21 ARG C C 1
ATOM 5816 O O . ARG C 1 21 ? -6.327 -43.109 10.054 1.00 51.90 21 ARG C O 1
ATOM 5824 N N . GLU C 1 22 ? -6.507 -41.421 8.583 1.00 54.54 22 GLU C N 1
ATOM 5825 C CA . GLU C 1 22 ? -5.154 -41.641 8.082 1.00 54.91 22 GLU C CA 1
ATOM 5826 C C . GLU C 1 22 ? -4.091 -41.641 9.183 1.00 53.42 22 GLU C C 1
ATOM 5827 O O . GLU C 1 22 ? -3.057 -42.284 9.030 1.00 57.54 22 GLU C O 1
ATOM 5833 N N . TYR C 1 23 ? -4.320 -40.919 10.279 1.00 50.14 23 TYR C N 1
ATOM 5834 C CA . TYR C 1 23 ? -3.316 -40.899 11.341 1.00 47.89 23 TYR C CA 1
ATOM 5835 C C . TYR C 1 23 ? -3.236 -42.242 12.082 1.00 46.67 23 TYR C C 1
ATOM 5836 O O . TYR C 1 23 ? -2.154 -42.792 12.287 1.00 46.52 23 TYR C O 1
ATOM 5845 N N . TRP C 1 24 ? -4.401 -42.752 12.487 1.00 46.45 24 TRP C N 1
ATOM 5846 C CA . TRP C 1 24 ? -4.489 -43.946 13.340 1.00 45.49 24 TRP C CA 1
ATOM 5847 C C . TRP C 1 24 ? -4.990 -45.245 12.692 1.00 47.20 24 TRP C C 1
ATOM 5848 O O . TRP C 1 24 ? -4.827 -46.321 13.264 1.00 46.71 24 TRP C O 1
ATOM 5859 N N . ASP C 1 25 ? -5.600 -45.150 11.517 1.00 51.91 25 ASP C N 1
ATOM 5860 C CA . ASP C 1 25 ? -6.134 -46.326 10.827 1.00 51.79 25 ASP C CA 1
ATOM 5861 C C . ASP C 1 25 ? -5.020 -47.040 10.073 1.00 53.05 25 ASP C C 1
ATOM 5862 O O . ASP C 1 25 ? -4.934 -46.954 8.849 1.00 60.00 25 ASP C O 1
ATOM 5867 N N . TYR C 1 26 ? -4.159 -47.734 10.814 1.00 51.67 26 TYR C N 1
ATOM 5868 C CA . TYR C 1 26 ? -2.950 -48.326 10.247 1.00 58.58 26 TYR C CA 1
ATOM 5869 C C . TYR C 1 26 ? -3.200 -49.426 9.211 1.00 59.83 26 TYR C C 1
ATOM 5870 O O . TYR C 1 26 ? -2.341 -49.679 8.366 1.00 59.98 26 TYR C O 1
ATOM 5879 N N . GLU C 1 27 ? -4.354 -50.086 9.272 1.00 62.60 27 GLU C N 1
ATOM 5880 C CA . GLU C 1 27 ? -4.656 -51.150 8.312 1.00 70.76 27 GLU C CA 1
ATOM 5881 C C . GLU C 1 27 ? -4.847 -50.580 6.906 1.00 73.38 27 GLU C C 1
ATOM 5882 O O . GLU C 1 27 ? -4.728 -51.298 5.912 1.00 76.67 27 GLU C O 1
ATOM 5888 N N . SER C 1 28 ? -5.134 -49.283 6.835 1.00 70.71 28 SER C N 1
ATOM 5889 C CA . SER C 1 28 ? -5.353 -48.595 5.567 1.00 70.00 28 SER C CA 1
ATOM 5890 C C . SER C 1 28 ? -4.091 -47.901 5.071 1.00 66.46 28 SER C C 1
ATOM 5891 O O . SER C 1 28 ? -4.081 -47.320 3.984 1.00 66.54 28 SER C O 1
ATOM 5894 N N . HIS C 1 29 ? -3.031 -47.958 5.870 1.00 64.54 29 HIS C N 1
ATOM 5895 C CA . HIS C 1 29 ? -1.772 -47.311 5.515 1.00 67.58 29 HIS C CA 1
ATOM 5896 C C . HIS C 1 29 ? -1.150 -47.961 4.285 1.00 72.41 29 HIS C C 1
ATOM 5897 O O . HIS C 1 29 ? -1.058 -49.185 4.193 1.00 76.47 29 HIS C O 1
ATOM 5904 N N . VAL C 1 30 ? -0.723 -47.132 3.339 1.00 71.40 30 VAL C N 1
ATOM 5905 C CA . VAL C 1 30 ? -0.018 -47.631 2.169 1.00 74.13 30 VAL C CA 1
ATOM 5906 C C . VAL C 1 30 ? 1.479 -47.493 2.396 1.00 78.78 30 VAL C C 1
ATOM 5907 O O . VAL C 1 30 ? 1.998 -46.390 2.566 1.00 79.18 30 VAL C O 1
ATOM 5911 N N . VAL C 1 31 ? 2.167 -48.630 2.396 1.00 79.94 31 VAL C N 1
ATOM 5912 C CA . VAL C 1 31 ? 3.600 -48.660 2.644 1.00 80.79 31 VAL C CA 1
ATOM 5913 C C . VAL C 1 31 ? 4.369 -48.200 1.418 1.00 89.20 31 VAL C C 1
ATOM 5914 O O . VAL C 1 31 ? 4.077 -48.622 0.297 1.00 92.61 31 VAL C O 1
ATOM 5918 N N . GLU C 1 32 ? 5.351 -47.331 1.628 1.00 92.20 32 GLU C N 1
ATOM 5919 C CA . GLU C 1 32 ? 6.223 -46.939 0.539 1.00 101.39 32 GLU C CA 1
ATOM 5920 C C . GLU C 1 32 ? 7.551 -47.677 0.649 1.00 98.68 32 GLU C C 1
ATOM 5921 O O . GLU C 1 32 ? 8.308 -47.487 1.600 1.00 97.75 32 GLU C O 1
ATOM 5927 N N . TRP C 1 33 ? 7.827 -48.525 -0.334 1.00 96.61 33 TRP C N 1
ATOM 5928 C CA . TRP C 1 33 ? 9.000 -49.383 -0.271 1.00 94.76 33 TRP C CA 1
ATOM 5929 C C . TRP C 1 33 ? 10.210 -48.709 -0.891 1.00 93.83 33 TRP C C 1
ATOM 5930 O O . TRP C 1 33 ? 10.115 -48.082 -1.945 1.00 96.79 33 TRP C O 1
ATOM 5941 N N . GLY C 1 34 ? 11.349 -48.844 -0.224 1.00 90.67 34 GLY C N 1
ATOM 5942 C CA . GLY C 1 34 ? 12.603 -48.342 -0.746 1.00 87.15 34 GLY C CA 1
ATOM 5943 C C . GLY C 1 34 ? 13.300 -49.393 -1.583 1.00 91.31 34 GLY C C 1
ATOM 5944 O O . GLY C 1 34 ? 12.689 -50.377 -1.999 1.00 92.61 34 GLY C O 1
ATOM 5945 N N . ASN C 1 35 ? 14.586 -49.180 -1.828 1.00 93.68 35 ASN C N 1
ATOM 5946 C CA . ASN C 1 35 ? 15.378 -50.085 -2.648 1.00 98.10 35 ASN C CA 1
ATOM 5947 C C . ASN C 1 35 ? 16.217 -51.004 -1.769 1.00 111.31 35 ASN C C 1
ATOM 5948 O O . ASN C 1 35 ? 17.109 -50.545 -1.056 1.00 96.19 35 ASN C O 1
ATOM 5953 N N . GLN C 1 36 ? 15.917 -52.300 -1.811 1.00 108.66 36 GLN C N 1
ATOM 5954 C CA . GLN C 1 36 ? 16.601 -53.278 -0.967 1.00 103.39 36 GLN C CA 1
ATOM 5955 C C . GLN C 1 36 ? 18.094 -53.406 -1.270 1.00 105.47 36 GLN C C 1
ATOM 5956 O O . GLN C 1 36 ? 18.886 -53.740 -0.389 1.00 100.12 36 GLN C O 1
ATOM 5962 N N . ASP C 1 37 ? 18.475 -53.127 -2.512 1.00 110.84 37 ASP C N 1
ATOM 5963 C CA . ASP C 1 37 ? 19.876 -53.210 -2.923 1.00 117.91 37 ASP C CA 1
ATOM 5964 C C . ASP C 1 37 ? 20.764 -52.152 -2.267 1.00 112.35 37 ASP C C 1
ATOM 5965 O O . ASP C 1 37 ? 21.990 -52.223 -2.348 1.00 113.28 37 ASP C O 1
ATOM 5970 N N . ASP C 1 38 ? 20.141 -51.171 -1.622 1.00 106.04 38 ASP C N 1
ATOM 5971 C CA . ASP C 1 38 ? 20.873 -50.144 -0.892 1.00 102.56 38 ASP C CA 1
ATOM 5972 C C . ASP C 1 38 ? 21.602 -50.708 0.325 1.00 103.86 38 ASP C C 1
ATOM 5973 O O . ASP C 1 38 ? 22.602 -50.146 0.768 1.00 104.22 38 ASP C O 1
ATOM 5978 N N . TYR C 1 39 ? 21.105 -51.819 0.862 1.00 104.05 39 TYR C N 1
ATOM 5979 C CA . TYR C 1 39 ? 21.568 -52.300 2.161 1.00 103.77 39 TYR C CA 1
ATOM 5980 C C . TYR C 1 39 ? 22.216 -53.684 2.127 1.00 107.88 39 TYR C C 1
ATOM 5981 O O . TYR C 1 39 ? 21.763 -54.576 1.409 1.00 110.20 39 TYR C O 1
ATOM 5990 N N . GLN C 1 40 ? 23.280 -53.851 2.908 1.00 110.32 40 GLN C N 1
ATOM 5991 C CA . GLN C 1 40 ? 23.968 -55.135 3.009 1.00 112.40 40 GLN C CA 1
ATOM 5992 C C . GLN C 1 40 ? 24.266 -55.502 4.467 1.00 109.03 40 GLN C C 1
ATOM 5993 O O . GLN C 1 40 ? 24.717 -54.662 5.245 1.00 106.81 40 GLN C O 1
ATOM 5999 N N . LEU C 1 41 ? 24.016 -56.760 4.823 1.00 110.77 41 LEU C N 1
ATOM 6000 C CA . LEU C 1 41 ? 24.159 -57.236 6.203 1.00 109.57 41 LEU C CA 1
ATOM 6001 C C . LEU C 1 41 ? 25.605 -57.464 6.644 1.00 112.23 41 LEU C C 1
ATOM 6002 O O . LEU C 1 41 ? 26.414 -58.004 5.890 1.00 110.67 41 LEU C O 1
ATOM 6007 N N . VAL C 1 42 ? 25.922 -57.050 7.869 1.00 115.11 42 VAL C N 1
ATOM 6008 C CA . VAL C 1 42 ? 27.278 -57.196 8.396 1.00 118.47 42 VAL C CA 1
ATOM 6009 C C . VAL C 1 42 ? 27.394 -58.258 9.498 1.00 119.07 42 VAL C C 1
ATOM 6010 O O . VAL C 1 42 ? 28.236 -59.154 9.414 1.00 119.39 42 VAL C O 1
ATOM 6014 N N . ARG C 1 43 ? 26.544 -58.165 10.521 1.00 116.54 43 ARG C N 1
ATOM 6015 C CA . ARG C 1 43 ? 26.524 -59.156 11.602 1.00 121.81 43 ARG C CA 1
ATOM 6016 C C . ARG C 1 43 ? 25.198 -59.181 12.368 1.00 122.24 43 ARG C C 1
ATOM 6017 O O . ARG C 1 43 ? 24.513 -58.164 12.477 1.00 121.94 43 ARG C O 1
ATOM 6025 N N . LYS C 1 44 ? 24.842 -60.352 12.891 1.00 122.63 44 LYS C N 1
ATOM 6026 C CA . LYS C 1 44 ? 23.603 -60.526 13.648 1.00 119.83 44 LYS C CA 1
ATOM 6027 C C . LYS C 1 44 ? 23.640 -60.020 15.091 1.00 118.58 44 LYS C C 1
ATOM 6028 O O . LYS C 1 44 ? 24.667 -60.089 15.763 1.00 124.53 44 LYS C O 1
ATOM 6034 N N . LEU C 1 45 ? 22.496 -59.518 15.549 1.00 139.79 45 LEU C N 1
ATOM 6035 C CA . LEU C 1 45 ? 22.359 -58.962 16.888 1.00 135.74 45 LEU C CA 1
ATOM 6036 C C . LEU C 1 45 ? 21.434 -59.731 17.833 1.00 139.03 45 LEU C C 1
ATOM 6037 O O . LEU C 1 45 ? 21.588 -59.635 19.052 1.00 140.60 45 LEU C O 1
ATOM 6042 N N . GLY C 1 46 ? 20.477 -60.490 17.301 1.00 141.06 46 GLY C N 1
ATOM 6043 C CA . GLY C 1 46 ? 19.559 -61.181 18.190 1.00 144.34 46 GLY C CA 1
ATOM 6044 C C . GLY C 1 46 ? 18.160 -61.399 17.633 1.00 145.05 46 GLY C C 1
ATOM 6045 O O . GLY C 1 46 ? 17.628 -60.527 16.946 1.00 141.25 46 GLY C O 1
ATOM 6046 N N . ARG C 1 47 ? 17.569 -62.559 17.910 1.00 151.44 47 ARG C N 1
ATOM 6047 C CA . ARG C 1 47 ? 16.239 -62.869 17.397 1.00 154.19 47 ARG C CA 1
ATOM 6048 C C . ARG C 1 47 ? 15.331 -63.050 18.624 1.00 160.25 47 ARG C C 1
ATOM 6049 O O . ARG C 1 47 ? 14.669 -62.093 19.026 1.00 156.86 47 ARG C O 1
ATOM 6057 N N . GLY C 1 48 ? 15.272 -64.245 19.206 1.00 170.06 48 GLY C N 1
ATOM 6058 C CA . GLY C 1 48 ? 14.463 -64.477 20.399 1.00 176.73 48 GLY C CA 1
ATOM 6059 C C . GLY C 1 48 ? 12.947 -64.370 20.398 1.00 179.52 48 GLY C C 1
ATOM 6060 O O . GLY C 1 48 ? 12.359 -64.256 21.470 1.00 180.75 48 GLY C O 1
ATOM 6061 N N . LYS C 1 49 ? 12.327 -64.418 19.222 1.00 180.74 49 LYS C N 1
ATOM 6062 C CA . LYS C 1 49 ? 10.869 -64.311 19.083 1.00 181.18 49 LYS C CA 1
ATOM 6063 C C . LYS C 1 49 ? 10.423 -64.732 17.682 1.00 180.89 49 LYS C C 1
ATOM 6064 O O . LYS C 1 49 ? 10.134 -65.902 17.428 1.00 187.36 49 LYS C O 1
ATOM 6070 N N . TYR C 1 50 ? 10.384 -63.762 16.778 1.00 173.06 50 TYR C N 1
ATOM 6071 C CA . TYR C 1 50 ? 9.933 -63.986 15.405 1.00 170.72 50 TYR C CA 1
ATOM 6072 C C . TYR C 1 50 ? 10.483 -62.892 14.489 1.00 160.69 50 TYR C C 1
ATOM 6073 O O . TYR C 1 50 ? 9.826 -62.481 13.535 1.00 157.59 50 TYR C O 1
ATOM 6082 N N . SER C 1 51 ? 11.699 -62.441 14.790 1.00 155.42 51 SER C N 1
ATOM 6083 C CA . SER C 1 51 ? 12.332 -61.363 14.049 1.00 145.82 51 SER C CA 1
ATOM 6084 C C . SER C 1 51 ? 13.842 -61.557 14.157 1.00 141.59 51 SER C C 1
ATOM 6085 O O . SER C 1 51 ? 14.334 -62.184 15.081 1.00 144.23 51 SER C O 1
ATOM 6088 N N . GLU C 1 52 ? 14.549 -60.993 13.177 1.00 132.67 52 GLU C N 1
ATOM 6089 C CA . GLU C 1 52 ? 16.005 -61.101 13.017 1.00 129.27 52 GLU C CA 1
ATOM 6090 C C . GLU C 1 52 ? 16.793 -59.812 12.784 1.00 123.92 52 GLU C C 1
ATOM 6091 O O . GLU C 1 52 ? 16.841 -59.327 11.652 1.00 126.41 52 GLU C O 1
ATOM 6097 N N . VAL C 1 53 ? 17.417 -59.253 13.816 1.00 116.43 53 VAL C N 1
ATOM 6098 C CA . VAL C 1 53 ? 18.001 -57.937 13.692 1.00 109.33 53 VAL C CA 1
ATOM 6099 C C . VAL C 1 53 ? 19.515 -58.048 13.485 1.00 108.35 53 VAL C C 1
ATOM 6100 O O . VAL C 1 53 ? 20.215 -58.794 14.170 1.00 113.30 53 VAL C O 1
ATOM 6104 N N . PHE C 1 54 ? 19.980 -57.271 12.505 1.00 104.99 54 PHE C N 1
ATOM 6105 C CA . PHE C 1 54 ? 21.355 -57.271 12.019 1.00 106.31 54 PHE C CA 1
ATOM 6106 C C . PHE C 1 54 ? 21.976 -55.881 11.982 1.00 105.36 54 PHE C C 1
ATOM 6107 O O . PHE C 1 54 ? 21.281 -54.889 11.757 1.00 101.46 54 PHE C O 1
ATOM 6115 N N . GLU C 1 55 ? 23.283 -55.806 12.213 1.00 112.19 55 GLU C N 1
ATOM 6116 C CA . GLU C 1 55 ? 24.020 -54.600 11.871 1.00 112.25 55 GLU C CA 1
ATOM 6117 C C . GLU C 1 55 ? 24.228 -54.636 10.358 1.00 110.26 55 GLU C C 1
ATOM 6118 O O . GLU C 1 55 ? 24.554 -55.682 9.798 1.00 106.15 55 GLU C O 1
ATOM 6124 N N . ALA C 1 56 ? 24.036 -53.497 9.697 1.00 109.93 56 ALA C N 1
ATOM 6125 C CA . ALA C 1 56 ? 24.094 -53.451 8.238 1.00 108.48 56 ALA C CA 1
ATOM 6126 C C . ALA C 1 56 ? 24.682 -52.146 7.710 1.00 108.23 56 ALA C C 1
ATOM 6127 O O . ALA C 1 56 ? 24.919 -51.205 8.468 1.00 96.70 56 ALA C O 1
ATOM 6129 N N . ILE C 1 57 ? 24.928 -52.104 6.404 1.00 100.18 57 ILE C N 1
ATOM 6130 C CA . ILE C 1 57 ? 25.457 -50.903 5.767 1.00 109.36 57 ILE C CA 1
ATOM 6131 C C . ILE C 1 57 ? 24.633 -50.464 4.559 1.00 100.84 57 ILE C C 1
ATOM 6132 O O . ILE C 1 57 ? 24.259 -51.283 3.719 1.00 101.62 57 ILE C O 1
ATOM 6137 N N . ASN C 1 58 ? 24.353 -49.165 4.483 1.00 101.50 58 ASN C N 1
ATOM 6138 C CA . ASN C 1 58 ? 23.776 -48.568 3.287 1.00 99.84 58 ASN C CA 1
ATOM 6139 C C . ASN C 1 58 ? 24.902 -48.297 2.293 1.00 105.87 58 ASN C C 1
ATOM 6140 O O . ASN C 1 58 ? 25.627 -47.314 2.429 1.00 108.40 58 ASN C O 1
ATOM 6145 N N . ILE C 1 59 ? 25.039 -49.152 1.284 1.00 108.69 59 ILE C N 1
ATOM 6146 C CA . ILE C 1 59 ? 26.162 -49.045 0.352 1.00 121.85 59 ILE C CA 1
ATOM 6147 C C . ILE C 1 59 ? 26.076 -47.861 -0.612 1.00 125.43 59 ILE C C 1
ATOM 6148 O O . ILE C 1 59 ? 27.026 -47.587 -1.346 1.00 134.25 59 ILE C O 1
ATOM 6153 N N . THR C 1 60 ? 24.947 -47.161 -0.611 1.00 121.00 60 THR C N 1
ATOM 6154 C CA . THR C 1 60 ? 24.792 -45.983 -1.458 1.00 128.22 60 THR C CA 1
ATOM 6155 C C . THR C 1 60 ? 25.430 -44.748 -0.834 1.00 133.85 60 THR C C 1
ATOM 6156 O O . THR C 1 60 ? 25.721 -43.771 -1.525 1.00 140.37 60 THR C O 1
ATOM 6160 N N . ASN C 1 61 ? 25.648 -44.798 0.476 1.00 131.92 61 ASN C N 1
ATOM 6161 C CA . ASN C 1 61 ? 26.252 -43.680 1.190 1.00 134.54 61 ASN C CA 1
ATOM 6162 C C . ASN C 1 61 ? 27.158 -44.119 2.339 1.00 138.62 61 ASN C C 1
ATOM 6163 O O . ASN C 1 61 ? 27.636 -43.286 3.112 1.00 142.07 61 ASN C O 1
ATOM 6168 N N . ASN C 1 62 ? 27.392 -45.426 2.439 1.00 138.13 62 ASN C N 1
ATOM 6169 C CA . ASN C 1 62 ? 28.237 -45.993 3.492 1.00 138.04 62 ASN C CA 1
ATOM 6170 C C . ASN C 1 62 ? 27.833 -45.607 4.915 1.00 131.20 62 ASN C C 1
ATOM 6171 O O . ASN C 1 62 ? 28.686 -45.432 5.785 1.00 133.76 62 ASN C O 1
ATOM 6176 N N . GLU C 1 63 ? 26.532 -45.476 5.149 1.00 124.62 63 GLU C N 1
ATOM 6177 C CA . GLU C 1 63 ? 26.042 -45.210 6.494 1.00 119.15 63 GLU C CA 1
ATOM 6178 C C . GLU C 1 63 ? 25.718 -46.513 7.206 1.00 108.73 63 GLU C C 1
ATOM 6179 O O . GLU C 1 63 ? 25.173 -47.441 6.608 1.00 105.41 63 GLU C O 1
ATOM 6185 N N . LYS C 1 64 ? 26.055 -46.578 8.490 1.00 102.05 64 LYS C N 1
ATOM 6186 C CA . LYS C 1 64 ? 25.708 -47.739 9.292 1.00 100.36 64 LYS C CA 1
ATOM 6187 C C . LYS C 1 64 ? 24.228 -47.690 9.636 1.00 100.62 64 LYS C C 1
ATOM 6188 O O . LYS C 1 64 ? 23.707 -46.648 10.035 1.00 99.19 64 LYS C O 1
ATOM 6194 N N . VAL C 1 65 ? 23.550 -48.820 9.482 1.00 97.76 65 VAL C N 1
ATOM 6195 C CA . VAL C 1 65 ? 22.145 -48.915 9.848 1.00 95.80 65 VAL C CA 1
ATOM 6196 C C . VAL C 1 65 ? 21.879 -50.201 10.604 1.00 98.08 65 VAL C C 1
ATOM 6197 O O . VAL C 1 65 ? 22.735 -51.084 10.681 1.00 103.00 65 VAL C O 1
ATOM 6201 N N . VAL C 1 66 ? 20.681 -50.300 11.164 1.00 89.86 66 VAL C N 1
ATOM 6202 C CA . VAL C 1 66 ? 20.234 -51.528 11.792 1.00 87.61 66 VAL C CA 1
ATOM 6203 C C . VAL C 1 66 ? 19.058 -52.055 10.982 1.00 83.61 66 VAL C C 1
ATOM 6204 O O . VAL C 1 66 ? 18.112 -51.318 10.698 1.00 77.24 66 VAL C O 1
ATOM 6208 N N . VAL C 1 67 ? 19.116 -53.327 10.606 1.00 83.68 67 VAL C N 1
ATOM 6209 C CA . VAL C 1 67 ? 18.037 -53.936 9.838 1.00 84.17 67 VAL C CA 1
ATOM 6210 C C . VAL C 1 67 ? 17.291 -54.969 10.671 1.00 88.56 67 VAL C C 1
ATOM 6211 O O . VAL C 1 67 ? 17.893 -55.896 11.213 1.00 89.94 67 VAL C O 1
ATOM 6215 N N . LYS C 1 68 ? 15.975 -54.807 10.766 1.00 79.10 68 LYS C N 1
ATOM 6216 C CA . LYS C 1 68 ? 15.135 -55.769 11.467 1.00 89.26 68 LYS C CA 1
ATOM 6217 C C . LYS C 1 68 ? 14.210 -56.487 10.498 1.00 88.13 68 LYS C C 1
ATOM 6218 O O . LYS C 1 68 ? 13.243 -55.906 10.001 1.00 85.42 68 LYS C O 1
ATOM 6224 N N . ILE C 1 69 ? 14.505 -57.756 10.232 1.00 92.82 69 ILE C N 1
ATOM 6225 C CA . ILE C 1 69 ? 13.659 -58.545 9.354 1.00 98.43 69 ILE C CA 1
ATOM 6226 C C . ILE C 1 69 ? 12.407 -58.960 10.117 1.00 102.92 69 ILE C C 1
ATOM 6227 O O . ILE C 1 69 ? 12.487 -59.579 11.178 1.00 109.60 69 ILE C O 1
ATOM 6232 N N . LEU C 1 70 ? 11.251 -58.612 9.560 1.00 101.16 70 LEU C N 1
ATOM 6233 C CA . LEU C 1 70 ? 9.976 -58.910 10.191 1.00 104.18 70 LEU C CA 1
ATOM 6234 C C . LEU C 1 70 ? 9.316 -60.122 9.570 1.00 113.90 70 LEU C C 1
ATOM 6235 O O . LEU C 1 70 ? 8.569 -59.978 8.601 1.00 114.47 70 LEU C O 1
ATOM 6240 N N . LYS C 1 71 ? 9.610 -61.314 10.086 1.00 122.84 71 LYS C N 1
ATOM 6241 C CA . LYS C 1 71 ? 8.906 -62.485 9.586 1.00 132.27 71 LYS C CA 1
ATOM 6242 C C . LYS C 1 71 ? 7.439 -62.208 9.867 1.00 138.52 71 LYS C C 1
ATOM 6243 O O . LYS C 1 71 ? 7.095 -61.926 11.016 1.00 139.34 71 LYS C O 1
ATOM 6249 N N . PRO C 1 72 ? 6.571 -62.237 8.839 1.00 142.66 72 PRO C N 1
ATOM 6250 C CA . PRO C 1 72 ? 5.274 -61.851 9.391 1.00 143.84 72 PRO C CA 1
ATOM 6251 C C . PRO C 1 72 ? 4.605 -62.986 10.154 1.00 151.00 72 PRO C C 1
ATOM 6252 O O . PRO C 1 72 ? 5.005 -64.145 10.049 1.00 156.12 72 PRO C O 1
ATOM 6256 N N . VAL C 1 73 ? 3.574 -62.631 10.906 1.00 152.07 73 VAL C N 1
ATOM 6257 C CA . VAL C 1 73 ? 2.768 -63.588 11.644 1.00 158.90 73 VAL C CA 1
ATOM 6258 C C . VAL C 1 73 ? 1.382 -62.965 11.595 1.00 157.86 73 VAL C C 1
ATOM 6259 O O . VAL C 1 73 ? 0.365 -63.644 11.454 1.00 161.01 73 VAL C O 1
ATOM 6263 N N . LYS C 1 74 ? 1.382 -61.637 11.716 1.00 152.54 74 LYS C N 1
ATOM 6264 C CA . LYS C 1 74 ? 0.215 -60.807 11.479 1.00 148.51 74 LYS C CA 1
ATOM 6265 C C . LYS C 1 74 ? 0.570 -59.664 10.539 1.00 142.79 74 LYS C C 1
ATOM 6266 O O . LYS C 1 74 ? 1.512 -58.909 10.785 1.00 139.95 74 LYS C O 1
ATOM 6272 N N . LYS C 1 75 ? -0.191 -59.546 9.462 1.00 120.08 75 LYS C N 1
ATOM 6273 C CA . LYS C 1 75 ? 0.064 -58.545 8.437 1.00 117.97 75 LYS C CA 1
ATOM 6274 C C . LYS C 1 75 ? -0.301 -57.162 8.978 1.00 111.94 75 LYS C C 1
ATOM 6275 O O . LYS C 1 75 ? 0.304 -56.147 8.630 1.00 109.91 75 LYS C O 1
ATOM 6281 N N . LYS C 1 76 ? -1.313 -57.163 9.8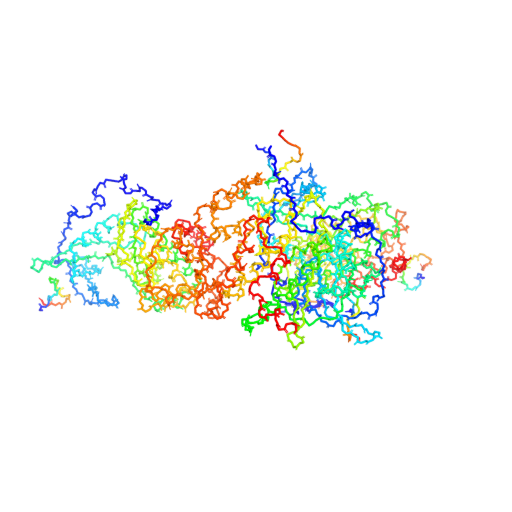40 1.00 107.51 76 LYS C N 1
ATOM 6282 C CA . LYS C 1 76 ? -1.861 -55.975 10.486 1.00 101.07 76 LYS C CA 1
ATOM 6283 C C . LYS C 1 76 ? -0.843 -55.337 11.422 1.00 90.72 76 LYS C C 1
ATOM 6284 O O . LYS C 1 76 ? -0.723 -54.115 11.497 1.00 84.29 76 LYS C O 1
ATOM 6290 N N . LYS C 1 77 ? -0.116 -56.189 12.137 1.00 85.48 77 LYS C N 1
ATOM 6291 C CA . LYS C 1 77 ? 0.870 -55.754 13.115 1.00 80.04 77 LYS C CA 1
ATOM 6292 C C . LYS C 1 77 ? 2.054 -55.058 12.449 1.00 71.54 77 LYS C C 1
ATOM 6293 O O . LYS C 1 77 ? 2.653 -54.155 13.034 1.00 66.21 77 LYS C O 1
ATOM 6299 N N . ILE C 1 78 ? 2.399 -55.478 11.236 1.00 70.62 78 ILE C N 1
ATOM 6300 C CA . ILE C 1 78 ? 3.489 -54.833 10.512 1.00 70.46 78 ILE C CA 1
ATOM 6301 C C . ILE C 1 78 ? 3.163 -53.371 10.200 1.00 64.09 78 ILE C C 1
ATOM 6302 O O . ILE C 1 78 ? 3.972 -52.479 10.452 1.00 66.03 78 ILE C O 1
ATOM 6307 N N . LYS C 1 79 ? 1.971 -53.135 9.656 1.00 57.49 79 LYS C N 1
ATOM 6308 C CA . LYS C 1 79 ? 1.528 -51.782 9.321 1.00 55.85 79 LYS C CA 1
ATOM 6309 C C . LYS C 1 79 ? 1.357 -50.907 10.557 1.00 57.23 79 LYS C C 1
ATOM 6310 O O . LYS C 1 79 ? 1.604 -49.703 10.512 1.00 56.96 79 LYS C O 1
ATOM 6316 N N . ARG C 1 80 ? 0.927 -51.520 11.655 1.00 55.91 80 ARG C N 1
ATOM 6317 C CA . ARG C 1 80 ? 0.748 -50.802 12.909 1.00 51.77 80 ARG C CA 1
ATOM 6318 C C . ARG C 1 80 ? 2.087 -50.244 13.367 1.00 50.10 80 ARG C C 1
ATOM 6319 O O . ARG C 1 80 ? 2.196 -49.060 13.688 1.00 47.69 80 ARG C O 1
ATOM 6327 N N . GLU C 1 81 ? 3.103 -51.100 13.398 1.00 50.30 81 GLU C N 1
ATOM 6328 C CA . GLU C 1 81 ? 4.439 -50.685 13.807 1.00 54.65 81 GLU C CA 1
ATOM 6329 C C . GLU C 1 81 ? 4.980 -49.614 12.861 1.00 53.91 81 GLU C C 1
ATOM 6330 O O . GLU C 1 81 ? 5.560 -48.619 13.298 1.00 50.95 81 GLU C O 1
ATOM 6336 N N . ILE C 1 82 ? 4.786 -49.834 11.565 1.00 53.20 82 ILE C N 1
ATOM 6337 C CA . ILE C 1 82 ? 5.246 -48.898 10.544 1.00 54.30 82 ILE C CA 1
ATOM 6338 C C . ILE C 1 82 ? 4.599 -47.524 10.702 1.00 53.45 82 ILE C C 1
ATOM 6339 O O . ILE C 1 82 ? 5.289 -46.506 10.732 1.00 54.56 82 ILE C O 1
ATOM 6344 N N . LYS C 1 83 ? 3.274 -47.507 10.805 1.00 50.68 83 LYS C N 1
ATOM 6345 C CA . LYS C 1 83 ? 2.526 -46.259 10.938 1.00 52.05 83 LYS C CA 1
ATOM 6346 C C . LYS C 1 83 ? 2.923 -45.479 12.187 1.00 47.94 83 LYS C C 1
ATOM 6347 O O . LYS C 1 83 ? 3.066 -44.257 12.153 1.00 48.57 83 LYS C O 1
ATOM 6353 N N . ILE C 1 84 ? 3.104 -46.198 13.288 1.00 49.08 84 ILE C N 1
ATOM 6354 C CA . ILE C 1 84 ? 3.505 -45.590 14.549 1.00 49.57 84 ILE C CA 1
ATOM 6355 C C . ILE C 1 84 ? 4.915 -45.007 14.465 1.00 47.83 84 ILE C C 1
ATOM 6356 O O . ILE C 1 84 ? 5.163 -43.895 14.934 1.00 46.21 84 ILE C O 1
ATOM 6361 N N . LEU C 1 85 ? 5.828 -45.758 13.857 1.00 48.83 85 LEU C N 1
ATOM 6362 C CA . LEU C 1 85 ? 7.199 -45.290 13.659 1.00 50.58 85 LEU C CA 1
ATOM 6363 C C . LEU C 1 85 ? 7.237 -44.022 12.815 1.00 55.08 85 LEU C C 1
ATOM 6364 O O . LEU C 1 85 ? 8.023 -43.112 13.082 1.00 51.54 85 LEU C O 1
ATOM 6369 N N . GLU C 1 86 ? 6.385 -43.969 11.796 1.00 52.89 86 GLU C N 1
ATOM 6370 C CA . GLU C 1 86 ? 6.333 -42.815 10.910 1.00 51.76 86 GLU C CA 1
ATOM 6371 C C . GLU C 1 86 ? 5.669 -41.620 11.590 1.00 51.84 86 GLU C C 1
ATOM 6372 O O . GLU C 1 86 ? 6.092 -40.479 11.402 1.00 53.81 86 GLU C O 1
ATOM 6378 N N . ASN C 1 87 ? 4.627 -41.884 12.373 1.00 47.76 87 ASN C N 1
ATOM 6379 C CA . ASN C 1 87 ? 3.975 -40.837 13.154 1.00 46.08 87 ASN C CA 1
ATOM 6380 C C . ASN C 1 87 ? 4.927 -40.180 14.154 1.00 49.31 87 ASN C C 1
ATOM 6381 O O . ASN C 1 87 ? 4.896 -38.966 14.350 1.00 50.91 87 ASN C O 1
ATOM 6386 N N . LEU C 1 88 ? 5.769 -40.993 14.786 1.00 51.01 88 LEU C N 1
ATOM 6387 C CA . LEU C 1 88 ? 6.637 -40.532 15.869 1.00 52.73 88 LEU C CA 1
ATOM 6388 C C . LEU C 1 88 ? 8.029 -40.114 15.399 1.00 56.47 88 LEU C C 1
ATOM 6389 O O . LEU C 1 88 ? 8.831 -39.618 16.193 1.00 57.15 88 LEU C O 1
ATOM 6394 N N . ARG C 1 89 ? 8.317 -40.328 14.119 1.00 50.55 89 ARG C N 1
ATOM 6395 C CA . ARG C 1 89 ? 9.646 -40.061 13.578 1.00 53.05 89 ARG C CA 1
ATOM 6396 C C . ARG C 1 89 ? 10.078 -38.616 13.810 1.00 60.61 89 ARG C C 1
ATOM 6397 O O . ARG C 1 89 ? 9.345 -37.680 13.497 1.00 55.86 89 ARG C O 1
ATOM 6405 N N . GLY C 1 90 ? 11.271 -38.446 14.372 1.00 57.35 90 GLY C N 1
ATOM 6406 C CA . GLY C 1 90 ? 11.797 -37.126 14.668 1.00 56.03 90 GLY C CA 1
ATOM 6407 C C . GLY C 1 90 ? 11.511 -36.673 16.088 1.00 56.86 90 GLY C C 1
ATOM 6408 O O . GLY C 1 90 ? 11.987 -35.623 16.519 1.00 59.49 90 GLY C O 1
ATOM 6409 N N . GLY C 1 91 ? 10.734 -37.463 16.823 1.00 55.04 91 GLY C N 1
ATOM 6410 C CA . GLY C 1 91 ? 10.414 -37.132 18.200 1.00 54.43 91 GLY C CA 1
ATOM 6411 C C . GLY C 1 91 ? 11.604 -37.383 19.106 1.00 57.80 91 GLY C C 1
ATOM 6412 O O . GLY C 1 91 ? 12.511 -38.130 18.743 1.00 55.82 91 GLY C O 1
ATOM 6413 N N . PRO C 1 92 ? 11.607 -36.763 20.295 1.00 52.50 92 PRO C N 1
ATOM 6414 C CA . PRO C 1 92 ? 12.748 -36.877 21.210 1.00 58.85 92 PRO C CA 1
ATOM 6415 C C . PRO C 1 92 ? 12.992 -38.311 21.674 1.00 56.19 92 PRO C C 1
ATOM 6416 O O . PRO C 1 92 ? 12.095 -38.939 22.244 1.00 53.86 92 PRO C O 1
ATOM 6420 N N . ASN C 1 93 ? 14.197 -38.810 21.415 1.00 56.12 93 ASN C N 1
ATOM 6421 C CA . ASN C 1 93 ? 14.622 -40.138 21.857 1.00 65.55 93 ASN C CA 1
ATOM 6422 C C . ASN C 1 93 ? 13.816 -41.301 21.280 1.00 63.51 93 ASN C C 1
ATOM 6423 O O . ASN C 1 93 ? 13.803 -42.393 21.846 1.00 60.96 93 ASN C O 1
ATOM 6428 N N . ILE C 1 94 ? 13.145 -41.062 20.157 1.00 57.21 94 ILE C N 1
ATOM 6429 C CA . ILE C 1 94 ? 12.439 -42.124 19.455 1.00 59.29 94 ILE C CA 1
ATOM 6430 C C . ILE C 1 94 ? 13.368 -42.638 18.365 1.00 62.72 94 ILE C C 1
ATOM 6431 O O . ILE C 1 94 ? 13.979 -41.846 17.644 1.00 65.34 94 ILE C O 1
ATOM 6436 N N . ILE C 1 95 ? 13.490 -43.958 18.256 1.00 64.20 95 ILE C N 1
ATOM 6437 C CA . ILE C 1 95 ? 14.315 -44.549 17.207 1.00 67.55 95 ILE C CA 1
ATOM 6438 C C . ILE C 1 95 ? 13.814 -44.089 15.836 1.00 61.31 95 ILE C C 1
ATOM 6439 O O . ILE C 1 95 ? 12.609 -43.950 15.615 1.00 57.36 95 ILE C O 1
ATOM 6444 N N . THR C 1 96 ? 14.743 -43.832 14.924 1.00 66.24 96 THR C N 1
ATOM 6445 C CA . THR C 1 96 ? 14.380 -43.309 13.613 1.00 70.98 96 THR C CA 1
ATOM 6446 C C . THR C 1 96 ? 14.322 -44.397 12.548 1.00 70.98 96 THR C C 1
ATOM 6447 O O . THR C 1 96 ? 15.323 -45.047 12.251 1.00 68.78 96 THR C O 1
ATOM 6451 N N . LEU C 1 97 ? 13.135 -44.588 11.981 1.00 65.32 97 LEU C N 1
ATOM 6452 C CA . LEU C 1 97 ? 12.951 -45.505 10.866 1.00 63.88 97 LEU C CA 1
ATOM 6453 C C . LEU C 1 97 ? 13.497 -44.834 9.612 1.00 65.47 97 LEU C C 1
ATOM 6454 O O . LEU C 1 97 ? 12.988 -43.799 9.182 1.00 71.44 97 LEU C O 1
ATOM 6459 N N . ALA C 1 98 ? 14.533 -45.424 9.027 1.00 74.09 98 ALA C N 1
ATOM 6460 C CA . ALA C 1 98 ? 15.195 -44.818 7.877 1.00 76.97 98 ALA C CA 1
ATOM 6461 C C . ALA C 1 98 ? 14.590 -45.260 6.549 1.00 81.02 98 ALA C C 1
ATOM 6462 O O . ALA C 1 98 ? 14.554 -44.486 5.592 1.00 82.64 98 ALA C O 1
ATOM 6464 N N . ASP C 1 99 ? 14.113 -46.499 6.492 1.00 81.27 99 ASP C N 1
ATOM 6465 C CA . ASP C 1 99 ? 13.635 -47.062 5.237 1.00 77.11 99 ASP C CA 1
ATOM 6466 C C . ASP C 1 99 ? 12.786 -48.304 5.469 1.00 78.98 99 ASP C C 1
ATOM 6467 O O . ASP C 1 99 ? 12.850 -48.922 6.530 1.00 78.81 99 ASP C O 1
ATOM 6472 N N . ILE C 1 100 ? 11.989 -48.664 4.468 1.00 84.07 100 ILE C N 1
ATOM 6473 C CA . ILE C 1 100 ? 11.218 -49.898 4.509 1.00 84.28 100 ILE C CA 1
ATOM 6474 C C . ILE C 1 100 ? 11.394 -50.617 3.182 1.00 92.77 100 ILE C C 1
ATOM 6475 O O . ILE C 1 100 ? 11.073 -50.067 2.130 1.00 95.36 100 ILE C O 1
ATOM 6480 N N . VAL C 1 101 ? 11.905 -51.842 3.225 1.00 97.60 101 VAL C N 1
ATOM 6481 C CA . VAL C 1 101 ? 12.157 -52.597 2.002 1.00 95.75 101 VAL C CA 1
ATOM 6482 C C . VAL C 1 101 ? 11.578 -54.004 2.085 1.00 97.01 101 VAL C C 1
ATOM 6483 O O . VAL C 1 101 ? 11.141 -54.442 3.149 1.00 94.93 101 VAL C O 1
ATOM 6487 N N . LYS C 1 102 ? 11.576 -54.708 0.957 1.00 101.32 102 LYS C N 1
ATOM 6488 C CA . LYS C 1 102 ? 11.051 -56.067 0.925 1.00 105.77 102 LYS C CA 1
ATOM 6489 C C . LYS C 1 102 ? 11.760 -56.907 -0.138 1.00 111.62 102 LYS C C 1
ATOM 6490 O O . LYS C 1 102 ? 12.097 -56.408 -1.213 1.00 114.82 102 LYS C O 1
ATOM 6496 N N . ASP C 1 103 ? 11.978 -58.183 0.170 1.00 115.06 103 ASP C N 1
ATOM 6497 C CA . ASP C 1 103 ? 12.557 -59.132 -0.775 1.00 122.72 103 ASP C CA 1
ATOM 6498 C C . ASP C 1 103 ? 11.550 -59.449 -1.878 1.00 124.85 103 ASP C C 1
ATOM 6499 O O . ASP C 1 103 ? 10.466 -59.955 -1.592 1.00 123.32 103 ASP C O 1
ATOM 6504 N N . PRO C 1 104 ? 11.894 -59.145 -3.140 1.00 126.30 104 PRO C N 1
ATOM 6505 C CA . PRO C 1 104 ? 10.982 -59.403 -4.263 1.00 127.48 104 PRO C CA 1
ATOM 6506 C C . PRO C 1 104 ? 10.591 -60.879 -4.388 1.00 130.95 104 PRO C C 1
ATOM 6507 O O . PRO C 1 104 ? 9.477 -61.192 -4.810 1.00 131.03 104 PRO C O 1
ATOM 6511 N N . VAL C 1 105 ? 11.509 -61.768 -4.020 1.00 133.56 105 VAL C N 1
ATOM 6512 C CA . VAL C 1 105 ? 11.291 -63.211 -4.107 1.00 135.71 105 VAL C CA 1
ATOM 6513 C C . VAL C 1 105 ? 10.510 -63.783 -2.922 1.00 135.32 105 VAL C C 1
ATOM 6514 O O . VAL C 1 105 ? 9.402 -64.292 -3.088 1.00 138.31 105 VAL C O 1
ATOM 6518 N N . SER C 1 106 ? 11.095 -63.698 -1.731 1.00 130.77 106 SER C N 1
ATOM 6519 C CA . SER C 1 106 ? 10.517 -64.312 -0.538 1.00 126.01 106 SER C CA 1
ATOM 6520 C C . SER C 1 106 ? 9.359 -63.508 0.045 1.00 126.00 106 SER C C 1
ATOM 6521 O O . SER C 1 106 ? 8.629 -63.999 0.907 1.00 123.60 106 SER C O 1
ATOM 6524 N N . ARG C 1 107 ? 9.222 -62.265 -0.411 1.00 129.80 107 ARG C N 1
ATOM 6525 C CA . ARG C 1 107 ? 8.185 -61.338 0.056 1.00 129.18 107 ARG C CA 1
ATOM 6526 C C . ARG C 1 107 ? 8.366 -60.907 1.510 1.00 125.18 107 ARG C C 1
ATOM 6527 O O . ARG C 1 107 ? 7.477 -60.292 2.097 1.00 120.52 107 ARG C O 1
ATOM 6535 N N . THR C 1 108 ? 9.518 -61.234 2.085 1.00 125.45 108 THR C N 1
ATOM 6536 C CA . THR C 1 108 ? 9.821 -60.858 3.461 1.00 118.80 108 THR C CA 1
ATOM 6537 C C . THR C 1 108 ? 10.076 -59.366 3.639 1.00 111.47 108 THR C C 1
ATOM 6538 O O . THR C 1 108 ? 11.005 -58.818 3.044 1.00 109.18 108 THR C O 1
ATOM 6542 N N . PRO C 1 109 ? 9.253 -58.701 4.461 1.00 109.15 109 PRO C N 1
ATOM 6543 C CA . PRO C 1 109 ? 9.457 -57.266 4.660 1.00 103.58 109 PRO C CA 1
ATOM 6544 C C . PRO C 1 109 ? 10.517 -57.015 5.728 1.00 97.61 109 PRO C C 1
ATOM 6545 O O . PRO C 1 109 ? 10.724 -57.867 6.594 1.00 96.80 109 PRO C O 1
ATOM 6549 N N . ALA C 1 110 ? 11.180 -55.866 5.669 1.00 93.54 110 ALA C N 1
ATOM 6550 C CA . ALA C 1 110 ? 12.198 -55.533 6.656 1.00 86.06 110 ALA C CA 1
ATOM 6551 C C . ALA C 1 110 ? 12.196 -54.040 6.952 1.00 82.44 110 ALA C C 1
ATOM 6552 O O . ALA C 1 110 ? 11.957 -53.222 6.064 1.00 84.17 110 ALA C O 1
ATOM 6554 N N . LEU C 1 111 ? 12.463 -53.690 8.204 1.00 78.07 111 LEU C N 1
ATOM 6555 C CA . LEU C 1 111 ? 12.605 -52.295 8.597 1.00 79.78 111 LEU C CA 1
ATOM 6556 C C . LEU C 1 111 ? 14.074 -51.924 8.717 1.00 79.59 111 LEU C C 1
ATOM 6557 O O . LEU C 1 111 ? 14.892 -52.731 9.156 1.00 79.79 111 LEU C O 1
ATOM 6562 N N . VAL C 1 112 ? 14.406 -50.698 8.331 1.00 79.88 112 VAL C N 1
ATOM 6563 C CA . VAL C 1 112 ? 15.775 -50.223 8.458 1.00 81.78 112 VAL C CA 1
ATOM 6564 C C . VAL C 1 112 ? 15.793 -49.055 9.437 1.00 79.98 112 VAL C C 1
ATOM 6565 O O . VAL C 1 112 ? 15.142 -48.035 9.217 1.00 80.85 112 VAL C O 1
ATOM 6569 N N . PHE C 1 113 ? 16.551 -49.217 10.516 1.00 80.79 113 PHE C N 1
ATOM 6570 C CA . PHE C 1 113 ? 16.618 -48.226 11.585 1.00 80.34 113 PHE C CA 1
ATOM 6571 C C . PHE C 1 113 ? 17.959 -47.524 11.620 1.00 87.00 113 PHE C C 1
ATOM 6572 O O . PHE C 1 113 ? 18.964 -48.081 11.176 1.00 85.78 113 PHE C O 1
ATOM 6580 N N . GLU C 1 114 ? 17.979 -46.295 12.128 1.00 94.49 114 GLU C N 1
ATOM 6581 C CA . GLU C 1 114 ? 19.249 -45.635 12.369 1.00 101.19 114 GLU C CA 1
ATOM 6582 C C . GLU C 1 114 ? 20.054 -46.463 13.358 1.00 100.55 114 GLU C C 1
ATOM 6583 O O . GLU C 1 114 ? 19.495 -47.079 14.266 1.00 100.70 114 GLU C O 1
ATOM 6589 N N . HIS C 1 115 ? 21.366 -46.497 13.171 1.00 99.94 115 HIS C N 1
ATOM 6590 C CA . HIS C 1 115 ? 22.217 -47.284 14.050 1.00 96.85 115 HIS C CA 1
ATOM 6591 C C . HIS C 1 115 ? 22.453 -46.671 15.424 1.00 92.84 115 HIS C C 1
ATOM 6592 O O . HIS C 1 115 ? 22.670 -45.464 15.527 1.00 94.97 115 HIS C O 1
ATOM 6599 N N . VAL C 1 116 ? 22.422 -47.479 16.478 1.00 88.81 116 VAL C N 1
ATOM 6600 C CA . VAL C 1 116 ? 22.796 -46.937 17.775 1.00 94.63 116 VAL C CA 1
ATOM 6601 C C . VAL C 1 116 ? 23.669 -47.993 18.435 1.00 101.76 116 VAL C C 1
ATOM 6602 O O . VAL C 1 116 ? 23.276 -49.159 18.506 1.00 104.36 116 VAL C O 1
ATOM 6606 N N . ASN C 1 117 ? 24.845 -47.606 18.920 1.00 107.44 117 ASN C N 1
ATOM 6607 C CA . ASN C 1 117 ? 25.681 -48.559 19.633 1.00 116.97 117 ASN C CA 1
ATOM 6608 C C . ASN C 1 117 ? 25.048 -48.924 20.966 1.00 118.72 117 ASN C C 1
ATOM 6609 O O . ASN C 1 117 ? 24.830 -48.031 21.786 1.00 120.95 117 ASN C O 1
ATOM 6614 N N . ASN C 1 118 ? 24.738 -50.186 21.224 1.00 115.82 118 ASN C N 1
ATOM 6615 C CA . ASN C 1 118 ? 24.142 -50.447 22.523 1.00 109.59 118 ASN C CA 1
ATOM 6616 C C . ASN C 1 118 ? 25.257 -50.848 23.490 1.00 111.31 118 ASN C C 1
ATOM 6617 O O . ASN C 1 118 ? 26.231 -51.487 23.101 1.00 118.67 118 ASN C O 1
ATOM 6622 N N . THR C 1 119 ? 25.109 -50.453 24.743 1.00 110.40 119 THR C N 1
ATOM 6623 C CA . THR C 1 119 ? 25.876 -51.000 25.852 1.00 115.06 119 THR C CA 1
ATOM 6624 C C . THR C 1 119 ? 24.788 -51.794 26.527 1.00 110.34 119 THR C C 1
ATOM 6625 O O . THR C 1 119 ? 23.693 -51.260 26.702 1.00 108.46 119 THR C O 1
ATOM 6629 N N . ASP C 1 120 ? 25.011 -53.042 26.931 1.00 109.05 120 ASP C N 1
ATOM 6630 C CA . ASP C 1 120 ? 23.818 -53.703 27.413 1.00 104.05 120 ASP C CA 1
ATOM 6631 C C . ASP C 1 120 ? 23.641 -53.533 28.913 1.00 95.68 120 ASP C C 1
ATOM 6632 O O . ASP C 1 120 ? 24.597 -53.373 29.670 1.00 89.19 120 ASP C O 1
ATOM 6637 N N . PHE C 1 121 ? 22.372 -53.591 29.300 1.00 87.77 121 PHE C N 1
ATOM 6638 C CA . PHE C 1 121 ? 21.921 -53.243 30.639 1.00 83.68 121 PHE C CA 1
ATOM 6639 C C . PHE C 1 121 ? 22.409 -54.104 31.800 1.00 81.23 121 PHE C C 1
ATOM 6640 O O . PHE C 1 121 ? 22.532 -53.595 32.912 1.00 113.09 121 PHE C O 1
ATOM 6648 N N . LYS C 1 122 ? 22.686 -55.385 31.575 1.00 92.59 122 LYS C N 1
ATOM 6649 C CA . LYS C 1 122 ? 23.202 -56.194 32.679 1.00 97.65 122 LYS C CA 1
ATOM 6650 C C . LYS C 1 122 ? 24.561 -55.684 33.142 1.00 106.15 122 LYS C C 1
ATOM 6651 O O . LYS C 1 122 ? 24.866 -55.694 34.337 1.00 110.73 122 LYS C O 1
ATOM 6657 N N . GLN C 1 123 ? 25.373 -55.234 32.192 1.00 105.99 123 GLN C N 1
ATOM 6658 C CA . GLN C 1 123 ? 26.688 -54.690 32.503 1.00 107.53 123 GLN C CA 1
ATOM 6659 C C . GLN C 1 123 ? 26.613 -53.221 32.899 1.00 97.95 123 GLN C C 1
ATOM 6660 O O . GLN C 1 123 ? 27.336 -52.767 33.784 1.00 94.77 123 GLN C O 1
ATOM 6666 N N . LEU C 1 124 ? 25.726 -52.480 32.238 1.00 88.95 124 LEU C N 1
ATOM 6667 C CA . LEU C 1 124 ? 25.671 -51.035 32.422 1.00 98.92 124 LEU C CA 1
ATOM 6668 C C . LEU C 1 124 ? 24.993 -50.572 33.709 1.00 97.65 124 LEU C C 1
ATOM 6669 O O . LEU C 1 124 ? 25.493 -49.662 34.372 1.00 87.55 124 LEU C O 1
ATOM 6674 N N . TYR C 1 125 ? 23.860 -51.178 34.057 1.00 88.45 125 TYR C N 1
ATOM 6675 C CA . TYR C 1 125 ? 23.049 -50.643 35.153 1.00 86.09 125 TYR C CA 1
ATOM 6676 C C . TYR C 1 125 ? 23.802 -50.604 36.482 1.00 86.72 125 TYR C C 1
ATOM 6677 O O . TYR C 1 125 ? 23.644 -49.678 37.277 1.00 86.71 125 TYR C O 1
ATOM 6686 N N . GLN C 1 126 ? 24.623 -51.627 36.707 1.00 88.26 126 GLN C N 1
ATOM 6687 C CA . GLN C 1 126 ? 25.388 -51.760 37.943 1.00 98.61 126 GLN C CA 1
ATOM 6688 C C . GLN C 1 126 ? 26.505 -50.720 38.034 1.00 100.81 126 GLN C C 1
ATOM 6689 O O . GLN C 1 126 ? 27.097 -50.515 39.095 1.00 98.72 126 GLN C O 1
ATOM 6695 N N . THR C 1 127 ? 26.795 -50.075 36.908 1.00 93.66 127 THR C N 1
ATOM 6696 C CA . THR C 1 127 ? 27.882 -49.108 36.833 1.00 98.46 127 THR C CA 1
ATOM 6697 C C . THR C 1 127 ? 27.397 -47.664 36.812 1.00 96.14 127 THR C C 1
ATOM 6698 O O . THR C 1 127 ? 28.206 -46.737 36.842 1.00 99.81 127 THR C O 1
ATOM 6702 N N . LEU C 1 128 ? 26.084 -47.465 36.761 1.00 92.35 128 LEU C N 1
ATOM 6703 C CA . LEU C 1 128 ? 25.553 -46.110 36.677 1.00 88.31 128 LEU C CA 1
ATOM 6704 C C . LEU C 1 128 ? 25.576 -45.429 38.041 1.00 89.69 128 LEU C C 1
ATOM 6705 O O . LEU C 1 128 ? 25.273 -46.054 39.056 1.00 90.09 128 LEU C O 1
ATOM 6710 N N . THR C 1 129 ? 25.926 -44.147 38.064 1.00 103.15 129 THR C N 1
ATOM 6711 C CA . THR C 1 129 ? 25.834 -43.360 39.288 1.00 91.88 129 THR C CA 1
ATOM 6712 C C . THR C 1 129 ? 24.385 -42.967 39.549 1.00 102.68 129 THR C C 1
ATOM 6713 O O . THR C 1 129 ? 23.500 -43.223 38.729 1.00 84.75 129 THR C O 1
ATOM 6717 N N . ASP C 1 130 ? 24.152 -42.354 40.705 1.00 72.74 130 ASP C N 1
ATOM 6718 C CA . ASP C 1 130 ? 22.835 -41.840 41.060 1.00 70.32 130 ASP C CA 1
ATOM 6719 C C . ASP C 1 130 ? 22.360 -40.850 39.997 1.00 71.12 130 ASP C C 1
ATOM 6720 O O . ASP C 1 130 ? 21.209 -40.895 39.564 1.00 65.77 130 ASP C O 1
ATOM 6725 N N . TYR C 1 131 ? 23.257 -39.958 39.585 1.00 75.27 131 TYR C N 1
ATOM 6726 C CA . TYR C 1 131 ? 22.937 -38.947 38.582 1.00 78.72 131 TYR C CA 1
ATOM 6727 C C . TYR C 1 131 ? 22.576 -39.571 37.235 1.00 70.96 131 TYR C C 1
ATOM 6728 O O . TYR C 1 131 ? 21.630 -39.134 36.579 1.00 78.87 131 TYR C O 1
ATOM 6737 N N . ASP C 1 132 ? 23.336 -40.584 36.827 1.00 72.06 132 ASP C N 1
ATOM 6738 C CA . ASP C 1 132 ? 23.120 -41.253 35.546 1.00 79.09 132 ASP C CA 1
ATOM 6739 C C . ASP C 1 132 ? 21.743 -41.891 35.464 1.00 77.47 132 ASP C C 1
ATOM 6740 O O . ASP C 1 132 ? 21.096 -41.841 34.418 1.00 73.00 132 ASP C O 1
ATOM 6745 N N . ILE C 1 133 ? 21.301 -42.490 36.566 1.00 75.62 133 ILE C N 1
ATOM 6746 C CA . ILE C 1 133 ? 19.969 -43.073 36.623 1.00 69.30 133 ILE C CA 1
ATOM 6747 C C . ILE C 1 133 ? 18.919 -41.990 36.410 1.00 56.18 133 ILE C C 1
ATOM 6748 O O . ILE C 1 133 ? 17.997 -42.162 35.618 1.00 56.47 133 ILE C O 1
ATOM 6753 N N . ARG C 1 134 ? 19.083 -40.863 37.097 1.00 61.17 134 ARG C N 1
ATOM 6754 C CA . ARG C 1 134 ? 18.150 -39.749 36.964 1.00 59.77 134 ARG C CA 1
ATOM 6755 C C . ARG C 1 134 ? 18.168 -39.168 35.555 1.00 61.32 134 ARG C C 1
ATOM 6756 O O . ARG C 1 134 ? 17.123 -38.834 34.999 1.00 57.15 134 ARG C O 1
ATOM 6764 N N . PHE C 1 135 ? 19.365 -39.041 34.987 1.00 69.83 135 PHE C N 1
ATOM 6765 C CA . PHE C 1 135 ? 19.525 -38.501 33.642 1.00 63.27 135 PHE C CA 1
ATOM 6766 C C . PHE C 1 135 ? 18.811 -39.348 32.594 1.00 65.54 135 PHE C C 1
ATOM 6767 O O . PHE C 1 135 ? 18.032 -38.835 31.791 1.00 61.05 135 PHE C O 1
ATOM 6775 N N . TYR C 1 136 ? 19.078 -40.649 32.610 1.00 61.66 136 TYR C N 1
ATOM 6776 C CA . TYR C 1 136 ? 18.516 -41.554 31.618 1.00 56.93 136 TYR C CA 1
ATOM 6777 C C . TYR C 1 136 ? 17.017 -41.771 31.813 1.00 58.37 136 TYR C C 1
ATOM 6778 O O . TYR C 1 136 ? 16.281 -41.980 30.848 1.00 56.46 136 TYR C O 1
ATOM 6787 N N . MET C 1 137 ? 16.566 -41.730 33.062 1.00 55.49 137 MET C N 1
ATOM 6788 C CA . MET C 1 137 ? 15.135 -41.809 33.346 1.00 54.38 137 MET C CA 1
ATOM 6789 C C . MET C 1 137 ? 14.412 -40.602 32.758 1.00 53.90 137 MET C C 1
ATOM 6790 O O . MET C 1 137 ? 13.305 -40.725 32.234 1.00 54.52 137 MET C O 1
ATOM 6795 N N . TYR C 1 138 ? 15.046 -39.438 32.852 1.00 56.04 138 TYR C N 1
ATOM 6796 C CA . TYR C 1 138 ? 14.483 -38.217 32.290 1.00 60.23 138 TYR C CA 1
ATOM 6797 C C . TYR C 1 138 ? 14.396 -38.314 30.769 1.00 60.12 138 TYR C C 1
ATOM 6798 O O . TYR C 1 138 ? 13.423 -37.856 30.168 1.00 56.41 138 TYR C O 1
ATOM 6807 N N . GLU C 1 139 ? 15.418 -38.902 30.150 1.00 54.99 139 GLU C N 1
ATOM 6808 C CA . GLU C 1 139 ? 15.440 -39.080 28.699 1.00 53.28 139 GLU C CA 1
ATOM 6809 C C . GLU C 1 139 ? 14.336 -40.021 28.212 1.00 55.81 139 GLU C C 1
ATOM 6810 O O . GLU C 1 139 ? 13.718 -39.785 27.173 1.00 49.37 139 GLU C O 1
ATOM 6816 N N . ILE C 1 140 ? 14.100 -41.089 28.967 1.00 48.60 140 ILE C N 1
ATOM 6817 C CA . ILE C 1 140 ? 13.030 -42.031 28.653 1.00 49.84 140 ILE C CA 1
ATOM 6818 C C . ILE C 1 140 ? 11.665 -41.353 28.741 1.00 54.57 140 ILE C C 1
ATOM 6819 O O . ILE C 1 140 ? 10.787 -41.581 27.907 1.00 57.09 140 ILE C O 1
ATOM 6824 N N . LEU C 1 141 ? 11.504 -40.507 29.753 1.00 55.21 141 LEU C N 1
ATOM 6825 C CA . LEU C 1 141 ? 10.266 -39.762 29.946 1.00 50.64 141 LEU C CA 1
ATOM 6826 C C . LEU C 1 141 ? 9.975 -38.825 28.784 1.00 47.30 141 LEU C C 1
ATOM 6827 O O . LEU C 1 141 ? 8.813 -38.605 28.443 1.00 47.64 141 LEU C O 1
ATOM 6832 N N . LYS C 1 142 ? 11.028 -38.272 28.186 1.00 44.94 142 LYS C N 1
ATOM 6833 C CA . LYS C 1 142 ? 10.884 -37.432 27.000 1.00 51.72 142 LYS C CA 1
ATOM 6834 C C . LYS C 1 142 ? 10.218 -38.198 25.865 1.00 55.25 142 LYS C C 1
ATOM 6835 O O . LYS C 1 142 ? 9.324 -37.679 25.201 1.00 54.61 142 LYS C O 1
ATOM 6841 N N . ALA C 1 143 ? 10.664 -39.432 25.648 1.00 52.12 143 ALA C N 1
ATOM 6842 C CA . ALA C 1 143 ? 10.107 -40.278 24.600 1.00 51.58 143 ALA C CA 1
ATOM 6843 C C . ALA C 1 143 ? 8.671 -40.669 24.916 1.00 52.32 143 ALA C C 1
ATOM 6844 O O . ALA C 1 143 ? 7.817 -40.702 24.029 1.00 48.49 143 ALA C O 1
ATOM 6846 N N . LEU C 1 144 ? 8.407 -40.965 26.185 1.00 45.50 144 LEU C N 1
ATOM 6847 C CA . LEU C 1 144 ? 7.079 -41.401 26.596 1.00 43.30 144 LEU C CA 1
ATOM 6848 C C . LEU C 1 144 ? 6.070 -40.260 26.556 1.00 38.79 144 LEU C C 1
ATOM 6849 O O . LEU C 1 144 ? 4.953 -40.441 26.079 1.00 41.07 144 LEU C O 1
ATOM 6854 N N . ASP C 1 145 ? 6.462 -39.092 27.054 1.00 43.89 145 ASP C N 1
ATOM 6855 C CA . ASP C 1 145 ? 5.577 -37.933 27.021 1.00 44.70 145 ASP C CA 1
ATOM 6856 C C . ASP C 1 145 ? 5.250 -37.570 25.582 1.00 44.19 145 ASP C C 1
ATOM 6857 O O . ASP C 1 145 ? 4.124 -37.180 25.267 1.00 44.50 145 ASP C O 1
ATOM 6862 N N . TYR C 1 146 ? 6.242 -37.700 24.707 1.00 43.02 146 TYR C N 1
ATOM 6863 C CA . TYR C 1 146 ? 6.038 -37.417 23.293 1.00 47.17 146 TYR C CA 1
ATOM 6864 C C . TYR C 1 146 ? 5.057 -38.382 22.635 1.00 45.78 146 TYR C C 1
ATOM 6865 O O . TYR C 1 146 ? 4.092 -37.952 22.007 1.00 46.64 146 TYR C O 1
ATOM 6874 N N . CYS C 1 147 ? 5.309 -39.682 22.773 1.00 42.16 147 CYS C N 1
ATOM 6875 C CA . CYS C 1 147 ? 4.476 -40.679 22.102 1.00 49.83 147 CYS C CA 1
ATOM 6876 C C . CYS C 1 147 ? 3.053 -40.697 22.655 1.00 48.18 147 CYS C C 1
ATOM 6877 O O . CYS C 1 147 ? 2.097 -40.901 21.908 1.00 48.03 147 CYS C O 1
ATOM 6880 N N . HIS C 1 148 ? 2.923 -40.481 23.963 1.00 39.80 148 HIS C N 1
ATOM 6881 C CA . HIS C 1 148 ? 1.616 -40.338 24.596 1.00 35.24 148 HIS C CA 1
ATOM 6882 C C . HIS C 1 148 ? 0.874 -39.116 24.066 1.00 39.55 148 HIS C C 1
ATOM 6883 O O . HIS C 1 148 ? -0.335 -39.169 23.838 1.00 40.68 148 HIS C O 1
ATOM 6890 N N . SER C 1 149 ? 1.594 -38.011 23.876 1.00 40.01 149 SER C N 1
ATOM 6891 C CA . SER C 1 149 ? 0.977 -36.793 23.356 1.00 43.47 149 SER C CA 1
ATOM 6892 C C . SER C 1 149 ? 0.555 -36.990 21.903 1.00 42.04 149 SER C C 1
ATOM 6893 O O . SER C 1 149 ? -0.311 -36.280 21.391 1.00 44.32 149 SER C O 1
ATOM 6896 N N . MET C 1 150 ? 1.179 -37.964 21.248 1.00 38.79 150 MET C N 1
ATOM 6897 C CA . MET C 1 150 ? 0.841 -38.319 19.878 1.00 41.08 150 MET C CA 1
ATOM 6898 C C . MET C 1 150 ? -0.190 -39.448 19.844 1.00 44.56 150 MET C C 1
ATOM 6899 O O . MET C 1 150 ? -0.407 -40.073 18.808 1.00 42.32 150 MET C O 1
ATOM 6904 N N . GLY C 1 151 ? -0.820 -39.705 20.988 1.00 40.15 151 GLY C N 1
ATOM 6905 C CA . GLY C 1 151 ? -1.906 -40.670 21.088 1.00 35.53 151 GLY C CA 1
ATOM 6906 C C . GLY C 1 151 ? -1.470 -42.125 20.999 1.00 41.89 151 GLY C C 1
ATOM 6907 O O . GLY C 1 151 ? -2.228 -42.988 20.552 1.00 40.57 151 GLY C O 1
ATOM 6908 N N . ILE C 1 152 ? -0.240 -42.399 21.422 1.00 44.00 152 ILE C N 1
ATOM 6909 C CA . ILE C 1 152 ? 0.327 -43.739 21.303 1.00 34.43 152 ILE C CA 1
ATOM 6910 C C . ILE C 1 152 ? 0.909 -44.253 22.621 1.00 33.01 152 ILE C C 1
ATOM 6911 O O . ILE C 1 152 ? 1.684 -43.558 23.280 1.00 40.76 152 ILE C O 1
ATOM 6916 N N . MET C 1 153 ? 0.532 -45.471 22.999 1.00 34.20 153 MET C N 1
ATOM 6917 C CA . MET C 1 153 ? 1.164 -46.156 24.122 1.00 34.88 153 MET C CA 1
ATOM 6918 C C . MET C 1 153 ? 2.146 -47.209 23.604 1.00 37.65 153 MET C C 1
ATOM 6919 O O . MET C 1 153 ? 1.838 -47.943 22.668 1.00 37.17 153 MET C O 1
ATOM 6924 N N . HIS C 1 154 ? 3.325 -47.279 24.216 1.00 36.31 154 HIS C N 1
ATOM 6925 C CA . HIS C 1 154 ? 4.373 -48.193 23.759 1.00 41.49 154 HIS C CA 1
ATOM 6926 C C . HIS C 1 154 ? 4.041 -49.645 24.101 1.00 39.99 154 HIS C C 1
ATOM 6927 O O . HIS C 1 154 ? 4.201 -50.535 23.264 1.00 37.53 154 HIS C O 1
ATOM 6934 N N . ARG C 1 155 ? 3.612 -49.875 25.342 1.00 36.78 155 ARG C N 1
ATOM 6935 C CA . ARG C 1 155 ? 3.176 -51.195 25.810 1.00 37.60 155 ARG C CA 1
ATOM 6936 C C . ARG C 1 155 ? 4.264 -52.268 25.868 1.00 38.10 155 ARG C C 1
ATOM 6937 O O . ARG C 1 155 ? 3.948 -53.452 25.929 1.00 45.80 155 ARG C O 1
ATOM 6945 N N . ASP C 1 156 ? 5.531 -51.869 25.838 1.00 41.79 156 ASP C N 1
ATOM 6946 C CA . ASP C 1 156 ? 6.620 -52.833 25.985 1.00 43.82 156 ASP C CA 1
ATOM 6947 C C . ASP C 1 156 ? 7.881 -52.176 26.541 1.00 43.47 156 ASP C C 1
ATOM 6948 O O . ASP C 1 156 ? 8.993 -52.443 26.085 1.00 48.07 156 ASP C O 1
ATOM 6953 N N . VAL C 1 157 ? 7.693 -51.297 27.520 1.00 43.23 157 VAL C N 1
ATOM 6954 C CA . VAL C 1 157 ? 8.811 -50.614 28.152 1.00 43.01 157 VAL C CA 1
ATOM 6955 C C . VAL C 1 157 ? 9.589 -51.579 29.041 1.00 44.89 157 VAL C C 1
ATOM 6956 O O . VAL C 1 157 ? 9.032 -52.177 29.961 1.00 40.21 157 VAL C O 1
ATOM 6960 N N . LYS C 1 158 ? 10.882 -51.712 28.760 1.00 49.56 158 LYS C N 1
ATOM 6961 C CA . LYS C 1 158 ? 11.775 -52.582 29.521 1.00 46.27 158 LYS C CA 1
ATOM 6962 C C . LYS C 1 158 ? 13.214 -52.252 29.129 1.00 46.82 158 LYS C C 1
ATOM 6963 O O . LYS C 1 158 ? 13.432 -51.614 28.100 1.00 50.67 158 LYS C O 1
ATOM 6969 N N . PRO C 1 159 ? 14.199 -52.660 29.951 1.00 48.92 159 PRO C N 1
ATOM 6970 C CA . PRO C 1 159 ? 15.596 -52.327 29.649 1.00 55.03 159 PRO C CA 1
ATOM 6971 C C . PRO C 1 159 ? 16.037 -52.774 28.255 1.00 57.46 159 PRO C C 1
ATOM 6972 O O . PRO C 1 159 ? 16.835 -52.076 27.628 1.00 60.87 159 PRO C O 1
ATOM 6976 N N . HIS C 1 160 ? 15.529 -53.909 27.780 1.00 58.88 160 HIS C N 1
ATOM 6977 C CA . HIS C 1 160 ? 15.900 -54.408 26.458 1.00 60.15 160 HIS C CA 1
ATOM 6978 C C . HIS C 1 160 ? 15.462 -53.473 25.333 1.00 61.89 160 HIS C C 1
ATOM 6979 O O . HIS C 1 160 ? 16.065 -53.459 24.262 1.00 63.08 160 HIS C O 1
ATOM 6986 N N . ASN C 1 161 ? 14.419 -52.689 25.582 1.00 57.84 161 ASN C N 1
ATOM 6987 C CA . ASN C 1 161 ? 13.894 -51.787 24.561 1.00 55.74 161 ASN C CA 1
ATOM 6988 C C . ASN C 1 161 ? 14.353 -50.346 24.743 1.00 57.23 161 ASN C C 1
ATOM 6989 O O . ASN C 1 161 ? 13.799 -49.424 24.145 1.00 58.94 161 ASN C O 1
ATOM 6994 N N . VAL C 1 162 ? 15.375 -50.168 25.572 1.00 59.72 162 VAL C N 1
ATOM 6995 C CA . VAL C 1 162 ? 15.984 -48.864 25.776 1.00 59.57 162 VAL C CA 1
ATOM 6996 C C . VAL C 1 162 ? 17.458 -48.937 25.400 1.00 66.75 162 VAL C C 1
ATOM 6997 O O . VAL C 1 162 ? 18.274 -49.474 26.150 1.00 64.60 162 VAL C O 1
ATOM 7001 N N . MET C 1 163 ? 17.793 -48.398 24.234 1.00 65.09 163 MET C N 1
ATOM 7002 C CA . MET C 1 163 ? 19.169 -48.405 23.762 1.00 72.66 163 MET C CA 1
ATOM 7003 C C . MET C 1 163 ? 19.916 -47.194 24.298 1.00 78.73 163 MET C C 1
ATOM 7004 O O . MET C 1 163 ? 19.445 -46.064 24.182 1.00 81.83 163 MET C O 1
ATOM 7009 N N . ILE C 1 164 ? 21.082 -47.436 24.884 1.00 80.52 164 ILE C N 1
ATOM 7010 C CA . ILE C 1 164 ? 21.866 -46.361 25.473 1.00 84.41 164 ILE C CA 1
ATOM 7011 C C . ILE C 1 164 ? 23.299 -46.392 24.962 1.00 90.80 164 ILE C C 1
ATOM 7012 O O . ILE C 1 164 ? 24.016 -47.375 25.149 1.00 92.26 164 ILE C O 1
ATOM 7017 N N . ASP C 1 165 ? 23.704 -45.305 24.316 1.00 95.20 165 ASP C N 1
ATOM 7018 C CA . ASP C 1 165 ? 25.100 -45.079 23.982 1.00 100.18 165 ASP C CA 1
ATOM 7019 C C . ASP C 1 165 ? 25.683 -44.269 25.131 1.00 102.53 165 ASP C C 1
ATOM 7020 O O . ASP C 1 165 ? 25.588 -43.041 25.146 1.00 85.94 165 ASP C O 1
ATOM 7025 N N . HIS C 1 166 ? 26.277 -44.963 26.097 1.00 86.29 166 HIS C N 1
ATOM 7026 C CA . HIS C 1 166 ? 26.704 -44.320 27.336 1.00 96.46 166 HIS C CA 1
ATOM 7027 C C . HIS C 1 166 ? 27.851 -43.327 27.158 1.00 101.85 166 HIS C C 1
ATOM 7028 O O . HIS C 1 166 ? 27.965 -42.368 27.922 1.00 93.16 166 HIS C O 1
ATOM 7035 N N . GLU C 1 167 ? 28.698 -43.557 26.159 1.00 106.49 167 GLU C N 1
ATOM 7036 C CA . GLU C 1 167 ? 29.798 -42.640 25.879 1.00 108.16 167 GLU C CA 1
ATOM 7037 C C . GLU C 1 167 ? 29.283 -41.259 25.499 1.00 107.59 167 GLU C C 1
ATOM 7038 O O . GLU C 1 167 ? 29.787 -40.241 25.973 1.00 105.87 167 GLU C O 1
ATOM 7044 N N . HIS C 1 168 ? 28.270 -41.233 24.641 1.00 104.36 168 HIS C N 1
ATOM 7045 C CA . HIS C 1 168 ? 27.707 -39.976 24.171 1.00 101.22 168 HIS C CA 1
ATOM 7046 C C . HIS C 1 168 ? 26.422 -39.614 24.903 1.00 94.91 168 HIS C C 1
ATOM 7047 O O . HIS C 1 168 ? 25.763 -38.627 24.569 1.00 91.98 168 HIS C O 1
ATOM 7054 N N . ARG C 1 169 ? 26.084 -40.421 25.904 1.00 90.92 169 ARG C N 1
ATOM 7055 C CA . ARG C 1 169 ? 24.917 -40.193 26.751 1.00 88.20 169 ARG C CA 1
ATOM 7056 C C . ARG C 1 169 ? 23.625 -39.989 25.962 1.00 82.53 169 ARG C C 1
ATOM 7057 O O . ARG C 1 169 ? 22.801 -39.147 26.317 1.00 81.59 169 ARG C O 1
ATOM 7065 N N . LYS C 1 170 ? 23.451 -40.762 24.895 1.00 79.97 170 LYS C N 1
ATOM 7066 C CA . LYS C 1 170 ? 22.243 -40.655 24.087 1.00 80.49 170 LYS C CA 1
ATOM 7067 C C . LYS C 1 170 ? 21.407 -41.912 24.260 1.00 76.46 170 LYS C C 1
ATOM 7068 O O . LYS C 1 170 ? 21.937 -43.005 24.460 1.00 73.96 170 LYS C O 1
ATOM 7074 N N . LEU C 1 171 ? 20.092 -41.746 24.195 1.00 69.74 171 LEU C N 1
ATOM 7075 C CA . LEU C 1 171 ? 19.168 -42.831 24.485 1.00 68.00 171 LEU C CA 1
ATOM 7076 C C . LEU C 1 171 ? 18.086 -42.916 23.420 1.00 63.23 171 LEU C C 1
ATOM 7077 O O . LEU C 1 171 ? 17.608 -41.895 22.925 1.00 64.79 171 LEU C O 1
ATOM 7082 N N . ARG C 1 172 ? 17.705 -44.140 23.066 1.00 67.43 172 ARG C N 1
ATOM 7083 C CA . ARG C 1 172 ? 16.628 -44.356 22.107 1.00 69.62 172 ARG C CA 1
ATOM 7084 C C . ARG C 1 172 ? 15.647 -45.411 22.611 1.00 64.07 172 ARG C C 1
ATOM 7085 O O . ARG C 1 172 ? 16.047 -46.485 23.060 1.00 60.66 172 ARG C O 1
ATOM 7093 N N . LEU C 1 173 ? 14.359 -45.092 22.528 1.00 59.07 173 LEU C N 1
ATOM 7094 C CA . LEU C 1 173 ? 13.320 -46.063 22.828 1.00 53.00 173 LEU C CA 1
ATOM 7095 C C . LEU C 1 173 ? 12.984 -46.815 21.546 1.00 57.54 173 LEU C C 1
ATOM 7096 O O . LEU C 1 173 ? 12.603 -46.214 20.544 1.00 58.39 173 LEU C O 1
ATOM 7101 N N . ILE C 1 174 ? 13.138 -48.133 21.584 1.00 58.88 174 ILE C N 1
ATOM 7102 C CA . ILE C 1 174 ? 13.002 -48.959 20.389 1.00 54.18 174 ILE C CA 1
ATOM 7103 C C . ILE C 1 174 ? 11.911 -50.014 20.505 1.00 51.22 174 ILE C C 1
ATOM 7104 O O . ILE C 1 174 ? 11.218 -50.100 21.515 1.00 52.59 174 ILE C O 1
ATOM 7109 N N . ASP C 1 175 ? 11.781 -50.816 19.451 1.00 55.07 175 ASP C N 1
ATOM 7110 C CA . ASP C 1 175 ? 10.802 -51.899 19.375 1.00 57.18 175 ASP C CA 1
ATOM 7111 C C . ASP C 1 175 ? 9.370 -51.451 19.655 1.00 57.27 175 ASP C C 1
ATOM 7112 O O . ASP C 1 175 ? 8.855 -51.612 20.763 1.00 45.66 175 ASP C O 1
ATOM 7117 N N . TRP C 1 176 ? 8.741 -50.886 18.632 1.00 55.98 176 TRP C N 1
ATOM 7118 C CA . TRP C 1 176 ? 7.382 -50.381 18.741 1.00 50.81 176 TRP C CA 1
ATOM 7119 C C . TRP C 1 176 ? 6.381 -51.389 18.187 1.00 54.02 176 TRP C C 1
ATOM 7120 O O . TRP C 1 176 ? 5.277 -51.023 17.781 1.00 49.10 176 TRP C O 1
ATOM 7131 N N . GLY C 1 177 ? 6.785 -52.657 18.168 1.00 54.99 177 GLY C N 1
ATOM 7132 C CA . GLY C 1 177 ? 5.969 -53.729 17.627 1.00 52.40 177 GLY C CA 1
ATOM 7133 C C . GLY C 1 177 ? 4.734 -54.055 18.449 1.00 51.06 177 GLY C C 1
ATOM 7134 O O . GLY C 1 177 ? 3.816 -54.707 17.958 1.00 52.16 177 GLY C O 1
ATOM 7135 N N . LEU C 1 178 ? 4.697 -53.595 19.697 1.00 47.36 178 LEU C N 1
ATOM 7136 C CA . LEU C 1 178 ? 3.529 -53.813 20.549 1.00 46.57 178 LEU C CA 1
ATOM 7137 C C . LEU C 1 178 ? 2.749 -52.520 20.779 1.00 46.84 178 LEU C C 1
ATOM 7138 O O . LEU C 1 178 ? 1.698 -52.527 21.423 1.00 40.38 178 LEU C O 1
ATOM 7143 N N . ALA C 1 179 ? 3.270 -51.416 20.253 1.00 42.88 179 ALA C N 1
ATOM 7144 C CA . ALA C 1 179 ? 2.660 -50.107 20.459 1.00 43.90 179 ALA C CA 1
ATOM 7145 C C . ALA C 1 179 ? 1.275 -50.020 19.822 1.00 46.07 179 ALA C C 1
ATOM 7146 O O . ALA C 1 179 ? 0.981 -50.722 18.853 1.00 43.32 179 ALA C O 1
ATOM 7148 N N . GLU C 1 180 ? 0.433 -49.149 20.370 1.00 43.43 180 GLU C N 1
ATOM 7149 C CA . GLU C 1 180 ? -0.962 -49.066 19.956 1.00 42.15 180 GLU C CA 1
ATOM 7150 C C . GLU C 1 180 ? -1.513 -47.645 20.116 1.00 41.55 180 GLU C C 1
ATOM 7151 O O . GLU C 1 180 ? -1.061 -46.886 20.973 1.00 41.89 180 GLU C O 1
ATOM 7157 N N . PHE C 1 181 ? -2.491 -47.297 19.284 1.00 40.17 181 PHE C N 1
ATOM 7158 C CA . PHE C 1 181 ? -3.165 -46.004 19.375 1.00 39.78 181 PHE C CA 1
ATOM 7159 C C . PHE C 1 181 ? -4.193 -46.016 20.503 1.00 37.01 181 PHE C C 1
ATOM 7160 O O . PHE C 1 181 ? -4.964 -46.966 20.635 1.00 38.00 181 PHE C O 1
ATOM 7168 N N . TYR C 1 182 ? -4.209 -44.964 21.317 1.00 36.11 182 TYR C N 1
ATOM 7169 C CA . TYR C 1 182 ? -5.209 -44.858 22.374 1.00 38.19 182 TYR C CA 1
ATOM 7170 C C . TYR C 1 182 ? -6.496 -44.206 21.878 1.00 38.84 182 TYR C C 1
ATOM 7171 O O . TYR C 1 182 ? -6.478 -43.094 21.348 1.00 39.65 182 TYR C O 1
ATOM 7180 N N . HIS C 1 183 ? -7.610 -44.907 22.059 1.00 38.63 183 HIS C N 1
ATOM 7181 C CA . HIS C 1 183 ? -8.930 -44.362 21.777 1.00 39.29 183 HIS C CA 1
ATOM 7182 C C . HIS C 1 183 ? -9.772 -44.493 23.037 1.00 43.98 183 HIS C C 1
ATOM 7183 O O . HIS C 1 183 ? -9.925 -45.594 23.564 1.00 42.09 183 HIS C O 1
ATOM 7190 N N . PRO C 1 184 ? -10.295 -43.363 23.537 1.00 42.83 184 PRO C N 1
ATOM 7191 C CA . PRO C 1 184 ? -11.039 -43.336 24.802 1.00 44.61 184 PRO C CA 1
ATOM 7192 C C . PRO C 1 184 ? -12.219 -44.303 24.793 1.00 43.25 184 PRO C C 1
ATOM 7193 O O . PRO C 1 184 ? -13.087 -44.193 23.931 1.00 46.99 184 PRO C O 1
ATOM 7197 N N . GLY C 1 185 ? -12.247 -45.237 25.737 1.00 42.02 185 GLY C N 1
ATOM 7198 C CA . GLY C 1 185 ? -13.349 -46.176 25.834 1.00 38.94 185 GLY C CA 1
ATOM 7199 C C . GLY C 1 185 ? -13.055 -47.507 25.170 1.00 46.55 185 GLY C C 1
ATOM 7200 O O . GLY C 1 185 ? -13.839 -48.448 25.288 1.00 48.63 185 GLY C O 1
ATOM 7201 N N . GLN C 1 186 ? -11.923 -47.594 24.475 1.00 43.36 186 GLN C N 1
ATOM 7202 C CA . GLN C 1 186 ? -11.579 -48.820 23.763 1.00 44.22 186 GLN C CA 1
ATOM 7203 C C . GLN C 1 186 ? -11.014 -49.874 24.711 1.00 42.82 186 GLN C C 1
ATOM 7204 O O . GLN C 1 186 ? -10.222 -49.572 25.606 1.00 37.90 186 GLN C O 1
ATOM 7210 N N . GLU C 1 187 ? -11.439 -51.114 24.505 1.00 41.41 187 GLU C N 1
ATOM 7211 C CA . GLU C 1 187 ? -10.923 -52.231 25.274 1.00 47.85 187 GLU C CA 1
ATOM 7212 C C . GLU C 1 187 ? -9.787 -52.880 24.496 1.00 50.21 187 GLU C C 1
ATOM 7213 O O . GLU C 1 187 ? -9.944 -53.217 23.323 1.00 55.68 187 GLU C O 1
ATOM 7219 N N . TYR C 1 188 ? -8.643 -53.053 25.146 1.00 42.68 188 TYR C N 1
ATOM 7220 C CA . TYR C 1 188 ? -7.462 -53.565 24.461 1.00 43.48 188 TYR C CA 1
ATOM 7221 C C . TYR C 1 188 ? -7.056 -54.963 24.903 1.00 46.42 188 TYR C C 1
ATOM 7222 O O . TYR C 1 188 ? -7.439 -55.434 25.974 1.00 47.16 188 TYR C O 1
ATOM 7231 N N . ASN C 1 189 ? -6.266 -55.612 24.055 1.00 43.58 189 ASN C N 1
ATOM 7232 C CA . ASN C 1 189 ? -5.677 -56.899 24.374 1.00 45.91 189 ASN C CA 1
ATOM 7233 C C . ASN C 1 189 ? -4.721 -56.716 25.549 1.00 44.16 189 ASN C C 1
ATOM 7234 O O . ASN C 1 189 ? -3.884 -55.811 25.549 1.00 44.64 189 ASN C O 1
ATOM 7239 N N . VAL C 1 190 ? -4.847 -57.581 26.549 1.00 42.72 190 VAL C N 1
ATOM 7240 C CA . VAL C 1 190 ? -3.999 -57.507 27.734 1.00 40.30 190 VAL C CA 1
ATOM 7241 C C . VAL C 1 190 ? -2.708 -58.308 27.588 1.00 44.12 190 VAL C C 1
ATOM 7242 O O . VAL C 1 190 ? -1.843 -58.262 28.459 1.00 44.48 190 VAL C O 1
ATOM 7246 N N . ARG C 1 191 ? -2.580 -59.037 26.485 1.00 39.18 191 ARG C N 1
ATOM 7247 C CA . ARG C 1 191 ? -1.358 -59.787 26.230 1.00 48.60 191 ARG C CA 1
ATOM 7248 C C . ARG C 1 191 ? -0.288 -58.887 25.633 1.00 46.94 191 ARG C C 1
ATOM 7249 O O . ARG C 1 191 ? 0.114 -59.064 24.483 1.00 53.19 191 ARG C O 1
ATOM 7257 N N . VAL C 1 192 ? 0.168 -57.916 26.417 1.00 47.44 192 VAL C N 1
ATOM 7258 C CA . VAL C 1 192 ? 1.226 -57.019 25.981 1.00 45.10 192 VAL C CA 1
ATOM 7259 C C . VAL C 1 192 ? 2.279 -56.886 27.071 1.00 46.45 192 VAL C C 1
ATOM 7260 O O . VAL C 1 192 ? 2.101 -57.410 28.175 1.00 44.71 192 VAL C O 1
ATOM 7264 N N . ALA C 1 193 ? 3.365 -56.184 26.752 1.00 47.90 193 ALA C N 1
ATOM 7265 C CA . ALA C 1 193 ? 4.507 -56.012 27.654 1.00 42.77 193 ALA C CA 1
ATOM 7266 C C . ALA C 1 193 ? 5.192 -57.329 28.019 1.00 46.26 193 ALA C C 1
ATOM 7267 O O . ALA C 1 193 ? 4.677 -58.409 27.739 1.00 53.92 193 ALA C O 1
ATOM 7269 N N . SER C 1 194 ? 6.360 -57.223 28.644 1.00 52.99 194 SER C N 1
ATOM 7270 C CA . SER C 1 194 ? 7.050 -58.392 29.166 1.00 46.67 194 SER C CA 1
ATOM 7271 C C . SER C 1 194 ? 6.508 -58.655 30.568 1.00 44.50 194 SER C C 1
ATOM 7272 O O . SER C 1 194 ? 6.118 -57.717 31.266 1.00 47.67 194 SER C O 1
ATOM 7275 N N . ARG C 1 195 ? 6.465 -59.926 30.965 1.00 45.22 195 ARG C N 1
ATOM 7276 C CA . ARG C 1 195 ? 5.817 -60.348 32.209 1.00 46.71 195 ARG C CA 1
ATOM 7277 C C . ARG C 1 195 ? 6.201 -59.493 33.411 1.00 45.75 195 ARG C C 1
ATOM 7278 O O . ARG C 1 195 ? 5.343 -59.069 34.184 1.00 43.16 195 ARG C O 1
ATOM 7286 N N . TYR C 1 196 ? 7.498 -59.247 33.560 1.00 44.97 196 TYR C N 1
ATOM 7287 C CA . TYR C 1 196 ? 8.027 -58.534 34.720 1.00 46.88 196 TYR C CA 1
ATOM 7288 C C . TYR C 1 196 ? 7.606 -57.071 34.722 1.00 42.90 196 TYR C C 1
ATOM 7289 O O . TYR C 1 196 ? 7.714 -56.388 35.738 1.00 40.44 196 TYR C O 1
ATOM 7298 N N . PHE C 1 197 ? 7.126 -56.598 33.576 1.00 38.19 197 PHE C N 1
ATOM 7299 C CA . PHE C 1 197 ? 6.780 -55.191 33.407 1.00 36.09 197 PHE C CA 1
ATOM 7300 C C . PHE C 1 197 ? 5.299 -54.966 33.113 1.00 38.42 197 PHE C C 1
ATOM 7301 O O . PHE C 1 197 ? 4.884 -53.852 32.798 1.00 40.11 197 PHE C O 1
ATOM 7309 N N . LYS C 1 198 ? 4.513 -56.032 33.216 1.00 40.78 198 LYS C N 1
ATOM 7310 C CA . LYS C 1 198 ? 3.070 -55.944 33.024 1.00 39.12 198 LYS C CA 1
ATOM 7311 C C . LYS C 1 198 ? 2.429 -55.193 34.184 1.00 38.56 198 LYS C C 1
ATOM 7312 O O . LYS C 1 198 ? 2.698 -55.487 35.350 1.00 39.54 198 LYS C O 1
ATOM 7318 N N . GLY C 1 199 ? 1.583 -54.220 33.867 1.00 36.48 199 GLY C N 1
ATOM 7319 C CA . GLY C 1 199 ? 0.854 -53.505 34.899 1.00 35.87 199 GLY C CA 1
ATOM 7320 C C . GLY C 1 199 ? -0.210 -54.398 35.507 1.00 37.86 199 GLY C C 1
ATOM 7321 O O . GLY C 1 199 ? -0.646 -55.359 34.871 1.00 35.83 199 GLY C O 1
ATOM 7322 N N . PRO C 1 200 ? -0.627 -54.094 36.747 1.00 35.62 200 PRO C N 1
ATOM 7323 C CA . PRO C 1 200 ? -1.690 -54.847 37.421 1.00 39.42 200 PRO C CA 1
ATOM 7324 C C . PRO C 1 200 ? -2.965 -54.914 36.581 1.00 41.15 200 PRO C C 1
ATOM 7325 O O . PRO C 1 200 ? -3.678 -55.917 36.652 1.00 43.68 200 PRO C O 1
ATOM 7329 N N . GLU C 1 201 ? -3.249 -53.869 35.806 1.00 38.05 201 GLU C N 1
ATOM 7330 C CA . GLU C 1 201 ? -4.439 -53.860 34.958 1.00 36.53 201 GLU C CA 1
ATOM 7331 C C . GLU C 1 201 ? -4.418 -55.009 33.953 1.00 35.61 201 GLU C C 1
ATOM 7332 O O . GLU C 1 201 ? -5.459 -55.572 33.628 1.00 41.50 201 GLU C O 1
ATOM 7338 N N . LEU C 1 202 ? -3.231 -55.352 33.462 1.00 35.55 202 LEU C N 1
ATOM 7339 C CA . LEU C 1 202 ? -3.085 -56.464 32.529 1.00 40.29 202 LEU C CA 1
ATOM 7340 C C . LEU C 1 202 ? -3.266 -57.792 33.255 1.00 39.53 202 LEU C C 1
ATOM 7341 O O . LEU C 1 202 ? -3.874 -58.725 32.733 1.00 39.21 202 LEU C O 1
ATOM 7346 N N . LEU C 1 203 ? -2.730 -57.860 34.467 1.00 40.86 203 LEU C N 1
ATOM 7347 C CA . LEU C 1 203 ? -2.719 -59.090 35.245 1.00 39.52 203 LEU C CA 1
ATOM 7348 C C . LEU C 1 203 ? -4.091 -59.456 35.806 1.00 37.45 203 LEU C C 1
ATOM 7349 O O . LEU C 1 203 ? -4.395 -60.636 35.981 1.00 40.57 203 LEU C O 1
ATOM 7354 N N . VAL C 1 204 ? -4.918 -58.452 36.089 1.00 40.32 204 VAL C N 1
ATOM 7355 C CA . VAL C 1 204 ? -6.278 -58.708 36.563 1.00 43.47 204 VAL C CA 1
ATOM 7356 C C . VAL C 1 204 ? -7.291 -58.646 35.424 1.00 46.87 204 VAL C C 1
ATOM 7357 O O . VAL C 1 204 ? -8.501 -58.714 35.653 1.00 48.24 204 VAL C O 1
ATOM 7361 N N . ASP C 1 205 ? -6.783 -58.505 34.204 1.00 44.77 205 ASP C N 1
ATOM 7362 C CA . ASP C 1 205 ? -7.604 -58.503 32.993 1.00 41.64 205 ASP C CA 1
ATOM 7363 C C . ASP C 1 205 ? -8.576 -57.322 32.927 1.00 42.57 205 ASP C C 1
ATOM 7364 O O . ASP C 1 205 ? -9.772 -57.500 32.698 1.00 46.54 205 ASP C O 1
ATOM 7369 N N . TYR C 1 206 ? -8.058 -56.116 33.135 1.00 46.62 206 TYR C N 1
ATOM 7370 C CA . TYR C 1 206 ? -8.843 -54.906 32.928 1.00 45.34 206 TYR C CA 1
ATOM 7371 C C . TYR C 1 206 ? -8.446 -54.290 31.590 1.00 39.85 206 TYR C C 1
ATOM 7372 O O . TYR C 1 206 ? -7.330 -53.794 31.436 1.00 37.50 206 TYR C O 1
ATOM 7381 N N . GLN C 1 207 ? -9.357 -54.323 30.624 1.00 40.79 207 GLN C N 1
ATOM 7382 C CA . GLN C 1 207 ? -9.014 -54.035 29.233 1.00 42.15 207 GLN C CA 1
ATOM 7383 C C . GLN C 1 207 ? -9.011 -52.555 28.841 1.00 40.77 207 GLN C C 1
ATOM 7384 O O . GLN C 1 207 ? -8.384 -52.183 27.849 1.00 42.73 207 GLN C O 1
ATOM 7390 N N . MET C 1 208 ? -9.705 -51.714 29.601 1.00 43.96 208 MET C N 1
ATOM 7391 C CA . MET C 1 208 ? -9.832 -50.306 29.227 1.00 41.26 208 MET C CA 1
ATOM 7392 C C . MET C 1 208 ? -8.692 -49.457 29.786 1.00 39.54 208 MET C C 1
ATOM 7393 O O . MET C 1 208 ? -8.923 -48.461 30.467 1.00 39.27 208 MET C O 1
ATOM 7398 N N . TYR C 1 209 ? -7.460 -49.866 29.495 1.00 39.00 209 TYR C N 1
ATOM 7399 C CA . TYR C 1 209 ? -6.278 -49.176 30.008 1.00 33.36 209 TYR C CA 1
ATOM 7400 C C . TYR C 1 209 ? -5.773 -48.104 29.040 1.00 37.21 209 TYR C C 1
ATOM 7401 O O . TYR C 1 209 ? -6.346 -47.911 27.968 1.00 39.03 209 TYR C O 1
ATOM 7410 N N . ASP C 1 210 ? -4.705 -47.406 29.424 1.00 34.23 210 ASP C N 1
ATOM 7411 C CA . ASP C 1 210 ? -4.204 -46.274 28.642 1.00 33.86 210 ASP C CA 1
ATOM 7412 C C . ASP C 1 210 ? -2.692 -46.089 28.778 1.00 32.38 210 ASP C C 1
ATOM 7413 O O . ASP C 1 210 ? -1.974 -47.036 29.095 1.00 33.41 210 ASP C O 1
ATOM 7418 N N . TYR C 1 211 ? -2.220 -44.869 28.525 1.00 35.41 211 TYR C N 1
ATOM 7419 C CA . TYR C 1 211 ? -0.791 -44.554 28.553 1.00 34.02 211 TYR C CA 1
ATOM 7420 C C . TYR C 1 211 ? -0.131 -44.897 29.885 1.00 36.65 211 TYR C C 1
ATOM 7421 O O . TYR C 1 211 ? 1.067 -45.172 29.938 1.00 36.29 211 TYR C O 1
ATOM 7430 N N . SER C 1 212 ? -0.919 -44.871 30.958 1.00 31.54 212 SER C N 1
ATOM 7431 C CA . SER C 1 212 ? -0.407 -45.098 32.306 1.00 31.15 212 SER C CA 1
ATOM 7432 C C . SER C 1 212 ? 0.210 -46.487 32.476 1.00 35.68 212 SER C C 1
ATOM 7433 O O . SER C 1 212 ? 0.939 -46.737 33.436 1.00 32.30 212 SER C O 1
ATOM 7436 N N . LEU C 1 213 ? -0.094 -47.384 31.541 1.00 33.54 213 LEU C N 1
ATOM 7437 C CA . LEU C 1 213 ? 0.521 -48.703 31.501 1.00 32.74 213 LEU C CA 1
ATOM 7438 C C . LEU C 1 213 ? 2.038 -48.574 31.359 1.00 34.99 213 LEU C C 1
ATOM 7439 O O . LEU C 1 213 ? 2.798 -49.288 32.015 1.00 31.92 213 LEU C O 1
ATOM 7444 N N . ASP C 1 214 ? 2.474 -47.656 30.502 1.00 33.23 214 ASP C N 1
ATOM 7445 C CA . ASP C 1 214 ? 3.901 -47.445 30.284 1.00 31.75 214 ASP C CA 1
ATOM 7446 C C . ASP C 1 214 ? 4.582 -46.923 31.545 1.00 39.79 214 ASP C C 1
ATOM 7447 O O . ASP C 1 214 ? 5.763 -47.186 31.780 1.00 39.01 214 ASP C O 1
ATOM 7452 N N . MET C 1 215 ? 3.832 -46.181 32.351 1.00 38.50 215 MET C N 1
ATOM 7453 C CA . MET C 1 215 ? 4.389 -45.580 33.554 1.00 35.13 215 MET C CA 1
ATOM 7454 C C . MET C 1 215 ? 4.627 -46.616 34.643 1.00 37.65 215 MET C C 1
ATOM 7455 O O . MET C 1 215 ? 5.556 -46.479 35.438 1.00 41.27 215 MET C O 1
ATOM 7460 N N . TRP C 1 216 ? 3.785 -47.644 34.689 1.00 35.75 216 TRP C N 1
ATOM 7461 C CA . TRP C 1 216 ? 4.031 -48.759 35.594 1.00 33.88 216 TRP C CA 1
ATOM 7462 C C . TRP C 1 216 ? 5.324 -49.465 35.199 1.00 38.86 216 TRP C C 1
ATOM 7463 O O . TRP C 1 216 ? 6.166 -49.763 36.046 1.00 37.89 216 TRP C O 1
ATOM 7474 N N . SER C 1 217 ? 5.455 -49.744 33.906 1.00 35.81 217 SER C N 1
ATOM 7475 C CA . SER C 1 217 ? 6.625 -50.434 33.375 1.00 36.38 217 SER C CA 1
ATOM 7476 C C . SER C 1 217 ? 7.889 -49.647 33.683 1.00 36.21 217 SER C C 1
ATOM 7477 O O . SER C 1 217 ? 8.919 -50.219 34.035 1.00 39.80 217 SER C O 1
ATOM 7480 N N . LEU C 1 218 ? 7.801 -48.328 33.542 1.00 34.79 218 LEU C N 1
ATOM 7481 C CA . LEU C 1 218 ? 8.912 -47.445 33.857 1.00 39.48 218 LEU C CA 1
ATOM 7482 C C . LEU C 1 218 ? 9.257 -47.530 35.339 1.00 43.40 218 LEU C C 1
ATOM 7483 O O . LEU C 1 218 ? 10.429 -47.475 35.719 1.00 41.52 218 LEU C O 1
ATOM 7488 N N . GLY C 1 219 ? 8.227 -47.655 36.172 1.00 37.34 219 GLY C N 1
ATOM 7489 C CA . GLY C 1 219 ? 8.415 -47.803 37.604 1.00 36.60 219 GLY C CA 1
ATOM 7490 C C . GLY C 1 219 ? 9.168 -49.074 37.945 1.00 38.12 219 GLY C C 1
ATOM 7491 O O . GLY C 1 219 ? 9.997 -49.084 38.854 1.00 38.61 219 GLY C O 1
ATOM 7492 N N . CYS C 1 220 ? 8.883 -50.149 37.216 1.00 35.83 220 CYS C N 1
ATOM 7493 C CA . CYS C 1 220 ? 9.592 -51.414 37.409 1.00 38.45 220 CYS C CA 1
ATOM 7494 C C . CYS C 1 220 ? 11.078 -51.290 37.070 1.00 40.84 220 CYS C C 1
ATOM 7495 O O . CYS C 1 220 ? 11.934 -51.841 37.763 1.00 42.82 220 CYS C O 1
ATOM 7498 N N . MET C 1 221 ? 11.370 -50.558 36.001 1.00 38.36 221 MET C N 1
ATOM 7499 C CA . MET C 1 221 ? 12.743 -50.313 35.590 1.00 43.83 221 MET C CA 1
ATOM 7500 C C . MET C 1 221 ? 13.487 -49.515 36.656 1.00 47.33 221 MET C C 1
ATOM 7501 O O . MET C 1 221 ? 14.604 -49.864 37.031 1.00 47.30 221 MET C O 1
ATOM 7506 N N . LEU C 1 222 ? 12.860 -48.446 37.136 1.00 39.58 222 LEU C N 1
ATOM 7507 C CA . LEU C 1 222 ? 13.460 -47.588 38.152 1.00 43.26 222 LEU C CA 1
ATOM 7508 C C . LEU C 1 222 ? 13.767 -48.366 39.426 1.00 52.25 222 LEU C C 1
ATOM 7509 O O . LEU C 1 222 ? 14.846 -48.227 40.005 1.00 49.09 222 LEU C O 1
ATOM 7514 N N . ALA C 1 223 ? 12.806 -49.174 39.864 1.00 47.64 223 ALA C N 1
ATOM 7515 C CA . ALA C 1 223 ? 12.975 -49.981 41.064 1.00 50.32 223 ALA C CA 1
ATOM 7516 C C . ALA C 1 223 ? 14.174 -50.910 40.920 1.00 48.47 223 ALA C C 1
ATOM 7517 O O . ALA C 1 223 ? 14.963 -51.064 41.848 1.00 54.22 223 ALA C O 1
ATOM 7519 N N . SER C 1 224 ? 14.299 -51.526 39.749 1.00 46.06 224 SER C N 1
ATOM 7520 C CA . SER C 1 224 ? 15.376 -52.467 39.477 1.00 50.58 224 SER C CA 1
ATOM 7521 C C . SER C 1 224 ? 16.731 -51.764 39.484 1.00 53.99 224 SER C C 1
ATOM 7522 O O . SER C 1 224 ? 17.745 -52.360 39.844 1.00 54.70 224 SER C O 1
ATOM 7525 N N . MET C 1 225 ? 16.740 -50.495 39.088 1.00 51.15 225 MET C N 1
ATOM 7526 C CA . MET C 1 225 ? 17.985 -49.743 38.980 1.00 59.20 225 MET C CA 1
ATOM 7527 C C . MET C 1 225 ? 18.486 -49.184 40.307 1.00 59.94 225 MET C C 1
ATOM 7528 O O . MET C 1 225 ? 19.675 -49.263 40.609 1.00 59.81 225 MET C O 1
ATOM 7533 N N . ILE C 1 226 ? 17.580 -48.610 41.094 1.00 51.80 226 ILE C N 1
ATOM 7534 C CA . ILE C 1 226 ? 17.967 -48.009 42.367 1.00 54.16 226 ILE C CA 1
ATOM 7535 C C . ILE C 1 226 ? 18.148 -49.034 43.485 1.00 52.37 226 ILE C C 1
ATOM 7536 O O . ILE C 1 226 ? 18.822 -48.767 44.480 1.00 51.95 226 ILE C O 1
ATOM 7541 N N . PHE C 1 227 ? 17.541 -50.204 43.316 1.00 50.83 227 PHE C N 1
ATOM 7542 C CA . PHE C 1 227 ? 17.614 -51.261 44.319 1.00 53.28 227 PHE C CA 1
ATOM 7543 C C . PHE C 1 227 ? 18.575 -52.388 43.956 1.00 57.58 227 PHE C C 1
ATOM 7544 O O . PHE C 1 227 ? 18.831 -53.267 44.779 1.00 58.20 227 PHE C O 1
ATOM 7552 N N . ARG C 1 228 ? 19.098 -52.359 42.732 1.00 56.47 228 ARG C N 1
ATOM 7553 C CA . ARG C 1 228 ? 19.975 -53.415 42.221 1.00 58.94 228 ARG C CA 1
ATOM 7554 C C . ARG C 1 228 ? 19.305 -54.785 42.288 1.00 59.92 228 ARG C C 1
ATOM 7555 O O . ARG C 1 228 ? 19.874 -55.744 42.809 1.00 65.97 228 ARG C O 1
ATOM 7563 N N . LYS C 1 229 ? 18.089 -54.864 41.759 1.00 55.11 229 LYS C N 1
ATOM 7564 C CA . LYS C 1 229 ? 17.322 -56.101 41.752 1.00 58.11 229 LYS C CA 1
ATOM 7565 C C . LYS C 1 229 ? 16.608 -56.224 40.411 1.00 57.84 229 LYS C C 1
ATOM 7566 O O . LYS C 1 229 ? 15.520 -55.679 40.230 1.00 55.22 229 LYS C O 1
ATOM 7572 N N . GLU C 1 230 ? 17.215 -56.942 39.472 1.00 62.88 230 GLU C N 1
ATOM 7573 C CA . GLU C 1 230 ? 16.693 -56.992 38.110 1.00 63.89 230 GLU C CA 1
ATOM 7574 C C . GLU C 1 230 ? 16.311 -58.412 37.707 1.00 62.52 230 GLU C C 1
ATOM 7575 O O . GLU C 1 230 ? 17.155 -59.306 37.730 1.00 61.69 230 GLU C O 1
ATOM 7581 N N . PRO C 1 231 ? 15.036 -58.624 37.335 1.00 58.83 231 PRO C N 1
ATOM 7582 C CA . PRO C 1 231 ? 13.965 -57.622 37.384 1.00 55.60 231 PRO C CA 1
ATOM 7583 C C . PRO C 1 231 ? 13.407 -57.471 38.796 1.00 49.94 231 PRO C C 1
ATOM 7584 O O . PRO C 1 231 ? 13.604 -58.357 39.625 1.00 50.05 231 PRO C O 1
ATOM 7588 N N . PHE C 1 232 ? 12.722 -56.364 39.063 1.00 46.61 232 PHE C N 1
ATOM 7589 C CA . PHE C 1 232 ? 12.237 -56.102 40.413 1.00 46.45 232 PHE C CA 1
ATOM 7590 C C . PHE C 1 232 ? 11.095 -57.031 40.833 1.00 44.11 232 PHE C C 1
ATOM 7591 O O . PHE C 1 232 ? 11.146 -57.639 41.901 1.00 45.21 232 PHE C O 1
ATOM 7599 N N . PHE C 1 233 ? 10.067 -57.140 39.996 1.00 42.14 233 PHE C N 1
ATOM 7600 C CA . PHE C 1 233 ? 8.996 -58.100 40.248 1.00 39.20 233 PHE C CA 1
ATOM 7601 C C . PHE C 1 233 ? 9.228 -59.310 39.355 1.00 45.46 233 PHE C C 1
ATOM 7602 O O . PHE C 1 233 ? 9.034 -59.243 38.143 1.00 42.25 233 PHE C O 1
ATOM 7610 N N . HIS C 1 234 ? 9.640 -60.414 39.966 1.00 49.40 234 HIS C N 1
ATOM 7611 C CA . HIS C 1 234 ? 10.157 -61.559 39.228 1.00 56.88 234 HIS C CA 1
ATOM 7612 C C . HIS C 1 234 ? 9.226 -62.763 39.344 1.00 55.15 234 HIS C C 1
ATOM 7613 O O . HIS C 1 234 ? 9.540 -63.725 40.040 1.00 57.47 234 HIS C O 1
ATOM 7620 N N . GLY C 1 235 ? 8.083 -62.713 38.668 1.00 51.84 235 GLY C N 1
ATOM 7621 C CA . GLY C 1 235 ? 7.134 -63.810 38.737 1.00 55.29 235 GLY C CA 1
ATOM 7622 C C . GLY C 1 235 ? 7.488 -64.925 37.774 1.00 57.29 235 GLY C C 1
ATOM 7623 O O . GLY C 1 235 ? 8.095 -64.683 36.733 1.00 53.21 235 GLY C O 1
ATOM 7624 N N . HIS C 1 236 ? 7.099 -66.149 38.119 1.00 58.04 236 HIS C N 1
ATOM 7625 C CA . HIS C 1 236 ? 7.360 -67.302 37.263 1.00 63.84 236 HIS C CA 1
ATOM 7626 C C . HIS C 1 236 ? 6.264 -67.520 36.217 1.00 66.52 236 HIS C C 1
ATOM 7627 O O . HIS C 1 236 ? 6.491 -68.173 35.200 1.00 71.47 236 HIS C O 1
ATOM 7634 N N . ASP C 1 237 ? 5.084 -66.964 36.467 1.00 60.33 237 ASP C N 1
ATOM 7635 C CA . ASP C 1 237 ? 4.040 -66.890 35.447 1.00 54.99 237 ASP C CA 1
ATOM 7636 C C . ASP C 1 237 ? 3.148 -65.677 35.707 1.00 53.42 237 ASP C C 1
ATOM 7637 O O . ASP C 1 237 ? 3.380 -64.937 36.662 1.00 53.20 237 ASP C O 1
ATOM 7642 N N . ASN C 1 238 ? 2.146 -65.466 34.857 1.00 53.32 238 ASN C N 1
ATOM 7643 C CA . ASN C 1 238 ? 1.278 -64.293 34.979 1.00 47.49 238 ASN C CA 1
ATOM 7644 C C . ASN C 1 238 ? 0.567 -64.221 36.325 1.00 48.16 238 ASN C C 1
ATOM 7645 O O . ASN C 1 238 ? 0.393 -63.142 36.888 1.00 47.48 238 ASN C O 1
ATOM 7650 N N . TYR C 1 239 ? 0.164 -65.379 36.835 1.00 47.83 239 TYR C N 1
ATOM 7651 C CA . TYR C 1 239 ? -0.498 -65.455 38.130 1.00 53.52 239 TYR C CA 1
ATOM 7652 C C . TYR C 1 239 ? 0.465 -65.080 39.250 1.00 49.13 239 TYR C C 1
ATOM 7653 O O . TYR C 1 239 ? 0.142 -64.258 40.108 1.00 42.84 239 TYR C O 1
ATOM 7662 N N . ASP C 1 240 ? 1.648 -65.685 39.233 1.00 49.15 240 ASP C N 1
ATOM 7663 C CA . ASP C 1 240 ? 2.665 -65.415 40.241 1.00 44.72 240 ASP C CA 1
ATOM 7664 C C . ASP C 1 240 ? 3.143 -63.964 40.167 1.00 46.40 240 ASP C C 1
ATOM 7665 O O . ASP C 1 240 ? 3.551 -63.389 41.177 1.00 46.08 240 ASP C O 1
ATOM 7670 N N . GLN C 1 241 ? 3.092 -63.375 38.974 1.00 38.02 241 GLN C N 1
ATOM 7671 C CA . GLN C 1 241 ? 3.519 -61.990 38.788 1.00 38.50 241 GLN C CA 1
ATOM 7672 C C . GLN C 1 241 ? 2.714 -61.022 39.651 1.00 41.15 241 GLN C C 1
ATOM 7673 O O . GLN C 1 241 ? 3.278 -60.111 40.257 1.00 42.17 241 GLN C O 1
ATOM 7679 N N . LEU C 1 242 ? 1.400 -61.220 39.707 1.00 41.26 242 LEU C N 1
ATOM 7680 C CA . LEU C 1 242 ? 0.551 -60.378 40.543 1.00 38.83 242 LEU C CA 1
ATOM 7681 C C . LEU C 1 242 ? 0.846 -60.632 42.013 1.00 39.92 242 LEU C C 1
ATOM 7682 O O . LEU C 1 242 ? 0.809 -59.717 42.837 1.00 40.12 242 LEU C O 1
ATOM 7687 N N . VAL C 1 243 ? 1.133 -61.886 42.340 1.00 39.06 243 VAL C N 1
ATOM 7688 C CA . VAL C 1 243 ? 1.529 -62.247 43.694 1.00 44.46 243 VAL C CA 1
ATOM 7689 C C . VAL C 1 243 ? 2.800 -61.511 44.115 1.00 44.71 243 VAL C C 1
ATOM 7690 O O . VAL C 1 243 ? 2.895 -61.016 45.240 1.00 40.99 243 VAL C O 1
ATOM 7694 N N . ARG C 1 244 ? 3.770 -61.442 43.205 1.00 39.71 244 ARG C N 1
ATOM 7695 C CA . ARG C 1 244 ? 5.034 -60.768 43.487 1.00 44.15 244 ARG C CA 1
ATOM 7696 C C . ARG C 1 244 ? 4.809 -59.293 43.768 1.00 42.86 244 ARG C C 1
ATOM 7697 O O . ARG C 1 244 ? 5.436 -58.721 44.655 1.00 41.50 244 ARG C O 1
ATOM 7705 N N . ILE C 1 245 ? 3.906 -58.686 43.003 1.00 41.27 245 ILE C N 1
ATOM 7706 C CA . ILE C 1 245 ? 3.545 -57.291 43.203 1.00 37.24 245 ILE C CA 1
ATOM 7707 C C . ILE C 1 245 ? 2.810 -57.109 44.524 1.00 39.49 245 ILE C C 1
ATOM 7708 O O . ILE C 1 245 ? 3.105 -56.187 45.285 1.00 40.98 245 ILE C O 1
ATOM 7713 N N . ALA C 1 246 ? 1.856 -57.998 44.792 1.00 34.96 246 ALA C N 1
ATOM 7714 C CA . ALA C 1 246 ? 1.039 -57.921 46.002 1.00 39.65 246 ALA C CA 1
ATOM 7715 C C . ALA C 1 246 ? 1.856 -58.107 47.280 1.00 41.89 246 ALA C C 1
ATOM 7716 O O . ALA C 1 246 ? 1.488 -57.603 48.341 1.00 39.35 246 ALA C O 1
ATOM 7718 N N . LYS C 1 247 ? 2.965 -58.834 47.179 1.00 36.38 247 LYS C N 1
ATOM 7719 C CA . LYS C 1 247 ? 3.838 -59.037 48.332 1.00 37.91 247 LYS C CA 1
ATOM 7720 C C . LYS C 1 247 ? 4.607 -57.767 48.681 1.00 40.34 247 LYS C C 1
ATOM 7721 O O . LYS C 1 247 ? 5.178 -57.653 49.768 1.00 42.93 247 LYS C O 1
ATOM 7727 N N . VAL C 1 248 ? 4.621 -56.813 47.755 1.00 34.78 248 VAL C N 1
ATOM 7728 C CA . VAL C 1 248 ? 5.281 -55.531 47.987 1.00 40.22 248 VAL C CA 1
ATOM 7729 C C . VAL C 1 248 ? 4.285 -54.410 48.262 1.00 39.06 248 VAL C C 1
ATOM 7730 O O . VAL C 1 248 ? 4.390 -53.711 49.270 1.00 39.39 248 VAL C O 1
ATOM 7734 N N . LEU C 1 249 ? 3.315 -54.245 47.368 1.00 33.42 249 LEU C N 1
ATOM 7735 C CA . LEU C 1 249 ? 2.342 -53.165 47.505 1.00 35.82 249 LEU C CA 1
ATOM 7736 C C . LEU C 1 249 ? 1.222 -53.485 48.489 1.00 37.32 249 LEU C C 1
ATOM 7737 O O . LEU C 1 249 ? 0.510 -52.585 48.938 1.00 38.68 249 LEU C O 1
ATOM 7742 N N . GLY C 1 250 ? 1.071 -54.759 48.831 1.00 32.14 250 GLY C N 1
ATOM 7743 C CA . GLY C 1 250 ? 0.026 -55.154 49.756 1.00 44.46 250 GLY C CA 1
ATOM 7744 C C . GLY C 1 250 ? -1.254 -55.487 49.012 1.00 40.71 250 GLY C C 1
ATOM 7745 O O . GLY C 1 250 ? -1.477 -54.997 47.906 1.00 36.47 250 GLY C O 1
ATOM 7746 N N . THR C 1 251 ? -2.095 -56.316 49.622 1.00 41.03 251 THR C N 1
ATOM 7747 C CA . THR C 1 251 ? -3.344 -56.753 49.007 1.00 40.01 251 THR C CA 1
ATOM 7748 C C . THR C 1 251 ? -4.470 -55.760 49.284 1.00 45.60 251 THR C C 1
ATOM 7749 O O . THR C 1 251 ? -5.470 -55.726 48.568 1.00 50.52 251 THR C O 1
ATOM 7753 N N . GLU C 1 252 ? -4.298 -54.945 50.321 1.00 41.15 252 GLU C N 1
ATOM 7754 C CA . GLU C 1 252 ? -5.307 -53.949 50.676 1.00 43.94 252 GLU C CA 1
ATOM 7755 C C . GLU C 1 252 ? -5.532 -52.943 49.548 1.00 43.93 252 GLU C C 1
ATOM 7756 O O . GLU C 1 252 ? -6.672 -52.679 49.167 1.00 42.43 252 GLU C O 1
ATOM 7762 N N . ASP C 1 253 ? -4.448 -52.383 49.022 1.00 40.36 253 ASP C N 1
ATOM 7763 C CA . ASP C 1 253 ? -4.550 -51.438 47.919 1.00 41.35 253 ASP C CA 1
ATOM 7764 C C . ASP C 1 253 ? -4.977 -52.133 46.625 1.00 43.57 253 ASP C C 1
ATOM 7765 O O . ASP C 1 253 ? -5.573 -51.512 45.747 1.00 41.71 253 ASP C O 1
ATOM 7770 N N . LEU C 1 254 ? -4.671 -53.424 46.513 1.00 38.88 254 LEU C N 1
ATOM 7771 C CA . LEU C 1 254 ? -5.084 -54.213 45.354 1.00 39.29 254 LEU C CA 1
ATOM 7772 C C . LEU C 1 254 ? -6.608 -54.337 45.305 1.00 41.10 254 LEU C C 1
ATOM 7773 O O . LEU C 1 254 ? -7.228 -54.120 44.261 1.00 36.96 254 LEU C O 1
ATOM 7778 N N . TYR C 1 255 ? -7.211 -54.695 46.432 1.00 39.69 255 TYR C N 1
ATOM 7779 C CA . TYR C 1 255 ? -8.665 -54.845 46.497 1.00 43.08 255 TYR C CA 1
ATOM 7780 C C . TYR C 1 255 ? -9.407 -53.511 46.441 1.00 42.33 255 TYR C C 1
ATOM 7781 O O . TYR C 1 255 ? -10.566 -53.466 46.030 1.00 47.00 255 TYR C O 1
ATOM 7790 N N . ASP C 1 256 ? -8.755 -52.433 46.871 1.00 44.00 256 ASP C N 1
ATOM 7791 C CA . ASP C 1 256 ? -9.304 -51.096 46.669 1.00 47.71 256 ASP C CA 1
ATOM 7792 C C . ASP C 1 256 ? -9.409 -50.829 45.171 1.00 43.30 256 ASP C C 1
ATOM 7793 O O . ASP C 1 256 ? -10.412 -50.304 44.687 1.00 48.37 256 ASP C O 1
ATOM 7798 N N . TYR C 1 257 ? -8.356 -51.200 44.449 1.00 42.65 257 TYR C N 1
ATOM 7799 C CA . TYR C 1 257 ? -8.279 -51.032 43.000 1.00 43.97 257 TYR C CA 1
ATOM 7800 C C . TYR C 1 257 ? -9.353 -51.864 42.312 1.00 40.48 257 TYR C C 1
ATOM 7801 O O . TYR C 1 257 ? -10.087 -51.375 41.453 1.00 42.98 257 TYR C O 1
ATOM 7810 N N . ILE C 1 258 ? -9.428 -53.129 42.702 1.00 40.37 258 ILE C N 1
ATOM 7811 C CA . ILE C 1 258 ? -10.427 -54.057 42.190 1.00 46.74 258 ILE C CA 1
ATOM 7812 C C . ILE C 1 258 ? -11.839 -53.548 42.479 1.00 49.62 258 ILE C C 1
ATOM 7813 O O . ILE C 1 258 ? -12.722 -53.625 41.621 1.00 50.85 258 ILE C O 1
ATOM 7818 N N . ASP C 1 259 ? -12.049 -53.023 43.683 1.00 44.56 259 ASP C N 1
ATOM 7819 C CA . ASP C 1 259 ? -13.346 -52.458 44.052 1.00 50.70 259 ASP C CA 1
ATOM 7820 C C . ASP C 1 259 ? -13.701 -51.234 43.219 1.00 49.20 259 ASP C C 1
ATOM 7821 O O . ASP C 1 259 ? -14.830 -51.104 42.747 1.00 48.48 259 ASP C O 1
ATOM 7826 N N . LYS C 1 260 ? -12.736 -50.334 43.052 1.00 47.27 260 LYS C N 1
ATOM 7827 C CA . LYS C 1 260 ? -12.971 -49.083 42.335 1.00 47.97 260 LYS C CA 1
ATOM 7828 C C . LYS C 1 260 ? -13.462 -49.295 40.905 1.00 41.70 260 LYS C C 1
ATOM 7829 O O . LYS C 1 260 ? -14.342 -48.576 40.429 1.00 43.22 260 LYS C O 1
ATOM 7835 N N . TYR C 1 261 ? -12.894 -50.281 40.218 1.00 42.02 261 TYR C N 1
ATOM 7836 C CA . TYR C 1 261 ? -13.275 -50.533 38.834 1.00 45.04 261 TYR C CA 1
ATOM 7837 C C . TYR C 1 261 ? -14.209 -51.729 38.670 1.00 44.37 261 TYR C C 1
ATOM 7838 O O . TYR C 1 261 ? -14.484 -52.154 37.549 1.00 50.52 261 TYR C O 1
ATOM 7847 N N . ASN C 1 262 ? -14.696 -52.248 39.795 1.00 47.11 262 ASN C N 1
ATOM 7848 C CA . ASN C 1 262 ? -15.566 -53.422 39.815 1.00 47.93 262 ASN C CA 1
ATOM 7849 C C . ASN C 1 262 ? -14.984 -54.573 38.993 1.00 52.31 262 ASN C C 1
ATOM 7850 O O . ASN C 1 262 ? -15.681 -55.190 38.186 1.00 54.00 262 ASN C O 1
ATOM 7855 N N . ILE C 1 263 ? -13.703 -54.863 39.203 1.00 45.77 263 ILE C N 1
ATOM 7856 C CA . ILE C 1 263 ? -13.047 -55.936 38.465 1.00 43.63 263 ILE C CA 1
ATOM 7857 C C . ILE C 1 263 ? -13.355 -57.300 39.082 1.00 48.92 263 ILE C C 1
ATOM 7858 O O . ILE C 1 263 ? -13.307 -57.476 40.298 1.00 53.44 263 ILE C O 1
ATOM 7863 N N . GLU C 1 264 ? -13.691 -58.257 38.227 1.00 50.77 264 GLU C N 1
ATOM 7864 C CA . GLU C 1 264 ? -13.905 -59.633 38.649 1.00 54.18 264 GLU C CA 1
ATOM 7865 C C . GLU C 1 264 ? -12.610 -60.421 38.515 1.00 52.80 264 GLU C C 1
ATOM 7866 O O . GLU C 1 264 ? -12.185 -60.743 37.407 1.00 52.73 264 GLU C O 1
ATOM 7872 N N . LEU C 1 265 ? -11.985 -60.722 39.646 1.00 57.87 265 LEU C N 1
ATOM 7873 C CA . LEU C 1 265 ? -10.711 -61.432 39.677 1.00 58.86 265 LEU C CA 1
ATOM 7874 C C . LEU C 1 265 ? -10.905 -62.898 39.301 1.00 54.64 265 LEU C C 1
ATOM 7875 O O . LEU C 1 265 ? -11.827 -63.553 39.785 1.00 58.41 265 LEU C O 1
ATOM 7880 N N . ASP C 1 266 ? -10.043 -63.394 38.414 1.00 52.70 266 ASP C N 1
ATOM 7881 C CA . ASP C 1 266 ? -10.031 -64.805 38.036 1.00 55.02 266 ASP C CA 1
ATOM 7882 C C . ASP C 1 266 ? -9.987 -65.680 39.283 1.00 53.91 266 ASP C C 1
ATOM 7883 O O . ASP C 1 266 ? -9.104 -65.526 40.126 1.00 54.98 266 ASP C O 1
ATOM 7888 N N . PRO C 1 267 ? -10.954 -66.604 39.404 1.00 59.20 267 PRO C N 1
ATOM 7889 C CA . PRO C 1 267 ? -11.060 -67.490 40.570 1.00 63.77 267 PRO C CA 1
ATOM 7890 C C . PRO C 1 267 ? -9.823 -68.354 40.783 1.00 64.67 267 PRO C C 1
ATOM 7891 O O . PRO C 1 267 ? -9.645 -68.910 41.864 1.00 67.41 267 PRO C O 1
ATOM 7895 N N . ARG C 1 268 ? -8.985 -68.471 39.758 1.00 69.34 268 ARG C N 1
ATOM 7896 C CA . ARG C 1 268 ? -7.732 -69.209 39.876 1.00 70.28 268 ARG C CA 1
ATOM 7897 C C . ARG C 1 268 ? -6.753 -68.492 40.813 1.00 65.91 268 ARG C C 1
ATOM 7898 O O . ARG C 1 268 ? -5.758 -69.076 41.243 1.00 70.16 268 ARG C O 1
ATOM 7906 N N . PHE C 1 269 ? -7.035 -67.227 41.121 1.00 64.03 269 PHE C N 1
ATOM 7907 C CA . PHE C 1 269 ? -6.219 -66.459 42.062 1.00 61.68 269 PHE C CA 1
ATOM 7908 C C . PHE C 1 269 ? -6.554 -66.814 43.505 1.00 63.52 269 PHE C C 1
ATOM 7909 O O . PHE C 1 269 ? -5.767 -66.535 44.408 1.00 66.79 269 PHE C O 1
ATOM 7917 N N . ASN C 1 270 ? -7.724 -67.414 43.716 1.00 64.75 270 ASN C N 1
ATOM 7918 C CA . ASN C 1 270 ? -8.213 -67.703 45.064 1.00 70.51 270 ASN C CA 1
ATOM 7919 C C . ASN C 1 270 ? -7.219 -68.502 45.900 1.00 70.56 270 ASN C C 1
ATOM 7920 O O . ASN C 1 270 ? -7.000 -68.199 47.072 1.00 73.14 270 ASN C O 1
ATOM 7925 N N . ASP C 1 271 ? -6.620 -69.523 45.297 1.00 72.32 271 ASP C N 1
ATOM 7926 C CA . ASP C 1 271 ? -5.715 -70.392 46.034 1.00 76.67 271 ASP C CA 1
ATOM 7927 C C . ASP C 1 271 ? -4.266 -69.927 45.860 1.00 76.43 271 ASP C C 1
ATOM 7928 O O . ASP C 1 271 ? -3.337 -70.587 46.325 1.00 82.01 271 ASP C O 1
ATOM 7933 N N . ILE C 1 272 ? -4.064 -68.799 45.180 1.00 67.96 272 ILE C N 1
ATOM 7934 C CA . ILE C 1 272 ? -2.696 -68.365 44.894 1.00 64.91 272 ILE C CA 1
ATOM 7935 C C . ILE C 1 272 ? -2.267 -66.975 45.402 1.00 58.94 272 ILE C C 1
ATOM 7936 O O . ILE C 1 272 ? -1.116 -66.781 45.800 1.00 53.58 272 ILE C O 1
ATOM 7941 N N . LEU C 1 273 ? -3.210 -66.038 45.451 1.00 56.06 273 LEU C N 1
ATOM 7942 C CA . LEU C 1 273 ? -2.916 -64.642 45.806 1.00 57.45 273 LEU C CA 1
ATOM 7943 C C . LEU C 1 273 ? -2.544 -64.345 47.263 1.00 60.37 273 LEU C C 1
ATOM 7944 O O . LEU C 1 273 ? -1.627 -63.574 47.549 1.00 62.99 273 LEU C O 1
ATOM 7949 N N . GLY C 1 274 ? -3.263 -64.989 48.171 1.00 56.34 274 GLY C N 1
ATOM 7950 C CA . GLY C 1 274 ? -3.103 -64.825 49.605 1.00 55.81 274 GLY C CA 1
ATOM 7951 C C . GLY C 1 274 ? -3.455 -63.428 50.112 1.00 55.08 274 GLY C C 1
ATOM 7952 O O . GLY C 1 274 ? -4.170 -62.678 49.447 1.00 51.61 274 GLY C O 1
ATOM 7953 N N . ARG C 1 275 ? -2.929 -63.076 51.283 1.00 53.40 275 ARG C N 1
ATOM 7954 C CA . ARG C 1 275 ? -3.135 -61.762 51.904 1.00 46.79 275 ARG C CA 1
ATOM 7955 C C . ARG C 1 275 ? -1.807 -61.185 52.382 1.00 50.25 275 ARG C C 1
ATOM 7956 O O . ARG C 1 275 ? -1.083 -61.847 53.123 1.00 53.36 275 ARG C O 1
ATOM 7964 N N . HIS C 1 276 ? -1.484 -59.961 51.976 1.00 49.05 276 HIS C N 1
ATOM 7965 C CA . HIS C 1 276 ? -0.175 -59.397 52.302 1.00 47.67 276 HIS C CA 1
ATOM 7966 C C . HIS C 1 276 ? -0.194 -57.935 52.730 1.00 41.21 276 HIS C C 1
ATOM 7967 O O . HIS C 1 276 ? -0.878 -57.103 52.135 1.00 39.94 276 HIS C O 1
ATOM 7974 N N . SER C 1 277 ? 0.555 -57.644 53.788 1.00 44.00 277 SER C N 1
ATOM 7975 C CA . SER C 1 277 ? 0.727 -56.277 54.242 1.00 47.46 277 SER C CA 1
ATOM 7976 C C . SER C 1 277 ? 1.677 -55.601 53.261 1.00 42.93 277 SER C C 1
ATOM 7977 O O . SER C 1 277 ? 2.468 -56.267 52.591 1.00 44.17 277 SER C O 1
ATOM 7980 N N . ARG C 1 278 ? 1.591 -54.280 53.174 1.00 40.75 278 ARG C N 1
ATOM 7981 C CA . ARG C 1 278 ? 2.497 -53.497 52.344 1.00 46.83 278 ARG C CA 1
ATOM 7982 C C . ARG C 1 278 ? 3.917 -53.427 52.891 1.00 51.01 278 ARG C C 1
ATOM 7983 O O . ARG C 1 278 ? 4.127 -53.114 54.062 1.00 54.41 278 ARG C O 1
ATOM 7991 N N . LYS C 1 279 ? 4.890 -53.722 52.035 1.00 51.67 279 LYS C N 1
ATOM 7992 C CA . LYS C 1 279 ? 6.281 -53.663 52.449 1.00 49.45 279 LYS C CA 1
ATOM 7993 C C . LYS C 1 279 ? 6.739 -52.238 52.153 1.00 46.24 279 LYS C C 1
ATOM 7994 O O . LYS C 1 279 ? 6.491 -51.707 51.072 1.00 47.13 279 LYS C O 1
ATOM 8000 N N . ARG C 1 280 ? 7.410 -51.628 53.123 1.00 46.85 280 ARG C N 1
ATOM 8001 C CA . ARG C 1 280 ? 7.980 -50.293 52.963 1.00 49.87 280 ARG C CA 1
ATOM 8002 C C . ARG C 1 280 ? 9.128 -50.266 51.972 1.00 46.28 280 ARG C C 1
ATOM 8003 O O . ARG C 1 280 ? 9.912 -51.211 51.904 1.00 45.06 280 ARG C O 1
ATOM 8011 N N . TRP C 1 281 ? 9.217 -49.191 51.190 1.00 43.32 281 TRP C N 1
ATOM 8012 C CA . TRP C 1 281 ? 10.260 -49.099 50.177 1.00 45.08 281 TRP C CA 1
ATOM 8013 C C . TRP C 1 281 ? 11.641 -49.059 50.838 1.00 46.36 281 TRP C C 1
ATOM 8014 O O . TRP C 1 281 ? 12.633 -49.429 50.214 1.00 53.53 281 TRP C O 1
ATOM 8025 N N . GLU C 1 282 ? 11.704 -48.608 52.094 1.00 45.11 282 GLU C N 1
ATOM 8026 C CA . GLU C 1 282 ? 12.981 -48.543 52.812 1.00 50.77 282 GLU C CA 1
ATOM 8027 C C . GLU C 1 282 ? 13.580 -49.932 53.009 1.00 58.50 282 GLU C C 1
ATOM 8028 O O . GLU C 1 282 ? 14.789 -50.082 53.177 1.00 54.77 282 GLU C O 1
ATOM 8034 N N . ARG C 1 283 ? 12.711 -50.941 52.975 1.00 53.16 283 ARG C N 1
ATOM 8035 C CA . ARG C 1 283 ? 13.102 -52.337 53.159 1.00 48.84 283 ARG C CA 1
ATOM 8036 C C . ARG C 1 283 ? 14.054 -52.853 52.090 1.00 47.66 283 ARG C C 1
ATOM 8037 O O . ARG C 1 283 ? 14.799 -53.805 52.331 1.00 52.57 283 ARG C O 1
ATOM 8045 N N . PHE C 1 284 ? 14.037 -52.229 50.916 1.00 44.79 284 PHE C N 1
ATOM 8046 C CA . PHE C 1 284 ? 14.865 -52.699 49.810 1.00 55.70 284 PHE C CA 1
ATOM 8047 C C . PHE C 1 284 ? 16.224 -52.022 49.768 1.00 50.95 284 PHE C C 1
ATOM 8048 O O . PHE C 1 284 ? 17.030 -52.312 48.885 1.00 48.89 284 PHE C O 1
ATOM 8056 N N . VAL C 1 285 ? 16.489 -51.127 50.713 1.00 55.36 285 VAL C N 1
ATOM 8057 C CA . VAL C 1 285 ? 17.782 -50.462 50.728 1.00 58.09 285 VAL C CA 1
ATOM 8058 C C . VAL C 1 285 ? 18.758 -51.342 51.498 1.00 61.16 285 VAL C C 1
ATOM 8059 O O . VAL C 1 285 ? 18.464 -51.799 52.604 1.00 64.71 285 VAL C O 1
ATOM 8063 N N . HIS C 1 286 ? 19.920 -51.574 50.903 1.00 57.89 286 HIS C N 1
ATOM 8064 C CA . HIS C 1 286 ? 20.999 -52.306 51.553 1.00 61.20 286 HIS C CA 1
ATOM 8065 C C . HIS C 1 286 ? 22.358 -51.779 51.116 1.00 64.86 286 HIS C C 1
ATOM 8066 O O . HIS C 1 286 ? 22.444 -50.782 50.399 1.00 64.88 286 HIS C O 1
ATOM 8073 N N . SER C 1 287 ? 23.416 -52.453 51.556 1.00 68.29 287 SER C N 1
ATOM 8074 C CA . SER C 1 287 ? 24.779 -51.980 51.348 1.00 72.65 287 SER C CA 1
ATOM 8075 C C . SER C 1 287 ? 25.163 -51.820 49.876 1.00 78.16 287 SER C C 1
ATOM 8076 O O . SER C 1 287 ? 25.953 -50.940 49.540 1.00 75.63 287 SER C O 1
ATOM 8079 N N . GLU C 1 288 ? 24.616 -52.658 48.999 1.00 70.09 288 GLU C N 1
ATOM 8080 C CA . GLU C 1 288 ? 25.006 -52.593 47.591 1.00 76.70 288 GLU C CA 1
ATOM 8081 C C . GLU C 1 288 ? 24.320 -51.487 46.790 1.00 73.07 288 GLU C C 1
ATOM 8082 O O . GLU C 1 288 ? 24.829 -51.064 45.752 1.00 75.09 288 GLU C O 1
ATOM 8088 N N . ASN C 1 289 ? 23.173 -51.017 47.272 1.00 64.75 289 ASN C N 1
ATOM 8089 C CA . ASN C 1 289 ? 22.389 -50.031 46.527 1.00 62.27 289 ASN C CA 1
ATOM 8090 C C . ASN C 1 289 ? 22.145 -48.671 47.185 1.00 63.16 289 ASN C C 1
ATOM 8091 O O . ASN C 1 289 ? 21.578 -47.776 46.558 1.00 61.17 289 ASN C O 1
ATOM 8096 N N . GLN C 1 290 ? 22.570 -48.517 48.435 1.00 64.98 290 GLN C N 1
ATOM 8097 C CA . GLN C 1 290 ? 22.199 -47.345 49.229 1.00 67.57 290 GLN C CA 1
ATOM 8098 C C . GLN C 1 290 ? 22.640 -46.005 48.627 1.00 68.45 290 GLN C C 1
ATOM 8099 O O . GLN C 1 290 ? 22.004 -44.977 48.862 1.00 67.06 290 GLN C O 1
ATOM 8105 N N . HIS C 1 291 ? 23.720 -46.015 47.854 1.00 70.67 291 HIS C N 1
ATOM 8106 C CA . HIS C 1 291 ? 24.215 -44.796 47.216 1.00 73.00 291 HIS C CA 1
ATOM 8107 C C . HIS C 1 291 ? 23.311 -44.358 46.055 1.00 76.22 291 HIS C C 1
ATOM 8108 O O . HIS C 1 291 ? 23.444 -43.251 45.533 1.00 75.63 291 HIS C O 1
ATOM 8115 N N . LEU C 1 292 ? 22.388 -45.230 45.660 1.00 69.06 292 LEU C N 1
ATOM 8116 C CA . LEU C 1 292 ? 21.478 -44.942 44.554 1.00 68.33 292 LEU C CA 1
ATOM 8117 C C . LEU C 1 292 ? 20.091 -44.519 45.029 1.00 64.56 292 LEU C C 1
ATOM 8118 O O . LEU C 1 292 ? 19.254 -44.102 44.228 1.00 62.72 292 LEU C O 1
ATOM 8123 N N . VAL C 1 293 ? 19.848 -44.631 46.330 1.00 67.42 293 VAL C N 1
ATOM 8124 C CA . VAL C 1 293 ? 18.530 -44.331 46.879 1.00 64.73 293 VAL C CA 1
ATOM 8125 C C . VAL C 1 293 ? 18.538 -43.006 47.638 1.00 68.33 293 VAL C C 1
ATOM 8126 O O . VAL C 1 293 ? 19.481 -42.700 48.367 1.00 68.01 293 VAL C O 1
ATOM 8130 N N . SER C 1 294 ? 17.478 -42.227 47.452 1.00 67.43 294 SER C N 1
ATOM 8131 C CA . SER C 1 294 ? 17.302 -40.951 48.131 1.00 59.43 294 SER C CA 1
ATOM 8132 C C . SER C 1 294 ? 15.819 -40.792 48.448 1.00 61.52 294 SER C C 1
ATOM 8133 O O . SER C 1 294 ? 14.997 -41.546 47.927 1.00 54.43 294 SER C O 1
ATOM 8136 N N . PRO C 1 295 ? 15.466 -39.827 49.316 1.00 66.82 295 PRO C N 1
ATOM 8137 C CA . PRO C 1 295 ? 14.046 -39.557 49.568 1.00 62.51 295 PRO C CA 1
ATOM 8138 C C . PRO C 1 295 ? 13.281 -39.213 48.292 1.00 61.02 295 PRO C C 1
ATOM 8139 O O . PRO C 1 295 ? 12.113 -39.580 48.162 1.00 53.65 295 PRO C O 1
ATOM 8143 N N . GLU C 1 296 ? 13.934 -38.517 47.365 1.00 64.67 296 GLU C N 1
ATOM 8144 C CA . GLU C 1 296 ? 13.310 -38.148 46.099 1.00 59.74 296 GLU C CA 1
ATOM 8145 C C . GLU C 1 296 ? 13.040 -39.369 45.226 1.00 58.35 296 GLU C C 1
ATOM 8146 O O . GLU C 1 296 ? 11.985 -39.473 44.601 1.00 57.79 296 GLU C O 1
ATOM 8152 N N . ALA C 1 297 ? 13.997 -40.290 45.187 1.00 59.03 297 ALA C N 1
ATOM 8153 C CA . ALA C 1 297 ? 13.868 -41.502 44.383 1.00 52.69 297 ALA C CA 1
ATOM 8154 C C . ALA C 1 297 ? 12.720 -42.388 44.868 1.00 55.61 297 ALA C C 1
ATOM 8155 O O . ALA C 1 297 ? 11.960 -42.939 44.068 1.00 47.68 297 ALA C O 1
ATOM 8157 N N . LEU C 1 298 ? 12.599 -42.520 46.185 1.00 54.17 298 LEU C N 1
ATOM 8158 C CA . LEU C 1 298 ? 11.546 -43.340 46.773 1.00 49.51 298 LEU C CA 1
ATOM 8159 C C . LEU C 1 298 ? 10.169 -42.717 46.573 1.00 44.49 298 LEU C C 1
ATOM 8160 O O . LEU C 1 298 ? 9.194 -43.420 46.315 1.00 45.78 298 LEU C O 1
ATOM 8165 N N . ASP C 1 299 ? 10.096 -41.396 46.691 1.00 47.63 299 ASP C N 1
ATOM 8166 C CA . ASP C 1 299 ? 8.839 -40.691 46.485 1.00 54.73 299 ASP C CA 1
ATOM 8167 C C . ASP C 1 299 ? 8.402 -40.781 45.024 1.00 53.34 299 ASP C C 1
ATOM 8168 O O . ASP C 1 299 ? 7.219 -40.966 44.734 1.00 50.56 299 ASP C O 1
ATOM 8173 N N . PHE C 1 300 ? 9.356 -40.637 44.109 1.00 51.01 300 PHE C N 1
ATOM 8174 C CA . PHE C 1 300 ? 9.071 -40.747 42.681 1.00 48.52 300 PHE C CA 1
ATOM 8175 C C . PHE C 1 300 ? 8.580 -42.156 42.346 1.00 46.77 300 PHE C C 1
ATOM 8176 O O . PHE C 1 300 ? 7.601 -42.326 41.618 1.00 44.01 300 PHE C O 1
ATOM 8184 N N . LEU C 1 301 ? 9.272 -43.162 42.878 1.00 43.46 301 LEU C N 1
ATOM 8185 C CA . LEU C 1 301 ? 8.912 -44.562 42.654 1.00 43.44 301 LEU C CA 1
ATOM 8186 C C . LEU C 1 301 ? 7.529 -44.885 43.207 1.00 43.72 301 LEU C C 1
ATOM 8187 O O . LEU C 1 301 ? 6.752 -45.612 42.585 1.00 44.87 301 LEU C O 1
ATOM 8192 N N . ASP C 1 302 ? 7.240 -44.345 44.387 1.00 37.73 302 ASP C N 1
ATOM 8193 C CA . ASP C 1 302 ? 5.974 -44.587 45.066 1.00 37.38 302 ASP C CA 1
ATOM 8194 C C . ASP C 1 302 ? 4.816 -44.075 44.218 1.00 39.82 302 ASP C C 1
ATOM 8195 O O . ASP C 1 302 ? 3.710 -44.610 44.274 1.00 38.41 302 ASP C O 1
ATOM 8200 N N . LYS C 1 303 ? 5.079 -43.035 43.432 1.00 39.06 303 LYS C N 1
ATOM 8201 C CA . LYS C 1 303 ? 4.050 -42.408 42.611 1.00 40.88 303 LYS C CA 1
ATOM 8202 C C . LYS C 1 303 ? 3.948 -43.029 41.216 1.00 39.08 303 LYS C C 1
ATOM 8203 O O . LYS C 1 303 ? 3.091 -42.647 40.419 1.00 42.04 303 LYS C O 1
ATOM 8209 N N . LEU C 1 304 ? 4.823 -43.986 40.925 1.00 37.45 304 LEU C N 1
ATOM 8210 C CA . LEU C 1 304 ? 4.748 -44.715 39.661 1.00 32.55 304 LEU C CA 1
ATOM 8211 C C . LEU C 1 304 ? 4.124 -46.085 39.881 1.00 36.71 304 LEU C C 1
ATOM 8212 O O . LEU C 1 304 ? 3.230 -46.497 39.143 1.00 37.89 304 LEU C O 1
ATOM 8217 N N . LEU C 1 305 ? 4.599 -46.787 40.906 1.00 35.77 305 LEU C N 1
ATOM 8218 C CA . LEU C 1 305 ? 4.141 -48.142 41.177 1.00 29.94 305 LEU C CA 1
ATOM 8219 C C . LEU C 1 305 ? 2.888 -48.127 42.038 1.00 35.40 305 LEU C C 1
ATOM 8220 O O . LEU C 1 305 ? 2.945 -48.369 43.244 1.00 35.39 305 LEU C O 1
ATOM 8225 N N . ARG C 1 306 ? 1.759 -47.832 41.406 1.00 37.50 306 ARG C N 1
ATOM 8226 C CA . ARG C 1 306 ? 0.475 -47.837 42.085 1.00 38.51 306 ARG C CA 1
ATOM 8227 C C . ARG C 1 306 ? -0.495 -48.708 41.298 1.00 37.89 306 ARG C C 1
ATOM 8228 O O . ARG C 1 306 ? -0.474 -48.703 40.067 1.00 36.31 306 ARG C O 1
ATOM 8236 N N . TYR C 1 307 ? -1.323 -49.469 42.010 1.00 38.20 307 TYR C N 1
ATOM 8237 C CA . TYR C 1 307 ? -2.330 -50.317 41.378 1.00 38.94 307 TYR C CA 1
ATOM 8238 C C . TYR C 1 307 ? -3.221 -49.504 40.454 1.00 33.84 307 TYR C C 1
ATOM 8239 O O . TYR C 1 307 ? -3.402 -49.846 39.287 1.00 36.66 307 TYR C O 1
ATOM 8248 N N . ASP C 1 308 ? -3.775 -48.422 40.987 1.00 32.54 308 ASP C N 1
ATOM 8249 C CA . ASP C 1 308 ? -4.683 -47.576 40.230 1.00 35.38 308 ASP C CA 1
ATOM 8250 C C . ASP C 1 308 ? -3.938 -46.834 39.129 1.00 35.08 308 ASP C C 1
ATOM 8251 O O . ASP C 1 308 ? -3.184 -45.900 39.400 1.00 32.30 308 ASP C O 1
ATOM 8256 N N . HIS C 1 309 ? -4.144 -47.271 37.890 1.00 30.83 309 HIS C N 1
ATOM 8257 C CA . HIS C 1 309 ? -3.483 -46.667 36.740 1.00 34.28 309 HIS C CA 1
ATOM 8258 C C . HIS C 1 309 ? -3.780 -45.169 36.639 1.00 33.81 309 HIS C C 1
ATOM 8259 O O . HIS C 1 309 ? -2.945 -44.392 36.179 1.00 34.74 309 HIS C O 1
ATOM 8266 N N . GLN C 1 310 ? -4.972 -44.770 37.076 1.00 31.57 310 GLN C N 1
ATOM 8267 C CA . GLN C 1 310 ? -5.360 -43.365 37.060 1.00 35.63 310 GLN C CA 1
ATOM 8268 C C . GLN C 1 310 ? -4.552 -42.520 38.048 1.00 39.42 310 GLN C C 1
ATOM 8269 O O . GLN C 1 310 ? -4.359 -41.326 37.833 1.00 40.82 310 GLN C O 1
ATOM 8275 N N . SER C 1 311 ? -4.081 -43.142 39.126 1.00 40.01 311 SER C N 1
ATOM 8276 C CA . SER C 1 311 ? -3.378 -42.408 40.178 1.00 44.04 311 SER C CA 1
ATOM 8277 C C . SER C 1 311 ? -1.883 -42.239 39.910 1.00 41.25 311 SER C C 1
ATOM 8278 O O . SER C 1 311 ? -1.218 -41.432 40.558 1.00 44.51 311 SER C O 1
ATOM 8281 N N . ARG C 1 312 ? -1.355 -42.999 38.958 1.00 37.93 312 ARG C N 1
ATOM 8282 C CA . ARG C 1 312 ? 0.059 -42.905 38.610 1.00 31.39 312 ARG C CA 1
ATOM 8283 C C . ARG C 1 312 ? 0.381 -41.556 37.985 1.00 37.15 312 ARG C C 1
ATOM 8284 O O . ARG C 1 312 ? -0.476 -40.941 37.352 1.00 40.76 312 ARG C O 1
ATOM 8292 N N . LEU C 1 313 ? 1.614 -41.095 38.174 1.00 36.78 313 LEU C N 1
ATOM 8293 C CA . LEU C 1 313 ? 2.082 -39.885 37.509 1.00 40.80 313 LEU C CA 1
ATOM 8294 C C . LEU C 1 313 ? 2.019 -40.093 36.007 1.00 39.37 313 LEU C C 1
ATOM 8295 O O . LEU C 1 313 ? 2.298 -41.184 35.510 1.00 35.85 313 LEU C O 1
ATOM 8300 N N . THR C 1 314 ? 1.643 -39.046 35.284 1.00 42.29 314 THR C N 1
ATOM 8301 C CA . THR C 1 314 ? 1.777 -39.054 33.838 1.00 42.62 314 THR C CA 1
ATOM 8302 C C . THR C 1 314 ? 3.250 -38.803 33.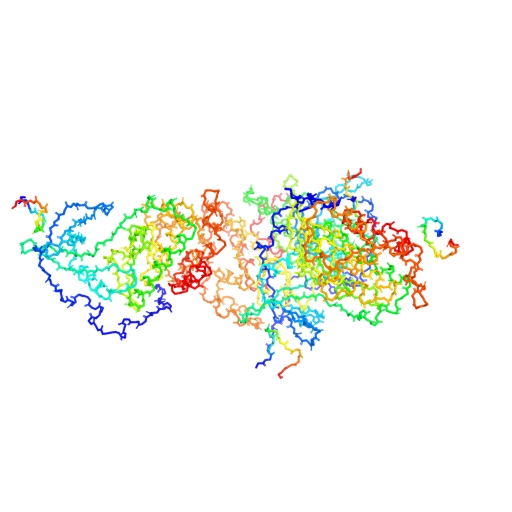537 1.00 47.97 314 THR C C 1
ATOM 8303 O O . THR C 1 314 ? 4.016 -38.456 34.438 1.00 44.01 314 THR C O 1
ATOM 8307 N N . ALA C 1 315 ? 3.654 -38.995 32.284 1.00 40.24 315 ALA C N 1
ATOM 8308 C CA . ALA C 1 315 ? 5.041 -38.761 31.901 1.00 42.09 315 ALA C CA 1
ATOM 8309 C C . ALA C 1 315 ? 5.490 -37.335 32.200 1.00 43.72 315 ALA C C 1
ATOM 8310 O O . ALA C 1 315 ? 6.590 -37.121 32.703 1.00 51.66 315 ALA C O 1
ATOM 8312 N N . ARG C 1 316 ? 4.634 -36.365 31.892 1.00 41.32 316 ARG C N 1
ATOM 8313 C CA . ARG C 1 316 ? 4.959 -34.953 32.099 1.00 42.41 316 ARG C CA 1
ATOM 8314 C C . ARG C 1 316 ? 5.039 -34.606 33.586 1.00 45.59 316 ARG C C 1
ATOM 8315 O O . ARG C 1 316 ? 5.936 -33.882 34.014 1.00 50.10 316 ARG C O 1
ATOM 8323 N N . GLU C 1 317 ? 4.098 -35.127 34.368 1.00 44.87 317 GLU C N 1
ATOM 8324 C CA . GLU C 1 317 ? 4.124 -34.928 35.814 1.00 49.30 317 GLU C CA 1
ATOM 8325 C C . GLU C 1 317 ? 5.388 -35.536 36.403 1.00 49.87 317 GLU C C 1
ATOM 8326 O O . GLU C 1 317 ? 5.957 -35.003 37.355 1.00 54.29 317 GLU C O 1
ATOM 8332 N N . ALA C 1 318 ? 5.814 -36.661 35.838 1.00 48.34 318 ALA C N 1
ATOM 8333 C CA . ALA C 1 318 ? 7.015 -37.350 36.297 1.00 49.69 318 ALA C CA 1
ATOM 8334 C C . ALA C 1 318 ? 8.259 -36.492 36.072 1.00 48.80 318 ALA C C 1
ATOM 8335 O O . ALA C 1 318 ? 9.167 -36.460 36.902 1.00 53.35 318 ALA C O 1
ATOM 8337 N N . MET C 1 319 ? 8.289 -35.800 34.937 1.00 47.60 319 MET C N 1
ATOM 8338 C CA . MET C 1 319 ? 9.414 -34.942 34.576 1.00 50.00 319 MET C CA 1
ATOM 8339 C C . MET C 1 319 ? 9.495 -33.714 35.479 1.00 51.71 319 MET C C 1
ATOM 8340 O O . MET C 1 319 ? 10.507 -33.016 35.512 1.00 55.27 319 MET C O 1
ATOM 8345 N N . GLU C 1 320 ? 8.415 -33.457 36.207 1.00 60.02 320 GLU C N 1
ATOM 8346 C CA . GLU C 1 320 ? 8.338 -32.310 37.102 1.00 67.84 320 GLU C CA 1
ATOM 8347 C C . GLU C 1 320 ? 8.644 -32.684 38.551 1.00 62.10 320 GLU C C 1
ATOM 8348 O O . GLU C 1 320 ? 8.590 -31.836 39.443 1.00 64.44 320 GLU C O 1
ATOM 8354 N N . HIS C 1 321 ? 8.953 -33.956 38.782 1.00 53.28 321 HIS C N 1
ATOM 8355 C CA . HIS C 1 321 ? 9.260 -34.439 40.126 1.00 51.58 321 HIS C CA 1
ATOM 8356 C C . HIS C 1 321 ? 10.626 -33.924 40.584 1.00 57.97 321 HIS C C 1
ATOM 8357 O O . HIS C 1 321 ? 11.546 -33.809 39.776 1.00 59.62 321 HIS C O 1
ATOM 8364 N N . PRO C 1 322 ? 10.755 -33.600 41.883 1.00 60.10 322 PRO C N 1
ATOM 8365 C CA . PRO C 1 322 ? 12.009 -33.130 42.489 1.00 66.36 322 PRO C CA 1
ATOM 8366 C C . PRO C 1 322 ? 13.211 -34.041 42.230 1.00 64.20 322 PRO C C 1
ATOM 8367 O O . PRO C 1 322 ? 14.354 -33.585 42.298 1.00 68.17 322 PRO C O 1
ATOM 8371 N N . TYR C 1 323 ? 12.942 -35.312 41.948 1.00 60.45 323 TYR C N 1
ATOM 8372 C CA . TYR C 1 323 ? 13.970 -36.293 41.618 1.00 60.74 323 TYR C CA 1
ATOM 8373 C C . TYR C 1 323 ? 14.826 -35.832 40.436 1.00 61.24 323 TYR C C 1
ATOM 8374 O O . TYR C 1 323 ? 16.008 -36.158 40.358 1.00 62.61 323 TYR C O 1
ATOM 8383 N N . PHE C 1 324 ? 14.231 -35.057 39.530 1.00 57.58 324 PHE C N 1
ATOM 8384 C CA . PHE C 1 324 ? 14.933 -34.602 38.328 1.00 61.28 324 PHE C CA 1
ATOM 8385 C C . PHE C 1 324 ? 15.386 -33.143 38.375 1.00 67.77 324 PHE C C 1
ATOM 8386 O O . PHE C 1 324 ? 15.814 -32.600 37.355 1.00 69.02 324 PHE C O 1
ATOM 8394 N N . TYR C 1 325 ? 15.282 -32.508 39.539 1.00 67.28 325 TYR C N 1
ATOM 8395 C CA . TYR C 1 325 ? 15.588 -31.081 39.653 1.00 77.17 325 TYR C CA 1
ATOM 8396 C C . TYR C 1 325 ? 16.991 -30.731 39.153 1.00 83.64 325 TYR C C 1
ATOM 8397 O O . TYR C 1 325 ? 17.170 -29.758 38.421 1.00 87.38 325 TYR C O 1
ATOM 8406 N N . THR C 1 326 ? 17.979 -31.527 39.552 1.00 80.64 326 THR C N 1
ATOM 8407 C CA . THR C 1 326 ? 19.359 -31.287 39.145 1.00 82.43 326 THR C CA 1
ATOM 8408 C C . THR C 1 326 ? 19.560 -31.593 37.664 1.00 78.48 326 THR C C 1
ATOM 8409 O O . THR C 1 326 ? 20.304 -30.896 36.974 1.00 82.45 326 THR C O 1
ATOM 8413 N N . VAL C 1 327 ? 18.887 -32.633 37.180 1.00 73.59 327 VAL C N 1
ATOM 8414 C CA . VAL C 1 327 ? 18.941 -32.983 35.765 1.00 79.89 327 VAL C CA 1
ATOM 8415 C C . VAL C 1 327 ? 18.373 -31.856 34.914 1.00 81.53 327 VAL C C 1
ATOM 8416 O O . VAL C 1 327 ? 18.976 -31.448 33.918 1.00 79.83 327 VAL C O 1
ATOM 8420 N N . VAL C 1 328 ? 17.208 -31.356 35.315 1.00 79.25 328 VAL C N 1
ATOM 8421 C CA . VAL C 1 328 ? 16.576 -30.266 34.591 1.00 80.75 328 VAL C CA 1
ATOM 8422 C C . VAL C 1 328 ? 17.458 -29.027 34.631 1.00 88.93 328 VAL C C 1
ATOM 8423 O O . VAL C 1 328 ? 17.610 -28.339 33.622 1.00 93.01 328 VAL C O 1
ATOM 8427 N N . LYS C 1 329 ? 18.028 -28.724 35.795 1.00 92.63 329 LYS C N 1
ATOM 8428 C CA . LYS C 1 329 ? 18.891 -27.556 35.874 1.00 98.65 329 LYS C CA 1
ATOM 8429 C C . LYS C 1 329 ? 20.134 -27.726 35.005 1.00 100.16 329 LYS C C 1
ATOM 8430 O O . LYS C 1 329 ? 20.589 -26.771 34.376 1.00 102.37 329 LYS C O 1
ATOM 8436 N N . ASP C 1 330 ? 20.690 -28.938 34.972 1.00 100.67 330 ASP C N 1
ATOM 8437 C CA . ASP C 1 330 ? 21.837 -29.208 34.105 1.00 107.83 330 ASP C CA 1
ATOM 8438 C C . ASP C 1 330 ? 21.405 -29.388 32.650 1.00 111.40 330 ASP C C 1
ATOM 8439 O O . ASP C 1 330 ? 22.127 -29.991 31.856 1.00 117.18 330 ASP C O 1
ATOM 8444 N N . GLN C 1 331 ? 20.233 -28.869 32.303 1.00 107.06 331 GLN C N 1
ATOM 8445 C CA . GLN C 1 331 ? 19.702 -29.005 30.952 1.00 103.26 331 GLN C CA 1
ATOM 8446 C C . GLN C 1 331 ? 19.642 -27.637 30.294 1.00 108.18 331 GLN C C 1
ATOM 8447 O O . GLN C 1 331 ? 19.745 -27.510 29.074 1.00 112.72 331 GLN C O 1
ATOM 8453 N N . ALA C 1 332 ? 19.480 -26.611 31.123 1.00 111.55 332 ALA C N 1
ATOM 8454 C CA . ALA C 1 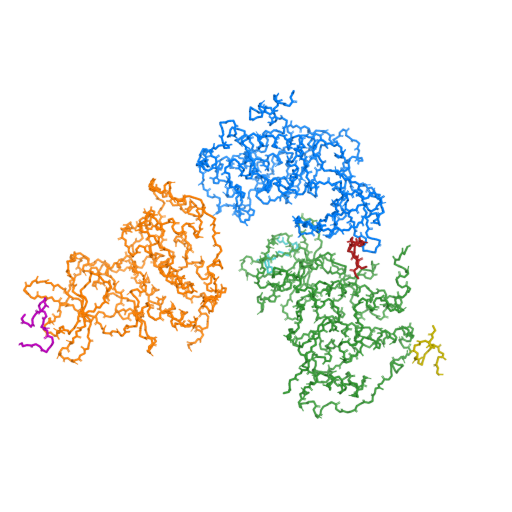332 ? 19.424 -25.244 30.635 1.00 122.77 332 ALA C CA 1
ATOM 8455 C C . ALA C 1 332 ? 20.852 -24.830 30.326 1.00 131.99 332 ALA C C 1
ATOM 8456 O O . ALA C 1 332 ? 21.088 -23.924 29.527 1.00 135.24 332 ALA C O 1
ATOM 8458 N N . ARG C 1 333 ? 21.786 -25.514 30.984 1.00 136.03 333 ARG C N 1
ATOM 8459 C CA . ARG C 1 333 ? 23.168 -25.643 30.528 1.00 142.00 333 ARG C CA 1
ATOM 8460 C C . ARG C 1 333 ? 23.809 -24.342 30.049 1.00 151.02 333 ARG C C 1
ATOM 8461 O O . ARG C 1 333 ? 24.994 -24.100 30.275 1.00 158.02 333 ARG C O 1
ATOM 8469 N N . GLY D 2 1 ? 0.246 -27.310 28.044 1.00 116.95 184 GLY D N 1
ATOM 8470 C CA . GLY D 2 1 ? 0.990 -27.727 26.871 1.00 109.20 184 GLY D CA 1
ATOM 8471 C C . GLY D 2 1 ? 0.776 -26.799 25.692 1.00 103.24 184 GLY D C 1
ATOM 8472 O O . GLY D 2 1 ? 0.123 -27.162 24.713 1.00 105.90 184 GLY D O 1
ATOM 8473 N N . CYS D 2 2 ? 1.328 -25.594 25.787 1.00 95.23 185 CYS D N 1
ATOM 8474 C CA . CYS D 2 2 ? 1.195 -24.604 24.725 1.00 83.39 185 CYS D CA 1
ATOM 8475 C C . CYS D 2 2 ? 2.529 -24.353 24.031 1.00 78.21 185 CYS D C 1
ATOM 8476 O O . CYS D 2 2 ? 2.789 -23.253 23.542 1.00 71.64 185 CYS D O 1
ATOM 8479 N N . ARG D 2 3 ? 3.371 -25.381 23.995 1.00 77.71 186 ARG D N 1
ATOM 8480 C CA . ARG D 2 3 ? 4.674 -25.291 23.345 1.00 75.63 186 ARG D CA 1
ATOM 8481 C C . ARG D 2 3 ? 4.833 -26.377 22.285 1.00 73.83 186 ARG D C 1
ATOM 8482 O O . ARG D 2 3 ? 4.513 -27.542 22.521 1.00 68.99 186 ARG D O 1
ATOM 8490 N N . LEU D 2 4 ? 5.326 -25.984 21.116 1.00 65.84 187 LEU D N 1
ATOM 8491 C CA . LEU D 2 4 ? 5.560 -26.922 20.026 1.00 67.83 187 LEU D CA 1
ATOM 8492 C C . LEU D 2 4 ? 6.954 -26.706 19.453 1.00 62.28 187 LEU D C 1
ATOM 8493 O O . LEU D 2 4 ? 7.206 -25.717 18.763 1.00 50.08 187 LEU D O 1
ATOM 8498 N N . TYR D 2 5 ? 7.851 -27.642 19.752 1.00 59.72 188 TYR D N 1
ATOM 8499 C CA . TYR D 2 5 ? 9.261 -27.532 19.385 1.00 55.07 188 TYR D CA 1
ATOM 8500 C C . TYR D 2 5 ? 9.858 -26.201 19.835 1.00 54.92 188 TYR D C 1
ATOM 8501 O O . TYR D 2 5 ? 10.610 -25.563 19.098 1.00 55.14 188 TYR D O 1
ATOM 8510 N N . GLY D 2 6 ? 9.508 -25.793 21.051 1.00 56.13 189 GLY D N 1
ATOM 8511 C CA . GLY D 2 6 ? 10.020 -24.566 21.628 1.00 60.61 189 GLY D CA 1
ATOM 8512 C C . GLY D 2 6 ? 9.100 -23.377 21.429 1.00 51.71 189 GLY D C 1
ATOM 8513 O O . GLY D 2 6 ? 9.030 -22.493 22.280 1.00 53.93 189 GLY D O 1
ATOM 8514 N N . PHE D 2 7 ? 8.394 -23.357 20.303 1.00 51.52 190 PHE D N 1
ATOM 8515 C CA . PHE D 2 7 ? 7.494 -22.256 19.980 1.00 54.29 190 PHE D CA 1
ATOM 8516 C C . PHE D 2 7 ? 6.240 -22.279 20.836 1.00 59.28 190 PHE D C 1
ATOM 8517 O O . PHE D 2 7 ? 5.627 -23.329 21.021 1.00 58.48 190 PHE D O 1
ATOM 8525 N N . LYS D 2 8 ? 5.849 -21.116 21.341 1.00 55.88 191 LYS D N 1
ATOM 8526 C CA . LYS D 2 8 ? 4.563 -20.988 22.005 1.00 67.29 191 LYS D CA 1
ATOM 8527 C C . LYS D 2 8 ? 3.482 -20.945 20.932 1.00 69.06 191 LYS D C 1
ATOM 8528 O O . LYS D 2 8 ? 3.682 -20.368 19.863 1.00 56.51 191 LYS D O 1
ATOM 8534 N N . ILE D 2 9 ? 2.350 -21.581 21.202 1.00 68.72 192 ILE D N 1
ATOM 8535 C CA . ILE D 2 9 ? 1.221 -21.512 20.284 1.00 64.35 192 ILE D CA 1
ATOM 8536 C C . ILE D 2 9 ? 0.456 -20.216 20.526 1.00 65.95 192 ILE D C 1
ATOM 8537 O O . ILE D 2 9 ? 0.027 -19.943 21.646 1.00 69.41 192 ILE D O 1
ATOM 8542 N N . HIS D 2 10 ? 0.306 -19.417 19.474 1.00 63.79 193 HIS D N 1
ATOM 8543 C CA . HIS D 2 10 ? -0.306 -18.093 19.577 1.00 65.06 193 HIS D CA 1
ATOM 8544 C C . HIS D 2 10 ? -1.709 -18.145 20.177 1.00 70.44 193 HIS D C 1
ATOM 8545 O O . HIS D 2 10 ? -2.624 -18.725 19.594 1.00 76.01 193 HIS D O 1
ATOM 8552 N N . GLY D 2 11 ? -1.862 -17.547 21.356 1.00 72.68 194 GLY D N 1
ATOM 8553 C CA . GLY D 2 11 ? -3.153 -17.460 22.015 1.00 77.88 194 GLY D CA 1
ATOM 8554 C C . GLY D 2 11 ? -3.473 -18.636 22.918 1.00 88.41 194 GLY D C 1
ATOM 8555 O O . GLY D 2 11 ? -4.535 -18.674 23.537 1.00 95.75 194 GLY D O 1
ATOM 8556 N N . CYS D 2 12 ? -2.558 -19.596 23.000 1.00 87.78 195 CYS D N 1
ATOM 8557 C CA . CYS D 2 12 ? -2.780 -20.788 23.815 1.00 93.64 195 CYS D CA 1
ATOM 8558 C C . CYS D 2 12 ? -2.733 -20.473 25.308 1.00 101.80 195 CYS D C 1
ATOM 8559 O O . CYS D 2 12 ? -2.032 -19.553 25.729 1.00 104.12 195 CYS D O 1
ATOM 8562 N N . GLY D 2 13 ? -3.492 -21.247 26.085 1.00 105.88 196 GLY D N 1
ATOM 8563 C CA . GLY D 2 13 ? -3.498 -21.191 27.542 1.00 111.13 196 GLY D CA 1
ATOM 8564 C C . GLY D 2 13 ? -3.277 -19.839 28.194 1.00 114.11 196 GLY D C 1
ATOM 8565 O O . GLY D 2 13 ? -4.223 -19.108 28.481 1.00 120.74 196 GLY D O 1
ATOM 8566 N N . GLY E 2 1 ? -54.159 -77.765 -30.930 1.00 125.47 184 GLY E N 1
ATOM 8567 C CA . GLY E 2 1 ? -55.053 -78.898 -30.771 1.00 128.52 184 GLY E CA 1
ATOM 8568 C C . GLY E 2 1 ? -54.416 -79.991 -29.937 1.00 123.30 184 GLY E C 1
ATOM 8569 O O . GLY E 2 1 ? -54.310 -81.137 -30.380 1.00 121.10 184 GLY E O 1
ATOM 8570 N N . CYS E 2 2 ? -54.007 -79.616 -28.725 1.00 120.54 185 CYS E N 1
ATOM 8571 C CA . CYS E 2 2 ? -53.216 -80.453 -27.814 1.00 113.48 185 CYS E CA 1
ATOM 8572 C C . CYS E 2 2 ? -51.801 -80.689 -28.333 1.00 104.89 185 CYS E C 1
ATOM 8573 O O . CYS E 2 2 ? -51.091 -81.572 -27.850 1.00 100.47 185 CYS E O 1
ATOM 8576 N N . ARG E 2 3 ? -51.398 -79.885 -29.312 1.00 102.60 186 ARG E N 1
ATOM 8577 C CA . ARG E 2 3 ? -50.063 -79.978 -29.885 1.00 96.91 186 ARG E CA 1
ATOM 8578 C C . ARG E 2 3 ? -49.395 -78.608 -29.944 1.00 95.11 186 ARG E C 1
ATOM 8579 O O . ARG E 2 3 ? -50.029 -77.608 -30.287 1.00 99.38 186 ARG E O 1
ATOM 8587 N N . LEU E 2 4 ? -48.110 -78.573 -29.603 1.00 87.62 187 LEU E N 1
ATOM 8588 C CA . LEU E 2 4 ? -47.323 -77.348 -29.671 1.00 86.78 187 LEU E CA 1
ATOM 8589 C C . LEU E 2 4 ? -45.909 -77.651 -30.155 1.00 77.28 187 LEU E C 1
ATOM 8590 O O . LEU E 2 4 ? -45.098 -78.220 -29.420 1.00 73.39 187 LEU E O 1
ATOM 8595 N N . TYR E 2 5 ? -45.636 -77.273 -31.401 1.00 80.05 188 TYR E N 1
ATOM 8596 C CA . TYR E 2 5 ? -44.336 -77.490 -32.031 1.00 88.22 188 TYR E CA 1
ATOM 8597 C C . TYR E 2 5 ? -43.945 -78.964 -32.052 1.00 83.69 188 TYR E C 1
ATOM 8598 O O . TYR E 2 5 ? -42.771 -79.307 -31.914 1.00 80.61 188 TYR E O 1
ATOM 8607 N N . GLY E 2 6 ? -44.937 -79.832 -32.225 1.00 83.86 189 GLY E N 1
ATOM 8608 C CA . GLY E 2 6 ? -44.695 -81.261 -32.284 1.00 81.41 189 GLY E CA 1
ATOM 8609 C C . GLY E 2 6 ? -44.912 -81.955 -30.953 1.00 76.77 189 GLY E C 1
ATOM 8610 O O . GLY E 2 6 ? -45.220 -83.145 -30.909 1.00 76.90 189 GLY E O 1
ATOM 8611 N N . PHE E 2 7 ? -44.748 -81.210 -29.866 1.00 73.01 190 PHE E N 1
ATOM 8612 C CA . PHE E 2 7 ? -44.958 -81.752 -28.529 1.00 74.07 190 PHE E CA 1
ATOM 8613 C C . PHE E 2 7 ? -46.438 -81.815 -28.187 1.00 80.12 190 PHE E C 1
ATOM 8614 O O . PHE E 2 7 ? -47.204 -80.923 -28.550 1.00 83.58 190 PHE E O 1
ATOM 8622 N N . LYS E 2 8 ? -46.838 -82.866 -27.481 1.00 81.43 191 LYS E N 1
ATOM 8623 C CA . LYS E 2 8 ? -48.182 -82.925 -26.930 1.00 85.55 191 LYS E CA 1
ATOM 8624 C C . LYS E 2 8 ? -48.265 -81.993 -25.729 1.00 85.17 191 LYS E C 1
ATOM 8625 O O . LYS E 2 8 ? -47.283 -81.802 -25.016 1.00 82.45 191 LYS E O 1
ATOM 8631 N N . ILE E 2 9 ? -49.434 -81.404 -25.515 1.00 87.62 192 ILE E N 1
ATOM 8632 C CA . ILE E 2 9 ? -49.656 -80.575 -24.340 1.00 86.98 192 ILE E CA 1
ATOM 8633 C C . ILE E 2 9 ? -50.089 -81.471 -23.186 1.00 87.48 192 ILE E C 1
ATOM 8634 O O . ILE E 2 9 ? -50.998 -82.286 -23.340 1.00 88.51 192 ILE E O 1
ATOM 8639 N N . HIS E 2 10 ? -49.431 -81.339 -22.038 1.00 89.59 193 HIS E N 1
ATOM 8640 C CA . HIS E 2 10 ? -49.703 -82.236 -20.917 1.00 95.89 193 HIS E CA 1
ATOM 8641 C C . HIS E 2 10 ? -51.113 -82.066 -20.370 1.00 101.62 193 HIS E C 1
ATOM 8642 O O . HIS E 2 10 ? -51.517 -80.964 -20.002 1.00 103.16 193 HIS E O 1
ATOM 8649 N N . GLY E 2 11 ? -51.854 -83.166 -20.310 1.00 103.60 194 GLY E N 1
ATOM 8650 C CA . GLY E 2 11 ? -53.219 -83.133 -19.822 1.00 106.94 194 GLY E CA 1
ATOM 8651 C C . GLY E 2 11 ? -54.189 -82.655 -20.883 1.00 107.03 194 GLY E C 1
ATOM 8652 O O . GLY E 2 11 ? -55.263 -82.140 -20.573 1.00 109.71 194 GLY E O 1
ATOM 8653 N N . CYS E 2 12 ? -53.801 -82.823 -22.143 1.00 105.36 195 CYS E N 1
ATOM 8654 C CA . CYS E 2 12 ? -54.654 -82.456 -23.266 1.00 110.67 195 CYS E CA 1
ATOM 8655 C C . CYS E 2 12 ? -55.088 -83.716 -24.006 1.00 113.88 195 CYS E C 1
ATOM 8656 O O . CYS E 2 12 ? -54.465 -84.769 -23.869 1.00 110.36 195 CYS E O 1
ATOM 8659 N N . GLY E 2 13 ? -56.159 -83.603 -24.785 1.00 121.73 196 GLY E N 1
ATOM 8660 C CA . GLY E 2 13 ? -56.682 -84.734 -25.531 1.00 124.62 196 GLY E CA 1
ATOM 8661 C C . GLY E 2 13 ? -55.726 -85.216 -26.605 1.00 122.42 196 GLY E C 1
ATOM 8662 O O . GLY E 2 13 ? -55.832 -86.347 -27.080 1.00 123.97 196 GLY E O 1
ATOM 8663 N N . GLY F 2 1 ? 23.935 -69.033 -3.681 1.00 147.66 184 GLY F N 1
ATOM 8664 C CA . GLY F 2 1 ? 23.612 -67.622 -3.585 1.00 144.89 184 GLY F CA 1
ATOM 8665 C C . GLY F 2 1 ? 24.338 -66.934 -2.446 1.00 144.37 184 GLY F C 1
ATOM 8666 O O . GLY F 2 1 ? 24.905 -67.587 -1.571 1.00 145.95 184 GLY F O 1
ATOM 8667 N N . CYS F 2 2 ? 24.321 -65.606 -2.459 1.00 141.13 185 CYS F N 1
ATOM 8668 C CA . CYS F 2 2 ? 24.973 -64.823 -1.419 1.00 139.55 185 CYS F CA 1
ATOM 8669 C C . CYS F 2 2 ? 23.950 -63.910 -0.754 1.00 137.07 185 CYS F C 1
ATOM 8670 O O . CYS F 2 2 ? 24.239 -62.754 -0.449 1.00 135.05 185 CYS F O 1
ATOM 8673 N N . ARG F 2 3 ? 22.747 -64.430 -0.532 1.00 135.94 186 ARG F N 1
ATOM 8674 C CA . ARG F 2 3 ? 21.665 -63.605 -0.010 1.00 130.91 186 ARG F CA 1
ATOM 8675 C C . ARG F 2 3 ? 20.947 -64.206 1.194 1.00 128.70 186 ARG F C 1
ATOM 8676 O O . ARG F 2 3 ? 20.733 -65.415 1.273 1.00 133.24 186 ARG F O 1
ATOM 8684 N N . LEU F 2 4 ? 20.579 -63.336 2.128 1.00 122.29 187 LEU F N 1
ATOM 8685 C CA . LEU F 2 4 ? 19.795 -63.722 3.292 1.00 121.00 187 LEU F CA 1
ATOM 8686 C C . LEU F 2 4 ? 18.619 -62.761 3.408 1.00 113.17 187 LEU F C 1
ATOM 8687 O O . LEU F 2 4 ? 18.804 -61.586 3.725 1.00 106.54 187 LEU F O 1
ATOM 8692 N N . TYR F 2 5 ? 17.416 -63.263 3.133 1.00 111.68 188 TYR F N 1
ATOM 8693 C CA . TYR F 2 5 ? 16.206 -62.438 3.084 1.00 108.18 188 TYR F CA 1
ATOM 8694 C C . TYR F 2 5 ? 16.298 -61.323 2.039 1.00 106.65 188 TYR F C 1
ATOM 8695 O O . TYR F 2 5 ? 15.723 -60.249 2.214 1.00 101.21 188 TYR F O 1
ATOM 8704 N N . GLY F 2 6 ? 17.020 -61.587 0.955 1.00 105.53 189 GLY F N 1
ATOM 8705 C CA . GLY F 2 6 ? 17.137 -60.634 -0.134 1.00 104.91 189 GLY F CA 1
ATOM 8706 C C . GLY F 2 6 ? 18.386 -59.778 -0.068 1.00 103.72 189 GLY F C 1
ATOM 8707 O O . GLY F 2 6 ? 18.934 -59.386 -1.098 1.00 104.92 189 GLY F O 1
ATOM 8708 N N . PHE F 2 7 ? 18.839 -59.484 1.147 1.00 101.84 190 PHE F N 1
ATOM 8709 C CA . PHE F 2 7 ? 20.019 -58.648 1.340 1.00 105.51 190 PHE F CA 1
ATOM 8710 C C . PHE F 2 7 ? 21.300 -59.397 1.002 1.00 110.06 190 PHE F C 1
ATOM 8711 O O . PHE F 2 7 ? 21.397 -60.604 1.214 1.00 106.10 190 PHE F O 1
ATOM 8719 N N . LYS F 2 8 ? 22.284 -58.674 0.477 1.00 113.98 191 LYS F N 1
ATOM 8720 C CA . LYS F 2 8 ? 23.604 -59.247 0.256 1.00 121.20 191 LYS F CA 1
ATOM 8721 C C . LYS F 2 8 ? 24.440 -59.114 1.520 1.00 122.17 191 LYS F C 1
ATOM 8722 O O . LYS F 2 8 ? 24.225 -58.208 2.321 1.00 120.28 191 LYS F O 1
ATOM 8728 N N . ILE F 2 9 ? 25.387 -60.025 1.702 1.00 122.57 192 ILE F N 1
ATOM 8729 C CA . ILE F 2 9 ? 26.300 -59.946 2.834 1.00 120.88 192 ILE F CA 1
ATOM 8730 C C . ILE F 2 9 ? 27.519 -59.123 2.434 1.00 123.60 192 ILE F C 1
ATOM 8731 O O . ILE F 2 9 ? 28.166 -59.414 1.428 1.00 126.29 192 ILE F O 1
ATOM 8736 N N . HIS F 2 10 ? 27.814 -58.088 3.217 1.00 122.65 193 HIS F N 1
ATOM 8737 C CA . HIS F 2 10 ? 28.897 -57.158 2.910 1.00 126.87 193 HIS F CA 1
ATOM 8738 C C . HIS F 2 10 ? 30.234 -57.874 2.729 1.00 135.13 193 HIS F C 1
ATOM 8739 O O . HIS F 2 10 ? 30.733 -58.518 3.651 1.00 136.58 193 HIS F O 1
ATOM 8746 N N . GLY F 2 11 ? 30.804 -57.758 1.534 1.00 138.87 194 GLY F N 1
ATOM 8747 C CA . GLY F 2 11 ? 32.024 -58.467 1.196 1.00 143.97 194 GLY F CA 1
ATOM 8748 C C . GLY F 2 11 ? 31.732 -59.891 0.768 1.00 147.01 194 GLY F C 1
ATOM 8749 O O . GLY F 2 11 ? 31.628 -60.790 1.603 1.00 145.67 194 GLY F O 1
ATOM 8750 N N . CYS F 2 12 ? 31.594 -60.100 -0.538 1.00 151.66 195 CYS F N 1
ATOM 8751 C CA . CYS F 2 12 ? 31.248 -61.417 -1.061 1.00 155.67 195 CYS F CA 1
ATOM 8752 C C . CYS F 2 12 ? 31.639 -61.568 -2.527 1.00 161.30 195 CYS F C 1
ATOM 8753 O O . CYS F 2 12 ? 31.862 -60.581 -3.228 1.00 163.79 195 CYS F O 1
ATOM 8756 N N . GLY F 2 13 ? 31.720 -62.814 -2.985 1.00 162.57 196 GLY F N 1
ATOM 8757 C CA . GLY F 2 13 ? 32.061 -63.100 -4.366 1.00 165.75 196 GLY F CA 1
ATOM 8758 C C . GLY F 2 13 ? 33.551 -63.007 -4.628 1.00 171.25 196 GLY F C 1
ATOM 8759 O O . GLY F 2 13 ? 34.070 -61.934 -4.931 1.00 172.37 196 GLY F O 1
ATOM 8760 N N . GLY G 2 1 ? 14.909 -31.920 51.679 1.00 99.08 184 GLY G N 1
ATOM 8761 C CA . GLY G 2 1 ? 14.953 -32.521 52.999 1.00 96.79 184 GLY G CA 1
ATOM 8762 C C . GLY G 2 1 ? 14.115 -33.782 53.085 1.00 85.88 184 GLY G C 1
ATOM 8763 O O . GLY G 2 1 ? 13.078 -33.893 52.433 1.00 81.51 184 GLY G O 1
ATOM 8764 N N . CYS G 2 2 ? 14.565 -34.733 53.897 1.00 81.70 185 CYS G N 1
ATOM 8765 C CA . CYS G 2 2 ? 13.874 -36.009 54.039 1.00 77.28 185 CYS G CA 1
ATOM 8766 C C . CYS G 2 2 ? 12.556 -35.860 54.792 1.00 71.03 185 CYS G C 1
ATOM 8767 O O . CYS G 2 2 ? 11.666 -36.702 54.675 1.00 66.35 185 CYS G O 1
ATOM 8770 N N . ARG G 2 3 ? 12.438 -34.786 55.566 1.00 71.62 186 ARG G N 1
ATOM 8771 C CA . ARG G 2 3 ? 11.238 -34.529 56.356 1.00 78.82 186 ARG G CA 1
ATOM 8772 C C . ARG G 2 3 ? 10.049 -34.172 55.467 1.00 76.09 186 ARG G C 1
ATOM 8773 O O . ARG G 2 3 ? 8.900 -34.189 55.909 1.00 75.36 186 ARG G O 1
ATOM 8781 N N . LEU G 2 4 ? 10.335 -33.853 54.209 1.00 74.01 187 LEU G N 1
ATOM 8782 C CA . LEU G 2 4 ? 9.303 -33.446 53.265 1.00 72.54 187 LEU G CA 1
ATOM 8783 C C . LEU G 2 4 ? 8.745 -34.622 52.467 1.00 66.28 187 LEU G C 1
ATOM 8784 O O . LEU G 2 4 ? 7.872 -34.440 51.620 1.00 69.60 187 LEU G O 1
ATOM 8789 N N . TYR G 2 5 ? 9.241 -35.825 52.740 1.00 63.02 188 TYR G N 1
ATOM 8790 C CA . TYR G 2 5 ? 8.852 -36.994 51.952 1.00 62.09 188 TYR G CA 1
ATOM 8791 C C . TYR G 2 5 ? 8.343 -38.170 52.785 1.00 68.67 188 TYR G C 1
ATOM 8792 O O . TYR G 2 5 ? 7.717 -39.088 52.255 1.00 75.12 188 TYR G O 1
ATOM 8801 N N . GLY G 2 6 ? 8.613 -38.142 54.085 1.00 71.93 189 GLY G N 1
ATOM 8802 C CA . GLY G 2 6 ? 8.117 -39.166 54.986 1.00 74.33 189 GLY G CA 1
ATOM 8803 C C . GLY G 2 6 ? 8.741 -40.536 54.794 1.00 71.23 189 GLY G C 1
ATOM 8804 O O . GLY G 2 6 ? 8.073 -41.557 54.958 1.00 67.81 189 GLY G O 1
ATOM 8805 N N . PHE G 2 7 ? 10.024 -40.562 54.448 1.00 71.23 190 PHE G N 1
ATOM 8806 C CA . PHE G 2 7 ? 10.746 -41.824 54.326 1.00 66.80 190 PHE G CA 1
ATOM 8807 C C . PHE G 2 7 ? 11.855 -41.942 55.367 1.00 70.97 190 PHE G C 1
ATOM 8808 O O . PHE G 2 7 ? 12.569 -40.978 55.644 1.00 66.99 190 PHE G O 1
ATOM 8816 N N . LYS G 2 8 ? 11.989 -43.135 55.939 1.00 75.60 191 LYS G N 1
ATOM 8817 C CA . LYS G 2 8 ? 12.963 -43.394 56.996 1.00 82.22 191 LYS G CA 1
ATOM 8818 C C . LYS G 2 8 ? 14.385 -43.557 56.468 1.00 86.34 191 LYS G C 1
ATOM 8819 O O . LYS G 2 8 ? 14.970 -44.636 56.566 1.00 89.66 191 LYS G O 1
ATOM 8825 N N . ILE G 2 9 ? 14.941 -42.483 55.920 1.00 85.27 192 ILE G N 1
ATOM 8826 C CA . ILE G 2 9 ? 16.305 -42.506 55.406 1.00 85.03 192 ILE G CA 1
ATOM 8827 C C . ILE G 2 9 ? 16.891 -41.093 55.444 1.00 84.37 192 ILE G C 1
ATOM 8828 O O . ILE G 2 9 ? 16.150 -40.116 55.561 1.00 80.35 192 ILE G O 1
ATOM 8833 N N . HIS G 2 10 ? 18.217 -41.000 55.374 1.00 87.49 193 HIS G N 1
ATOM 8834 C CA . HIS G 2 10 ? 18.934 -39.725 55.415 1.00 90.40 193 HIS G CA 1
ATOM 8835 C C . HIS G 2 10 ? 18.721 -38.971 56.726 1.00 92.21 193 HIS G C 1
ATOM 8836 O O . HIS G 2 10 ? 18.811 -37.744 56.766 1.00 97.58 193 HIS G O 1
ATOM 8843 N N . GLY G 2 11 ? 18.437 -39.710 57.794 1.00 89.87 194 GLY G N 1
ATOM 8844 C CA . GLY G 2 11 ? 18.326 -39.121 59.117 1.00 94.03 194 GLY G CA 1
ATOM 8845 C C . GLY G 2 11 ? 16.923 -39.095 59.696 1.00 89.58 194 GLY G C 1
ATOM 8846 O O . GLY G 2 11 ? 16.748 -38.861 60.892 1.00 90.43 194 GLY G O 1
ATOM 8847 N N . CYS G 2 12 ? 15.921 -39.334 58.856 1.00 83.50 195 CYS G N 1
ATOM 8848 C CA . CYS G 2 12 ? 14.531 -39.271 59.300 1.00 85.35 195 CYS G CA 1
ATOM 8849 C C . CYS G 2 12 ? 14.071 -40.548 59.993 1.00 88.31 195 CYS G C 1
ATOM 8850 O O . CYS G 2 12 ? 14.419 -41.653 59.578 1.00 89.84 195 CYS G O 1
ATOM 8853 N N . GLY G 2 13 ? 13.283 -40.382 61.051 1.00 91.95 196 GLY G N 1
ATOM 8854 C CA . GLY G 2 13 ? 12.754 -41.503 61.804 1.00 92.88 196 GLY G CA 1
ATOM 8855 C C . GLY G 2 13 ? 13.836 -42.311 62.494 1.00 102.46 196 GLY G C 1
ATOM 8856 O O . GLY G 2 13 ? 14.594 -41.785 63.308 1.00 110.63 196 GLY G O 1
#

B-factor: mean 66.81, std 26.19, range [23.01, 187.36]

Solvent-accessible surface area: 48865 Å² total; per-residue (Å²): 149,49,77,65,86,3,111,7,128,40,58,33,71,36,0,88,162,60,92,146,126,28,69,20,28,103,74,36,118,22,148,106,35,87,14,89,32,10,26,4,62,133,109,56,31,159,66,156,111,14,18,31,8,16,0,16,17,73,92,80,116,104,125,9,13,0,10,1,8,35,29,61,103,135,113,52,16,48,30,3,0,28,0,0,52,24,0,110,72,10,60,18,2,9,32,2,52,32,12,0,64,11,86,80,53,132,15,6,0,0,0,15,96,84,19,63,57,45,20,0,80,113,17,18,112,112,7,84,40,72,21,1,35,34,0,0,14,20,0,0,45,0,0,12,54,0,3,29,36,0,0,0,0,8,13,1,45,5,87,7,0,24,1,18,72,150,119,92,95,1,65,0,28,49,1,4,49,0,18,1,4,39,40,27,74,100,8,95,22,128,6,14,30,81,60,10,19,0,0,0,9,16,2,89,5,74,31,0,7,5,14,0,0,2,0,1,0,0,2,0,0,0,1,1,0,4,82,56,54,11,11,3,98,1,132,50,75,52,28,0,0,10,42,0,0,46,13,8,3,7,135,64,0,92,85,6,19,114,104,3,60,15,166,28,58,101,145,6,103,141,69,0,49,225,28,78,122,33,158,16,81,170,54,52,41,92,102,0,103,92,2,28,20,113,68,0,23,59,0,0,29,64,0,1,84,8,24,1,52,47,2,27,19,3,108,63,0,15,115,14,55,1,0,135,73,4,63,157,84,107,122,92,82,64,86,5,108,6,128,42,57,32,80,40,1,90,168,86,80,155,121,18,68,32,30,94,78,30,118,13,151,109,36,86,9,85,31,10,24,6,59,138,118,48,85,44,58,160,216,33,45,9,10,19,0,23,18,76,91,85,121,104,100,11,20,0,31,7,16,96,135,59,149,176,104,97,19,65,18,9,0,29,0,0,48,23,0,108,71,10,58,20,4,6,44,2,62,27,7,0,58,10,84,133,61,155,8,21,0,1,0,15,50,59,23,76,73,47,74,36,154,119,6,23,126,96,7,74,38,79,15,3,35,42,8,0,24,26,4,0,64,0,0,11,59,0,4,36,29,0,0,0,0,8,10,0,40,6,60,1,8,31,5,15,57,148,106,85,112,1,54,0,18,47,1,19,63,0,20,1,5,43,42,26,83,101,9,93,13,173,8,14,30,77,61,12,16,0,0,0,8,14,4,82,6,71,35,1,7,5,14,0,0,2,1,1,0,0,2,1,0,0,5,15,0,3,92,93,85,20,10,3,108,0,133,47,45,50,19,0,0,16,86,0,0,81,14,15,2,5,73,50,0,96,36,5,18,69,104,4,84,15,161,34,48,99,148,2,105,147,70,0,29,126,52,78,152,60,166,18,77,153,18,46,86,89,128,0,108,101,0,28,18,110,66,0,18,56,0,0,55,71,0,2,90,9,26,1,57,48,3,26,21,3,134,65,0,17,120,10,59,1,0,109,74,8,55,150,87,165,154,51,78,67,87,4,107,6,120,47,69,33,60,24,2,88,156,77,82,144,134,30,58,20,45,98,77,28,126,18,110,106,36,72,18,89,4,10,29,4,54,152,83,100,34,158,66,169,81,28,27,30,11,37,0,24,14,81,74,77,115,101,132,6,16,0,20,2,13,109,65,97,124,174,130,43,23,64,28,7,0,24,0,0,33,19,0,76,24,4,48,18,1,7,21,2,60,28,7,0,56,11,92,128,65,142,11,14,1,1,0,15,47,65,12,98,63,53,56,14,112,119,8,16,110,92,4,67,37,73,14,1,32,40,3,1,11,20,2,0,36,0,0,13,30,0,4,31,32,0,0,0,0,8,12,0,47,5,114,7,8,26,4,18,58,147,118,83,91,1,51,0,35,55,1,10,41,0,22,1,5,52,41,27,88,91,14,93,30,201,5,14,28,86,65,9,21,0,0,0,9,17,5,91,6,72,30,0,7,6,14,0,0,1,0,1,0,0,1,0,0,0,5,7,0,2,78,90,67,15,9,2,88,1,129,51,70,58,16,0,0,8,89,0,0,106,14,2,2,8,136,56,0,74,86,4,15,110,101,2,65,17,164,33,49,96,159,6,122,142,90,5,39,190,52,102,96,65,127,8,29,161,23,36,84,97,116,0,109,108,0,6,10,7,46,0,0,17,0,0,33,61,0,0,80,7,24,1,51,46,2,28,17,3,105,63,0,11,108,10,38,0,0,111,71,4,58,145,81,40,100,195,121,23,146,58,32,12,2,76,65,93,75,41,111,109,34,124,64,90,11,1,102,65,90,78,58,107,134,39,129,73,65,8,0,91,68,95,68,78,124,57,21,192,132,52,66,22,120,52,112,79,32,97

CATH classification: 1.10.510.10 (+1 more: 3.30.200.20)

Sequence (1044 aa):
SGPVPSRARVYTDVNTHRPREYWDYESHVVEWGNQDDYQLVRRKLLGGRRGGKKYYSSEEVFEAINITNNEKVVVKILKPVKKKKIKREIKILENLRGGPNIITLADIVKDPVSRTPALVFEHVNNTDFKQLYQTLTDYDIRFYMYEILKALDYCHSMGIMHRDVKPHNVMIDHEHRKLRLIDWGLAEFYHPGQQEYNVRVASRYFKGPELLVDYQMYDYSLDMWSLGCMLASMIFRKKEPFFHGHDNYDQLVRIAKVLGTEDLYDYIDKYNIELDPRFNDILGRHSRKRWERFVHSENQHLVSPEALDFLDKLLRYDHQSRLTAREAMEHPYFYTVVKDQAGPVPSRARVYTDVNTHRPREYWDYESHVVEWGNQDDYQLVRKLGRGKYSEVFEAINITNNEKVVVKILKPVKKKKIKREIKILENLRGGPNIITLADIVKDPVSRTPALVFEHVNNTDFKQLYQTLTDYDIRFYMYEILKALDYCHSMGIMHRDVKPHNVMIDHEHRKLRLIDWGLAEFYHPGQEYNVRVASRYFKGPELLVDYQMYDYSLDMWSLGCMLASMIFRKEPFFHGHDNYDQLVRIAKVLGTEDLYDYIDKYNIELDPRFNDILGRHSRKRWERFVHSENQHLVSPEALDFLDKLLRYDHQSRLTAREAMEHPYFYTVVKDQSGPVPSRARVYTDVNTHRPREYWDYESHVVEWGNQDDYQLVRKLGRGKYSEVFEAINITNNEKVVVKILKPVKKKKIKREIKILENLRGGPNIITLADIVKDPVSRTPALVFEHVNNTDFKQLYQTLTDYDIRFYMYEILKALDYCHSMGIMHRDVKPHNVMIDHEHRKLRLIDWGLAEFYHPGQEYNVRVASRYFKGPELLVDYQMYDYSLDMWSLGCMLASMIFRKEPFFHGHDNYDQLVRIAKVLGTEDLYDYIDKYNIELDPRFNDILGRHSRKRWERFVHSENQHLVSPEALDFLDKLLRYDHQSRLTAREAMEHPYFYTVVKDQARGCRLYGFKIHGCGGCRLYGFKIHGCGGCRLYGFKIHGCGGCRLYGFKIHGCG